Protein AF-A0A9D4Y7F9-F1 (afdb_monomer_lite)

Organism: Pisum sativum (NCBI:txid3888)

Radius of gyration: 32.21 Å; chains: 1; bounding box: 80×70×94 Å

Foldseek 3Di:
DDLVVLVVVLVVAFPDQPVLSVVLSVQVVPQQGAEEEAAAPPPPLLSVLSNQVPQDLVLFEEEEADDPDPVSLVSNQVNNCVRDVPPPARAAEDDPPDDLVVVLVNRQRSGYHYYHLVVLVVCLVVVSHQLQRYQEYEYADLLPDALPDSQLVSLVSSCVRDVRHHYYYYDNCVVSCPPDDNNVVRSCVSNVHDHYHYHYCPDPSNVVRCVPDDDDDDDDDDDDDPVRCVLVVVLLVVLVVLLVVLVVVVQADNVCSHSVNLLDPCNLVNVCVSCVVVVVVDDPSNVVSSVVSVVSSCVVVCPVVVLCVVLVQADWLVLAQDDPLQQFAEAEQCVQQNLHDALVQVVLQQVLCVVLLQHTQEYEDEHNFAAKDDDPQDPPDPQNPQLVLLIAGQDLFTDPRQDPPDDDDGLLVSLVCCCVVRVHNAYAYEAELLGHSQHHDCPRPPCVVQVWDFFAFDDDPVVVLFADDSSNVSCNVNTHGHRDLVRLLVVLLVNLQVCLVSVHAYYEYEPLVRQQRRCVPQVHSLRRSLSSQVSNQVSQVVRHPSSHYEYYPQPDPSNLSNHYHAAHYAQFDADDQPDPLVLLVLLLRSQLSLVVVQRRHQYDSYAEAQQHPLNLLSLLSQLAQLGHYYYNDHRPRHDSLSSPQAAFSVRTGLGFHGRKHWFPVQNPDDLADPLEDWTWIKTHALFWIKIKTARSYQWDQDSVVRDIDGPHPFRDWYKDKDARVSHVCGCVNQDDPQPQWWWKQKQVVRDIDTAPHPRIDMDIGGHSDMIMIITGGWDDLADVKIKTFQAASSHSNRSSQWPDWDWDDDPRDIDIDTDGDHDHKGKMAIQDDDPWDDDDNDTDDWDADNVRSIIID

Secondary structure (DSSP, 8-state):
--HHHHHHHHHTT----HHHHHHHHHHHH-TT--EEEEPTTS-HHHHHHHHHTT--GGG-EEEEE--S-HHHHHHHHHHHHHH-TT---PPEEE-TTS-HHHHHHHHTS--EEEE-HHHHHHHHHTT-S-GGGEEEEEES-GGG--TTSHHHHHHHHHHHH-SSSEEEEEES-HHHHTSSTTHHHHHHHHTT---EEEE-TTSHHHHHHHTSS---------PPPHHHHHHHHHHHHHHHHHHHHHHTTSSS-SSS--HHHHTSTTHHHHHHHHHGGGGGG--HHHHHHHHHHHHHHHTTTHHHHHHHHHH-S---GGGS---GGGGB-EEESHHHHGGG--HHHHHHHHHHHHHTT---SEEEE-SS-EEE------TT-S--SSGGGG--EEEEEE-GGG--TTTS-SHHHHHHHHHHHH---EEEEEEETTBSTTBB-TT-TT-GGG--EEE-----HHHHHH---HHHHHHHHH-EEE--TTTHHHHHHHHHHHHHHTT--EEEEE-GGGGGGG-TTTT-HHHHHHHHHHHHHHHHHHHSGGG-EEE-S--SHHHHTT-SS--EEE-SS---TT-TTHHHHHHHHHHHHHHHHTTTSEEE---B-SSSTTHHHHHHHHHTTSS--EE-PPTT---HHHHTTTB-TTSBB---SS--EE-GGGTTS-TTTSSSPPEEEEEE-SS-EEEEEE--TTEEEETTTTEEEES-SSPPPEEEEEEGGGSTTHHHHH-TT--S-EEEEETTTTEEEEE-TT-EEEEEE-TT-EEEEEEEE-EEEETTEEEEEEEETTSTTGGGGEEEEEEEEETTEEEEEEEE-S-S-EEEEESS--S-EEETTEEE--EE-TTT-EEE-

Structure (mmCIF, N/CA/C/O backbone):
data_AF-A0A9D4Y7F9-F1
#
_entry.id   AF-A0A9D4Y7F9-F1
#
loop_
_atom_site.group_PDB
_atom_site.id
_atom_site.type_symbol
_atom_site.label_atom_id
_atom_site.label_alt_id
_atom_site.label_comp_id
_atom_site.label_asym_id
_atom_site.label_entity_id
_atom_site.label_seq_id
_atom_site.pdbx_PDB_ins_code
_atom_site.Cartn_x
_atom_site.Cartn_y
_atom_site.Cartn_z
_atom_site.occupancy
_atom_site.B_iso_or_equiv
_atom_site.auth_seq_id
_atom_site.auth_comp_id
_atom_site.auth_asym_id
_atom_site.auth_atom_id
_atom_site.pdbx_PDB_model_num
ATOM 1 N N . MET A 1 1 ? 2.464 33.023 50.837 1.00 49.72 1 MET A N 1
ATOM 2 C CA . MET A 1 1 ? 3.862 32.960 50.341 1.00 49.72 1 MET A CA 1
ATOM 3 C C . MET A 1 1 ? 4.057 34.047 49.292 1.00 49.72 1 MET A C 1
ATOM 5 O O . MET A 1 1 ? 3.090 34.362 48.615 1.00 49.72 1 MET A O 1
ATOM 9 N N . SER A 1 2 ? 5.240 34.665 49.193 1.00 44.16 2 SER A N 1
ATOM 10 C CA . SER A 1 2 ? 5.492 35.785 48.264 1.00 44.16 2 SER A CA 1
ATOM 11 C C . SER A 1 2 ? 5.809 35.298 46.838 1.00 44.16 2 SER A C 1
ATOM 13 O O . SER A 1 2 ? 6.371 34.216 46.680 1.00 44.16 2 SER A O 1
ATOM 15 N N . LYS A 1 3 ? 5.521 36.109 45.801 1.00 48.72 3 LYS A N 1
ATOM 16 C CA . LYS A 1 3 ? 5.867 35.822 44.384 1.00 48.72 3 LYS A CA 1
ATOM 17 C C . LYS A 1 3 ? 7.338 35.430 44.178 1.00 48.72 3 LYS A C 1
ATOM 19 O O . LYS A 1 3 ? 7.646 34.622 43.312 1.00 48.72 3 LYS A O 1
ATOM 24 N N . ARG A 1 4 ? 8.248 35.972 44.997 1.00 51.25 4 ARG A N 1
ATOM 25 C CA . ARG A 1 4 ? 9.689 35.669 44.941 1.00 51.25 4 ARG A CA 1
ATOM 26 C C . ARG A 1 4 ? 10.029 34.247 45.399 1.00 51.25 4 ARG A C 1
ATOM 28 O O . ARG A 1 4 ? 10.983 33.682 44.886 1.00 51.25 4 ARG A O 1
ATOM 35 N N . PHE A 1 5 ? 9.260 33.673 46.327 1.00 55.97 5 PHE A N 1
ATOM 36 C CA . PHE A 1 5 ? 9.504 32.321 46.839 1.00 55.97 5 PHE A CA 1
ATOM 37 C C . PHE A 1 5 ? 9.187 31.250 45.786 1.00 55.97 5 PHE A C 1
ATOM 39 O O . PHE A 1 5 ? 10.023 30.396 45.520 1.00 55.97 5 PHE A O 1
ATOM 46 N N . TRP A 1 6 ? 8.020 31.338 45.136 1.00 57.50 6 TRP A N 1
ATOM 47 C CA . TRP A 1 6 ? 7.628 30.390 44.084 1.00 57.50 6 TRP A CA 1
ATOM 48 C C . TRP A 1 6 ? 8.493 30.513 42.831 1.00 57.50 6 TRP A C 1
ATOM 50 O O . TRP A 1 6 ? 8.875 29.498 42.262 1.00 57.50 6 TRP A O 1
ATOM 60 N N . LYS A 1 7 ? 8.864 31.743 42.456 1.00 54.44 7 LYS A N 1
ATOM 61 C CA . LYS A 1 7 ? 9.768 32.002 41.334 1.00 54.44 7 LYS A CA 1
ATOM 62 C C . LYS A 1 7 ? 11.158 31.385 41.552 1.00 54.44 7 LYS A C 1
ATOM 64 O O . LYS A 1 7 ? 11.618 30.649 40.695 1.00 54.44 7 LYS A O 1
ATOM 69 N N . ALA A 1 8 ? 11.770 31.572 42.725 1.00 53.28 8 ALA A N 1
ATOM 70 C CA . ALA A 1 8 ? 13.071 30.969 43.039 1.00 53.28 8 ALA A CA 1
ATOM 71 C C . ALA A 1 8 ? 13.032 29.425 43.098 1.00 53.28 8 ALA A C 1
ATOM 73 O O . ALA A 1 8 ? 14.016 28.759 42.772 1.00 53.28 8 ALA A O 1
ATOM 74 N N . LEU A 1 9 ? 11.895 28.845 43.503 1.00 55.62 9 LEU A N 1
ATOM 75 C CA . LEU A 1 9 ? 11.693 27.392 43.545 1.00 55.62 9 LEU A CA 1
ATOM 76 C C . LEU A 1 9 ? 11.493 26.780 42.145 1.00 55.62 9 LEU A C 1
ATOM 78 O O . LEU A 1 9 ? 11.846 25.626 41.934 1.00 55.62 9 LEU A O 1
ATOM 82 N N . LEU A 1 10 ? 10.938 27.548 41.202 1.00 57.50 10 LEU A N 1
ATOM 83 C CA . LEU A 1 10 ? 10.756 27.153 39.802 1.00 57.50 10 LEU A CA 1
ATOM 84 C C . LEU A 1 10 ? 12.050 27.345 38.985 1.00 57.50 10 LEU A C 1
ATOM 86 O O . LEU A 1 10 ? 12.474 26.404 38.316 1.00 57.50 10 LEU A O 1
ATOM 90 N N . GLU A 1 11 ? 12.737 28.485 39.150 1.00 57.44 11 GLU A N 1
ATOM 91 C CA . GLU A 1 11 ? 13.996 28.826 38.457 1.00 57.44 11 GLU A CA 1
ATOM 92 C C . GLU A 1 11 ? 15.165 27.890 38.816 1.00 57.44 11 GLU A C 1
ATOM 94 O O . GLU A 1 11 ? 16.031 27.629 37.983 1.00 57.44 11 GLU A O 1
ATOM 99 N N . SER A 1 12 ? 15.220 27.385 40.054 1.00 48.03 12 SER A N 1
ATOM 100 C CA . SER A 1 12 ? 16.332 26.540 40.525 1.00 48.03 12 SER A CA 1
ATOM 101 C C . SER A 1 12 ? 16.182 25.052 40.206 1.00 48.03 12 SER A C 1
ATOM 103 O O . SER A 1 12 ? 17.152 24.310 40.363 1.00 48.03 12 SER A O 1
ATOM 105 N N . ALA A 1 13 ? 14.999 24.600 39.779 1.00 47.94 13 ALA A N 1
ATOM 106 C CA . ALA A 1 13 ? 14.681 23.177 39.808 1.00 47.94 13 ALA A CA 1
ATOM 107 C C . ALA A 1 13 ? 14.300 22.563 38.453 1.00 47.94 13 ALA A C 1
ATOM 109 O O . ALA A 1 13 ? 14.514 21.365 38.285 1.00 47.94 13 ALA A O 1
ATOM 110 N N . PHE A 1 14 ? 13.785 23.312 37.467 1.00 54.06 14 PHE A N 1
ATOM 111 C CA . PHE A 1 14 ? 13.115 22.680 36.322 1.00 54.06 14 PHE A CA 1
ATOM 112 C C . PHE A 1 14 ? 13.313 23.443 35.008 1.00 54.06 14 PHE A C 1
ATOM 114 O O . PHE A 1 14 ? 13.115 24.647 34.957 1.00 54.06 14 PHE A O 1
ATOM 121 N N . GLY A 1 15 ? 13.611 22.735 33.909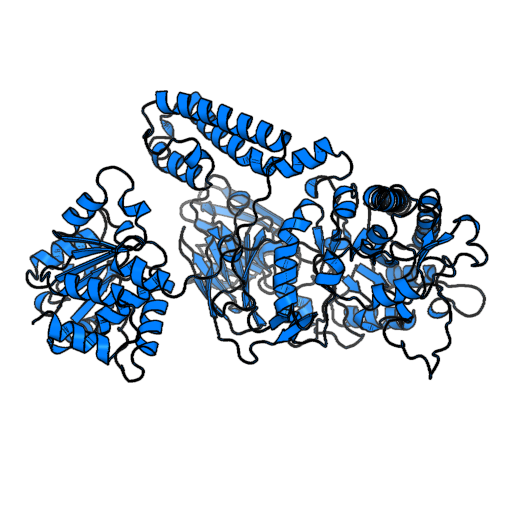 1.00 57.06 15 GLY A N 1
ATOM 122 C CA . GLY A 1 15 ? 13.627 23.268 32.532 1.00 57.06 15 GLY A CA 1
ATOM 123 C C . GLY A 1 15 ? 12.231 23.647 32.000 1.00 57.06 15 GLY A C 1
ATOM 124 O O . GLY A 1 15 ? 11.830 23.238 30.902 1.00 57.06 15 GLY A O 1
ATOM 125 N N . SER A 1 16 ? 11.442 24.341 32.821 1.00 64.44 16 SER A N 1
ATOM 126 C CA . SER A 1 16 ? 10.124 24.882 32.512 1.00 64.44 16 SER A CA 1
ATOM 127 C C . SER A 1 16 ? 10.263 26.121 31.632 1.00 64.44 16 SER A C 1
ATOM 129 O O . SER A 1 16 ? 11.248 26.843 31.719 1.00 64.44 16 SER A O 1
ATOM 131 N N . LEU A 1 17 ? 9.273 26.352 30.769 1.00 77.19 17 LEU A N 1
ATOM 132 C CA . LEU A 1 17 ? 9.199 27.603 30.018 1.00 77.19 17 LEU A CA 1
ATOM 133 C C . LEU A 1 17 ? 8.759 28.716 30.983 1.00 77.19 17 LEU A C 1
ATOM 135 O O . LEU A 1 17 ? 7.891 28.476 31.830 1.00 77.19 17 LEU A O 1
ATOM 139 N N . GLN A 1 18 ? 9.329 29.912 30.877 1.00 82.31 18 GLN A N 1
ATOM 140 C CA . GLN A 1 18 ? 9.021 31.055 31.740 1.00 82.31 18 GLN A CA 1
ATOM 141 C C . GLN A 1 18 ? 7.523 31.369 31.754 1.00 82.31 18 GLN A C 1
ATOM 143 O O . GLN A 1 18 ? 6.958 31.652 32.813 1.00 82.31 18 GLN A O 1
ATOM 148 N N . PHE A 1 19 ? 6.822 31.284 30.620 1.00 87.94 19 PHE A N 1
ATOM 149 C CA . PHE A 1 19 ? 5.376 31.533 30.613 1.00 87.94 19 PHE A CA 1
ATOM 150 C C . PHE A 1 19 ? 4.586 30.473 31.408 1.00 87.94 19 PHE A C 1
ATOM 152 O O . PHE A 1 19 ? 3.565 30.806 32.012 1.00 87.94 19 PHE A O 1
ATOM 159 N N . HIS A 1 20 ? 5.055 29.215 31.484 1.00 89.25 20 HIS A N 1
ATOM 160 C CA . HIS A 1 20 ? 4.449 28.191 32.355 1.00 89.25 20 HIS A CA 1
ATOM 161 C C . HIS A 1 20 ? 4.580 28.567 33.832 1.00 89.25 20 HIS A C 1
ATOM 163 O O . HIS A 1 20 ? 3.635 28.368 34.595 1.00 89.25 20 HIS A O 1
ATOM 169 N N . GLU A 1 21 ? 5.700 29.162 34.235 1.00 86.69 21 GLU A N 1
ATOM 170 C CA . GLU A 1 21 ? 5.908 29.625 35.612 1.00 86.69 21 GLU A CA 1
ATOM 171 C C . GLU A 1 21 ? 4.959 30.764 35.989 1.00 86.69 21 GLU A C 1
ATOM 173 O O . GLU A 1 21 ? 4.424 30.788 37.101 1.00 86.69 21 GLU A O 1
ATOM 178 N N . HIS A 1 22 ? 4.699 31.683 35.056 1.00 89.44 22 HIS A N 1
ATOM 179 C CA . HIS A 1 22 ? 3.738 32.764 35.265 1.00 89.44 22 HIS A CA 1
ATOM 180 C C . HIS A 1 22 ? 2.312 32.220 35.423 1.00 89.44 22 HIS A C 1
ATOM 182 O O . HIS A 1 22 ? 1.627 32.603 36.373 1.00 89.44 22 HIS A O 1
ATOM 188 N N . ILE A 1 23 ? 1.899 31.268 34.570 1.00 91.00 23 ILE A N 1
ATOM 189 C CA . ILE A 1 23 ? 0.600 30.580 34.696 1.00 91.00 23 ILE A CA 1
ATOM 190 C C . ILE A 1 23 ? 0.452 29.961 36.087 1.00 91.00 23 ILE A C 1
ATOM 192 O O . ILE A 1 23 ? -0.566 30.147 36.753 1.00 91.00 23 ILE A O 1
ATOM 196 N N . ILE A 1 24 ? 1.466 29.209 36.525 1.00 90.44 24 ILE A N 1
ATOM 197 C CA . ILE A 1 24 ? 1.450 28.528 37.820 1.00 90.44 24 ILE A CA 1
ATOM 198 C C . ILE A 1 24 ? 1.380 29.551 38.951 1.00 90.44 24 ILE A C 1
ATOM 200 O O . ILE A 1 24 ? 0.548 29.407 39.841 1.00 90.44 24 ILE A O 1
ATOM 204 N N . THR A 1 25 ? 2.203 30.598 38.904 1.00 88.06 25 THR A N 1
ATOM 205 C CA . THR A 1 25 ? 2.249 31.628 39.948 1.00 88.06 25 THR A CA 1
ATOM 206 C C . THR A 1 25 ? 0.890 32.304 40.122 1.00 88.06 25 THR A C 1
ATOM 208 O O . THR A 1 25 ? 0.400 32.375 41.247 1.00 88.06 25 THR A O 1
ATOM 211 N N . GLU A 1 26 ? 0.240 32.727 39.033 1.00 88.50 26 GLU A N 1
ATOM 212 C CA . GLU A 1 26 ? -1.111 33.305 39.091 1.00 88.50 26 GLU A CA 1
ATOM 213 C C . GLU A 1 26 ? -2.138 32.314 39.656 1.00 88.50 26 GLU A C 1
ATOM 215 O O . GLU A 1 26 ? -2.958 32.667 40.502 1.00 88.50 26 GLU A O 1
ATOM 220 N N . LEU A 1 27 ? -2.071 31.049 39.236 1.00 89.44 27 LEU A N 1
ATOM 221 C CA . LEU A 1 27 ? -3.003 30.012 39.677 1.00 89.44 27 LEU A CA 1
ATOM 222 C C . LEU A 1 27 ? -2.814 29.609 41.153 1.00 89.44 27 LEU A C 1
ATOM 224 O O . LEU A 1 27 ? -3.752 29.119 41.787 1.00 89.44 27 LEU A O 1
ATOM 228 N N . LEU A 1 28 ? -1.606 29.765 41.702 1.00 86.06 28 LEU A N 1
ATOM 229 C CA . LEU A 1 28 ? -1.308 29.530 43.119 1.00 86.06 28 LEU A CA 1
ATOM 230 C C . LEU A 1 28 ? -1.780 30.684 44.020 1.00 86.06 28 LEU A C 1
ATOM 232 O O . LEU A 1 28 ? -2.037 30.446 45.201 1.00 86.06 28 LEU A O 1
ATOM 236 N N . GLU A 1 29 ? -1.900 31.908 43.496 1.00 84.44 29 GLU A N 1
ATOM 237 C CA . GLU A 1 29 ? -2.435 33.061 44.240 1.00 84.44 29 GLU A CA 1
ATOM 238 C C . GLU A 1 29 ? -3.948 32.946 44.474 1.00 84.44 29 GLU A C 1
ATOM 240 O O . GLU A 1 29 ? -4.453 33.358 45.523 1.00 84.44 29 GLU A O 1
ATOM 245 N N . ASP A 1 30 ? -4.669 32.326 43.540 1.00 82.81 30 ASP A N 1
ATOM 246 C CA . ASP A 1 30 ? -6.100 32.067 43.665 1.00 82.81 30 ASP A CA 1
ATOM 247 C C . ASP A 1 30 ? -6.370 30.806 44.508 1.00 82.81 30 ASP A C 1
ATOM 249 O O . ASP A 1 30 ? -6.396 29.672 44.023 1.00 82.81 30 ASP A O 1
ATOM 253 N N . THR A 1 31 ? -6.649 31.004 45.800 1.00 80.00 31 THR A N 1
ATOM 254 C CA . THR A 1 31 ? -6.882 29.923 46.783 1.00 80.00 31 THR A CA 1
ATOM 255 C C . THR A 1 31 ? -8.052 28.995 46.443 1.00 80.00 31 THR A C 1
ATOM 257 O O . THR A 1 31 ? -8.075 27.847 46.876 1.00 80.00 31 THR A O 1
ATOM 260 N N . ASN A 1 32 ? -9.013 29.453 45.634 1.00 83.69 32 ASN A N 1
ATOM 261 C CA . ASN A 1 32 ? -10.136 28.639 45.159 1.00 83.69 32 ASN A CA 1
ATOM 262 C C . ASN A 1 32 ? -9.862 27.910 43.833 1.00 83.69 32 ASN A C 1
ATOM 264 O O . ASN A 1 32 ? -10.698 27.099 43.419 1.00 83.69 32 ASN A O 1
ATOM 268 N N . GLY A 1 33 ? -8.716 28.161 43.195 1.00 87.75 33 GLY A N 1
ATOM 269 C CA . GLY A 1 33 ? -8.380 27.703 41.850 1.00 87.75 33 GLY A CA 1
ATOM 270 C C . GLY A 1 33 ? -8.996 28.560 40.738 1.00 87.75 33 GLY A C 1
ATOM 271 O O . GLY A 1 33 ? -9.571 29.622 40.984 1.00 87.75 33 GLY A O 1
ATOM 272 N N . GLY A 1 34 ? -8.870 28.087 39.499 1.00 93.94 34 GLY A N 1
ATOM 273 C CA . GLY A 1 34 ? -9.195 28.848 38.294 1.00 93.94 34 GLY A CA 1
ATOM 274 C C . GLY A 1 34 ? -9.370 27.960 37.064 1.00 93.94 34 GLY A C 1
ATOM 275 O O . GLY A 1 34 ? -8.991 26.784 37.067 1.00 93.94 34 GLY A O 1
ATOM 276 N N . LEU A 1 35 ? -9.957 28.535 36.013 1.00 95.38 35 LEU A N 1
ATOM 277 C CA . LEU A 1 35 ? -10.042 27.940 34.683 1.00 95.38 35 LEU A CA 1
ATOM 278 C C . LEU A 1 35 ? -8.914 28.509 33.819 1.00 95.38 35 LEU A C 1
ATOM 280 O O . LEU A 1 35 ? -8.902 29.704 33.543 1.00 95.38 35 LEU A O 1
ATOM 284 N N . VAL A 1 36 ? -7.986 27.665 33.383 1.00 96.31 36 VAL A N 1
ATOM 285 C CA . VAL A 1 36 ? -6.867 28.028 32.509 1.00 96.31 36 VAL A CA 1
ATOM 286 C C . VAL A 1 36 ? -7.163 27.555 31.087 1.00 96.31 36 VAL A C 1
ATOM 288 O O . VAL A 1 36 ? -7.389 26.366 30.852 1.00 96.31 36 VAL A O 1
ATOM 291 N N . ILE A 1 37 ? -7.149 28.480 30.128 1.00 95.56 37 ILE A N 1
ATOM 292 C CA . ILE A 1 37 ? -7.316 28.186 28.702 1.00 95.56 37 ILE A CA 1
ATOM 293 C C . ILE A 1 37 ? -6.014 28.524 27.977 1.00 95.56 37 ILE A C 1
ATOM 295 O O . ILE A 1 37 ? -5.646 29.692 27.844 1.00 95.56 37 ILE A O 1
ATOM 299 N N . LEU A 1 38 ? -5.332 27.484 27.501 1.00 94.00 38 LEU A N 1
ATOM 300 C CA . LEU A 1 38 ? -4.108 27.572 26.711 1.00 94.00 38 LEU A CA 1
ATOM 301 C C . LEU A 1 38 ? -4.438 27.554 25.219 1.00 94.00 38 LEU A C 1
ATOM 303 O O . LEU A 1 38 ? -5.389 26.899 24.787 1.00 94.00 38 LEU A O 1
ATOM 307 N N . SER A 1 39 ? -3.600 28.199 24.409 1.00 90.19 39 SER A N 1
ATOM 308 C CA . SER A 1 39 ? -3.580 27.905 22.974 1.00 90.19 39 SER A CA 1
ATOM 309 C C . SER A 1 39 ? -3.099 26.485 22.694 1.00 90.19 39 SER A C 1
ATOM 311 O O . SER A 1 39 ? -2.212 25.961 23.374 1.00 90.19 39 SER A O 1
ATOM 313 N N . SER A 1 40 ? -3.636 25.894 21.627 1.00 84.69 40 SER A N 1
ATOM 314 C CA . SER A 1 40 ? -3.192 24.586 21.154 1.00 84.69 40 SER A CA 1
ATOM 315 C C . SER A 1 40 ? -1.686 24.593 20.861 1.00 84.69 40 SER A C 1
ATOM 317 O O . SER A 1 40 ? -1.153 25.536 20.265 1.00 84.69 40 SER A O 1
ATOM 319 N N . GLY A 1 41 ? -0.992 23.545 21.308 1.00 82.62 41 GLY A N 1
ATOM 320 C CA . GLY A 1 41 ? 0.449 23.363 21.118 1.00 82.62 41 GLY A CA 1
ATOM 321 C C . GLY A 1 41 ? 1.355 24.032 22.160 1.00 82.62 41 GLY A C 1
ATOM 322 O O . GLY A 1 41 ? 2.564 23.881 22.055 1.00 82.62 41 GLY A O 1
ATOM 323 N N . LEU A 1 42 ? 0.818 24.695 23.193 1.00 87.69 42 LEU A N 1
ATOM 324 C CA . LEU A 1 42 ? 1.613 25.236 24.318 1.00 87.69 42 LEU A CA 1
ATOM 325 C C . LEU A 1 42 ? 1.932 24.200 25.422 1.00 87.69 42 LEU A C 1
ATOM 327 O O . LEU A 1 42 ? 2.300 24.562 26.537 1.00 87.69 42 LEU A O 1
ATOM 331 N N . SER A 1 43 ? 1.791 22.907 25.109 1.00 87.56 43 SER A N 1
ATOM 332 C CA . SER A 1 43 ? 2.084 21.755 25.977 1.00 87.56 43 SER A CA 1
ATOM 333 C C . SER A 1 43 ? 1.409 21.790 27.360 1.00 87.56 43 SER A C 1
ATOM 335 O O . SER A 1 43 ? 2.047 22.026 28.388 1.00 87.56 43 SER A O 1
ATOM 337 N N . LEU A 1 44 ? 0.107 21.472 27.400 1.00 90.38 44 LEU A N 1
ATOM 338 C CA . LEU A 1 44 ? -0.639 21.309 28.656 1.00 90.38 44 LEU A CA 1
ATOM 339 C C . LEU A 1 44 ? 0.006 20.260 29.577 1.00 90.38 44 LEU A C 1
ATOM 341 O O . LEU A 1 44 ? 0.056 20.456 30.786 1.00 90.38 44 LEU A O 1
ATOM 345 N N . SER A 1 45 ? 0.542 19.169 29.023 1.00 89.31 45 SER A N 1
ATOM 346 C CA . SER A 1 45 ? 1.204 18.127 29.813 1.00 89.31 45 SER A CA 1
ATOM 347 C C . SER A 1 45 ? 2.402 18.662 30.595 1.00 89.31 45 SER A C 1
ATOM 349 O O . SER A 1 45 ? 2.520 18.347 31.773 1.00 89.31 45 SER A O 1
ATOM 351 N N . LYS A 1 46 ? 3.243 19.507 29.983 1.00 87.56 46 LYS A N 1
ATOM 352 C CA . LYS A 1 46 ? 4.409 20.106 30.652 1.00 87.56 46 LYS A CA 1
ATOM 353 C C . LYS A 1 46 ? 3.984 21.053 31.779 1.00 87.56 46 LYS A C 1
ATOM 355 O O . LYS A 1 46 ? 4.515 20.944 32.879 1.00 87.56 46 LYS A O 1
ATOM 360 N N . LEU A 1 47 ? 2.974 21.897 31.541 1.00 90.44 47 LEU A N 1
ATOM 361 C CA . LEU A 1 47 ? 2.412 22.788 32.564 1.00 90.44 47 LEU A CA 1
ATOM 362 C C . LEU A 1 47 ? 1.897 22.010 33.783 1.00 90.44 47 LEU A C 1
ATOM 364 O O . LEU A 1 47 ? 2.190 22.372 34.922 1.00 90.44 47 LEU A O 1
ATOM 368 N N . ILE A 1 48 ? 1.122 20.947 33.549 1.00 91.00 48 ILE A N 1
ATOM 369 C CA . ILE A 1 48 ? 0.571 20.130 34.634 1.00 91.00 48 ILE A CA 1
ATOM 370 C C . ILE A 1 48 ? 1.693 19.430 35.396 1.00 91.00 48 ILE A C 1
ATOM 372 O O . ILE A 1 48 ? 1.686 19.473 36.619 1.00 91.00 48 ILE A O 1
ATOM 376 N N . SER A 1 49 ? 2.683 18.851 34.716 1.00 88.12 49 SER A N 1
ATOM 377 C CA . SER A 1 49 ? 3.833 18.235 35.386 1.00 88.12 49 SER A CA 1
ATOM 378 C C . SER A 1 49 ? 4.572 19.225 36.291 1.00 88.12 49 SER A C 1
ATOM 380 O O . SER A 1 49 ? 4.807 18.908 37.453 1.00 88.12 49 SER A O 1
ATOM 382 N N . SER A 1 50 ? 4.849 20.444 35.814 1.00 87.06 50 SER A N 1
ATOM 383 C CA . SER A 1 50 ? 5.456 21.501 36.635 1.00 87.06 50 SER A CA 1
ATOM 384 C C . SER A 1 50 ? 4.589 21.874 37.845 1.00 87.06 50 SER A C 1
ATOM 386 O O . SER A 1 50 ? 5.107 22.060 38.942 1.00 87.06 50 SER A O 1
ATOM 388 N N . LEU A 1 51 ? 3.263 21.932 37.681 1.00 88.44 51 LEU A N 1
ATOM 389 C CA . LEU A 1 51 ? 2.337 22.209 38.783 1.00 88.44 51 LEU A CA 1
ATOM 390 C C . LEU A 1 51 ? 2.331 21.094 39.841 1.00 88.44 51 LEU A C 1
ATOM 392 O O . LEU A 1 51 ? 2.234 21.381 41.032 1.00 88.44 51 LEU A O 1
ATOM 396 N N . LEU A 1 52 ? 2.418 19.831 39.416 1.00 87.81 52 LEU A N 1
ATOM 397 C CA . LEU A 1 52 ? 2.394 18.672 40.312 1.00 87.81 52 LEU A CA 1
ATOM 398 C C . LEU A 1 52 ? 3.663 18.558 41.164 1.00 87.81 52 LEU A C 1
ATOM 400 O O . LEU A 1 52 ? 3.576 18.103 42.300 1.00 87.81 52 LEU A O 1
ATOM 404 N N . LEU A 1 53 ? 4.812 19.021 40.664 1.00 82.62 53 LEU A N 1
ATOM 405 C CA . LEU A 1 53 ? 6.069 19.051 41.424 1.00 82.62 53 LEU A CA 1
ATOM 406 C C . LEU A 1 53 ? 6.016 19.978 42.649 1.00 82.62 53 LEU A C 1
ATOM 408 O O . LEU A 1 53 ? 6.800 19.809 43.578 1.00 82.62 53 LEU A O 1
ATOM 412 N N . LEU A 1 54 ? 5.087 20.938 42.671 1.00 83.19 54 LEU A N 1
ATOM 413 C CA . LEU A 1 54 ? 4.893 21.856 43.798 1.00 83.19 54 LEU A CA 1
ATOM 414 C C . LEU A 1 54 ? 3.974 21.292 44.892 1.00 83.19 54 LEU A C 1
ATOM 416 O O . LEU A 1 54 ? 3.810 21.925 45.938 1.00 83.19 54 LEU A O 1
ATOM 420 N N . HIS A 1 55 ? 3.343 20.139 44.654 1.00 86.19 55 HIS A N 1
ATOM 421 C CA . HIS A 1 55 ? 2.453 19.505 45.621 1.00 86.19 55 HIS A CA 1
ATOM 422 C C . HIS A 1 55 ? 3.258 18.821 46.730 1.00 86.19 55 HIS A C 1
ATOM 424 O O . HIS A 1 55 ? 4.135 18.004 46.459 1.00 86.19 55 HIS A O 1
ATOM 430 N N . SER A 1 56 ? 2.930 19.122 47.987 1.00 82.25 56 SER A N 1
ATOM 431 C CA . SER A 1 56 ? 3.528 18.467 49.157 1.00 82.25 56 SER A CA 1
ATOM 432 C C . SER A 1 56 ? 2.530 17.511 49.797 1.00 82.25 56 SER A C 1
ATOM 434 O O . SER A 1 56 ? 1.366 17.864 49.982 1.00 82.25 56 SER A O 1
ATOM 436 N N . THR A 1 57 ? 2.990 16.340 50.243 1.00 79.88 57 THR A N 1
ATOM 437 C CA . THR A 1 57 ? 2.144 15.347 50.931 1.00 79.88 57 THR A CA 1
ATOM 438 C C . THR A 1 57 ? 1.477 15.896 52.195 1.00 79.88 57 THR A C 1
ATOM 440 O O . THR A 1 57 ? 0.373 15.481 52.544 1.00 79.88 57 THR A O 1
ATOM 443 N N . SER A 1 58 ? 2.087 16.896 52.838 1.00 81.50 58 SER A N 1
ATOM 444 C CA . SER A 1 58 ? 1.518 17.613 53.987 1.00 81.50 58 SER A CA 1
ATOM 445 C C . SER A 1 58 ? 0.262 18.437 53.671 1.00 81.50 58 SER A C 1
ATOM 447 O O . SER A 1 58 ? -0.438 18.843 54.595 1.00 81.50 58 SER A O 1
ATOM 449 N N . GLN A 1 59 ? -0.037 18.697 52.393 1.00 83.25 59 GLN A N 1
ATOM 450 C CA . GLN A 1 59 ? -1.207 19.472 51.965 1.00 83.25 59 GLN A CA 1
ATOM 451 C C . GLN A 1 59 ? -2.473 18.613 51.814 1.00 83.25 59 GLN A C 1
ATOM 453 O O . GLN A 1 59 ? -3.556 19.173 51.658 1.00 83.25 59 GLN A O 1
ATOM 458 N N . GLY A 1 60 ? -2.352 17.282 51.871 1.00 87.88 60 GLY A N 1
ATOM 459 C CA . GLY A 1 60 ? -3.431 16.329 51.590 1.00 87.88 60 GLY A CA 1
ATOM 460 C C . GLY A 1 60 ? -3.398 15.798 50.154 1.00 87.88 60 GLY A C 1
ATOM 461 O O . GLY A 1 60 ? -2.588 16.224 49.335 1.00 87.88 60 GLY A O 1
ATOM 462 N N . THR A 1 61 ? -4.274 14.851 49.827 1.00 91.44 61 THR A N 1
ATOM 463 C CA . THR A 1 61 ? -4.242 14.130 48.539 1.00 91.44 61 THR A CA 1
ATOM 464 C C . THR A 1 61 ? -4.776 14.996 47.400 1.00 91.44 61 THR A C 1
ATOM 466 O O . THR A 1 61 ? -5.842 15.598 47.530 1.00 91.44 61 THR A O 1
ATOM 469 N N . LEU A 1 62 ? -4.065 15.045 46.271 1.00 92.19 62 LEU A N 1
ATOM 470 C CA . LEU A 1 62 ? -4.462 15.796 45.075 1.00 92.19 62 LEU A CA 1
ATOM 471 C C . LEU A 1 62 ? -5.062 14.851 44.032 1.00 92.19 62 LEU A C 1
ATOM 473 O O . LEU A 1 62 ? -4.390 13.935 43.561 1.00 92.19 62 LEU A O 1
ATOM 477 N N . LEU A 1 63 ? -6.315 15.084 43.640 1.00 93.56 63 LEU A N 1
ATOM 478 C CA . LEU A 1 63 ? -7.007 14.237 42.668 1.00 93.56 63 LEU A CA 1
ATOM 479 C C . LEU A 1 63 ? -7.002 14.872 41.279 1.00 93.56 63 LEU A C 1
ATOM 481 O O . LEU A 1 63 ? -7.434 16.010 41.101 1.00 93.56 63 LEU A O 1
ATOM 485 N N . ILE A 1 64 ? -6.569 14.112 40.278 1.00 93.00 64 ILE A N 1
ATOM 486 C CA . ILE A 1 64 ? -6.642 14.496 38.869 1.00 93.00 64 ILE A CA 1
ATOM 487 C C . ILE A 1 64 ? -7.753 13.679 38.216 1.00 93.00 64 ILE A C 1
ATOM 489 O O . ILE A 1 64 ? -7.635 12.457 38.080 1.00 93.00 64 ILE A O 1
ATOM 493 N N . LEU A 1 65 ? -8.817 14.358 37.781 1.00 90.19 65 LEU A N 1
ATOM 494 C CA . LEU A 1 65 ? -9.844 13.756 36.942 1.00 90.19 65 LEU A CA 1
ATOM 495 C C . LEU A 1 65 ? -9.249 13.484 35.571 1.00 90.19 65 LEU A C 1
ATOM 497 O O . LEU A 1 65 ? -9.059 14.389 34.753 1.00 90.19 65 LEU A O 1
ATOM 501 N N . SER A 1 66 ? -8.913 12.218 35.357 1.00 69.25 66 SER A N 1
ATOM 502 C CA . SER A 1 66 ? -8.346 11.771 34.100 1.00 69.25 66 SER A CA 1
ATOM 503 C C . SER A 1 66 ? -9.477 11.578 33.086 1.00 69.25 66 SER A C 1
ATOM 505 O O . SER A 1 66 ? -10.418 10.827 33.373 1.00 69.25 66 SER A O 1
ATOM 507 N N . PRO A 1 67 ? -9.429 12.226 31.907 1.00 60.03 67 PRO A N 1
ATOM 508 C CA . PRO A 1 67 ? -10.261 11.799 30.792 1.00 60.03 67 PRO A CA 1
ATOM 509 C C . PRO A 1 67 ? -9.826 10.391 30.366 1.00 60.03 67 PRO A C 1
ATOM 511 O O . PRO A 1 67 ? -8.666 10.023 30.524 1.00 60.03 67 PRO A O 1
ATOM 514 N N . SER A 1 68 ? -10.716 9.614 29.752 1.00 52.31 68 SER A N 1
ATOM 515 C CA . SER A 1 68 ? -10.451 8.239 29.284 1.00 52.31 68 SER A CA 1
ATOM 516 C C . SER A 1 68 ? -9.315 8.094 28.244 1.00 52.31 68 SER A C 1
ATOM 518 O O . SER A 1 68 ? -9.081 7.000 27.745 1.00 52.31 68 SER A O 1
ATOM 520 N N . SER A 1 69 ? -8.606 9.175 27.891 1.00 54.91 69 SER A N 1
ATOM 521 C CA . SER A 1 69 ? -7.498 9.184 26.932 1.00 54.91 69 SER A CA 1
ATOM 522 C C . SER A 1 69 ? -6.156 8.925 27.630 1.00 54.91 69 SER A C 1
ATOM 524 O O . SER A 1 69 ? -5.594 9.805 28.288 1.00 54.91 69 SER A O 1
ATOM 526 N N . ALA A 1 70 ? -5.608 7.721 27.435 1.00 64.19 70 ALA A N 1
ATOM 527 C CA . ALA A 1 70 ? -4.326 7.287 28.002 1.00 64.19 70 ALA A CA 1
ATOM 528 C C . ALA A 1 70 ? -3.129 8.179 27.593 1.00 64.19 70 ALA A C 1
ATOM 530 O O . ALA A 1 70 ? -2.151 8.294 28.332 1.00 64.19 70 ALA A O 1
ATOM 531 N N . THR A 1 71 ? -3.212 8.867 26.449 1.00 76.06 71 THR A N 1
ATOM 532 C CA . THR A 1 71 ? -2.101 9.624 25.852 1.00 76.06 71 THR A CA 1
ATOM 533 C C . THR A 1 71 ? -1.667 10.839 26.679 1.00 76.06 71 THR A C 1
ATOM 535 O O . THR A 1 71 ? -0.469 11.082 26.826 1.00 76.06 71 THR A O 1
ATOM 538 N N . LEU A 1 72 ? -2.603 11.621 27.238 1.00 81.00 72 LEU A N 1
ATOM 539 C CA . LEU A 1 72 ? -2.257 12.826 28.013 1.00 81.00 72 LEU A CA 1
ATOM 540 C C . LEU A 1 72 ? -1.606 12.464 29.354 1.00 81.00 72 LEU A C 1
ATOM 542 O O . LEU A 1 72 ? -0.622 13.082 29.757 1.00 81.00 72 LEU A O 1
ATOM 546 N N . LYS A 1 73 ? -2.123 11.421 30.008 1.00 83.81 73 LYS A N 1
ATOM 547 C CA . LYS A 1 73 ? -1.573 10.869 31.248 1.00 83.81 73 LYS A CA 1
ATOM 548 C C . LYS A 1 73 ? -0.125 10.409 31.059 1.00 83.81 73 LYS A C 1
ATOM 550 O O . LYS A 1 73 ? 0.740 10.792 31.846 1.00 83.81 73 LYS A O 1
ATOM 555 N N . SER A 1 74 ? 0.159 9.659 29.990 1.00 83.25 74 SER A N 1
ATOM 556 C CA . SER A 1 74 ? 1.522 9.217 29.668 1.00 83.25 74 SER A CA 1
ATOM 557 C C . SER A 1 74 ? 2.477 10.391 29.453 1.00 83.25 74 SER A C 1
ATOM 559 O O . SER A 1 74 ? 3.590 10.363 29.972 1.00 83.25 74 SER A O 1
ATOM 561 N N . LYS A 1 75 ? 2.033 11.464 28.781 1.00 84.56 75 LYS A N 1
ATOM 562 C CA . LYS A 1 75 ? 2.838 12.685 28.593 1.00 84.56 75 LYS A CA 1
ATOM 563 C C . LYS A 1 75 ? 3.137 13.410 29.909 1.00 84.56 75 LYS A C 1
ATOM 565 O O . LYS A 1 75 ? 4.263 13.858 30.103 1.00 84.56 75 LYS A O 1
ATOM 570 N N . ILE A 1 76 ? 2.165 13.512 30.822 1.00 87.00 76 ILE A N 1
ATOM 571 C CA . ILE A 1 76 ? 2.378 14.113 32.154 1.00 87.00 76 ILE A CA 1
ATOM 572 C C . ILE A 1 76 ? 3.424 13.307 32.936 1.00 87.00 76 ILE A C 1
ATOM 574 O O . ILE A 1 76 ? 4.374 13.880 33.471 1.00 87.00 76 ILE A O 1
ATOM 578 N N . ASN A 1 77 ? 3.288 11.979 32.953 1.00 84.62 77 ASN A N 1
ATOM 579 C CA . ASN A 1 77 ? 4.232 11.090 33.631 1.00 84.62 77 ASN A CA 1
ATOM 580 C C . ASN A 1 77 ? 5.634 11.145 33.013 1.00 84.62 77 ASN A C 1
ATOM 582 O O . ASN A 1 77 ? 6.620 11.132 33.746 1.00 84.62 77 ASN A O 1
ATOM 586 N N . PHE A 1 78 ? 5.728 11.226 31.684 1.00 84.06 78 PHE A N 1
ATOM 587 C CA . PHE A 1 78 ? 6.996 11.394 30.979 1.00 84.06 78 PHE A CA 1
ATOM 588 C C . PHE A 1 78 ? 7.701 12.679 31.423 1.00 84.06 78 PHE A C 1
ATOM 590 O O . PHE A 1 78 ? 8.813 12.614 31.937 1.00 84.06 78 PHE A O 1
ATOM 597 N N . HIS A 1 79 ? 7.026 13.829 31.339 1.00 82.50 79 HIS A N 1
ATOM 598 C CA . HIS A 1 79 ? 7.624 15.100 31.748 1.00 82.50 79 HIS A CA 1
ATOM 599 C C . HIS A 1 79 ? 7.981 15.138 33.239 1.00 82.50 79 HIS A C 1
ATOM 601 O O . HIS A 1 79 ? 9.010 15.706 33.581 1.00 82.50 79 HIS A O 1
ATOM 607 N N . LEU A 1 80 ? 7.192 14.515 34.123 1.00 81.00 80 LEU A N 1
ATOM 608 C CA . LEU A 1 80 ? 7.540 14.409 35.547 1.00 81.00 80 LEU A CA 1
ATOM 609 C C . LEU A 1 80 ? 8.869 13.671 35.758 1.00 81.00 80 LEU A C 1
ATOM 611 O O . LEU A 1 80 ? 9.719 14.152 36.504 1.00 81.00 80 LEU A O 1
ATOM 615 N N . LYS A 1 81 ? 9.072 12.545 35.061 1.00 78.12 81 LYS A N 1
ATOM 616 C CA . LYS A 1 81 ? 10.325 11.775 35.120 1.00 78.12 81 LYS A CA 1
ATOM 617 C C . LYS A 1 81 ? 11.512 12.558 34.558 1.00 78.12 81 LYS A C 1
ATOM 619 O O . LYS A 1 81 ? 12.600 12.485 35.116 1.00 78.12 81 LYS A O 1
ATOM 624 N N . THR A 1 82 ? 11.308 13.307 33.474 1.00 75.00 82 THR A N 1
ATOM 625 C CA . THR A 1 82 ? 12.362 14.128 32.857 1.00 75.00 82 THR A CA 1
ATOM 626 C C . THR A 1 82 ? 12.759 15.313 33.734 1.00 75.00 82 THR A C 1
ATOM 628 O O . THR A 1 82 ? 13.937 15.637 33.827 1.00 75.00 82 THR A O 1
ATOM 631 N N . LEU A 1 83 ? 11.784 15.975 34.363 1.00 70.00 83 LEU A N 1
ATOM 632 C CA . LEU A 1 83 ? 12.016 17.177 35.163 1.00 70.00 83 LEU A CA 1
ATOM 633 C C . LEU A 1 83 ? 12.694 16.864 36.502 1.00 70.00 83 LEU A C 1
ATOM 635 O O . LEU A 1 83 ? 13.448 17.695 36.994 1.00 70.00 83 LEU A O 1
ATOM 639 N N . ASN A 1 84 ? 12.471 15.684 37.086 1.00 67.62 84 ASN A N 1
ATOM 640 C CA . ASN A 1 84 ? 13.154 15.283 38.312 1.00 67.62 84 ASN A CA 1
ATOM 641 C C . ASN A 1 84 ? 13.399 13.763 38.367 1.00 67.62 84 ASN A C 1
ATOM 643 O O . ASN A 1 84 ? 12.527 13.013 38.816 1.00 67.62 84 ASN A O 1
ATOM 647 N N . PRO A 1 85 ? 14.602 13.295 37.988 1.00 59.22 85 PRO A N 1
ATOM 648 C CA . PRO A 1 85 ? 14.961 11.875 38.023 1.00 59.22 85 PRO A CA 1
ATOM 649 C C . PRO A 1 85 ? 14.917 11.248 39.429 1.00 59.22 85 PRO A C 1
ATOM 651 O O . PRO A 1 85 ? 14.833 10.029 39.548 1.00 59.22 85 PRO A O 1
ATOM 654 N N . GLN A 1 86 ? 14.973 12.063 40.492 1.00 54.03 86 GLN A N 1
ATOM 655 C CA . GLN A 1 86 ? 14.899 11.629 41.894 1.00 54.03 86 GLN A CA 1
ATOM 656 C C . GLN A 1 86 ? 13.470 11.682 42.464 1.00 54.03 86 GLN A C 1
ATOM 658 O O . GLN A 1 86 ? 13.256 11.386 43.640 1.00 54.03 86 GLN A O 1
ATOM 663 N N . PHE A 1 87 ? 12.470 12.063 41.664 1.00 59.19 87 PHE A N 1
ATOM 664 C CA . PHE A 1 87 ? 11.078 12.124 42.101 1.00 59.19 87 PHE A CA 1
ATOM 665 C C . PHE A 1 87 ? 10.448 10.729 42.054 1.00 59.19 87 PHE A C 1
ATOM 667 O O . PHE A 1 87 ? 9.918 10.282 41.040 1.00 59.19 87 PHE A O 1
ATOM 674 N N . TYR A 1 88 ? 10.507 10.022 43.183 1.00 51.56 88 TYR A N 1
ATOM 675 C CA . TYR A 1 88 ? 10.006 8.648 43.316 1.00 51.56 88 TYR A CA 1
ATOM 676 C C . TYR A 1 88 ? 8.471 8.532 43.421 1.00 51.56 88 TYR A C 1
ATOM 678 O O . TYR A 1 88 ? 7.948 7.422 43.497 1.00 51.56 88 TYR A O 1
ATOM 686 N N . GLN A 1 89 ? 7.726 9.644 43.412 1.00 60.09 89 GLN A N 1
ATOM 687 C CA . GLN A 1 89 ? 6.261 9.648 43.518 1.00 60.09 89 GLN A CA 1
ATOM 688 C C . GLN A 1 89 ? 5.601 10.044 42.193 1.00 60.09 89 GLN A C 1
ATOM 690 O O . GLN A 1 89 ? 5.119 11.160 42.014 1.00 60.09 89 GLN A O 1
ATOM 695 N N . VAL A 1 90 ? 5.563 9.107 41.244 1.00 71.56 90 VAL A N 1
ATOM 696 C CA . VAL A 1 90 ? 4.675 9.219 40.075 1.00 71.56 90 VAL A CA 1
ATOM 697 C C . VAL A 1 90 ? 3.220 9.174 40.567 1.00 71.56 90 VAL A C 1
ATOM 699 O O . VAL A 1 90 ? 2.929 8.372 41.458 1.00 71.56 90 VAL A O 1
ATOM 702 N N . PRO A 1 91 ? 2.294 9.986 40.015 1.00 83.75 91 PRO A N 1
ATOM 703 C CA . PRO A 1 91 ? 0.900 9.941 40.430 1.00 83.75 91 PRO A CA 1
ATOM 704 C C . PRO A 1 91 ? 0.308 8.532 40.309 1.00 83.75 91 PRO A C 1
ATOM 706 O O . PRO A 1 91 ? 0.366 7.910 39.244 1.00 83.75 91 PRO A O 1
ATOM 709 N N . VAL A 1 92 ? -0.272 8.039 41.402 1.00 85.00 92 VAL A N 1
ATOM 710 C CA . VAL A 1 92 ? -0.840 6.686 41.482 1.00 85.00 92 VAL A CA 1
ATOM 711 C C . VAL A 1 92 ? -2.201 6.662 40.796 1.00 85.00 92 VAL A C 1
ATOM 713 O O . VAL A 1 92 ? -2.975 7.610 40.893 1.00 85.00 92 VAL A O 1
ATOM 716 N N . GLU A 1 93 ? -2.523 5.588 40.086 1.00 86.88 93 GLU A N 1
ATOM 717 C CA . GLU A 1 93 ? -3.835 5.444 39.462 1.00 86.88 93 GLU A CA 1
ATOM 718 C C . GLU A 1 93 ? -4.805 4.679 40.357 1.00 86.88 93 GLU A C 1
ATOM 720 O O . GLU A 1 93 ? -4.498 3.599 40.858 1.00 86.88 93 GLU A O 1
ATOM 725 N N . ILE A 1 94 ? -6.005 5.232 40.509 1.00 87.50 94 ILE A N 1
ATOM 726 C CA . ILE A 1 94 ? -7.117 4.591 41.194 1.00 87.50 94 ILE A CA 1
ATOM 727 C C . ILE A 1 94 ? -8.042 3.983 40.139 1.00 87.50 94 ILE A C 1
ATOM 729 O O . ILE A 1 94 ? -8.803 4.694 39.475 1.00 87.50 94 ILE A O 1
ATOM 733 N N . THR A 1 95 ? -7.970 2.661 39.987 1.00 85.25 95 THR A N 1
ATOM 734 C CA . THR A 1 95 ? -8.815 1.883 39.070 1.00 85.25 95 THR A CA 1
ATOM 735 C C . THR A 1 95 ? -10.020 1.273 39.788 1.00 85.25 95 THR A C 1
ATOM 737 O O . THR A 1 95 ? -10.103 1.259 41.021 1.00 85.25 95 THR A O 1
ATOM 740 N N . ALA A 1 96 ? -10.989 0.781 39.009 1.00 79.62 96 ALA A N 1
ATOM 741 C CA . ALA A 1 96 ? -12.180 0.125 39.546 1.00 79.62 96 ALA A CA 1
ATOM 742 C C . ALA A 1 96 ? -11.847 -1.201 40.258 1.00 79.62 96 ALA A C 1
ATOM 744 O O . ALA A 1 96 ? -12.542 -1.562 41.207 1.00 79.62 96 ALA A O 1
ATOM 745 N N . ASP A 1 97 ? -10.759 -1.858 39.848 1.00 81.12 97 ASP A N 1
ATOM 746 C CA . ASP A 1 97 ? -10.321 -3.168 40.347 1.00 81.12 97 ASP A CA 1
ATOM 747 C C . ASP A 1 97 ? -9.646 -3.100 41.725 1.00 81.12 97 ASP A C 1
ATOM 749 O O . ASP A 1 97 ? -9.458 -4.121 42.386 1.00 81.12 97 ASP A O 1
ATOM 753 N N . LEU A 1 98 ? -9.284 -1.899 42.194 1.00 85.50 98 LEU A N 1
ATOM 754 C CA . LEU A 1 98 ? -8.693 -1.736 43.518 1.00 85.50 98 LEU A CA 1
ATOM 755 C C . LEU A 1 98 ? -9.741 -1.966 44.620 1.00 85.50 98 LEU A C 1
ATOM 757 O O . LEU A 1 98 ? -10.782 -1.290 44.624 1.00 85.50 98 LEU A O 1
ATOM 761 N N . PRO A 1 99 ? -9.447 -2.829 45.616 1.00 86.56 99 PRO A N 1
ATOM 762 C CA . PRO A 1 99 ? -10.300 -3.004 46.783 1.00 86.56 99 PRO A CA 1
ATOM 763 C C . PRO A 1 99 ? -10.558 -1.678 47.501 1.00 86.56 99 PRO A C 1
ATOM 765 O O . PRO A 1 99 ? -9.677 -0.822 47.604 1.00 86.56 99 PRO A O 1
ATOM 768 N N . VAL A 1 100 ? -11.755 -1.533 48.072 1.00 81.44 100 VAL A N 1
ATOM 769 C CA . VAL A 1 100 ? -12.197 -0.297 48.747 1.00 81.44 100 VAL A CA 1
ATOM 770 C C . VAL A 1 100 ? -11.202 0.167 49.821 1.00 81.44 100 VAL A C 1
ATOM 772 O O . VAL A 1 100 ? -10.893 1.353 49.896 1.00 81.44 100 VAL A O 1
ATOM 775 N N . ASN A 1 101 ? -10.641 -0.763 50.600 1.00 83.75 101 ASN A N 1
ATOM 776 C CA . ASN A 1 101 ? -9.669 -0.447 51.652 1.00 83.75 101 ASN A CA 1
ATOM 777 C C . ASN A 1 101 ? -8.359 0.131 51.087 1.00 83.75 101 ASN A C 1
ATOM 779 O O . ASN A 1 101 ? -7.788 1.051 51.670 1.00 83.75 101 ASN A O 1
ATOM 783 N N . HIS A 1 102 ? -7.904 -0.358 49.927 1.00 85.50 102 HIS A N 1
ATOM 784 C CA . HIS A 1 102 ? -6.727 0.187 49.244 1.00 85.50 102 HIS A CA 1
ATOM 785 C C . HIS A 1 102 ? -7.009 1.578 48.672 1.00 85.50 102 HIS A C 1
ATOM 787 O O . HIS A 1 102 ? -6.182 2.472 48.836 1.00 85.50 102 HIS A O 1
ATOM 793 N N . ARG A 1 103 ? -8.193 1.806 48.082 1.00 87.75 103 ARG A N 1
ATOM 794 C CA . ARG A 1 103 ? -8.588 3.152 47.627 1.00 87.75 103 ARG A CA 1
ATOM 795 C C . ARG A 1 103 ? -8.605 4.152 48.783 1.00 87.75 103 ARG A C 1
ATOM 797 O O . ARG A 1 103 ? -8.046 5.235 48.654 1.00 87.75 103 ARG A O 1
ATOM 804 N N . HIS A 1 104 ? -9.155 3.763 49.934 1.00 85.62 104 HIS A N 1
ATOM 805 C CA . HIS A 1 104 ? -9.160 4.605 51.132 1.00 85.62 104 HIS A CA 1
ATOM 806 C C . HIS A 1 104 ? -7.741 4.925 51.631 1.00 85.62 104 HIS A C 1
ATOM 808 O O . HIS A 1 104 ? -7.461 6.060 52.009 1.00 85.62 104 HIS A O 1
ATOM 814 N N . SER A 1 105 ? -6.821 3.956 51.601 1.00 87.31 105 SER A N 1
ATOM 815 C CA . SER A 1 105 ? -5.412 4.196 51.941 1.00 87.31 105 SER A CA 1
ATOM 816 C C . SER A 1 105 ? -4.754 5.208 50.996 1.00 87.31 105 SER A C 1
ATOM 818 O O . SER A 1 105 ? -4.065 6.114 51.463 1.00 87.31 105 SER A O 1
ATOM 820 N N . LEU A 1 106 ? -5.030 5.118 49.690 1.00 88.00 106 LEU A N 1
ATOM 821 C CA . LEU A 1 106 ? -4.535 6.080 48.701 1.00 88.00 106 LEU A CA 1
ATOM 822 C C . LEU A 1 106 ? -5.117 7.479 48.926 1.00 88.00 106 LEU A C 1
ATOM 824 O O . LEU A 1 106 ? -4.368 8.454 48.905 1.00 88.00 106 LEU A O 1
ATOM 828 N N . TYR A 1 107 ? -6.409 7.593 49.242 1.00 89.50 107 TYR A N 1
ATOM 829 C CA . TYR A 1 107 ? -7.020 8.877 49.591 1.00 89.50 107 TYR A CA 1
ATOM 830 C C . TYR A 1 107 ? -6.398 9.519 50.837 1.00 89.50 107 TYR A C 1
ATOM 832 O O . TYR A 1 107 ? -6.297 10.742 50.891 1.00 89.50 107 TYR A O 1
ATOM 840 N N . SER A 1 108 ? -5.921 8.721 51.795 1.00 87.94 108 SER A N 1
ATOM 841 C CA . SER A 1 108 ? -5.239 9.192 53.010 1.00 87.94 108 SER A CA 1
ATOM 842 C C . SER A 1 108 ? -3.722 9.359 52.872 1.00 87.94 108 SER A C 1
ATOM 844 O O . SER A 1 108 ? -3.068 9.741 53.839 1.00 87.94 108 SER A O 1
ATOM 846 N N . SER A 1 109 ? -3.143 9.078 51.702 1.00 85.56 109 SER A N 1
ATOM 847 C CA . SER A 1 109 ? -1.684 9.064 51.510 1.00 85.56 109 SER A CA 1
ATOM 848 C C . SER A 1 109 ? -1.041 10.451 51.377 1.00 85.56 109 SER A C 1
ATOM 850 O O . SER A 1 109 ? 0.177 10.573 51.489 1.00 85.56 109 SER A O 1
ATOM 852 N N . GLY A 1 110 ? -1.829 11.490 51.082 1.00 85.00 110 GLY A N 1
ATOM 853 C CA . GLY A 1 110 ? -1.321 12.819 50.733 1.00 85.00 110 GLY A CA 1
ATOM 854 C C . GLY A 1 110 ? -0.729 12.909 49.319 1.00 85.00 110 GLY A C 1
ATOM 855 O O . GLY A 1 110 ? -0.267 13.975 48.915 1.00 85.00 110 GLY A O 1
ATOM 856 N N . SER A 1 111 ? -0.729 11.810 48.559 1.00 87.31 111 SER A N 1
ATOM 857 C CA . SER A 1 111 ? -0.113 11.733 47.231 1.00 87.31 111 SER A CA 1
ATOM 858 C C . SER A 1 111 ? -0.978 12.356 46.127 1.00 87.31 111 SER A C 1
ATOM 860 O O . SER A 1 111 ? -2.103 12.809 46.349 1.00 87.31 111 SER A O 1
ATOM 862 N N . VAL A 1 112 ? -0.435 12.406 44.911 1.00 90.50 112 VAL A N 1
ATOM 863 C CA . VAL A 1 112 ? -1.189 12.774 43.709 1.00 90.50 112 VAL A CA 1
ATOM 864 C C . VAL A 1 112 ? -1.789 11.505 43.108 1.00 90.50 112 VAL A C 1
ATOM 866 O O . VAL A 1 112 ? -1.064 10.536 42.880 1.00 90.50 112 VAL A O 1
ATOM 869 N N . CYS A 1 113 ? -3.090 11.501 42.814 1.00 90.94 113 CYS A N 1
ATOM 870 C CA . CYS A 1 113 ? -3.762 10.342 42.230 1.00 90.94 113 CYS A CA 1
ATOM 871 C C . CYS A 1 113 ? -4.546 10.684 40.958 1.00 90.94 113 CYS A C 1
ATOM 873 O O . CYS A 1 113 ? -5.307 11.653 40.920 1.00 90.94 113 CYS A O 1
ATOM 875 N N . PHE A 1 114 ? -4.423 9.840 39.933 1.00 91.69 114 PHE A N 1
ATOM 876 C CA . PHE A 1 114 ? -5.341 9.824 38.795 1.00 91.69 114 PHE A CA 1
ATOM 877 C C . PHE A 1 114 ? -6.585 9.013 39.146 1.00 91.69 114 PHE A C 1
ATOM 879 O O . PHE A 1 114 ? -6.480 7.891 39.636 1.00 91.69 114 PHE A O 1
ATOM 886 N N . ILE A 1 115 ? -7.763 9.558 38.854 1.00 91.50 115 ILE A N 1
ATOM 887 C CA . ILE A 1 115 ? -9.038 8.881 39.095 1.00 91.50 115 ILE A CA 1
ATOM 888 C C . ILE A 1 115 ? -10.040 9.217 37.991 1.00 91.50 115 ILE A C 1
ATOM 890 O O . ILE A 1 115 ? -10.044 10.324 37.447 1.00 91.50 115 ILE A O 1
ATOM 894 N N . THR A 1 116 ? -10.899 8.260 37.640 1.00 89.81 116 THR A N 1
ATOM 895 C CA . THR A 1 116 ? -11.982 8.507 36.680 1.00 89.81 116 THR A CA 1
ATOM 896 C C . THR A 1 116 ? -13.183 9.164 37.371 1.00 89.81 116 THR A C 1
ATOM 898 O O . THR A 1 116 ? -13.462 8.860 38.538 1.00 89.81 116 THR A O 1
ATOM 901 N N . PRO A 1 117 ? -13.966 10.006 36.667 1.00 90.19 117 PRO A N 1
ATOM 902 C CA . PRO A 1 117 ? -15.170 10.613 37.237 1.00 90.19 117 PRO A CA 1
ATOM 903 C C . PRO A 1 117 ? -16.153 9.585 37.822 1.00 90.19 117 PRO A C 1
ATOM 905 O O . PRO A 1 117 ? -16.711 9.803 38.894 1.00 90.19 117 PRO A O 1
ATOM 908 N N . LYS A 1 118 ? -16.322 8.427 37.163 1.00 88.94 118 LYS A N 1
ATOM 909 C CA . LYS A 1 118 ? -17.229 7.355 37.611 1.00 88.94 118 LYS A CA 1
ATOM 910 C C . LYS A 1 118 ? -16.829 6.756 38.963 1.00 88.94 118 LYS A C 1
ATOM 912 O O . LYS A 1 118 ? -17.702 6.503 39.785 1.00 88.94 118 LYS A O 1
ATOM 917 N N . ILE A 1 119 ? -15.535 6.539 39.207 1.00 89.94 119 ILE A N 1
ATOM 918 C CA . ILE A 1 119 ? -15.066 5.992 40.490 1.00 89.94 119 ILE A CA 1
ATOM 919 C C . ILE A 1 119 ? -15.229 7.047 41.586 1.00 89.94 119 ILE A C 1
ATOM 921 O O . ILE A 1 119 ? -15.804 6.761 42.635 1.00 89.94 119 ILE A O 1
ATOM 925 N N . LEU A 1 120 ? -14.794 8.285 41.316 1.00 91.62 120 LEU A N 1
ATOM 926 C CA . LEU A 1 120 ? -14.828 9.350 42.315 1.00 91.62 120 LEU A CA 1
ATOM 927 C C . LEU A 1 120 ? -16.256 9.674 42.768 1.00 91.62 120 LEU A C 1
ATOM 929 O O . LEU A 1 120 ? -16.491 9.849 43.961 1.00 91.62 120 LEU A O 1
ATOM 933 N N . ILE A 1 121 ? -17.220 9.736 41.843 1.00 91.25 121 ILE A N 1
ATOM 934 C CA . ILE A 1 121 ? -18.601 10.051 42.216 1.00 91.25 121 ILE A CA 1
ATOM 935 C C . ILE A 1 121 ? -19.224 8.959 43.092 1.00 91.25 121 ILE A C 1
ATOM 937 O O . ILE A 1 121 ? -19.919 9.277 44.054 1.00 91.25 121 ILE A O 1
ATOM 941 N N . VAL A 1 122 ? -18.945 7.683 42.809 1.00 90.12 122 VAL A N 1
ATOM 942 C CA . VAL A 1 122 ? -19.439 6.561 43.620 1.00 90.12 122 VAL A CA 1
ATOM 943 C C . VAL A 1 122 ? -18.828 6.606 45.019 1.00 90.12 122 VAL A C 1
ATOM 945 O O . VAL A 1 122 ? -19.557 6.473 46.003 1.00 90.12 122 VAL A O 1
ATOM 948 N N . ASP A 1 123 ? -17.520 6.843 45.133 1.00 90.75 123 ASP A N 1
ATOM 949 C CA . ASP A 1 123 ? -16.838 6.913 46.431 1.00 90.75 123 ASP A CA 1
ATOM 950 C C . ASP A 1 123 ? -17.286 8.138 47.260 1.00 90.75 123 ASP A C 1
ATOM 952 O O . ASP A 1 123 ? -17.428 8.027 48.480 1.00 90.75 123 ASP A O 1
ATOM 956 N N . LEU A 1 124 ? -17.599 9.273 46.615 1.00 89.94 124 LEU A N 1
ATOM 957 C CA . LEU A 1 124 ? -18.190 10.451 47.269 1.00 89.94 124 LEU A CA 1
ATOM 958 C C . LEU A 1 124 ? -19.625 10.191 47.755 1.00 89.94 124 LEU A C 1
ATOM 960 O O . LEU A 1 124 ? -19.947 10.495 48.901 1.00 89.94 124 LEU A O 1
ATOM 964 N N . LEU A 1 125 ? -20.489 9.616 46.911 1.00 90.06 125 LEU A N 1
ATOM 965 C CA . LEU A 1 125 ? -21.896 9.359 47.255 1.00 90.06 125 LEU A CA 1
ATOM 966 C C . LEU A 1 125 ? -22.060 8.275 48.324 1.00 90.06 125 LEU A C 1
ATOM 968 O O . LEU A 1 125 ? -22.999 8.321 49.113 1.00 90.06 125 LEU A O 1
ATOM 972 N N . THR A 1 126 ? -21.146 7.305 48.360 1.00 88.56 126 THR A N 1
ATOM 973 C CA . THR A 1 126 ? -21.146 6.229 49.363 1.00 88.56 126 THR A CA 1
ATOM 974 C C . THR A 1 126 ? -20.366 6.582 50.630 1.00 88.56 126 THR A C 1
ATOM 976 O O . THR A 1 126 ? -20.215 5.729 51.501 1.00 88.56 126 THR A O 1
ATOM 979 N N . ASN A 1 127 ? -19.886 7.828 50.750 1.00 83.94 127 ASN A N 1
ATOM 980 C CA . ASN A 1 127 ? -19.105 8.332 51.882 1.00 83.94 127 ASN A CA 1
ATOM 981 C C . ASN A 1 127 ? -17.853 7.485 52.198 1.00 83.94 127 ASN A C 1
ATOM 983 O O . ASN A 1 127 ? -17.440 7.359 53.349 1.00 83.94 127 ASN A O 1
ATOM 987 N N . LYS A 1 128 ? -17.256 6.880 51.162 1.00 82.25 128 LYS A N 1
ATOM 988 C CA . LYS A 1 128 ? -16.017 6.085 51.244 1.00 82.25 128 LYS A CA 1
ATOM 989 C C . LYS A 1 128 ? -14.760 6.934 51.065 1.00 82.25 128 LYS A C 1
ATOM 991 O O . LYS A 1 128 ? -13.659 6.458 51.323 1.00 82.25 128 LYS A O 1
ATOM 996 N N . LEU A 1 129 ? -14.928 8.176 50.616 1.00 84.44 129 LEU A N 1
ATOM 997 C CA . LEU A 1 129 ? -13.887 9.187 50.521 1.00 84.44 129 LEU A CA 1
ATOM 998 C C . LEU A 1 129 ? -14.199 10.324 51.509 1.00 84.44 129 LEU A C 1
ATOM 1000 O O . LEU A 1 129 ? -15.127 11.098 51.256 1.00 84.44 129 LEU A O 1
ATOM 1004 N N . PRO A 1 130 ? -13.427 10.486 52.598 1.00 82.94 130 PRO A N 1
ATOM 1005 C CA . PRO A 1 130 ? -13.521 11.680 53.428 1.00 82.94 130 PRO A CA 1
ATOM 1006 C C . PRO A 1 130 ? -13.088 12.891 52.593 1.00 82.94 130 PRO A C 1
ATOM 1008 O O . PRO A 1 130 ? -11.933 13.009 52.203 1.00 82.94 130 PRO A O 1
ATOM 1011 N N . ALA A 1 131 ? -13.991 13.817 52.272 1.00 84.56 131 ALA A N 1
ATOM 1012 C CA . ALA A 1 131 ? -13.617 14.948 51.417 1.00 84.56 131 ALA A CA 1
ATOM 1013 C C . ALA A 1 131 ? -12.586 15.881 52.084 1.00 84.56 131 ALA A C 1
ATOM 1015 O O . ALA A 1 131 ? -11.860 16.577 51.380 1.00 84.56 131 ALA A O 1
ATOM 1016 N N . SER A 1 132 ? -12.498 15.885 53.421 1.00 85.25 132 SER A N 1
ATOM 1017 C CA . SER A 1 132 ? -11.621 16.753 54.222 1.00 85.25 132 SER A CA 1
ATOM 1018 C C . SER A 1 132 ? -10.121 16.490 54.051 1.00 85.25 132 SER A C 1
ATOM 1020 O O . SER A 1 132 ? -9.331 17.392 54.311 1.00 85.25 132 SER A O 1
ATOM 1022 N N . ILE A 1 133 ? -9.724 15.293 53.605 1.00 86.75 133 ILE A N 1
ATOM 1023 C CA . ILE A 1 133 ? -8.311 14.914 53.391 1.00 86.75 133 ILE A CA 1
ATOM 1024 C C . ILE A 1 133 ? -7.815 15.217 51.968 1.00 86.75 133 ILE A C 1
ATOM 1026 O O . ILE A 1 133 ? -6.633 15.039 51.670 1.00 86.75 133 ILE A O 1
ATOM 1030 N N . ILE A 1 134 ? -8.708 15.674 51.084 1.00 91.88 134 ILE A N 1
ATOM 1031 C CA . ILE A 1 134 ? -8.373 16.048 49.708 1.00 91.88 134 ILE A CA 1
ATOM 1032 C C . ILE A 1 134 ? -7.966 17.522 49.660 1.00 91.88 134 ILE A C 1
ATOM 1034 O O . ILE A 1 134 ? -8.718 18.401 50.083 1.00 91.88 134 ILE A O 1
ATOM 1038 N N . SER A 1 135 ? -6.784 17.785 49.106 1.00 91.31 135 SER A N 1
ATOM 1039 C CA . SER A 1 135 ? -6.198 19.124 48.975 1.00 91.31 135 SER A CA 1
ATOM 1040 C C . SER A 1 135 ? -6.814 19.919 47.821 1.00 91.31 135 SER A C 1
ATOM 1042 O O . SER A 1 135 ? -7.037 21.128 47.926 1.00 91.31 135 SER A O 1
ATOM 1044 N N . GLY A 1 136 ? -7.146 19.236 46.725 1.00 92.50 136 GLY A N 1
ATOM 1045 C CA . GLY A 1 136 ? -7.738 19.853 45.549 1.00 92.50 136 GLY A CA 1
ATOM 1046 C C . GLY A 1 136 ? -8.100 18.867 44.445 1.00 92.50 136 GLY A C 1
ATOM 1047 O O . GLY A 1 136 ? -7.787 17.676 44.503 1.00 92.50 136 GLY A O 1
ATOM 1048 N N . LEU A 1 137 ? -8.770 19.403 43.425 1.00 94.56 137 LEU A N 1
ATOM 1049 C CA . LEU A 1 137 ? -9.197 18.686 42.227 1.00 94.56 137 LEU A CA 1
ATOM 1050 C C . LEU A 1 137 ? -8.627 19.360 40.972 1.00 94.56 137 LEU A C 1
ATOM 1052 O O . LEU A 1 137 ? -8.767 20.574 40.801 1.00 94.56 137 LEU A O 1
ATOM 1056 N N . ILE A 1 138 ? -8.029 18.572 40.077 1.00 94.94 138 ILE A N 1
ATOM 1057 C CA . ILE A 1 138 ? -7.563 19.009 38.755 1.00 94.94 138 ILE A CA 1
ATOM 1058 C C . ILE A 1 138 ? -8.422 18.367 37.665 1.00 94.94 138 ILE A C 1
ATOM 1060 O O . ILE A 1 138 ? -8.590 17.152 37.645 1.00 94.94 138 ILE A O 1
ATOM 1064 N N . ILE A 1 139 ? -8.932 19.171 36.731 1.00 94.19 139 ILE A N 1
ATOM 1065 C CA . ILE A 1 139 ? -9.727 18.716 35.578 1.00 94.19 139 ILE A CA 1
ATOM 1066 C C . ILE A 1 139 ? -9.018 19.147 34.293 1.00 94.19 139 ILE A C 1
ATOM 1068 O O . ILE A 1 139 ? -8.732 20.328 34.125 1.00 94.19 139 ILE A O 1
ATOM 1072 N N . LEU A 1 140 ? -8.734 18.217 33.377 1.00 92.25 140 LEU A N 1
ATOM 1073 C CA . LEU A 1 140 ? -7.880 18.480 32.203 1.00 92.25 140 LEU A CA 1
ATOM 1074 C C . LEU A 1 140 ? -8.644 18.721 30.887 1.00 92.25 140 LEU A C 1
ATOM 1076 O O . LEU A 1 140 ? -8.048 19.071 29.873 1.00 92.25 140 LEU A O 1
ATOM 1080 N N . ASN A 1 141 ? -9.960 18.517 30.885 1.00 88.12 141 ASN A N 1
ATOM 1081 C CA . ASN A 1 141 ? -10.826 18.494 29.706 1.00 88.12 141 ASN A CA 1
ATOM 1082 C C . ASN A 1 141 ? -11.991 19.493 29.820 1.00 88.12 141 ASN A C 1
ATOM 1084 O O . ASN A 1 141 ? -13.132 19.154 29.493 1.00 88.12 141 ASN A O 1
ATOM 1088 N N . ALA A 1 142 ? -11.728 20.736 30.252 1.00 91.50 142 ALA A N 1
ATOM 1089 C CA . ALA A 1 142 ? -12.780 21.736 30.512 1.00 91.50 142 ALA A CA 1
ATOM 1090 C C . ALA A 1 142 ? -13.745 21.945 29.330 1.00 91.50 142 ALA A C 1
ATOM 1092 O O . ALA A 1 142 ? -14.931 22.208 29.526 1.00 91.50 142 ALA A O 1
ATOM 1093 N N . HIS A 1 143 ? -13.250 21.786 28.100 1.00 89.50 143 HIS A N 1
ATOM 1094 C CA . HIS A 1 143 ? -14.036 21.918 26.873 1.00 89.50 143 HIS A CA 1
ATOM 1095 C C . HIS A 1 143 ? -15.170 20.891 26.739 1.00 89.50 143 HIS A C 1
ATOM 1097 O O . HIS A 1 143 ? -16.157 21.157 26.054 1.00 89.50 143 HIS A O 1
ATOM 1103 N N . SER A 1 144 ? -15.059 19.741 27.403 1.00 87.44 144 SER A N 1
ATOM 1104 C CA . SER A 1 144 ? -16.089 18.694 27.402 1.00 87.44 144 SER A CA 1
ATOM 1105 C C . SER A 1 144 ? -17.125 18.842 28.525 1.00 87.44 144 SER A C 1
ATOM 1107 O O . SER A 1 144 ? -18.175 18.208 28.472 1.00 87.44 144 SER A O 1
ATOM 1109 N N . VAL A 1 145 ? -16.884 19.719 29.506 1.00 89.25 145 VAL A N 1
ATOM 1110 C CA . VAL A 1 145 ? -17.754 19.887 30.681 1.00 89.25 145 VAL A CA 1
ATOM 1111 C C . VAL A 1 145 ? -19.055 20.602 30.304 1.00 89.25 145 VAL A C 1
ATOM 1113 O O . VAL A 1 145 ? -19.054 21.634 29.628 1.00 89.25 145 VAL A O 1
ATOM 1116 N N . SER A 1 146 ? -20.183 20.074 30.771 1.00 86.44 146 SER A N 1
ATOM 1117 C CA . SER A 1 146 ? -21.525 20.660 30.653 1.00 86.44 146 SER A CA 1
ATOM 1118 C C . SER A 1 146 ? -22.239 20.665 32.011 1.00 86.44 146 SER A C 1
ATOM 1120 O O . SER A 1 146 ? -21.781 20.028 32.959 1.00 86.44 146 SER A O 1
ATOM 1122 N N . GLU A 1 147 ? -23.394 21.329 32.103 1.00 82.31 147 GLU A N 1
ATOM 1123 C CA . GLU A 1 147 ? -24.249 21.313 33.307 1.00 82.31 147 GLU A CA 1
ATOM 1124 C C . GLU A 1 147 ? -24.665 19.895 33.733 1.00 82.31 147 GLU A C 1
ATOM 1126 O O . GLU A 1 147 ? -24.857 19.638 34.917 1.00 82.31 147 GLU A O 1
ATOM 1131 N N . THR A 1 148 ? -24.762 18.967 32.778 1.00 86.06 148 THR A N 1
ATOM 1132 C CA . THR A 1 148 ? -25.149 17.565 32.994 1.00 86.06 148 THR A CA 1
ATOM 1133 C C . THR A 1 148 ? -23.960 16.607 33.099 1.00 86.06 148 THR A C 1
ATOM 1135 O O . THR A 1 148 ? -24.156 15.402 33.244 1.00 86.06 148 THR A O 1
ATOM 1138 N N . SER A 1 149 ? -22.727 17.112 33.012 1.00 89.25 149 SER A N 1
ATOM 1139 C CA . SER A 1 149 ? -21.523 16.278 33.074 1.00 89.25 149 SER A CA 1
ATOM 1140 C C . SER A 1 149 ? -21.267 15.731 34.481 1.00 89.25 149 SER A C 1
ATOM 1142 O O . SER A 1 149 ? -21.576 16.370 35.493 1.00 89.25 149 SER A O 1
ATOM 1144 N N . THR A 1 150 ? -20.659 14.545 34.554 1.00 90.31 150 THR A N 1
ATOM 1145 C CA . THR A 1 150 ? -20.297 13.916 35.831 1.00 90.31 150 THR A CA 1
ATOM 1146 C C . THR A 1 150 ? -19.295 14.775 36.601 1.00 90.31 150 THR A C 1
ATOM 1148 O O . THR A 1 150 ? -19.397 14.890 37.816 1.00 90.31 150 THR A O 1
ATOM 1151 N N . GLU A 1 151 ? -18.373 15.442 35.911 1.00 92.56 151 GLU A N 1
ATOM 1152 C CA . GLU A 1 151 ? -17.389 16.359 36.483 1.00 92.56 151 GLU A CA 1
ATOM 1153 C C . GLU A 1 151 ? -18.054 17.552 37.179 1.00 92.56 151 GLU A C 1
ATOM 1155 O O . GLU A 1 151 ? -17.688 17.888 38.307 1.00 92.56 151 GLU A O 1
ATOM 1160 N N . ALA A 1 152 ? -19.071 18.161 36.556 1.00 91.94 152 ALA A N 1
ATOM 1161 C CA . ALA A 1 152 ? -19.841 19.235 37.183 1.00 91.94 152 ALA A CA 1
ATOM 1162 C C . ALA A 1 152 ? -20.565 18.747 38.449 1.00 91.94 152 ALA A C 1
ATOM 1164 O O . ALA A 1 152 ? -20.577 19.435 39.474 1.00 91.94 152 ALA A O 1
ATOM 1165 N N . PHE A 1 153 ? -21.119 17.532 38.408 1.00 93.69 153 PHE A N 1
ATOM 1166 C CA . PHE A 1 153 ? -21.785 16.928 39.559 1.00 93.69 153 PHE A CA 1
ATOM 1167 C C . PHE A 1 153 ? -20.812 16.599 40.704 1.00 93.69 153 PHE A C 1
ATOM 1169 O O . PHE A 1 153 ? -21.095 16.924 41.860 1.00 93.69 153 PHE A O 1
ATOM 1176 N N . ILE A 1 154 ? -19.635 16.050 40.383 1.00 94.31 154 ILE A N 1
ATOM 1177 C CA . ILE A 1 154 ? -18.539 15.815 41.334 1.00 94.31 154 ILE A CA 1
ATOM 1178 C C . ILE A 1 154 ? -18.150 17.118 42.015 1.00 94.31 154 ILE A C 1
ATOM 1180 O O . ILE A 1 154 ? -18.112 17.161 43.239 1.00 94.31 154 ILE A O 1
ATOM 1184 N N . VAL A 1 155 ? -17.891 18.187 41.257 1.00 93.38 155 VAL A N 1
ATOM 1185 C CA . VAL A 1 155 ? -17.460 19.467 41.836 1.00 93.38 155 VAL A CA 1
ATOM 1186 C C . VAL A 1 155 ? -18.522 20.044 42.767 1.00 93.38 155 VAL A C 1
ATOM 1188 O O . VAL A 1 155 ? -18.182 20.535 43.844 1.00 93.38 155 VAL A O 1
ATOM 1191 N N . ARG A 1 156 ? -19.807 19.937 42.410 1.00 92.12 156 ARG A N 1
ATOM 1192 C CA . ARG A 1 156 ? -20.917 20.386 43.263 1.00 92.12 156 ARG A CA 1
ATOM 1193 C C . ARG A 1 156 ? -20.950 19.647 44.606 1.00 92.12 156 ARG A C 1
ATOM 1195 O O . ARG A 1 156 ? -21.063 20.295 45.646 1.00 92.12 156 ARG A O 1
ATOM 1202 N N . ILE A 1 157 ? -20.834 18.318 44.599 1.00 91.75 157 ILE A N 1
ATOM 1203 C CA . ILE A 1 157 ? -20.799 17.512 45.832 1.00 91.75 157 ILE A CA 1
ATOM 1204 C C . ILE A 1 157 ? -19.513 17.790 46.610 1.00 91.75 157 ILE A C 1
ATOM 1206 O O . ILE A 1 157 ? -19.562 18.081 47.803 1.00 91.75 157 ILE A O 1
ATOM 1210 N N . PHE A 1 158 ? -18.371 17.782 45.930 1.00 91.38 158 PHE A N 1
ATOM 1211 C CA . PHE A 1 158 ? -17.063 17.992 46.533 1.00 91.38 158 PHE A CA 1
ATOM 1212 C C . PHE A 1 158 ? -16.984 19.336 47.267 1.00 91.38 158 PHE A C 1
ATOM 1214 O O . PHE A 1 158 ? -16.594 19.369 48.428 1.00 91.38 158 PHE A O 1
ATOM 1221 N N . ARG A 1 159 ? -17.471 20.428 46.661 1.00 90.12 159 ARG A N 1
ATOM 1222 C CA . ARG A 1 159 ? -17.543 21.755 47.301 1.00 90.12 159 ARG A CA 1
ATOM 1223 C C . ARG A 1 159 ? -18.515 21.816 48.482 1.00 90.12 159 ARG A C 1
ATOM 1225 O O . ARG A 1 159 ? -18.320 22.638 49.376 1.00 90.12 159 ARG A O 1
ATOM 1232 N N . SER A 1 160 ? -19.555 20.977 48.501 1.00 90.25 160 SER A N 1
ATOM 1233 C CA . SER A 1 160 ? -20.469 20.888 49.648 1.00 90.25 160 SER A CA 1
ATOM 1234 C C . SER A 1 160 ? -19.818 20.211 50.859 1.00 90.25 160 SER A C 1
ATOM 1236 O O . SER A 1 160 ? -20.104 20.599 51.990 1.00 90.25 160 SER A O 1
ATOM 1238 N N . LEU A 1 161 ? -18.905 19.263 50.613 1.00 89.69 161 LEU A N 1
ATOM 1239 C CA . LEU A 1 161 ? -18.220 18.471 51.637 1.00 89.69 161 LEU A CA 1
ATOM 1240 C C . LEU A 1 161 ? -16.868 19.071 52.066 1.00 89.69 161 LEU A C 1
ATOM 1242 O O . LEU A 1 161 ? -16.478 18.930 53.221 1.00 89.69 161 LEU A O 1
ATOM 1246 N N . ASN A 1 162 ? -16.157 19.756 51.167 1.00 88.00 162 ASN A N 1
ATOM 1247 C CA . ASN A 1 162 ? -14.886 20.428 51.436 1.00 88.00 162 ASN A CA 1
ATOM 1248 C C . ASN A 1 162 ? -14.854 21.806 50.754 1.00 88.00 162 ASN A C 1
ATOM 1250 O O . ASN A 1 162 ? -14.622 21.936 49.550 1.00 88.00 162 ASN A O 1
ATOM 1254 N N . ARG A 1 163 ? -15.078 22.862 51.546 1.00 84.88 163 ARG A N 1
ATOM 1255 C CA . ARG A 1 163 ? -15.064 24.252 51.059 1.00 84.88 163 ARG A CA 1
ATOM 1256 C C . ARG A 1 163 ? -13.655 24.821 50.881 1.00 84.88 163 ARG A C 1
ATOM 1258 O O . ARG A 1 163 ? -13.502 25.780 50.132 1.00 84.88 163 ARG A O 1
ATOM 1265 N N . SER A 1 164 ? -12.659 24.256 51.565 1.00 84.25 164 SER A N 1
ATOM 1266 C CA . SER A 1 164 ? -11.266 24.723 51.555 1.00 84.25 164 SER A CA 1
ATOM 1267 C C . SER A 1 164 ? -10.434 24.188 50.388 1.00 84.25 164 SER A C 1
ATOM 1269 O O . SER A 1 164 ? -9.430 24.803 50.047 1.00 84.25 164 SER A O 1
ATOM 1271 N N . ALA A 1 165 ? -10.832 23.073 49.768 1.00 88.94 165 ALA A N 1
ATOM 1272 C CA . ALA A 1 165 ? -10.102 22.492 48.644 1.00 88.94 165 ALA A CA 1
ATOM 1273 C C . ALA A 1 165 ? -10.247 23.322 47.359 1.00 88.94 165 ALA A C 1
ATOM 1275 O O . ALA A 1 165 ? -11.338 23.791 47.016 1.00 88.94 165 ALA A O 1
ATOM 1276 N N . PHE A 1 166 ? -9.152 23.469 46.612 1.00 92.56 166 PHE A N 1
ATOM 1277 C CA . PHE A 1 166 ? -9.155 24.194 45.340 1.00 92.56 166 PHE A CA 1
ATOM 1278 C C . PHE A 1 166 ? -9.673 23.327 44.184 1.00 92.56 166 PHE A C 1
ATOM 1280 O O . PHE A 1 166 ? -9.568 22.100 44.203 1.00 92.56 166 PHE A O 1
ATOM 1287 N N . VAL A 1 167 ? -10.185 23.970 43.130 1.00 94.56 167 VAL A N 1
ATOM 1288 C CA . VAL A 1 167 ? -10.537 23.301 41.866 1.00 94.56 167 VAL A CA 1
ATOM 1289 C C . VAL A 1 167 ? -9.837 24.029 40.723 1.00 94.56 167 VAL A C 1
ATOM 1291 O O . VAL A 1 167 ? -10.131 25.192 40.456 1.00 94.56 167 VAL A O 1
ATOM 1294 N N . ARG A 1 168 ? -8.891 23.356 40.065 1.00 95.56 168 ARG A N 1
ATOM 1295 C CA . ARG A 1 168 ? -8.118 23.891 38.933 1.00 95.56 168 ARG A CA 1
ATOM 1296 C C . ARG A 1 168 ? -8.500 23.153 37.664 1.00 95.56 168 ARG A C 1
ATOM 1298 O O . ARG A 1 168 ? -8.499 21.927 37.625 1.00 95.56 168 ARG A O 1
ATOM 1305 N N . VAL A 1 169 ? -8.855 23.892 36.626 1.00 95.06 169 VAL A N 1
ATOM 1306 C CA . VAL A 1 169 ? -9.472 23.319 35.428 1.00 95.06 169 VAL A CA 1
ATOM 1307 C C . VAL A 1 169 ? -8.737 23.843 34.212 1.00 95.06 169 VAL A C 1
ATOM 1309 O O . VAL A 1 169 ? -8.463 25.033 34.127 1.00 95.06 169 VAL A O 1
ATOM 1312 N N . PHE A 1 170 ? -8.409 22.960 33.278 1.00 95.25 170 PHE A N 1
ATOM 1313 C CA . PHE A 1 170 ? -7.554 23.260 32.143 1.00 95.25 170 PHE A CA 1
ATOM 1314 C C . PHE A 1 170 ? -8.219 22.866 30.824 1.00 95.25 170 PHE A C 1
ATOM 1316 O O . PHE A 1 170 ? -8.987 21.902 30.746 1.00 95.25 170 PHE A O 1
ATOM 1323 N N . SER A 1 171 ? -7.907 23.620 29.774 1.00 92.69 171 SER A N 1
ATOM 1324 C CA . SER A 1 171 ? -8.184 23.252 28.387 1.00 92.69 171 SER A CA 1
ATOM 1325 C C . SER A 1 171 ? -7.113 23.829 27.468 1.00 92.69 171 SER A C 1
ATOM 1327 O O . SER A 1 171 ? -6.758 24.996 27.592 1.00 92.69 171 SER A O 1
ATOM 1329 N N . ASP A 1 172 ? -6.644 23.034 26.512 1.00 92.19 172 ASP A N 1
ATOM 1330 C CA . ASP A 1 172 ? -5.794 23.452 25.388 1.00 92.19 172 ASP A CA 1
ATOM 1331 C C . ASP A 1 172 ? -6.583 23.568 24.068 1.00 92.19 172 ASP A C 1
ATOM 1333 O O . ASP A 1 172 ? -6.006 23.719 22.988 1.00 92.19 172 ASP A O 1
ATOM 1337 N N . ARG A 1 173 ? -7.920 23.496 24.157 1.00 88.69 173 ARG A N 1
ATOM 1338 C CA . ARG A 1 173 ? -8.867 23.622 23.040 1.00 88.69 173 ARG A CA 1
ATOM 1339 C C . ARG A 1 173 ? -9.665 24.923 23.154 1.00 88.69 173 ARG A C 1
ATOM 1341 O O . ARG A 1 173 ? -10.838 24.879 23.543 1.00 88.69 173 ARG A O 1
ATOM 1348 N N . PRO A 1 174 ? -9.066 26.086 22.846 1.00 88.44 174 PRO A N 1
ATOM 1349 C CA . PRO A 1 174 ? -9.742 27.373 22.978 1.00 88.44 174 PRO A CA 1
ATOM 1350 C C . PRO A 1 174 ? -10.974 27.472 22.068 1.00 88.44 174 PRO A C 1
ATOM 1352 O O . PRO A 1 174 ? -11.986 28.022 22.492 1.00 88.44 174 PRO A O 1
ATOM 1355 N N . GLN A 1 175 ? -10.951 26.859 20.876 1.00 82.12 175 GLN A N 1
ATOM 1356 C CA . GLN A 1 175 ? -12.083 26.886 19.937 1.00 82.12 175 GLN A CA 1
ATOM 1357 C C . GLN A 1 175 ? -13.340 26.226 20.524 1.00 82.12 175 GLN A C 1
ATOM 1359 O O . GLN A 1 175 ? -14.452 26.716 20.364 1.00 82.12 175 GLN A O 1
ATOM 1364 N N . ALA A 1 176 ? -13.179 25.127 21.264 1.00 81.50 176 ALA A N 1
ATOM 1365 C CA . ALA A 1 176 ? -14.308 24.446 21.891 1.00 81.50 176 ALA A CA 1
ATOM 1366 C C . ALA A 1 176 ? -14.900 25.252 23.063 1.00 81.50 176 ALA A C 1
ATOM 1368 O O . ALA A 1 176 ? -16.097 25.159 23.338 1.00 81.50 176 ALA A O 1
ATOM 1369 N N . MET A 1 177 ? -14.085 26.077 23.728 1.00 86.19 177 MET A N 1
ATOM 1370 C CA . MET A 1 177 ? -14.510 26.927 24.849 1.00 86.19 177 MET A CA 1
ATOM 1371 C C . MET A 1 177 ? -15.344 28.138 24.418 1.00 86.19 177 MET A C 1
ATOM 1373 O O . MET A 1 177 ? -16.044 28.710 25.253 1.00 86.19 177 MET A O 1
ATOM 1377 N N . VAL A 1 178 ? -15.294 28.497 23.134 1.00 80.69 178 VAL A N 1
ATOM 1378 C CA . VAL A 1 178 ? -16.121 29.549 22.522 1.00 80.69 178 VAL A CA 1
ATOM 1379 C C . VAL A 1 178 ? -17.273 28.984 21.685 1.00 80.69 178 VAL A C 1
ATOM 1381 O O . VAL A 1 178 ? -17.988 29.742 21.047 1.00 80.69 178 VAL A O 1
ATOM 1384 N N . SER A 1 179 ? -17.471 27.660 21.683 1.00 72.69 179 SER A N 1
ATOM 1385 C CA . SER A 1 179 ? -18.528 27.036 20.882 1.00 72.69 179 SER A CA 1
ATOM 1386 C C . SER A 1 179 ? -19.915 27.225 21.506 1.00 72.69 179 SER A C 1
ATOM 1388 O O . SER A 1 179 ? -20.150 26.848 22.657 1.00 72.69 179 SER A O 1
ATOM 1390 N N . GLY A 1 180 ? -20.853 27.763 20.723 1.00 69.38 180 GLY A N 1
ATOM 1391 C CA . GLY A 1 180 ? -22.212 28.068 21.173 1.00 69.38 180 GLY A CA 1
ATOM 1392 C C . GLY A 1 180 ? -22.282 29.187 22.221 1.00 69.38 180 GLY A C 1
ATOM 1393 O O . GLY A 1 180 ? -21.293 29.827 22.573 1.00 69.38 180 GLY A O 1
ATOM 1394 N N . PHE A 1 181 ? -23.479 29.423 22.757 1.00 73.19 181 PHE A N 1
ATOM 1395 C CA . PHE A 1 181 ? -23.729 30.570 23.630 1.00 73.19 181 PHE A CA 1
ATOM 1396 C C . PHE A 1 181 ? -23.044 30.452 25.007 1.00 73.19 181 PHE A C 1
ATOM 1398 O O . PHE A 1 181 ? -23.366 29.564 25.807 1.00 73.19 181 PHE A O 1
ATOM 1405 N N . ALA A 1 182 ? -22.129 31.386 25.298 1.00 81.69 182 ALA A N 1
ATOM 1406 C CA . ALA A 1 182 ? -21.508 31.621 26.610 1.00 81.69 182 ALA A CA 1
ATOM 1407 C C . ALA A 1 182 ? -20.874 30.378 27.277 1.00 81.69 182 ALA A C 1
ATOM 1409 O O . ALA A 1 182 ? -20.904 30.220 28.501 1.00 81.69 182 ALA A O 1
ATOM 1410 N N . LYS A 1 183 ? -20.285 29.470 26.487 1.00 86.38 183 LYS A N 1
ATOM 1411 C CA . LYS A 1 183 ? -19.761 28.181 26.972 1.00 86.38 183 LYS A CA 1
ATOM 1412 C C . LYS A 1 183 ? -18.744 28.313 28.108 1.00 86.38 183 LYS A C 1
ATOM 1414 O O . LYS A 1 183 ? -18.898 27.627 29.116 1.00 86.38 183 LYS A O 1
ATOM 1419 N N . ALA A 1 184 ? -17.752 29.197 27.991 1.00 89.19 184 ALA A N 1
ATOM 1420 C CA . ALA A 1 184 ? -16.765 29.419 29.051 1.00 89.19 184 ALA A CA 1
ATOM 1421 C C . ALA A 1 184 ? -17.417 29.853 30.377 1.00 89.19 184 ALA A C 1
ATOM 1423 O O . ALA A 1 184 ? -17.120 29.279 31.425 1.00 89.19 184 ALA A O 1
ATOM 1424 N N . GLU A 1 185 ? -18.364 30.793 30.325 1.00 91.19 185 GLU A N 1
ATOM 1425 C CA . GLU A 1 185 ? -19.108 31.259 31.499 1.00 91.19 185 GLU A CA 1
ATOM 1426 C C . GLU A 1 185 ? -19.940 30.129 32.123 1.00 91.19 185 GLU A C 1
ATOM 1428 O O . GLU A 1 185 ? -19.906 29.928 33.338 1.00 91.19 185 GLU A O 1
ATOM 1433 N N . ARG A 1 186 ? -20.655 29.346 31.305 1.00 90.56 186 ARG A N 1
ATOM 1434 C CA . ARG A 1 186 ? -21.439 28.196 31.783 1.00 90.56 186 ARG A CA 1
ATOM 1435 C C . ARG A 1 186 ? -20.547 27.153 32.444 1.00 90.56 186 ARG A C 1
ATOM 1437 O O . ARG A 1 186 ? -20.868 26.703 33.541 1.00 90.56 186 ARG A O 1
ATOM 1444 N N . THR A 1 187 ? -19.406 26.819 31.840 1.00 92.50 187 THR A N 1
ATOM 1445 C CA . THR A 1 187 ? -18.422 25.905 32.435 1.00 92.50 187 THR A CA 1
ATOM 1446 C C . THR A 1 187 ? -17.916 26.433 33.780 1.00 92.50 187 THR A C 1
ATOM 1448 O O . THR A 1 187 ? -17.891 25.685 34.756 1.00 92.50 187 THR A O 1
ATOM 1451 N N . MET A 1 188 ? -17.587 27.726 33.878 1.00 94.00 188 MET A N 1
ATOM 1452 C CA . MET A 1 188 ? -17.175 28.350 35.141 1.00 94.00 188 MET A CA 1
ATOM 1453 C C . MET A 1 188 ? -18.272 28.281 36.211 1.00 94.00 188 MET A C 1
ATOM 1455 O O . MET A 1 188 ? -17.985 27.894 37.344 1.00 94.00 188 MET A O 1
ATOM 1459 N N . LYS A 1 189 ? -19.531 28.578 35.856 1.00 92.56 189 LYS A N 1
ATOM 1460 C CA . LYS A 1 189 ? -20.686 28.469 36.766 1.00 92.56 189 LYS A CA 1
ATOM 1461 C C . LYS A 1 189 ? -20.888 27.037 37.262 1.00 92.56 189 LYS A C 1
ATOM 1463 O O . LYS A 1 189 ? -21.028 26.834 38.464 1.00 92.56 189 LYS A O 1
ATOM 1468 N N . CYS A 1 190 ? -20.833 26.047 36.369 1.00 91.44 190 CYS A N 1
ATOM 1469 C CA . CYS A 1 190 ? -20.980 24.629 36.723 1.00 91.44 190 CYS A CA 1
ATOM 1470 C C . CYS A 1 190 ? -19.901 24.163 37.705 1.00 91.44 190 CYS A C 1
ATOM 1472 O O . CYS A 1 190 ? -20.177 23.429 38.653 1.00 91.44 190 CYS A O 1
ATOM 1474 N N . LEU A 1 191 ? -18.666 24.615 37.491 1.00 92.38 191 LEU A N 1
ATOM 1475 C CA . LEU A 1 191 ? -17.508 24.229 38.293 1.00 92.38 191 LEU A CA 1
ATOM 1476 C C . LEU A 1 191 ? -17.284 25.152 39.503 1.00 92.38 191 LEU A C 1
ATOM 1478 O O . LEU A 1 191 ? -16.332 24.954 40.254 1.00 92.38 191 LEU A O 1
ATOM 1482 N N . HIS A 1 192 ? -18.167 26.131 39.728 1.00 90.44 192 HIS A N 1
ATOM 1483 C CA . HIS A 1 192 ? -18.081 27.107 40.820 1.00 90.44 192 HIS A CA 1
ATOM 1484 C C . HIS A 1 192 ? -16.748 27.883 40.834 1.00 90.44 192 HIS A C 1
ATOM 1486 O O . HIS A 1 192 ? -16.186 28.177 41.891 1.00 90.44 192 HIS A O 1
ATOM 1492 N N . ILE A 1 193 ? -16.240 28.223 39.646 1.00 92.12 193 ILE A N 1
ATOM 1493 C CA . ILE A 1 193 ? -14.977 28.939 39.441 1.00 92.12 193 ILE A CA 1
ATOM 1494 C C . ILE A 1 193 ? -15.259 30.401 39.113 1.00 92.12 193 ILE A C 1
ATOM 1496 O O . ILE A 1 193 ? -16.137 30.714 38.314 1.00 92.12 193 ILE A O 1
ATOM 1500 N N . ARG A 1 194 ? -14.487 31.308 39.719 1.00 91.38 194 ARG A N 1
ATOM 1501 C CA . ARG A 1 194 ? -14.629 32.762 39.521 1.00 91.38 194 ARG A CA 1
ATOM 1502 C C . ARG A 1 194 ? -13.548 33.370 38.629 1.00 91.38 194 ARG A C 1
ATOM 1504 O O . ARG A 1 194 ? -13.744 34.464 38.114 1.00 91.38 194 ARG A O 1
ATOM 1511 N N . LYS A 1 195 ? -12.413 32.687 38.473 1.00 94.19 195 LYS A N 1
ATOM 1512 C CA . LYS A 1 195 ? -11.212 33.202 37.808 1.00 94.19 195 LYS A CA 1
ATOM 1513 C C . LYS A 1 195 ? -10.946 32.462 36.504 1.00 94.19 195 LYS A C 1
ATOM 1515 O O . LYS A 1 195 ? -11.012 31.234 36.458 1.00 94.19 195 LYS A O 1
ATOM 1520 N N . LEU A 1 196 ? -10.675 33.235 35.457 1.00 94.25 196 LEU A N 1
ATOM 1521 C CA . LEU A 1 196 ? -10.366 32.769 34.112 1.00 94.25 196 LEU A CA 1
ATOM 1522 C C . LEU A 1 196 ? -8.975 33.280 33.733 1.00 94.25 196 LEU A C 1
ATOM 1524 O O . LEU A 1 196 ? -8.753 34.488 33.728 1.00 94.25 196 LEU A O 1
ATOM 1528 N N . HIS A 1 197 ? -8.070 32.368 33.395 1.00 94.06 197 HIS A N 1
ATOM 1529 C CA . HIS A 1 197 ? -6.715 32.667 32.941 1.00 94.06 197 HIS A CA 1
ATOM 1530 C C . HIS A 1 197 ? -6.616 32.325 31.455 1.00 94.06 197 HIS A C 1
ATOM 1532 O O . HIS A 1 197 ? -6.755 31.162 31.066 1.00 94.06 197 HIS A O 1
ATOM 1538 N N . LEU A 1 198 ? -6.390 33.336 30.619 1.00 94.44 198 LEU A N 1
ATOM 1539 C CA . LEU A 1 198 ? -6.286 33.183 29.170 1.00 94.44 198 LEU A CA 1
ATOM 1540 C C . LEU A 1 198 ? -4.829 33.314 28.742 1.00 94.44 198 LEU A C 1
ATOM 1542 O O . LEU A 1 198 ? -4.203 34.343 28.977 1.00 94.44 198 LEU A O 1
ATOM 1546 N N . TRP A 1 199 ? -4.321 32.285 28.069 1.00 94.44 199 TRP A N 1
ATOM 1547 C CA . TRP A 1 199 ? -2.930 32.206 27.627 1.00 94.44 199 TRP A CA 1
ATOM 1548 C C . TRP A 1 199 ? -2.857 31.957 26.114 1.00 94.44 199 TRP A C 1
ATOM 1550 O O . TRP A 1 199 ? -2.556 30.843 25.659 1.00 94.44 199 TRP A O 1
ATOM 1560 N N . PRO A 1 200 ? -3.210 32.974 25.301 1.00 92.62 200 PRO A N 1
ATOM 1561 C CA . PRO A 1 200 ? -3.036 32.922 23.859 1.00 92.62 200 PRO A CA 1
ATOM 1562 C C . PRO A 1 200 ? -1.551 32.958 23.462 1.00 92.62 200 PRO A C 1
ATOM 1564 O O . PRO A 1 200 ? -0.714 33.421 24.230 1.00 92.62 200 PRO A O 1
ATOM 1567 N N . ARG A 1 201 ? -1.210 32.534 22.237 1.00 89.44 201 ARG A N 1
ATOM 1568 C CA . ARG A 1 201 ? 0.182 32.605 21.735 1.00 89.44 201 ARG A CA 1
ATOM 1569 C C . ARG A 1 201 ? 0.753 34.026 21.680 1.00 89.44 201 ARG A C 1
ATOM 1571 O O . ARG A 1 201 ? 1.949 34.189 21.845 1.00 89.44 201 ARG A O 1
ATOM 1578 N N . PHE A 1 202 ? -0.102 35.032 21.496 1.00 88.50 202 PHE A N 1
ATOM 1579 C CA . PHE A 1 202 ? 0.284 36.448 21.491 1.00 88.50 202 PHE A CA 1
ATOM 1580 C C . PHE A 1 202 ? 0.356 37.071 22.896 1.00 88.50 202 PHE A C 1
ATOM 1582 O O . PHE A 1 202 ? 0.566 38.274 23.031 1.00 88.50 202 PHE A O 1
ATOM 1589 N N . GLN A 1 203 ? 0.120 36.292 23.957 1.00 93.12 203 GLN A N 1
ATOM 1590 C CA . GLN A 1 203 ? 0.337 36.767 25.320 1.00 93.12 203 GLN A CA 1
ATOM 1591 C C . GLN A 1 203 ? 1.822 37.134 25.468 1.00 93.12 203 GLN A C 1
ATOM 1593 O O . GLN A 1 203 ? 2.681 36.391 25.002 1.00 93.12 203 GLN A O 1
ATOM 1598 N N . VAL A 1 204 ? 2.113 38.279 26.092 1.00 91.31 204 VAL A N 1
ATOM 1599 C CA . VAL A 1 204 ? 3.451 38.901 26.095 1.00 91.31 204 VAL A CA 1
ATOM 1600 C C . VAL A 1 204 ? 4.568 37.934 26.507 1.00 91.31 204 VAL A C 1
ATOM 1602 O O . VAL A 1 204 ? 5.571 37.858 25.810 1.00 91.31 204 VAL A O 1
ATOM 1605 N N . TYR A 1 205 ? 4.386 37.156 27.575 1.00 90.62 205 TYR A N 1
ATOM 1606 C CA . TYR A 1 205 ? 5.373 36.179 28.048 1.00 90.62 205 TYR A CA 1
ATOM 1607 C C . TYR A 1 205 ? 5.497 34.969 27.116 1.00 90.62 205 TYR A C 1
ATOM 1609 O O . TYR A 1 205 ? 6.591 34.450 26.935 1.00 90.62 205 TYR A O 1
ATOM 1617 N N . VAL A 1 206 ? 4.393 34.524 26.506 1.00 89.69 206 VAL A N 1
ATOM 1618 C CA . VAL A 1 206 ? 4.409 33.408 25.545 1.00 89.69 206 VAL A CA 1
ATOM 1619 C C . VAL A 1 206 ? 5.139 33.814 24.264 1.00 89.69 206 VAL A C 1
ATOM 1621 O O . VAL A 1 206 ? 6.006 33.081 23.802 1.00 89.69 206 VAL A O 1
ATOM 1624 N N . SER A 1 207 ? 4.814 34.986 23.713 1.00 88.38 207 SER A N 1
ATOM 1625 C CA . SER A 1 207 ? 5.432 35.516 22.492 1.00 88.38 207 SER A CA 1
ATOM 1626 C C . SER A 1 207 ? 6.928 35.730 22.690 1.00 88.38 207 SER A C 1
ATOM 1628 O O . SER A 1 207 ? 7.726 35.167 21.952 1.00 88.38 207 SER A O 1
ATOM 1630 N N . GLN A 1 208 ? 7.309 36.440 23.759 1.00 88.38 208 GLN A N 1
ATOM 1631 C CA . GLN A 1 208 ? 8.708 36.741 24.075 1.00 88.38 208 GLN A CA 1
ATOM 1632 C C . GLN A 1 208 ? 9.584 35.500 24.235 1.00 88.38 208 GLN A C 1
ATOM 1634 O O . GLN A 1 208 ? 10.786 35.588 24.019 1.00 88.38 208 GLN A O 1
ATOM 1639 N N . GLU A 1 209 ? 9.017 34.372 24.655 1.00 86.38 209 GLU A N 1
ATOM 1640 C CA . GLU A 1 209 ? 9.762 33.128 24.818 1.00 86.38 209 GLU A CA 1
ATOM 1641 C C . GLU A 1 209 ? 9.804 32.305 23.525 1.00 86.38 209 GLU A C 1
ATOM 1643 O O . GLU A 1 209 ? 10.855 31.781 23.170 1.00 86.38 209 GLU A O 1
ATOM 1648 N N . LEU A 1 210 ? 8.696 32.225 22.779 1.00 83.50 210 LEU A N 1
ATOM 1649 C CA . LEU A 1 210 ? 8.651 31.496 21.505 1.00 83.50 210 LEU A CA 1
ATOM 1650 C C . LEU A 1 210 ? 9.404 32.207 20.369 1.00 83.50 210 LEU A C 1
ATOM 1652 O O . LEU A 1 210 ? 9.835 31.549 19.428 1.00 83.50 210 LEU A O 1
ATOM 1656 N N . GLU A 1 211 ? 9.554 33.530 20.440 1.00 83.56 211 GLU A N 1
ATOM 1657 C CA . GLU A 1 211 ? 10.248 34.348 19.434 1.00 83.56 211 GLU A CA 1
ATOM 1658 C C . GLU A 1 211 ? 11.764 34.453 19.673 1.00 83.56 211 GLU A C 1
ATOM 1660 O O . GLU A 1 211 ? 12.456 35.073 18.869 1.00 83.56 211 GLU A O 1
ATOM 1665 N N . GLN A 1 212 ? 12.302 33.855 20.745 1.00 84.62 212 GLN A N 1
ATOM 1666 C CA . GLN A 1 212 ? 13.751 33.843 21.002 1.00 84.62 212 GLN A CA 1
ATOM 1667 C C . GLN A 1 212 ? 14.530 33.007 19.985 1.00 84.62 212 GLN A C 1
ATOM 1669 O O . GLN A 1 212 ? 15.646 33.377 19.631 1.00 84.62 212 GLN A O 1
ATOM 1674 N N . ASP A 1 213 ? 13.942 31.901 19.531 1.00 78.56 213 ASP A N 1
ATOM 1675 C CA . ASP A 1 213 ? 14.534 30.990 18.550 1.00 78.56 213 ASP A CA 1
ATOM 1676 C C . ASP A 1 213 ? 13.441 30.490 17.587 1.00 78.56 213 ASP A C 1
ATOM 1678 O O . ASP A 1 213 ? 12.918 29.377 17.735 1.00 78.56 213 ASP A O 1
ATOM 1682 N N . PRO A 1 214 ? 12.977 31.348 16.656 1.00 78.88 214 PRO A N 1
ATOM 1683 C CA . PRO A 1 214 ? 11.925 30.975 15.727 1.00 78.88 214 PRO A CA 1
ATOM 1684 C C . PRO A 1 214 ? 12.456 29.947 14.725 1.00 78.88 214 PRO A C 1
ATOM 1686 O O . PRO A 1 214 ? 13.532 30.102 14.156 1.00 78.88 214 PRO A O 1
ATOM 1689 N N . SER A 1 215 ? 11.673 28.905 14.453 1.00 74.44 215 SER A N 1
ATOM 1690 C CA . SER A 1 215 ? 11.999 27.975 13.370 1.00 74.44 215 SER A CA 1
ATOM 1691 C C . SER A 1 215 ? 11.941 28.682 12.013 1.00 74.44 215 SER A C 1
ATOM 1693 O O . SER A 1 215 ? 10.978 29.400 11.735 1.00 74.44 215 SER A O 1
ATOM 1695 N N . ASP A 1 216 ? 12.916 28.420 11.143 1.00 80.56 216 ASP A N 1
ATOM 1696 C CA . ASP A 1 216 ? 12.908 28.932 9.772 1.00 80.56 216 ASP A CA 1
ATOM 1697 C C . ASP A 1 216 ? 11.756 28.315 8.966 1.00 80.56 216 ASP A C 1
ATOM 1699 O O . ASP A 1 216 ? 11.725 27.112 8.688 1.00 80.56 216 ASP A O 1
ATOM 1703 N N . VAL A 1 217 ? 10.797 29.152 8.566 1.00 72.25 217 VAL A N 1
ATOM 1704 C CA . VAL A 1 217 ? 9.675 28.759 7.706 1.00 72.25 217 VAL A CA 1
ATOM 1705 C C . VAL A 1 217 ? 9.884 29.336 6.312 1.00 72.25 217 VAL A C 1
ATOM 1707 O O . VAL A 1 217 ? 9.877 30.551 6.121 1.00 72.25 217 VAL A O 1
ATOM 1710 N N . VAL A 1 218 ? 10.014 28.461 5.314 1.00 83.38 218 VAL A N 1
ATOM 1711 C CA . VAL A 1 218 ? 10.071 28.850 3.899 1.00 83.38 218 VAL A CA 1
ATOM 1712 C C . VAL A 1 218 ? 8.673 28.723 3.285 1.00 83.38 218 VAL A C 1
ATOM 1714 O O . VAL A 1 218 ? 8.210 27.617 3.011 1.00 83.38 218 VAL A O 1
ATOM 1717 N N . ASP A 1 219 ? 7.991 29.854 3.071 1.00 65.31 219 ASP A N 1
ATOM 1718 C CA . ASP A 1 219 ? 6.687 29.913 2.385 1.00 65.31 219 ASP A CA 1
ATOM 1719 C C . ASP A 1 219 ? 6.884 29.914 0.857 1.00 65.31 219 ASP A C 1
ATOM 1721 O O . ASP A 1 219 ? 7.319 30.908 0.269 1.00 65.31 219 ASP A O 1
ATOM 1725 N N . ILE A 1 220 ? 6.568 28.791 0.203 1.00 74.25 220 ILE A N 1
ATOM 1726 C CA . ILE A 1 220 ? 6.586 28.667 -1.261 1.00 74.25 220 ILE A CA 1
ATOM 1727 C C . ILE A 1 220 ? 5.160 28.840 -1.788 1.00 74.25 220 ILE A C 1
ATOM 1729 O O . ILE A 1 220 ? 4.346 27.915 -1.769 1.00 74.25 220 ILE A O 1
ATOM 1733 N N . ARG A 1 221 ? 4.863 30.027 -2.322 1.00 64.62 221 ARG A N 1
ATOM 1734 C CA . ARG A 1 221 ? 3.544 30.338 -2.886 1.00 64.62 221 ARG A CA 1
ATOM 1735 C C . ARG A 1 221 ? 3.444 29.909 -4.343 1.00 64.62 221 ARG A C 1
ATOM 1737 O O . ARG A 1 221 ? 4.003 30.552 -5.228 1.00 64.62 221 ARG A O 1
ATOM 1744 N N . VAL A 1 222 ? 2.666 28.861 -4.598 1.00 67.56 222 VAL A N 1
ATOM 1745 C CA . VAL A 1 222 ? 2.317 28.421 -5.956 1.00 67.56 222 VAL A CA 1
ATOM 1746 C C . VAL A 1 222 ? 0.982 29.062 -6.364 1.00 67.56 222 VAL A C 1
ATOM 1748 O O . VAL A 1 222 ? -0.044 28.763 -5.750 1.00 67.56 222 VAL A O 1
ATOM 1751 N N . PRO A 1 223 ? 0.949 29.955 -7.370 1.00 69.00 223 PRO A N 1
ATOM 1752 C CA . PRO A 1 223 ? -0.287 30.610 -7.777 1.00 69.00 223 PRO A CA 1
ATOM 1753 C C . PRO A 1 223 ? -1.239 29.628 -8.470 1.00 69.00 223 PRO A C 1
ATOM 1755 O O . PRO A 1 223 ? -0.829 28.801 -9.285 1.00 69.00 223 PRO A O 1
ATOM 1758 N N . MET A 1 224 ? -2.537 29.761 -8.194 1.00 62.06 224 MET A N 1
ATOM 1759 C CA . MET A 1 224 ? -3.568 29.014 -8.914 1.00 62.06 224 MET A CA 1
ATOM 1760 C C . MET A 1 224 ? -3.662 29.472 -10.370 1.00 62.06 224 MET A C 1
ATOM 1762 O O . MET A 1 224 ? -3.559 30.660 -10.684 1.00 62.06 224 MET A O 1
ATOM 1766 N N . SER A 1 225 ? -3.928 28.530 -11.274 1.00 75.94 225 SER A N 1
ATOM 1767 C CA . SER A 1 225 ? -4.220 28.867 -12.668 1.00 75.94 225 SER A CA 1
ATOM 1768 C C . SER A 1 225 ? -5.532 29.656 -12.793 1.00 75.94 225 SER A C 1
ATOM 1770 O O . SER A 1 225 ? -6.415 29.577 -11.936 1.00 75.94 225 SER A O 1
ATOM 1772 N N . LYS A 1 226 ? -5.711 30.376 -13.910 1.00 81.62 226 LYS A N 1
ATOM 1773 C CA . LYS A 1 226 ? -6.958 31.110 -14.205 1.00 81.62 226 LYS A CA 1
ATOM 1774 C C . LYS A 1 226 ? -8.203 30.214 -14.136 1.00 81.62 226 LYS A C 1
ATOM 1776 O O . LYS A 1 226 ? -9.244 30.653 -13.655 1.00 81.62 226 LYS A O 1
ATOM 1781 N N . TYR A 1 227 ? -8.083 28.958 -14.563 1.00 71.62 227 TYR A N 1
ATOM 1782 C CA . TYR A 1 227 ? -9.176 27.985 -14.526 1.00 71.62 227 TYR A CA 1
ATOM 1783 C C . TYR A 1 227 ? -9.469 27.489 -13.110 1.00 71.62 227 TYR A C 1
ATOM 1785 O O . TYR A 1 227 ? -10.633 27.413 -12.731 1.00 71.62 227 TYR A O 1
ATOM 1793 N N . MET A 1 228 ? -8.433 27.218 -12.308 1.00 61.41 228 MET A N 1
ATOM 1794 C CA . MET A 1 228 ? -8.594 26.850 -10.896 1.00 61.41 228 MET A CA 1
ATOM 1795 C C . MET A 1 228 ? -9.276 27.969 -10.109 1.00 61.41 228 MET A C 1
ATOM 1797 O O . MET A 1 228 ? -10.233 27.702 -9.390 1.00 61.41 228 MET A O 1
ATOM 1801 N N . MET A 1 229 ? -8.864 29.222 -10.329 1.00 76.75 229 MET A N 1
ATOM 1802 C CA . MET A 1 229 ? -9.535 30.382 -9.740 1.00 76.75 229 MET A CA 1
ATOM 1803 C C . MET A 1 229 ? -11.002 30.474 -10.178 1.00 76.75 229 MET A C 1
ATOM 1805 O O . MET A 1 229 ? -11.866 30.735 -9.349 1.00 76.75 229 MET A O 1
ATOM 1809 N N . GLY A 1 230 ? -11.306 30.223 -11.457 1.00 78.69 230 GLY A N 1
ATOM 1810 C CA . GLY A 1 230 ? -12.682 30.222 -11.966 1.00 78.69 230 GLY A CA 1
ATOM 1811 C C . GLY A 1 230 ? -13.561 29.126 -11.351 1.00 78.69 230 GLY A C 1
ATOM 1812 O O . GLY A 1 230 ? -14.687 29.401 -10.933 1.00 78.69 230 GLY A O 1
ATOM 1813 N N . ILE A 1 231 ? -13.041 27.899 -11.247 1.00 69.69 231 ILE A N 1
ATOM 1814 C CA . ILE A 1 231 ? -13.741 26.756 -10.639 1.00 69.69 231 ILE A CA 1
ATOM 1815 C C . ILE A 1 231 ? -13.966 27.009 -9.151 1.00 69.69 231 ILE A C 1
ATOM 1817 O O . ILE A 1 231 ? -15.096 26.907 -8.679 1.00 69.69 231 ILE A O 1
ATOM 1821 N N . GLN A 1 232 ? -12.914 27.386 -8.420 1.00 72.38 232 GLN A N 1
ATOM 1822 C CA . GLN A 1 232 ? -13.011 27.666 -6.992 1.00 72.38 232 GLN A CA 1
ATOM 1823 C C . GLN A 1 232 ? -13.994 28.804 -6.726 1.00 72.38 232 GLN A C 1
ATOM 1825 O O . GLN A 1 232 ? -14.862 28.658 -5.872 1.00 72.38 232 GLN A O 1
ATOM 1830 N N . LYS A 1 233 ? -13.925 29.897 -7.498 1.00 81.19 233 LYS A N 1
ATOM 1831 C CA . LYS A 1 233 ? -14.878 31.008 -7.402 1.00 81.19 233 LYS A CA 1
ATOM 1832 C C . LYS A 1 233 ? -16.318 30.531 -7.598 1.00 81.19 233 LYS A C 1
ATOM 1834 O O . LYS A 1 233 ? -17.173 30.861 -6.787 1.00 81.19 233 LYS A O 1
ATOM 1839 N N . SER A 1 234 ? -16.565 29.701 -8.611 1.00 81.25 234 SER A N 1
ATOM 1840 C CA . SER A 1 234 ? -17.904 29.167 -8.892 1.00 81.25 234 SER A CA 1
ATOM 1841 C C . SER A 1 234 ? -18.417 28.267 -7.759 1.00 81.25 234 SER A C 1
ATOM 1843 O O . SER A 1 234 ? -19.559 28.405 -7.331 1.00 81.25 234 SER A O 1
ATOM 1845 N N . ILE A 1 235 ? -17.576 27.372 -7.226 1.00 74.44 235 ILE A N 1
ATOM 1846 C CA . ILE A 1 235 ? -17.936 26.497 -6.096 1.00 74.44 235 ILE A CA 1
ATOM 1847 C C . ILE A 1 235 ? -18.257 27.331 -4.850 1.00 74.44 235 ILE A C 1
ATOM 1849 O O . ILE A 1 235 ? -19.274 27.099 -4.199 1.00 74.44 235 ILE A O 1
ATOM 1853 N N . VAL A 1 236 ? -17.421 28.326 -4.543 1.00 76.00 236 VAL A N 1
ATOM 1854 C CA . VAL A 1 236 ? -17.589 29.250 -3.410 1.00 76.00 236 VAL A CA 1
ATOM 1855 C C . VAL A 1 236 ? -18.884 30.062 -3.549 1.00 76.00 236 VAL A C 1
ATOM 1857 O O . VAL A 1 236 ? -19.625 30.189 -2.574 1.00 76.00 236 VAL A O 1
ATOM 1860 N N . GLU A 1 237 ? -19.207 30.559 -4.747 1.00 84.75 237 GLU A N 1
ATOM 1861 C CA . GLU A 1 237 ? -20.452 31.291 -5.026 1.00 84.75 237 GLU A CA 1
ATOM 1862 C C . GLU A 1 237 ? -21.697 30.412 -4.838 1.00 84.75 237 GLU A C 1
ATOM 1864 O O . GLU A 1 237 ? -22.640 30.814 -4.150 1.00 84.75 237 GLU A O 1
ATOM 1869 N N . VAL A 1 238 ? -21.695 29.192 -5.389 1.00 82.12 238 VAL A N 1
ATOM 1870 C CA . VAL A 1 238 ? -22.819 28.248 -5.250 1.00 82.12 238 VAL A CA 1
ATOM 1871 C C . VAL A 1 238 ? -22.986 27.816 -3.793 1.00 82.12 238 VAL A C 1
ATOM 1873 O O . VAL A 1 238 ? -24.103 27.807 -3.275 1.00 82.12 238 VAL A O 1
ATOM 1876 N N . MET A 1 239 ? -21.886 27.532 -3.094 1.00 77.88 239 MET A N 1
ATOM 1877 C CA . MET A 1 239 ? -21.922 27.197 -1.673 1.00 77.88 239 MET A CA 1
ATOM 1878 C C . MET A 1 239 ? -22.473 28.362 -0.842 1.00 77.88 239 MET A C 1
ATOM 1880 O O . MET A 1 239 ? -23.334 28.153 0.011 1.00 77.88 239 MET A O 1
ATOM 1884 N N . GLY A 1 240 ? -22.069 29.600 -1.142 1.00 80.69 240 GLY A N 1
ATOM 1885 C CA . GLY A 1 240 ? -22.633 30.803 -0.529 1.00 80.69 240 GLY A CA 1
ATOM 1886 C C . GLY A 1 240 ? -24.143 30.941 -0.745 1.00 80.69 240 GLY A C 1
ATOM 1887 O O . GLY A 1 240 ? -24.868 31.281 0.194 1.00 80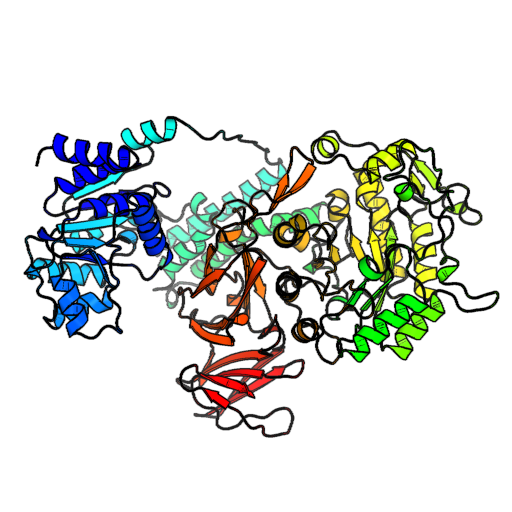.69 240 GLY A O 1
ATOM 1888 N N . ALA A 1 241 ? -24.643 30.619 -1.941 1.00 85.69 241 ALA A N 1
ATOM 1889 C CA . ALA A 1 241 ? -26.076 30.610 -2.228 1.00 85.69 241 ALA A CA 1
ATOM 1890 C C . ALA A 1 241 ? -26.825 29.529 -1.424 1.00 85.69 241 ALA A C 1
ATOM 1892 O O . ALA A 1 241 ? -27.848 29.829 -0.805 1.00 85.69 241 ALA A O 1
ATOM 1893 N N . CYS A 1 242 ? -26.292 28.304 -1.353 1.00 83.44 242 CYS A N 1
ATOM 1894 C CA . CYS A 1 242 ? -26.867 27.223 -0.545 1.00 83.44 242 CYS A CA 1
ATOM 1895 C C . CYS A 1 242 ? -26.916 27.583 0.947 1.00 83.44 242 CYS A C 1
ATOM 1897 O O . CYS A 1 242 ? -27.946 27.390 1.596 1.00 83.44 242 CYS A O 1
ATOM 1899 N N . LEU A 1 243 ? -25.840 28.165 1.490 1.00 80.19 243 LEU A N 1
ATOM 1900 C CA . LEU A 1 243 ? -25.798 28.636 2.877 1.00 80.19 243 LEU A CA 1
ATOM 1901 C C . LEU A 1 243 ? -26.818 29.751 3.126 1.00 80.19 243 LEU A C 1
ATOM 1903 O O . LEU A 1 243 ? -27.493 29.744 4.154 1.00 80.19 243 LEU A O 1
ATOM 1907 N N . LYS A 1 244 ? -26.987 30.683 2.180 1.00 84.25 244 LYS A N 1
ATOM 1908 C CA . LYS A 1 244 ? -27.987 31.756 2.272 1.00 84.25 244 LYS A CA 1
ATOM 1909 C C . LYS A 1 244 ? -29.413 31.209 2.338 1.00 84.25 244 LYS A C 1
ATOM 1911 O O . LYS A 1 244 ? -30.195 31.692 3.153 1.00 84.25 244 LYS A O 1
ATOM 1916 N N . GLU A 1 245 ? -29.749 30.204 1.531 1.00 84.44 245 GLU A N 1
ATOM 1917 C CA . GLU A 1 245 ? -31.057 29.540 1.612 1.00 84.44 245 GLU A CA 1
ATOM 1918 C C . GLU A 1 245 ? -31.219 28.753 2.915 1.00 84.44 245 GLU A C 1
ATOM 1920 O O . GLU A 1 245 ? -32.275 28.806 3.542 1.00 84.44 245 GLU A O 1
ATOM 1925 N N . MET A 1 246 ? -30.162 28.087 3.384 1.00 79.56 246 MET A N 1
ATOM 1926 C CA . MET A 1 246 ? -30.202 27.345 4.643 1.00 79.56 246 MET A CA 1
ATOM 1927 C C . MET A 1 246 ? -30.444 28.264 5.849 1.00 79.56 246 MET A C 1
ATOM 1929 O O . MET A 1 246 ? -31.237 27.919 6.726 1.00 79.56 246 MET A O 1
ATOM 1933 N N . ARG A 1 247 ? -29.864 29.472 5.857 1.00 79.62 247 ARG A N 1
ATOM 1934 C CA . ARG A 1 247 ? -30.102 30.492 6.897 1.00 79.62 247 ARG A CA 1
ATOM 1935 C C . ARG A 1 247 ? -31.570 30.919 7.001 1.00 79.62 247 ARG A C 1
ATOM 1937 O O . ARG A 1 247 ? -32.025 31.224 8.095 1.00 79.62 247 ARG A O 1
ATOM 1944 N N . LYS A 1 248 ? -32.345 30.883 5.908 1.00 81.94 248 LYS A N 1
ATOM 1945 C CA . LYS A 1 248 ? -33.780 31.239 5.928 1.00 81.94 248 LYS A CA 1
ATOM 1946 C C . LYS A 1 248 ? -34.646 30.253 6.712 1.00 81.94 248 LYS A C 1
ATOM 1948 O O . LYS A 1 248 ? -35.790 30.563 7.026 1.00 81.94 248 LYS A O 1
ATOM 1953 N N . THR A 1 249 ? -34.133 29.059 7.006 1.00 73.94 249 THR A N 1
ATOM 1954 C CA . THR A 1 249 ? -34.902 28.031 7.718 1.00 73.94 249 THR A CA 1
ATOM 1955 C C . THR A 1 249 ? -35.074 28.337 9.209 1.00 73.94 249 THR A C 1
ATOM 1957 O O . THR A 1 249 ? -35.943 27.735 9.833 1.00 73.94 249 THR A O 1
ATOM 1960 N N . ASN A 1 250 ? -34.280 29.249 9.795 1.00 66.94 250 ASN A N 1
ATOM 1961 C CA . ASN A 1 250 ? -34.253 29.579 11.233 1.00 66.94 250 ASN A CA 1
ATOM 1962 C C . ASN A 1 250 ? -34.079 28.362 12.174 1.00 66.94 250 ASN A C 1
ATOM 1964 O O . ASN A 1 250 ? -34.337 28.458 13.372 1.00 66.94 250 ASN A O 1
ATOM 1968 N N . LYS A 1 251 ? -33.672 27.199 11.644 1.00 70.44 251 LYS A N 1
ATOM 1969 C CA . LYS A 1 251 ? -33.438 25.952 12.397 1.00 70.44 251 LYS A CA 1
ATOM 1970 C C . LYS A 1 251 ? -31.958 25.691 12.680 1.00 70.44 251 LYS A C 1
ATOM 1972 O O . LYS A 1 251 ? -31.641 24.704 13.335 1.00 70.44 251 LYS A O 1
ATOM 1977 N N . VAL A 1 252 ? -31.077 26.543 12.163 1.00 69.88 252 VAL A N 1
ATOM 1978 C CA . VAL A 1 252 ? -29.622 26.421 12.263 1.00 69.88 252 VAL A CA 1
ATOM 1979 C C . VAL A 1 252 ? -29.069 27.766 12.701 1.00 69.88 252 VAL A C 1
ATOM 1981 O O . VAL A 1 252 ? -29.521 28.806 12.218 1.00 69.88 252 VAL A O 1
ATOM 1984 N N . ASP A 1 253 ? -28.113 27.732 13.617 1.00 67.06 253 ASP A N 1
ATOM 1985 C CA . ASP A 1 253 ? -27.356 28.891 14.056 1.00 67.06 253 ASP A CA 1
ATOM 1986 C C . ASP A 1 253 ? -26.575 29.479 12.875 1.00 67.06 253 ASP A C 1
ATOM 1988 O O . ASP A 1 253 ? -25.886 28.771 12.139 1.00 67.06 253 ASP A O 1
ATOM 1992 N N . VAL A 1 254 ? -26.731 30.781 12.660 1.00 66.88 254 VAL A N 1
ATOM 1993 C CA . VAL A 1 254 ? -26.217 31.488 11.485 1.00 66.88 254 VAL A CA 1
ATOM 1994 C C . VAL A 1 254 ? -24.731 31.817 11.637 1.00 66.88 254 VAL A C 1
ATOM 1996 O O . VAL A 1 254 ? -24.054 31.989 10.620 1.00 66.88 254 VAL A O 1
ATOM 1999 N N . GLU A 1 255 ? -24.221 31.869 12.872 1.00 65.75 255 GLU A N 1
ATOM 2000 C CA . GLU A 1 255 ? -22.833 32.245 13.171 1.00 65.75 255 GLU A CA 1
ATOM 2001 C C . GLU A 1 255 ? -21.824 31.252 12.575 1.00 65.75 255 GLU A C 1
ATOM 2003 O O . GLU A 1 255 ? -20.832 31.660 11.971 1.00 65.75 255 GLU A O 1
ATOM 2008 N N . ASP A 1 256 ? -22.126 29.952 12.631 1.00 63.25 256 ASP A N 1
ATOM 2009 C CA . ASP A 1 256 ? -21.236 28.894 12.139 1.00 63.25 256 ASP A CA 1
ATOM 2010 C C . ASP A 1 256 ? -21.352 28.646 10.619 1.00 63.25 256 ASP A C 1
ATOM 2012 O O . ASP A 1 256 ? -20.494 27.994 10.017 1.00 63.25 256 ASP A O 1
ATOM 2016 N N . LEU A 1 257 ? -22.394 29.177 9.969 1.00 67.94 257 LEU A N 1
ATOM 2017 C CA . LEU A 1 257 ? -22.725 28.928 8.561 1.00 67.94 257 LEU A CA 1
ATOM 2018 C C . LEU A 1 257 ? -22.044 29.908 7.600 1.00 67.94 257 LEU A C 1
ATOM 2020 O O . LEU A 1 257 ? -22.716 30.577 6.808 1.00 67.94 257 LEU A O 1
ATOM 2024 N N . THR A 1 258 ? -20.720 30.022 7.659 1.00 71.62 258 THR A N 1
ATOM 2025 C CA . THR A 1 258 ? -19.924 30.841 6.729 1.00 71.62 258 THR A CA 1
ATOM 2026 C C . THR A 1 258 ? -19.383 30.009 5.565 1.00 71.62 258 THR A C 1
ATOM 2028 O O . THR A 1 258 ? -19.265 28.789 5.651 1.00 71.62 258 THR A O 1
ATOM 2031 N N . VAL A 1 259 ? -19.054 30.670 4.452 1.00 67.12 259 VAL A N 1
ATOM 2032 C CA . VAL A 1 259 ? -18.448 30.004 3.286 1.00 67.12 259 VAL A CA 1
ATOM 2033 C C . VAL A 1 259 ? -17.070 29.438 3.639 1.00 67.12 259 VAL A C 1
ATOM 2035 O O . VAL A 1 259 ? -16.749 28.332 3.223 1.00 67.12 259 VAL A O 1
ATOM 2038 N N . GLU A 1 260 ? -16.292 30.149 4.458 1.00 64.50 260 GLU A N 1
ATOM 2039 C CA . GLU A 1 260 ? -14.997 29.676 4.963 1.00 64.50 260 GLU A CA 1
ATOM 2040 C C . GLU A 1 260 ? -15.150 28.402 5.797 1.00 64.50 260 GLU A C 1
ATOM 2042 O O . GLU A 1 260 ? -14.466 27.418 5.527 1.00 64.50 260 GLU A O 1
ATOM 2047 N N . ASN A 1 261 ? -16.111 28.371 6.728 1.00 65.75 261 ASN A N 1
ATOM 2048 C CA . ASN A 1 261 ? -16.418 27.167 7.500 1.00 65.75 261 ASN A CA 1
ATOM 2049 C C . ASN A 1 261 ? -16.904 26.027 6.596 1.00 65.75 261 ASN A C 1
ATOM 2051 O O . ASN A 1 261 ? -16.507 24.885 6.803 1.00 65.75 261 ASN A O 1
ATOM 2055 N N . GLY A 1 262 ? -17.692 26.346 5.562 1.00 60.84 262 GLY A N 1
ATOM 2056 C CA . GLY A 1 262 ? -18.210 25.410 4.559 1.00 60.84 262 GLY A CA 1
ATOM 2057 C C . GLY A 1 262 ? -17.149 24.631 3.775 1.00 60.84 262 GLY A C 1
ATOM 2058 O O . GLY A 1 262 ? -17.439 23.545 3.275 1.00 60.84 262 GLY A O 1
ATOM 2059 N N . LEU A 1 263 ? -15.917 25.149 3.686 1.00 61.97 263 LEU A N 1
ATOM 2060 C CA . LEU A 1 263 ? -14.801 24.477 3.010 1.00 61.97 263 LEU A CA 1
ATOM 2061 C C . LEU A 1 263 ? -14.131 23.397 3.880 1.00 61.97 263 LEU A C 1
ATOM 2063 O O . LEU A 1 263 ? -13.451 22.519 3.344 1.00 61.97 263 LEU A O 1
ATOM 2067 N N . PHE A 1 264 ? -14.307 23.423 5.205 1.00 61.44 264 PHE A N 1
ATOM 2068 C CA . PHE A 1 264 ? -13.657 22.472 6.111 1.00 61.44 264 PHE A CA 1
ATOM 2069 C C . PHE A 1 264 ? -14.439 21.158 6.250 1.00 61.44 264 PHE A C 1
ATOM 2071 O O . PHE A 1 264 ? -15.668 21.118 6.213 1.00 61.44 264 PHE A O 1
ATOM 2078 N N . LYS A 1 265 ? -13.722 20.048 6.485 1.00 57.03 265 LYS A N 1
ATOM 2079 C CA . LYS A 1 265 ? -14.336 18.719 6.692 1.00 57.03 265 LYS A CA 1
ATOM 2080 C C . LYS A 1 265 ? -15.288 18.674 7.899 1.00 57.03 265 LYS A C 1
ATOM 2082 O O . LYS A 1 265 ? -16.269 17.938 7.852 1.00 57.03 265 LYS A O 1
ATOM 2087 N N . SER A 1 266 ? -15.028 19.471 8.937 1.00 60.66 266 SER A N 1
ATOM 2088 C CA . SER A 1 266 ? -15.847 19.571 10.156 1.00 60.66 266 SER A CA 1
ATOM 2089 C C . SER A 1 266 ? -17.202 20.251 9.940 1.00 60.66 266 SER A C 1
ATOM 2091 O O . SER A 1 266 ? -18.063 20.189 10.815 1.00 60.66 266 SER A O 1
ATOM 2093 N N . PHE A 1 267 ? -17.431 20.876 8.784 1.00 68.38 267 PHE A N 1
ATOM 2094 C CA . PHE A 1 267 ? -18.679 21.575 8.499 1.00 68.38 267 PHE A CA 1
ATOM 2095 C C . PHE A 1 267 ? -19.899 20.650 8.504 1.00 68.38 267 PHE A C 1
ATOM 2097 O O . PHE A 1 267 ? -20.928 20.984 9.091 1.00 68.38 267 PHE A O 1
ATOM 2104 N N . ASP A 1 268 ? -19.767 19.455 7.918 1.00 65.81 268 ASP A N 1
ATOM 2105 C CA . ASP A 1 268 ? -20.837 18.452 7.902 1.00 65.81 268 ASP A CA 1
ATOM 2106 C C . ASP A 1 268 ? -21.237 18.050 9.332 1.00 65.81 268 ASP A C 1
ATOM 2108 O O . ASP A 1 268 ? -22.419 17.849 9.609 1.00 65.81 268 ASP A O 1
ATOM 2112 N N . GLU A 1 269 ? -20.268 17.955 10.248 1.00 64.69 269 GLU A N 1
ATOM 2113 C CA . GLU A 1 269 ? -20.515 17.634 11.657 1.00 64.69 269 GLU A CA 1
ATOM 2114 C C . GLU A 1 269 ? -21.199 18.784 12.393 1.00 64.69 269 GLU A C 1
ATOM 2116 O O . GLU A 1 269 ? -22.107 18.541 13.183 1.00 64.69 269 GLU A O 1
ATOM 2121 N N . ILE A 1 270 ? -20.811 20.031 12.117 1.00 68.62 270 ILE A N 1
ATOM 2122 C CA . ILE A 1 270 ? -21.443 21.222 12.699 1.00 68.62 270 ILE A CA 1
ATOM 2123 C C . ILE A 1 270 ? -22.913 21.296 12.277 1.00 68.62 270 ILE A C 1
ATOM 2125 O O . ILE A 1 270 ? -23.794 21.448 13.126 1.00 68.62 270 ILE A O 1
ATOM 2129 N N . VAL A 1 271 ? -23.187 21.126 10.980 1.00 71.06 271 VAL A N 1
ATOM 2130 C CA . VAL A 1 271 ? -24.548 21.143 10.428 1.00 71.06 271 VAL A CA 1
ATOM 2131 C C . VAL A 1 271 ? -25.373 19.979 10.984 1.00 71.06 271 VAL A C 1
ATOM 2133 O O . VAL A 1 271 ? -26.505 20.184 11.424 1.00 71.06 271 VAL A O 1
ATOM 2136 N N . ARG A 1 272 ? -24.809 18.765 11.043 1.00 69.50 272 ARG A N 1
ATOM 2137 C CA . ARG A 1 272 ? -25.488 17.593 11.621 1.00 69.50 272 ARG A CA 1
ATOM 2138 C C . ARG A 1 272 ? -25.753 17.736 13.112 1.00 69.50 272 ARG A C 1
ATOM 2140 O O . ARG A 1 272 ? -26.870 17.486 13.538 1.00 69.50 272 ARG A O 1
ATOM 2147 N N . ARG A 1 273 ? -24.806 18.236 13.910 1.00 70.00 273 ARG A N 1
ATOM 2148 C CA . ARG A 1 273 ? -24.994 18.421 15.363 1.00 70.00 273 ARG A CA 1
ATOM 2149 C C . ARG A 1 273 ? -26.222 19.272 15.690 1.00 70.00 273 ARG A C 1
ATOM 2151 O O . ARG A 1 273 ? -26.876 19.038 16.702 1.00 70.00 273 ARG A O 1
ATOM 2158 N N . GLN A 1 274 ? -26.516 20.263 14.853 1.00 72.81 274 GLN A N 1
ATOM 2159 C CA . GLN A 1 274 ? -27.669 21.143 15.031 1.00 72.81 274 GLN A CA 1
ATOM 2160 C C . GLN A 1 274 ? -28.967 20.533 14.486 1.00 72.81 274 GLN A C 1
ATOM 2162 O O . GLN A 1 274 ? -30.034 20.732 15.065 1.00 72.81 274 GLN A O 1
ATOM 2167 N N . LEU A 1 275 ? -28.883 19.784 13.384 1.00 77.19 275 LEU A N 1
ATOM 2168 C CA . LEU A 1 275 ? -30.050 19.281 12.663 1.00 77.19 275 LEU A CA 1
ATOM 2169 C C . LEU A 1 275 ? -30.491 17.871 13.076 1.00 77.19 275 LEU A C 1
ATOM 2171 O O . LEU A 1 275 ? -31.681 17.581 12.979 1.00 77.19 275 LEU A O 1
ATOM 2175 N N . ASP A 1 276 ? -29.589 17.014 13.555 1.00 74.25 276 ASP A N 1
ATOM 2176 C CA . ASP A 1 276 ? -29.862 15.623 13.942 1.00 74.25 276 ASP A CA 1
ATOM 2177 C C . ASP A 1 276 ? -30.986 15.502 14.995 1.00 74.25 276 ASP A C 1
ATOM 2179 O O . ASP A 1 276 ? -31.902 14.701 14.780 1.00 74.25 276 ASP A O 1
ATOM 2183 N N . PRO A 1 277 ? -31.034 16.328 16.069 1.00 77.44 277 PRO A N 1
ATOM 2184 C CA . PRO A 1 277 ? -32.106 16.250 17.071 1.00 77.44 277 PRO A CA 1
ATOM 2185 C C . PRO A 1 277 ? -33.507 16.513 16.502 1.00 77.44 277 PRO A C 1
ATOM 2187 O O . PRO A 1 277 ? -34.506 16.036 17.038 1.00 77.44 277 PRO A O 1
ATOM 2190 N N . ILE A 1 278 ? -33.588 17.269 15.405 1.00 80.62 278 ILE A N 1
ATOM 2191 C CA . ILE A 1 278 ? -34.841 17.676 14.760 1.00 80.62 278 ILE A CA 1
ATOM 2192 C C . ILE A 1 278 ? -34.989 17.092 13.352 1.00 80.62 278 ILE A C 1
ATOM 2194 O O . ILE A 1 278 ? -35.906 17.479 12.627 1.00 80.62 278 ILE A O 1
ATOM 2198 N N . TRP A 1 279 ? -34.134 16.144 12.952 1.00 79.31 279 TRP A N 1
ATOM 2199 C CA . TRP A 1 279 ? -33.991 15.698 11.559 1.00 79.31 279 TRP A CA 1
ATOM 2200 C C . TRP A 1 279 ? -35.295 15.170 10.952 1.00 79.31 279 TRP A C 1
ATOM 2202 O O . TRP A 1 279 ? -35.608 15.398 9.780 1.00 79.31 279 TRP A O 1
ATOM 2212 N N . HIS A 1 280 ? -36.099 14.495 11.772 1.00 79.88 280 HIS A N 1
ATOM 2213 C CA . HIS A 1 280 ? -37.407 13.960 11.402 1.00 79.88 280 HIS A CA 1
ATOM 2214 C C . HIS A 1 280 ? -38.436 15.060 11.081 1.00 79.88 280 HIS A C 1
ATOM 2216 O O . HIS A 1 280 ? -39.314 14.842 10.253 1.00 79.88 280 HIS A O 1
ATOM 2222 N N . THR A 1 281 ? -38.285 16.258 11.655 1.00 78.31 281 THR A N 1
ATOM 2223 C CA . THR A 1 281 ? -39.184 17.410 11.448 1.00 78.31 281 THR A CA 1
ATOM 2224 C C . THR A 1 281 ? -38.780 18.316 10.283 1.00 78.31 281 THR A C 1
ATOM 2226 O O . THR A 1 281 ? -39.546 19.194 9.888 1.00 78.31 281 THR A O 1
ATOM 2229 N N . LEU A 1 282 ? -37.579 18.133 9.724 1.00 82.00 282 LEU A N 1
ATOM 2230 C CA . LEU A 1 282 ? -37.068 18.985 8.652 1.00 82.00 282 LEU A CA 1
ATOM 2231 C C . LEU A 1 282 ? -37.751 18.678 7.316 1.00 82.00 282 LEU A C 1
ATOM 2233 O O . LEU A 1 282 ? -37.863 17.519 6.902 1.00 82.00 282 LEU A O 1
ATOM 2237 N N . GLY A 1 283 ? -38.135 19.740 6.605 1.00 82.69 283 GLY A N 1
ATOM 2238 C CA . GLY A 1 283 ? -38.701 19.649 5.263 1.00 82.69 283 GLY A CA 1
ATOM 2239 C C . GLY A 1 283 ? -37.703 19.113 4.230 1.00 82.69 283 GLY A C 1
ATOM 2240 O O . GLY A 1 283 ? -36.483 19.197 4.395 1.00 82.69 283 GLY A O 1
ATOM 2241 N N . LYS A 1 284 ? -38.231 18.590 3.118 1.00 82.19 284 LYS A N 1
ATOM 2242 C CA . LYS A 1 284 ? -37.442 18.005 2.017 1.00 82.19 284 LYS A CA 1
ATOM 2243 C C . LYS A 1 284 ? -36.386 18.971 1.462 1.00 82.19 284 LYS A C 1
ATOM 2245 O O . LYS A 1 284 ? -35.268 18.553 1.186 1.00 82.19 284 LYS A O 1
ATOM 2250 N N . GLN A 1 285 ? -36.722 20.256 1.354 1.00 80.88 285 GLN A N 1
ATOM 2251 C CA . GLN A 1 285 ? -35.826 21.292 0.832 1.00 80.88 285 GLN A CA 1
ATOM 2252 C C . GLN A 1 285 ? -34.574 21.483 1.702 1.00 80.88 285 GLN A C 1
ATOM 2254 O O . GLN A 1 285 ? -33.470 21.560 1.177 1.00 80.88 285 GLN A O 1
ATOM 2259 N N . THR A 1 286 ? -34.713 21.495 3.031 1.00 80.62 286 THR A N 1
ATOM 2260 C CA . THR A 1 286 ? -33.574 21.633 3.954 1.00 80.62 286 THR A CA 1
ATOM 2261 C C . THR A 1 286 ? -32.671 20.404 3.915 1.00 80.62 286 THR A C 1
ATOM 2263 O O . THR A 1 286 ? -31.453 20.541 3.862 1.00 80.62 286 THR A O 1
ATOM 2266 N N . LYS A 1 287 ? -33.255 19.200 3.864 1.00 80.44 287 LYS A N 1
ATOM 2267 C CA . LYS A 1 287 ? -32.494 17.948 3.710 1.00 80.44 287 LYS A CA 1
ATOM 2268 C C . LYS A 1 287 ? -31.710 17.920 2.394 1.00 80.44 287 LYS A C 1
ATOM 2270 O O . LYS A 1 287 ? -30.559 17.490 2.385 1.00 80.44 287 LYS A O 1
ATOM 2275 N N . GLN A 1 288 ? -32.311 18.425 1.313 1.00 82.81 288 GLN A N 1
ATOM 2276 C CA . GLN A 1 288 ? -31.644 18.569 0.021 1.00 82.81 288 GLN A CA 1
ATOM 2277 C C . GLN A 1 288 ? -30.470 19.552 0.103 1.00 82.81 288 GLN A C 1
ATOM 2279 O O . GLN A 1 288 ? -29.369 19.185 -0.280 1.00 82.81 288 GLN A O 1
ATOM 2284 N N . LEU A 1 289 ? -30.657 20.736 0.698 1.00 81.56 289 LEU A N 1
ATOM 2285 C CA . LEU A 1 289 ? -29.582 21.724 0.866 1.00 81.56 289 LEU A CA 1
ATOM 2286 C C . LEU A 1 289 ? -28.382 21.170 1.653 1.00 81.56 289 LEU A C 1
ATOM 2288 O O . LEU A 1 289 ? -27.240 21.426 1.283 1.00 81.56 289 LEU A O 1
ATOM 2292 N N . VAL A 1 290 ? -28.618 20.366 2.696 1.00 78.88 290 VAL A N 1
ATOM 2293 C CA . VAL A 1 290 ? -27.541 19.683 3.443 1.00 78.88 290 VAL A CA 1
ATOM 2294 C C . VAL A 1 290 ? -26.799 18.673 2.554 1.00 78.88 290 VAL A C 1
ATOM 2296 O O . VAL A 1 290 ? -25.572 18.584 2.602 1.00 78.88 290 VAL A O 1
ATOM 2299 N N . SER A 1 291 ? -27.521 17.929 1.711 1.00 76.62 291 SER A N 1
ATOM 2300 C CA . SER A 1 291 ? -26.922 17.003 0.739 1.00 76.62 291 SER A CA 1
ATOM 2301 C C . SER A 1 291 ? -26.139 17.728 -0.364 1.00 76.62 291 SER A C 1
ATOM 2303 O O . SER A 1 291 ? -25.071 17.267 -0.775 1.00 76.62 291 SER A O 1
ATOM 2305 N N . ASP A 1 292 ? -26.642 18.869 -0.830 1.00 80.31 292 ASP A N 1
ATOM 2306 C CA . ASP A 1 292 ? -26.008 19.684 -1.864 1.00 80.31 292 ASP A CA 1
ATOM 2307 C C . ASP A 1 292 ? -24.716 20.310 -1.336 1.00 80.31 292 ASP A C 1
ATOM 2309 O O . ASP A 1 292 ? -23.684 20.199 -1.989 1.00 80.31 292 ASP A O 1
ATOM 2313 N N . LEU A 1 293 ? -24.718 20.857 -0.114 1.00 75.19 293 LEU A N 1
ATOM 2314 C CA . LEU A 1 293 ? -23.511 21.370 0.552 1.00 75.19 293 LEU A CA 1
ATOM 2315 C C . LEU A 1 293 ? -22.439 20.280 0.704 1.00 75.19 293 LEU A C 1
ATOM 2317 O O . LEU A 1 293 ? -21.273 20.502 0.376 1.00 75.19 293 LEU A O 1
ATOM 2321 N N . LYS A 1 294 ? -22.844 19.064 1.092 1.00 72.94 294 LYS A N 1
ATOM 2322 C CA . LYS A 1 294 ? -21.950 17.898 1.136 1.00 72.94 294 LYS A CA 1
ATOM 2323 C C . LYS A 1 294 ? -21.379 17.551 -0.245 1.00 72.94 294 LYS A C 1
ATOM 2325 O O . LYS A 1 294 ? -20.219 17.157 -0.355 1.00 72.94 294 LYS A O 1
ATOM 2330 N N . THR A 1 295 ? -22.180 17.676 -1.299 1.00 72.31 295 THR A N 1
ATOM 2331 C CA . THR A 1 295 ? -21.770 17.382 -2.682 1.00 72.31 295 THR A CA 1
ATOM 2332 C C . THR A 1 295 ? -20.827 18.452 -3.232 1.00 72.31 295 THR A C 1
ATOM 2334 O O . THR A 1 295 ? -19.806 18.112 -3.822 1.00 72.31 295 THR A O 1
ATOM 2337 N N . LEU A 1 296 ? -21.110 19.731 -2.980 1.00 71.19 296 LEU A N 1
ATOM 2338 C CA . LEU A 1 296 ? -20.257 20.859 -3.360 1.00 71.19 296 LEU A CA 1
ATOM 2339 C C . LEU A 1 296 ? -18.881 20.775 -2.689 1.00 71.19 296 LEU A C 1
ATOM 2341 O O . LEU A 1 296 ? -17.873 21.028 -3.341 1.00 71.19 296 LEU A O 1
ATOM 2345 N N . ARG A 1 297 ? -18.816 20.317 -1.432 1.00 70.44 297 ARG A N 1
ATOM 2346 C CA . ARG A 1 297 ? -17.550 20.023 -0.741 1.00 70.44 297 ARG A CA 1
ATOM 2347 C C . ARG A 1 297 ? -16.760 18.908 -1.431 1.00 70.44 297 ARG A C 1
ATOM 2349 O O . ARG A 1 297 ? -15.548 19.016 -1.585 1.00 70.44 297 ARG A O 1
ATOM 2356 N N . LYS A 1 298 ? -17.449 17.863 -1.901 1.00 66.75 298 LYS A N 1
ATOM 2357 C CA . LYS A 1 298 ? -16.839 16.768 -2.669 1.00 66.75 298 LYS A CA 1
ATOM 2358 C C . LYS A 1 298 ? -16.362 17.190 -4.058 1.00 66.75 298 LYS A C 1
ATOM 2360 O O . LYS A 1 298 ? -15.521 16.496 -4.607 1.00 66.75 298 LYS A O 1
ATOM 2365 N N . LEU A 1 299 ? -16.835 18.301 -4.639 1.00 62.47 299 LEU A N 1
ATOM 2366 C CA . LEU A 1 299 ? -16.355 18.787 -5.948 1.00 62.47 299 LEU A CA 1
ATOM 2367 C C . LEU A 1 299 ? -14.855 19.130 -5.962 1.00 62.47 299 LEU A C 1
ATOM 2369 O O . LEU A 1 299 ? -14.249 19.116 -7.029 1.00 62.47 299 LEU A O 1
ATOM 2373 N N . LEU A 1 300 ? -14.233 19.356 -4.802 1.00 54.06 300 LEU A N 1
ATOM 2374 C CA . LEU A 1 300 ? -12.774 19.450 -4.687 1.00 54.06 300 LEU A CA 1
ATOM 2375 C C . LEU A 1 300 ? -12.082 18.105 -4.986 1.00 54.06 300 LEU A C 1
ATOM 2377 O O . LEU A 1 300 ? -11.056 18.096 -5.662 1.00 54.06 300 LEU A O 1
ATOM 2381 N N . ASP A 1 301 ? -12.693 16.973 -4.623 1.00 53.34 301 ASP A N 1
ATOM 2382 C CA . ASP A 1 301 ? -12.222 15.630 -5.008 1.00 53.34 301 ASP A CA 1
ATOM 2383 C C . ASP A 1 301 ? -12.410 15.374 -6.520 1.00 53.34 301 ASP A C 1
ATOM 2385 O O . ASP A 1 301 ? -11.722 14.549 -7.121 1.00 53.34 301 ASP A O 1
ATOM 2389 N N . TYR A 1 302 ? -13.305 16.118 -7.189 1.00 59.50 302 TYR A N 1
ATOM 2390 C CA . TYR A 1 302 ? -13.473 16.049 -8.646 1.00 59.50 302 TYR A CA 1
ATOM 2391 C C . TYR A 1 302 ? -12.367 16.779 -9.421 1.00 59.50 302 TYR A C 1
ATOM 2393 O O . TYR A 1 302 ? -12.362 16.690 -10.648 1.00 59.50 302 TYR A O 1
ATOM 2401 N N . LEU A 1 303 ? -11.422 17.472 -8.772 1.00 59.06 303 LEU A N 1
ATOM 2402 C CA . LEU A 1 303 ? -10.341 18.178 -9.473 1.00 59.06 303 LEU A CA 1
ATOM 2403 C C . LEU A 1 303 ? -9.483 17.226 -10.313 1.00 59.06 303 LEU A C 1
ATOM 2405 O O . LEU A 1 303 ? -9.214 17.528 -11.472 1.00 59.06 303 LEU A O 1
ATOM 2409 N N . VAL A 1 304 ? -9.133 16.043 -9.797 1.00 54.28 304 VAL A N 1
ATOM 2410 C CA . VAL A 1 304 ? -8.378 15.049 -10.581 1.00 54.28 304 VAL A CA 1
ATOM 2411 C C . VAL A 1 304 ? -9.240 14.518 -11.736 1.00 54.28 304 VAL A C 1
ATOM 2413 O O . VAL A 1 304 ? -8.784 14.481 -12.880 1.00 54.28 304 VAL A O 1
ATOM 2416 N N . ARG A 1 305 ? -10.537 14.247 -11.501 1.00 66.62 305 ARG A N 1
ATOM 2417 C CA . ARG A 1 305 ? -11.520 13.875 -12.550 1.00 66.62 305 ARG A CA 1
ATOM 2418 C C . ARG A 1 305 ? -11.684 14.961 -13.620 1.00 66.62 305 ARG A C 1
ATOM 2420 O O . ARG A 1 305 ? -11.920 14.650 -14.787 1.00 66.62 305 ARG A O 1
ATOM 2427 N N . ALA A 1 306 ? -11.531 16.229 -13.250 1.00 66.69 306 ALA A N 1
ATOM 2428 C CA . ALA A 1 306 ? -11.531 17.351 -14.178 1.00 66.69 306 ALA A CA 1
ATOM 2429 C C . ALA A 1 306 ? -10.248 17.388 -15.021 1.00 66.69 306 ALA A C 1
ATOM 2431 O O . ALA A 1 306 ? -10.341 17.648 -16.221 1.00 66.69 306 ALA A O 1
ATOM 2432 N N . VAL A 1 307 ? -9.084 17.062 -14.440 1.00 70.12 307 VAL A N 1
ATOM 2433 C CA . VAL A 1 307 ? -7.828 16.893 -15.194 1.00 70.12 307 VAL A CA 1
ATOM 2434 C C . VAL A 1 307 ? -7.967 15.755 -16.209 1.00 70.12 307 VAL A C 1
ATOM 2436 O O . VAL A 1 307 ? -7.601 15.946 -17.364 1.00 70.12 307 VAL A O 1
ATOM 2439 N N . GLU A 1 308 ? -8.583 14.625 -15.842 1.00 76.88 308 GLU A N 1
ATOM 2440 C CA . GLU A 1 308 ? -8.873 13.530 -16.786 1.00 76.88 308 GLU A CA 1
ATOM 2441 C C . GLU A 1 308 ? -9.743 14.008 -17.957 1.00 76.88 308 GLU A C 1
ATOM 2443 O O . GLU A 1 308 ? -9.395 13.807 -19.120 1.00 76.88 308 GLU A O 1
ATOM 2448 N N . LYS A 1 309 ? -10.853 14.699 -17.662 1.00 76.31 309 LYS A N 1
ATOM 2449 C CA . LYS A 1 309 ? -11.767 15.221 -18.690 1.00 76.31 309 LYS A CA 1
ATOM 2450 C C . LYS A 1 309 ? -11.104 16.265 -19.592 1.00 76.31 309 LYS A C 1
ATOM 2452 O O . LYS A 1 309 ? -11.432 16.328 -20.772 1.00 76.31 309 LYS A O 1
ATOM 2457 N N . HIS A 1 310 ? -10.220 17.092 -19.039 1.00 77.75 310 HIS A N 1
ATOM 2458 C CA . HIS A 1 310 ? -9.512 18.130 -19.781 1.00 77.75 310 HIS A CA 1
ATOM 2459 C C . HIS A 1 310 ? -8.415 17.551 -20.675 1.00 77.75 310 HIS A C 1
ATOM 2461 O O . HIS A 1 310 ? -8.340 17.894 -21.850 1.00 77.75 310 HIS A O 1
ATOM 2467 N N . MET A 1 311 ? -7.578 16.676 -20.117 1.00 81.19 311 MET A N 1
ATOM 2468 C CA . MET A 1 311 ? -6.406 16.137 -20.801 1.00 81.19 311 MET A CA 1
ATOM 2469 C C . MET A 1 311 ? -6.775 15.021 -21.782 1.00 81.19 311 MET A C 1
ATOM 2471 O O . MET A 1 311 ? -6.158 14.915 -22.834 1.00 81.19 311 MET A O 1
ATOM 2475 N N . GLN A 1 312 ? -7.757 14.174 -21.443 1.00 86.69 312 GLN A N 1
ATOM 2476 C CA . GLN A 1 312 ? -8.191 13.005 -22.231 1.00 86.69 312 GLN A CA 1
ATOM 2477 C C . GLN A 1 312 ? -7.059 12.015 -22.589 1.00 86.69 312 GLN A C 1
ATOM 2479 O O . GLN A 1 312 ? -7.187 11.184 -23.499 1.00 86.69 312 GLN A O 1
ATOM 2484 N N . THR A 1 313 ? -5.937 12.091 -21.871 1.00 88.19 313 THR A N 1
ATOM 2485 C CA . THR A 1 313 ? -4.711 11.320 -22.123 1.00 88.19 313 THR A CA 1
ATOM 2486 C C . THR A 1 313 ? -4.467 10.214 -21.102 1.00 88.19 313 THR A C 1
ATOM 2488 O O . THR A 1 313 ? -3.661 9.342 -21.382 1.00 88.19 313 THR A O 1
ATOM 2491 N N . PHE A 1 314 ? -5.195 10.189 -19.987 1.00 91.88 314 PHE A N 1
ATOM 2492 C CA . PHE A 1 314 ? -5.162 9.125 -18.979 1.00 91.88 314 PHE A CA 1
ATOM 2493 C C . PHE A 1 314 ? -6.581 8.826 -18.488 1.00 91.88 314 PHE A C 1
ATOM 2495 O O . PHE A 1 314 ? -7.506 9.583 -18.785 1.00 91.88 314 PHE A O 1
ATOM 2502 N N . LEU A 1 315 ? -6.741 7.740 -17.731 1.00 91.12 315 LEU A N 1
ATOM 2503 C CA . LEU A 1 315 ? -7.969 7.414 -17.000 1.00 91.12 315 LEU A CA 1
ATOM 2504 C C . LEU A 1 315 ? -7.665 7.264 -15.504 1.00 91.12 315 LEU A C 1
ATOM 2506 O O . LEU A 1 315 ? -6.554 6.889 -15.131 1.00 91.12 315 LEU A O 1
ATOM 2510 N N . HIS A 1 316 ? -8.655 7.522 -14.644 1.00 88.25 316 HIS A N 1
ATOM 2511 C CA . HIS A 1 316 ? -8.550 7.185 -13.217 1.00 88.25 316 HIS A CA 1
ATOM 2512 C C . HIS A 1 316 ? -8.490 5.677 -13.007 1.00 88.25 316 HIS A C 1
ATOM 2514 O O . HIS A 1 316 ? -9.105 4.930 -13.772 1.00 88.25 316 HIS A O 1
ATOM 2520 N N . ARG A 1 317 ? -7.855 5.249 -11.907 1.00 91.69 317 ARG A N 1
ATOM 2521 C CA . ARG A 1 317 ? -7.749 3.836 -11.507 1.00 91.69 317 ARG A CA 1
ATOM 2522 C C . ARG A 1 317 ? -9.081 3.087 -11.607 1.00 91.69 317 ARG A C 1
ATOM 2524 O O . ARG A 1 317 ? -9.132 2.017 -12.191 1.00 91.69 317 ARG A O 1
ATOM 2531 N N . GLU A 1 318 ? -10.168 3.674 -11.103 1.00 88.94 318 GLU A N 1
ATOM 2532 C CA . GLU A 1 318 ? -11.509 3.057 -11.080 1.00 88.94 318 GLU A CA 1
ATOM 2533 C C . GLU A 1 318 ? -12.098 2.755 -12.470 1.00 88.94 318 GLU A C 1
ATOM 2535 O O . GLU A 1 318 ? -13.033 1.968 -12.580 1.00 88.94 318 GLU A O 1
ATOM 2540 N N . LYS A 1 319 ? -11.594 3.398 -13.532 1.00 91.19 319 LYS A N 1
ATOM 2541 C CA . LYS A 1 319 ? -12.023 3.157 -14.921 1.00 91.19 319 LYS A CA 1
ATOM 2542 C C . LYS A 1 319 ? -11.157 2.125 -15.638 1.00 91.19 319 LYS A C 1
ATOM 2544 O O . LYS A 1 319 ? -11.459 1.773 -16.776 1.00 91.19 319 LYS A O 1
ATOM 2549 N N . LYS A 1 320 ? -10.066 1.689 -15.010 1.00 93.62 320 LYS A N 1
ATOM 2550 C CA . LYS A 1 320 ? -9.145 0.703 -15.564 1.00 93.62 320 LYS A CA 1
ATOM 2551 C C . LYS A 1 320 ? -9.546 -0.685 -15.093 1.00 93.62 320 LYS A C 1
ATOM 2553 O O . LYS A 1 320 ? -10.068 -0.858 -13.995 1.00 93.62 320 LYS A O 1
ATOM 2558 N N . ILE A 1 321 ? -9.288 -1.672 -15.937 1.00 93.44 321 ILE A N 1
ATOM 2559 C CA . ILE A 1 321 ? -9.501 -3.073 -15.587 1.00 93.44 321 ILE A CA 1
ATOM 2560 C C . ILE A 1 321 ? -8.311 -3.492 -14.731 1.00 93.44 321 ILE A C 1
ATOM 2562 O O . ILE A 1 321 ? -7.178 -3.461 -15.206 1.00 93.44 321 ILE A O 1
ATOM 2566 N N . LEU A 1 322 ? -8.562 -3.834 -13.467 1.00 93.62 322 LEU A N 1
ATOM 2567 C CA . LEU A 1 322 ? -7.528 -4.397 -12.609 1.00 93.62 322 LEU A CA 1
ATOM 2568 C C . LEU A 1 322 ? -7.241 -5.837 -13.070 1.00 93.62 322 LEU A C 1
ATOM 2570 O O . LEU A 1 322 ? -8.178 -6.638 -13.109 1.00 93.62 322 LEU A O 1
ATOM 2574 N N . PRO A 1 323 ? -5.994 -6.185 -13.429 1.00 93.38 323 PRO A N 1
ATOM 2575 C CA . PRO A 1 323 ? -5.682 -7.520 -13.909 1.00 93.38 323 PRO A CA 1
ATOM 2576 C C . PRO A 1 323 ? -5.832 -8.570 -12.804 1.00 93.38 323 PRO A C 1
ATOM 2578 O O . PRO A 1 323 ? -5.438 -8.357 -11.658 1.00 93.38 323 PRO A O 1
ATOM 2581 N N . SER A 1 324 ? -6.331 -9.746 -13.170 1.00 92.06 324 SER A N 1
ATOM 2582 C CA . SER A 1 324 ? -6.657 -10.833 -12.241 1.00 92.06 324 SER A CA 1
ATOM 2583 C C . SER A 1 324 ? -5.459 -11.459 -11.522 1.00 92.06 324 SER A C 1
ATOM 2585 O O . SER A 1 324 ? -5.674 -12.176 -10.550 1.00 92.06 324 SER A O 1
ATOM 2587 N N . PHE A 1 325 ? -4.212 -11.222 -11.959 1.00 94.69 325 PHE A N 1
ATOM 2588 C CA . PHE A 1 325 ? -3.017 -11.739 -11.270 1.00 94.69 325 PHE A CA 1
ATOM 2589 C C . PHE A 1 325 ? -2.870 -11.180 -9.845 1.00 94.69 325 PHE A C 1
ATOM 2591 O O . PHE A 1 325 ? -2.251 -11.830 -9.012 1.00 94.69 325 PHE A O 1
ATOM 2598 N N . VAL A 1 326 ? -3.460 -10.011 -9.555 1.00 95.25 326 VAL A N 1
ATOM 2599 C CA . VAL A 1 326 ? -3.389 -9.345 -8.241 1.00 95.25 326 VAL A CA 1
ATOM 2600 C C . VAL A 1 326 ? -3.964 -10.216 -7.113 1.00 95.25 326 VAL A C 1
ATOM 2602 O O . VAL A 1 326 ? -3.522 -10.110 -5.973 1.00 95.25 326 VAL A O 1
ATOM 2605 N N . ASP A 1 327 ? -4.892 -11.122 -7.433 1.00 95.19 327 ASP A N 1
ATOM 2606 C CA . ASP A 1 327 ? -5.504 -12.053 -6.475 1.00 95.19 327 ASP A CA 1
ATOM 2607 C C . ASP A 1 327 ? -4.661 -13.310 -6.194 1.00 95.19 327 ASP A C 1
ATOM 2609 O O . ASP A 1 327 ? -5.058 -14.159 -5.389 1.00 95.19 327 ASP A O 1
ATOM 2613 N N . TRP A 1 328 ? -3.514 -13.465 -6.859 1.00 97.75 328 TRP A N 1
ATOM 2614 C CA . TRP A 1 328 ? -2.697 -14.674 -6.811 1.00 97.75 328 TRP A CA 1
ATOM 2615 C C . TRP A 1 328 ? -1.332 -14.408 -6.198 1.00 97.75 328 TRP A C 1
ATOM 2617 O O . TRP A 1 328 ? -0.666 -13.426 -6.520 1.00 97.75 328 TRP A O 1
ATOM 2627 N N . PHE A 1 329 ? -0.894 -15.331 -5.344 1.00 98.56 329 PHE A N 1
ATOM 2628 C CA . PHE A 1 329 ? 0.458 -15.306 -4.814 1.00 98.56 329 PHE A CA 1
ATOM 2629 C C . PHE A 1 329 ? 1.467 -15.521 -5.941 1.00 98.56 329 PHE A C 1
ATOM 2631 O O . PHE A 1 329 ? 1.305 -16.439 -6.759 1.00 98.56 329 PHE A O 1
ATOM 2638 N N . GLY A 1 330 ? 2.501 -14.680 -5.967 1.00 98.31 330 GLY A N 1
ATOM 2639 C CA . GLY A 1 330 ? 3.526 -14.738 -6.996 1.00 98.31 330 GLY A CA 1
ATOM 2640 C C . GLY A 1 330 ? 4.949 -14.977 -6.507 1.00 98.31 330 GLY A C 1
ATOM 2641 O O . GLY A 1 330 ? 5.264 -14.858 -5.322 1.00 98.31 330 GLY A O 1
ATOM 2642 N N . TRP A 1 331 ? 5.825 -15.261 -7.465 1.00 98.62 331 TRP A N 1
ATOM 2643 C CA . TRP A 1 331 ? 7.272 -15.314 -7.279 1.00 98.62 331 TRP A CA 1
ATOM 2644 C C . TRP A 1 331 ? 7.973 -14.534 -8.398 1.00 98.62 331 TRP A C 1
ATOM 2646 O O . TRP A 1 331 ? 7.599 -14.648 -9.565 1.00 98.62 331 TRP A O 1
ATOM 2656 N N . CYS A 1 332 ? 8.961 -13.721 -8.038 1.00 98.50 332 CYS A N 1
ATOM 2657 C CA . CYS A 1 332 ? 9.785 -12.939 -8.953 1.00 98.50 332 CYS A CA 1
ATOM 2658 C C . CYS A 1 332 ? 11.229 -13.442 -8.905 1.00 98.50 332 CYS A C 1
ATOM 2660 O O . CYS A 1 332 ? 11.791 -13.613 -7.824 1.00 98.50 332 CYS A O 1
ATOM 2662 N N . THR A 1 333 ? 11.852 -13.656 -10.064 1.00 98.12 333 THR A N 1
ATOM 2663 C CA . THR A 1 333 ? 13.197 -14.250 -10.139 1.00 98.12 333 THR A CA 1
ATOM 2664 C C . THR A 1 333 ? 14.340 -13.283 -9.807 1.00 98.12 333 THR A C 1
ATOM 2666 O O . THR A 1 333 ? 15.485 -13.733 -9.751 1.00 98.12 333 THR A O 1
ATOM 2669 N N . TRP A 1 334 ? 14.062 -11.988 -9.588 1.00 94.88 334 TRP A N 1
ATOM 2670 C CA . TRP A 1 334 ? 15.087 -10.945 -9.434 1.00 94.88 334 TRP A CA 1
ATOM 2671 C C . TRP A 1 334 ? 16.035 -11.188 -8.258 1.00 94.88 334 TRP A C 1
ATOM 2673 O O . TRP A 1 334 ? 17.183 -11.513 -8.498 1.00 94.88 334 TRP A O 1
ATOM 2683 N N . ASP A 1 335 ? 15.612 -11.141 -6.993 1.00 91.50 335 ASP A N 1
ATOM 2684 C CA . ASP A 1 335 ? 16.582 -11.345 -5.893 1.00 91.50 335 ASP A CA 1
ATOM 2685 C C . ASP A 1 335 ? 17.095 -12.797 -5.800 1.00 91.50 335 ASP A C 1
ATOM 2687 O O . ASP A 1 335 ? 18.146 -13.078 -5.206 1.00 91.50 335 ASP A O 1
ATOM 2691 N N . ALA A 1 336 ? 16.364 -13.737 -6.410 1.00 93.38 336 ALA A N 1
ATOM 2692 C CA . ALA A 1 336 ? 16.741 -15.140 -6.449 1.00 93.38 336 ALA A CA 1
ATOM 2693 C C . ALA A 1 336 ? 17.988 -15.368 -7.320 1.00 93.38 336 ALA A C 1
ATOM 2695 O O . ALA A 1 336 ? 18.901 -16.097 -6.913 1.00 93.38 336 ALA A O 1
ATOM 2696 N N . PHE A 1 337 ? 18.051 -14.731 -8.492 1.00 93.75 337 PHE A N 1
ATOM 2697 C CA . PHE A 1 337 ? 19.097 -14.995 -9.487 1.00 93.75 337 PHE A CA 1
ATOM 2698 C C . PHE A 1 337 ? 19.733 -13.746 -10.096 1.00 93.75 337 PHE A C 1
ATOM 2700 O O . PHE A 1 337 ? 20.766 -13.853 -10.749 1.00 93.75 337 PHE A O 1
ATOM 2707 N N . TYR A 1 338 ? 19.141 -12.574 -9.911 1.00 90.81 338 TYR A N 1
ATOM 2708 C CA . TYR A 1 338 ? 19.392 -11.367 -10.691 1.00 90.81 338 TYR A CA 1
ATOM 2709 C C . TYR A 1 338 ? 19.418 -11.728 -12.183 1.00 90.81 338 TYR A C 1
ATOM 2711 O O . TYR A 1 338 ? 18.562 -12.469 -12.666 1.00 90.81 338 TYR A O 1
ATOM 2719 N N . THR A 1 339 ? 20.451 -11.301 -12.903 1.00 89.75 339 THR A N 1
ATOM 2720 C CA . THR A 1 339 ? 20.620 -11.588 -14.327 1.00 89.75 339 THR A CA 1
ATOM 2721 C C . THR A 1 339 ? 21.021 -13.035 -14.634 1.00 89.75 339 THR A C 1
ATOM 2723 O O . THR A 1 339 ? 21.066 -13.406 -15.808 1.00 89.75 339 THR A O 1
ATOM 2726 N N . ASP A 1 340 ? 21.261 -13.889 -13.631 1.00 91.06 340 ASP A N 1
ATOM 2727 C CA . ASP A 1 340 ? 21.688 -15.288 -13.795 1.00 91.06 340 ASP A CA 1
ATOM 2728 C C . ASP A 1 340 ? 20.517 -16.289 -13.862 1.00 91.06 340 ASP A C 1
ATOM 2730 O O . ASP A 1 340 ? 20.732 -17.500 -13.834 1.00 91.06 340 ASP A O 1
ATOM 2734 N N . VAL A 1 341 ? 19.269 -15.822 -14.002 1.00 93.62 341 VAL A N 1
ATOM 2735 C CA . VAL A 1 341 ? 18.083 -16.697 -14.116 1.00 93.62 341 VAL A CA 1
ATOM 2736 C C . VAL A 1 341 ? 18.213 -17.714 -15.265 1.00 93.62 341 VAL A C 1
ATOM 2738 O O . VAL A 1 341 ? 18.685 -17.381 -16.358 1.00 93.62 341 VAL A O 1
ATOM 2741 N N . THR A 1 342 ? 17.793 -18.960 -15.023 1.00 94.94 342 THR A N 1
ATOM 2742 C CA . THR A 1 342 ? 17.831 -20.091 -15.972 1.00 94.94 342 THR A CA 1
ATOM 2743 C C . THR A 1 342 ? 16.529 -20.890 -15.931 1.00 94.94 342 THR A C 1
ATOM 2745 O O . THR A 1 342 ? 15.749 -20.768 -14.985 1.00 94.94 342 THR A O 1
ATOM 2748 N N . THR A 1 343 ? 16.315 -21.747 -16.933 1.00 94.12 343 THR A N 1
ATOM 2749 C CA . THR A 1 343 ? 15.181 -22.688 -16.964 1.00 94.12 343 THR A CA 1
ATOM 2750 C C . THR A 1 343 ? 15.170 -23.589 -15.726 1.00 94.12 343 THR A C 1
ATOM 2752 O O . THR A 1 343 ? 14.144 -23.745 -15.070 1.00 94.12 343 THR A O 1
ATOM 2755 N N . GLU A 1 344 ? 16.328 -24.146 -15.374 1.00 94.62 344 GLU A N 1
ATOM 2756 C CA . GLU A 1 344 ? 16.491 -25.041 -14.230 1.00 94.62 344 GLU A CA 1
ATOM 2757 C C . GLU A 1 344 ? 16.255 -24.313 -12.900 1.00 94.62 344 GLU A C 1
ATOM 2759 O O . GLU A 1 344 ? 15.595 -24.858 -12.017 1.00 94.62 344 GLU A O 1
ATOM 2764 N N . GLY A 1 345 ? 16.728 -23.067 -12.770 1.00 96.06 345 GLY A N 1
ATOM 2765 C CA . GLY A 1 345 ? 16.499 -22.254 -11.573 1.00 96.06 345 GLY A CA 1
ATOM 2766 C C . GLY A 1 345 ? 15.023 -21.907 -11.351 1.00 96.06 345 GLY A C 1
ATOM 2767 O O . GLY A 1 345 ? 14.553 -21.920 -10.211 1.00 96.06 345 GLY A O 1
ATOM 2768 N N . ILE A 1 346 ? 14.269 -21.643 -12.427 1.00 97.38 346 ILE A N 1
ATOM 2769 C CA . ILE A 1 346 ? 12.816 -21.418 -12.346 1.00 97.38 346 ILE A CA 1
ATOM 2770 C C . ILE A 1 346 ? 12.112 -22.680 -11.835 1.00 97.38 346 ILE A C 1
ATOM 2772 O O . ILE A 1 346 ? 11.328 -22.599 -10.889 1.00 97.38 346 ILE A O 1
ATOM 2776 N N . GLU A 1 347 ? 12.420 -23.843 -12.413 1.00 96.56 347 GLU A N 1
ATOM 2777 C CA . GLU A 1 347 ? 11.834 -25.122 -11.994 1.00 96.56 347 GLU A CA 1
ATOM 2778 C C . GLU A 1 347 ? 12.147 -25.438 -10.522 1.00 96.56 347 GLU A C 1
ATOM 2780 O O . GLU A 1 347 ? 11.253 -25.820 -9.765 1.00 96.56 347 GLU A O 1
ATOM 2785 N N . GLU A 1 348 ? 13.392 -25.222 -10.084 1.00 97.25 348 GLU A N 1
ATOM 2786 C CA . GLU A 1 348 ? 13.804 -25.441 -8.694 1.00 97.25 348 GLU A CA 1
ATOM 2787 C C . GLU A 1 348 ? 13.011 -24.563 -7.713 1.00 97.25 348 GLU A C 1
ATOM 2789 O O . GLU A 1 348 ? 12.527 -25.054 -6.688 1.00 97.25 348 GLU A O 1
ATOM 2794 N N . GLY A 1 349 ? 12.829 -23.277 -8.029 1.00 97.25 349 GLY A N 1
ATOM 2795 C CA . GLY A 1 349 ? 12.087 -22.351 -7.171 1.00 97.25 349 GLY A CA 1
ATOM 2796 C C . GLY A 1 349 ? 10.597 -22.672 -7.081 1.00 97.25 349 GLY A C 1
ATOM 2797 O O . GLY A 1 349 ? 10.044 -22.732 -5.980 1.00 97.25 349 GLY A O 1
ATOM 2798 N N . LEU A 1 350 ? 9.948 -22.950 -8.216 1.00 97.69 350 LEU A N 1
ATOM 2799 C CA . LEU A 1 350 ? 8.526 -23.311 -8.253 1.00 97.69 350 LEU A CA 1
ATOM 2800 C C . LEU A 1 350 ? 8.243 -24.622 -7.515 1.00 97.69 350 LEU A C 1
ATOM 2802 O O . LEU A 1 350 ? 7.270 -24.716 -6.754 1.00 97.69 350 LEU A O 1
ATOM 2806 N N . LYS A 1 351 ? 9.124 -25.611 -7.695 1.00 97.19 351 LYS A N 1
ATOM 2807 C CA . LYS A 1 351 ? 9.063 -26.877 -6.971 1.00 97.19 351 LYS A CA 1
ATOM 2808 C C . LYS A 1 351 ? 9.236 -26.660 -5.469 1.00 97.19 351 LYS A C 1
ATOM 2810 O O . LYS A 1 351 ? 8.407 -27.140 -4.699 1.00 97.19 351 LYS A O 1
ATOM 2815 N N . SER A 1 352 ? 10.245 -25.889 -5.054 1.00 97.25 352 SER A N 1
ATOM 2816 C CA . SER A 1 352 ? 10.515 -25.614 -3.637 1.00 97.25 352 SER A CA 1
ATOM 2817 C C . SER A 1 352 ? 9.331 -24.943 -2.931 1.00 97.25 352 SER A C 1
ATOM 2819 O O . SER A 1 352 ? 8.939 -25.365 -1.842 1.00 97.25 352 SER A O 1
ATOM 2821 N N . LEU A 1 353 ? 8.708 -23.944 -3.565 1.00 96.81 353 LEU A N 1
ATOM 2822 C CA . LEU A 1 353 ? 7.524 -23.270 -3.025 1.00 96.81 353 LEU A CA 1
ATOM 2823 C C . LEU A 1 353 ? 6.307 -24.202 -2.928 1.00 96.81 353 LEU A C 1
ATOM 2825 O O . LEU A 1 353 ? 5.581 -24.181 -1.929 1.00 96.81 353 LEU A O 1
ATOM 2829 N N . SER A 1 354 ? 6.095 -25.039 -3.947 1.00 94.19 354 SER A N 1
ATOM 2830 C CA . SER A 1 354 ? 4.972 -25.977 -3.980 1.00 94.19 354 SER A CA 1
ATOM 2831 C C . SER A 1 354 ? 5.107 -27.097 -2.950 1.00 94.19 354 SER A C 1
ATOM 2833 O O . SER A 1 354 ? 4.138 -27.396 -2.253 1.00 94.19 354 SER A O 1
ATOM 2835 N N . GLU A 1 355 ? 6.302 -27.667 -2.784 1.00 95.00 355 GLU A N 1
ATOM 2836 C CA . GLU A 1 355 ? 6.582 -28.682 -1.759 1.00 95.00 355 GLU A CA 1
ATOM 2837 C C . GLU A 1 355 ? 6.399 -28.134 -0.334 1.00 95.00 355 GLU A C 1
ATOM 2839 O O . GLU A 1 355 ? 5.978 -28.864 0.564 1.00 95.00 355 GLU A O 1
ATOM 2844 N N . GLY A 1 356 ? 6.641 -26.837 -0.124 1.00 94.44 356 GLY A N 1
ATOM 2845 C CA . GLY A 1 356 ? 6.385 -26.162 1.150 1.00 94.44 356 GLY A CA 1
ATOM 2846 C C . GLY A 1 356 ? 4.933 -25.729 1.393 1.00 94.44 356 GLY A C 1
ATOM 2847 O O . GLY A 1 356 ? 4.634 -25.159 2.447 1.00 94.44 356 GLY A O 1
ATOM 2848 N N . GLY A 1 357 ? 4.021 -25.999 0.452 1.00 92.25 357 GLY A N 1
ATOM 2849 C CA . GLY A 1 357 ? 2.593 -25.686 0.569 1.00 92.25 357 GLY A CA 1
ATOM 2850 C C . GLY A 1 357 ? 2.224 -24.227 0.277 1.00 92.25 357 GLY A C 1
ATOM 2851 O O . GLY A 1 357 ? 1.124 -23.805 0.624 1.00 92.25 357 GLY A O 1
ATOM 2852 N N . ALA A 1 358 ? 3.119 -23.461 -0.353 1.00 95.19 358 ALA A N 1
ATOM 2853 C CA . ALA A 1 358 ? 2.896 -22.077 -0.773 1.00 95.19 358 ALA A CA 1
ATOM 2854 C C . ALA A 1 358 ? 3.049 -21.953 -2.297 1.00 95.19 358 ALA A C 1
ATOM 2856 O O . ALA A 1 358 ? 3.881 -21.196 -2.793 1.00 95.19 358 ALA A O 1
ATOM 2857 N N . SER A 1 359 ? 2.270 -22.736 -3.050 1.00 94.44 359 SER A N 1
ATOM 2858 C CA . SER A 1 359 ? 2.374 -22.780 -4.510 1.00 94.44 359 SER A CA 1
ATOM 2859 C C . SER A 1 359 ? 2.000 -21.437 -5.158 1.00 94.44 359 SER A C 1
ATOM 2861 O O . SER A 1 359 ? 0.836 -21.029 -5.063 1.00 94.44 359 SER A O 1
ATOM 2863 N N . PRO A 1 360 ? 2.923 -20.772 -5.875 1.00 97.25 360 PRO A N 1
ATOM 2864 C CA . PRO A 1 360 ? 2.598 -19.570 -6.627 1.00 97.25 360 PRO A CA 1
ATOM 2865 C C . PRO A 1 360 ? 1.698 -19.899 -7.823 1.00 97.25 360 PRO A C 1
ATOM 2867 O O . PRO A 1 360 ? 1.774 -20.975 -8.423 1.00 97.25 360 PRO A O 1
ATOM 2870 N N . ARG A 1 361 ? 0.840 -18.944 -8.185 1.00 98.19 361 ARG A N 1
ATOM 2871 C CA . ARG A 1 361 ? 0.040 -18.969 -9.426 1.00 98.19 361 ARG A CA 1
ATOM 2872 C C . ARG A 1 361 ? 0.381 -17.805 -10.353 1.00 98.19 361 ARG A C 1
ATOM 2874 O O . ARG A 1 361 ? -0.207 -17.695 -11.430 1.00 98.19 361 ARG A O 1
ATOM 2881 N N . PHE A 1 362 ? 1.341 -16.981 -9.946 1.00 98.44 362 PHE A N 1
ATOM 2882 C CA . PHE A 1 362 ? 1.917 -15.899 -10.722 1.00 98.44 362 PHE A CA 1
ATOM 2883 C C . PHE A 1 362 ? 3.455 -15.989 -10.707 1.00 98.44 362 PHE A C 1
ATOM 2885 O O . PHE A 1 362 ? 4.062 -16.141 -9.650 1.00 98.44 362 PHE A O 1
ATOM 2892 N N . LEU A 1 363 ? 4.096 -15.909 -11.869 1.00 98.75 363 LEU A N 1
ATOM 2893 C CA . LEU A 1 363 ? 5.553 -15.884 -12.016 1.00 98.75 363 LEU A CA 1
ATOM 2894 C C . LEU A 1 363 ? 5.963 -14.623 -12.771 1.00 98.75 363 LEU A C 1
ATOM 2896 O O . LEU A 1 363 ? 5.378 -14.321 -13.808 1.00 98.75 363 LEU A O 1
ATOM 2900 N N . ILE A 1 364 ? 7.000 -13.938 -12.296 1.00 98.75 364 ILE A N 1
ATOM 2901 C CA . ILE A 1 364 ? 7.715 -12.908 -13.052 1.00 98.75 364 ILE A CA 1
ATOM 2902 C C . ILE A 1 364 ? 9.111 -13.447 -13.368 1.00 98.75 364 ILE A C 1
ATOM 2904 O O . ILE A 1 364 ? 9.926 -13.622 -12.460 1.00 98.75 364 ILE A O 1
ATOM 2908 N N . ILE A 1 365 ? 9.379 -13.700 -14.651 1.00 98.56 365 ILE A N 1
ATOM 2909 C CA . ILE A 1 365 ? 10.737 -13.920 -15.159 1.00 98.56 365 ILE A CA 1
ATOM 2910 C C . ILE A 1 365 ? 11.353 -12.533 -15.351 1.00 98.56 365 ILE A C 1
ATOM 2912 O O . ILE A 1 365 ? 11.074 -11.839 -16.333 1.00 98.56 365 ILE A O 1
ATOM 2916 N N . ASP A 1 366 ? 12.112 -12.108 -14.349 1.00 97.25 366 ASP A N 1
ATOM 2917 C CA . ASP A 1 366 ? 12.749 -10.796 -14.301 1.00 97.25 366 ASP A CA 1
ATOM 2918 C C . ASP A 1 366 ? 14.008 -10.735 -15.199 1.00 97.25 366 ASP A C 1
ATOM 2920 O O . ASP A 1 366 ? 14.269 -11.659 -15.978 1.00 97.25 366 ASP A O 1
ATOM 2924 N N . ASP A 1 367 ? 14.756 -9.632 -15.152 1.00 94.75 367 ASP A N 1
ATOM 2925 C CA . ASP A 1 367 ? 15.918 -9.370 -16.010 1.00 94.75 367 ASP A CA 1
ATOM 2926 C C . ASP A 1 367 ? 16.922 -10.548 -16.036 1.00 94.75 367 ASP A C 1
ATOM 2928 O O . ASP A 1 367 ? 17.154 -11.250 -15.054 1.00 94.75 367 ASP A O 1
ATOM 2932 N N . GLY A 1 368 ? 17.514 -10.785 -17.209 1.00 93.00 368 GLY A N 1
ATOM 2933 C CA . GLY A 1 368 ? 18.464 -11.862 -17.478 1.00 93.00 368 GLY A CA 1
ATOM 2934 C C . GLY A 1 368 ? 18.029 -12.830 -18.577 1.00 93.00 368 GLY A C 1
ATOM 2935 O O . GLY A 1 368 ? 18.821 -13.690 -18.961 1.00 93.00 368 GLY A O 1
ATOM 2936 N N . TRP A 1 369 ? 16.815 -12.726 -19.121 1.00 95.19 369 TRP A N 1
ATOM 2937 C CA . TRP A 1 369 ? 16.323 -13.636 -20.171 1.00 95.19 369 TRP A CA 1
ATOM 2938 C C . TRP A 1 369 ? 16.577 -13.142 -21.609 1.00 95.19 369 TRP A C 1
ATOM 2940 O O . TRP A 1 369 ? 16.607 -13.951 -22.535 1.00 95.19 369 TRP A O 1
ATOM 2950 N N . GLN A 1 370 ? 16.786 -11.836 -21.809 1.00 94.88 370 GLN A N 1
ATOM 2951 C CA . GLN A 1 370 ? 16.874 -11.194 -23.131 1.00 94.88 370 GLN A CA 1
ATOM 2952 C C . GLN A 1 370 ? 18.233 -11.398 -23.827 1.00 94.88 370 GLN A C 1
ATOM 2954 O O . GLN A 1 370 ? 19.263 -11.592 -23.174 1.00 94.88 370 GLN A O 1
ATOM 2959 N N . GLN A 1 371 ? 18.250 -11.312 -25.163 1.00 93.88 371 GLN A N 1
ATOM 2960 C CA . GLN A 1 371 ? 19.476 -11.233 -25.970 1.00 93.88 371 GLN A CA 1
ATOM 2961 C C . GLN A 1 371 ? 20.095 -9.836 -25.898 1.00 93.88 371 GLN A C 1
ATOM 2963 O O . GLN A 1 371 ? 19.537 -8.867 -26.408 1.00 93.88 371 GLN A O 1
ATOM 2968 N N . ILE A 1 372 ? 21.270 -9.739 -25.283 1.00 93.19 372 ILE A N 1
ATOM 2969 C CA . ILE A 1 372 ? 21.957 -8.473 -25.018 1.00 93.19 372 ILE A CA 1
ATOM 2970 C C . ILE A 1 372 ? 23.392 -8.498 -25.544 1.00 93.19 372 ILE A C 1
ATOM 2972 O O . ILE A 1 372 ? 23.933 -9.552 -25.884 1.00 93.19 372 ILE A O 1
ATOM 2976 N N . GLU A 1 373 ? 24.021 -7.329 -25.652 1.00 88.75 373 GLU A N 1
ATOM 2977 C CA . GLU A 1 373 ? 25.429 -7.239 -26.042 1.00 88.75 373 GLU A CA 1
ATOM 2978 C C . GLU A 1 373 ? 26.354 -7.972 -25.059 1.00 88.75 373 GLU A C 1
ATOM 2980 O O . GLU A 1 373 ? 26.336 -7.725 -23.856 1.00 88.75 373 GLU A O 1
ATOM 2985 N N . SER A 1 374 ? 27.244 -8.816 -25.587 1.00 70.56 374 SER A N 1
ATOM 2986 C CA . SER A 1 374 ? 28.348 -9.387 -24.814 1.00 70.56 374 SER A CA 1
ATOM 2987 C C . SER A 1 374 ? 29.504 -8.387 -24.769 1.00 70.56 374 SER A C 1
ATOM 2989 O O . SER A 1 374 ? 30.336 -8.365 -25.678 1.00 70.56 374 SER A O 1
ATOM 2991 N N . LYS A 1 375 ? 29.575 -7.550 -23.729 1.00 62.00 375 LYS A N 1
ATOM 2992 C CA . LYS A 1 375 ? 30.760 -6.713 -23.477 1.00 62.00 375 LYS A CA 1
ATOM 2993 C C . LYS A 1 375 ? 31.781 -7.501 -22.636 1.00 62.00 375 LYS A C 1
ATOM 2995 O O . LYS A 1 375 ? 31.389 -8.076 -21.619 1.00 62.00 375 LYS A O 1
ATOM 3000 N N . PRO A 1 376 ? 33.070 -7.571 -23.028 1.00 50.38 376 PRO A N 1
ATOM 3001 C CA . PRO A 1 376 ? 34.101 -8.135 -22.162 1.00 50.38 376 PRO A CA 1
ATOM 3002 C C . PRO A 1 376 ? 34.182 -7.315 -20.868 1.00 50.38 376 PRO A C 1
ATOM 3004 O O . PRO A 1 376 ? 34.087 -6.089 -20.897 1.00 50.38 376 PRO A O 1
ATOM 3007 N N . LYS A 1 377 ? 34.332 -7.989 -19.721 1.00 48.84 377 LYS A N 1
ATOM 3008 C CA . LYS A 1 377 ? 34.622 -7.319 -18.447 1.00 48.84 377 LYS A CA 1
ATOM 3009 C C . LYS A 1 377 ? 36.048 -6.758 -18.526 1.00 48.84 377 LYS A C 1
ATOM 3011 O O . LYS A 1 377 ? 36.993 -7.473 -18.210 1.00 48.84 377 LYS A O 1
ATOM 3016 N N . ASP A 1 378 ? 36.212 -5.528 -19.008 1.00 44.47 378 ASP A N 1
ATOM 3017 C CA . ASP A 1 378 ? 37.525 -4.876 -19.079 1.00 44.47 378 ASP A CA 1
ATOM 3018 C C . ASP A 1 378 ? 38.056 -4.599 -17.670 1.00 44.47 378 ASP A C 1
ATOM 3020 O O . ASP A 1 378 ? 37.443 -3.852 -16.905 1.00 44.47 378 ASP A O 1
ATOM 3024 N N . ALA A 1 379 ? 39.205 -5.191 -17.335 1.00 40.38 379 ALA A N 1
ATOM 3025 C CA . ALA A 1 379 ? 39.838 -5.086 -16.020 1.00 40.38 379 ALA A CA 1
ATOM 3026 C C . ALA A 1 379 ? 40.386 -3.676 -15.700 1.00 40.38 379 ALA A C 1
ATOM 3028 O O . ALA A 1 379 ? 40.571 -3.369 -14.527 1.00 40.38 379 ALA A O 1
ATOM 3029 N N . ASP A 1 380 ? 40.574 -2.817 -16.713 1.00 37.72 380 ASP A N 1
ATOM 3030 C CA . ASP A 1 380 ? 41.241 -1.505 -16.601 1.00 37.72 380 ASP A CA 1
ATOM 3031 C C . ASP A 1 380 ? 40.301 -0.288 -16.808 1.00 37.72 380 ASP A C 1
ATOM 3033 O O . ASP A 1 380 ? 40.753 0.850 -16.952 1.00 37.72 380 ASP A O 1
ATOM 3037 N N . SER A 1 381 ? 38.978 -0.492 -16.827 1.00 38.84 381 SER A N 1
ATOM 3038 C CA . SER A 1 381 ? 37.993 0.599 -16.920 1.00 38.84 381 SER A CA 1
ATOM 3039 C C . SER A 1 381 ? 37.859 1.356 -15.590 1.00 38.84 381 SER A C 1
ATOM 3041 O O . SER A 1 381 ? 37.506 0.778 -14.565 1.00 38.84 381 SER A O 1
ATOM 3043 N N . VAL A 1 382 ? 38.067 2.679 -15.616 1.00 37.22 382 VAL A N 1
ATOM 3044 C CA . VAL A 1 382 ? 37.892 3.590 -14.461 1.00 37.22 382 VAL A CA 1
ATOM 3045 C C . VAL A 1 382 ? 36.402 3.795 -14.100 1.00 37.22 382 VAL A C 1
ATOM 3047 O O . VAL A 1 382 ? 36.092 4.368 -13.059 1.00 37.22 382 VAL A O 1
ATOM 3050 N N . VAL A 1 383 ? 35.464 3.283 -14.913 1.00 38.47 383 VAL A N 1
ATOM 3051 C CA . VAL A 1 383 ? 34.010 3.301 -14.657 1.00 38.47 383 VAL A CA 1
ATOM 3052 C C . VAL A 1 383 ? 33.453 1.880 -14.833 1.00 38.47 383 VAL A C 1
ATOM 3054 O O . VAL A 1 383 ? 32.873 1.542 -15.863 1.00 38.47 383 VAL A O 1
ATOM 3057 N N . GLN A 1 384 ? 33.692 1.002 -13.854 1.00 41.53 384 GLN A N 1
ATOM 3058 C CA . GLN A 1 384 ? 33.113 -0.353 -13.831 1.00 41.53 384 GLN A CA 1
ATOM 3059 C C . GLN A 1 384 ? 31.731 -0.400 -13.160 1.00 41.53 384 GLN A C 1
ATOM 3061 O O . GLN A 1 384 ? 30.889 -1.196 -13.572 1.00 41.53 384 GLN A O 1
ATOM 3066 N N . GLU A 1 385 ? 31.452 0.462 -12.176 1.00 45.62 385 GLU A N 1
ATOM 3067 C CA . GLU A 1 385 ? 30.109 0.582 -11.598 1.00 45.62 385 GLU A CA 1
ATOM 3068 C C . GLU A 1 385 ? 29.187 1.343 -12.558 1.00 45.62 385 GLU A C 1
ATOM 3070 O O . GLU A 1 385 ? 29.350 2.536 -12.798 1.00 45.62 385 GLU A O 1
ATOM 3075 N N . GLY A 1 386 ? 28.214 0.635 -13.132 1.00 56.34 386 GLY A N 1
ATOM 3076 C CA . GLY A 1 386 ? 27.134 1.218 -13.926 1.00 56.34 386 GLY A CA 1
ATOM 3077 C C . GLY A 1 386 ? 27.269 1.046 -15.440 1.00 56.34 386 GLY A C 1
ATOM 3078 O O . GLY A 1 386 ? 26.302 1.271 -16.169 1.00 56.34 386 GLY A O 1
ATOM 3079 N N . ALA A 1 387 ? 28.410 0.570 -15.950 1.00 59.47 387 ALA A N 1
ATOM 3080 C CA . ALA A 1 387 ? 28.578 0.266 -17.378 1.00 59.47 387 ALA A CA 1
ATOM 3081 C C . ALA A 1 387 ? 27.596 -0.815 -17.873 1.00 59.47 387 ALA A C 1
ATOM 3083 O O . ALA A 1 387 ? 27.194 -0.804 -19.040 1.00 59.47 387 ALA A O 1
ATOM 3084 N N . GLN A 1 388 ? 27.146 -1.705 -16.977 1.00 68.94 388 GLN A N 1
ATOM 3085 C CA . GLN A 1 388 ? 26.109 -2.696 -17.267 1.00 68.94 388 GLN A CA 1
ATOM 3086 C C . GLN A 1 388 ? 24.785 -2.057 -17.708 1.00 68.94 388 GLN A C 1
ATOM 3088 O O . GLN A 1 388 ? 24.086 -2.629 -18.545 1.00 68.94 388 GLN A O 1
ATOM 3093 N N . PHE A 1 389 ? 24.477 -0.847 -17.231 1.00 81.12 389 PHE A N 1
ATOM 3094 C CA . PHE A 1 389 ? 23.255 -0.134 -17.596 1.00 81.12 389 PHE A CA 1
ATOM 3095 C C . PHE A 1 389 ? 23.281 0.400 -19.033 1.00 81.12 389 PHE A C 1
ATOM 3097 O O . PHE A 1 389 ? 22.233 0.664 -19.603 1.00 81.12 389 PHE A O 1
ATOM 3104 N N . ALA A 1 390 ? 24.455 0.494 -19.663 1.00 84.75 390 ALA A N 1
ATOM 3105 C CA . ALA A 1 390 ? 24.595 0.859 -21.073 1.00 84.75 390 ALA A CA 1
ATOM 3106 C C . ALA A 1 390 ? 24.574 -0.357 -22.019 1.00 84.75 390 ALA A C 1
ATOM 3108 O O . ALA A 1 390 ? 24.970 -0.257 -23.184 1.00 84.75 390 ALA A O 1
ATOM 3109 N N . THR A 1 391 ? 24.195 -1.536 -21.527 1.00 90.94 391 THR A N 1
ATOM 3110 C CA . THR A 1 391 ? 24.070 -2.737 -22.360 1.00 90.94 391 THR A CA 1
ATOM 3111 C C . THR A 1 391 ? 22.817 -2.636 -23.223 1.00 90.94 391 THR A C 1
ATOM 3113 O O . THR A 1 391 ? 21.764 -2.238 -22.733 1.00 90.94 391 THR A O 1
ATOM 3116 N N . GLN A 1 392 ? 22.918 -2.983 -24.506 1.00 94.31 392 GLN A N 1
ATOM 3117 C CA . GLN A 1 392 ? 21.816 -2.834 -25.461 1.00 94.31 392 GLN A CA 1
ATOM 3118 C C . GLN A 1 392 ? 21.183 -4.179 -25.829 1.00 94.31 392 GLN A C 1
ATOM 3120 O O . GLN A 1 392 ? 21.861 -5.209 -25.870 1.00 94.31 392 GLN A O 1
ATOM 3125 N N . LEU A 1 393 ? 19.885 -4.148 -26.133 1.00 96.50 393 LEU A N 1
ATOM 3126 C CA . LEU A 1 393 ? 19.137 -5.272 -26.689 1.00 96.50 393 LEU A CA 1
ATOM 3127 C C . LEU A 1 393 ? 19.611 -5.558 -28.117 1.00 96.50 393 LEU A C 1
ATOM 3129 O O . LEU A 1 393 ? 19.672 -4.644 -28.943 1.00 96.50 393 LEU A O 1
ATOM 3133 N N . THR A 1 394 ? 19.918 -6.817 -28.416 1.00 96.00 394 THR A N 1
ATOM 3134 C CA . THR A 1 394 ? 20.414 -7.256 -29.732 1.00 96.00 394 THR A CA 1
ATOM 3135 C C . THR A 1 394 ? 19.455 -8.182 -30.473 1.00 96.00 394 THR A C 1
ATOM 3137 O O . THR A 1 394 ? 19.686 -8.462 -31.648 1.00 96.00 394 THR A O 1
ATOM 3140 N N . GLY A 1 395 ? 18.379 -8.626 -29.822 1.00 95.06 395 GLY A N 1
ATOM 3141 C CA . GLY A 1 395 ? 17.334 -9.434 -30.439 1.00 95.06 395 GLY A CA 1
ATOM 3142 C C . GLY A 1 395 ? 16.050 -9.467 -29.613 1.00 95.06 395 GLY A C 1
ATOM 3143 O O . GLY A 1 395 ? 16.046 -9.150 -28.426 1.00 95.06 395 GLY A O 1
ATOM 3144 N N . ILE A 1 396 ? 14.948 -9.849 -30.262 1.00 95.12 396 ILE A N 1
ATOM 3145 C CA . ILE A 1 396 ? 13.610 -9.942 -29.648 1.00 95.12 396 ILE A CA 1
ATOM 3146 C C . ILE A 1 396 ? 13.437 -11.215 -28.802 1.00 95.12 396 ILE A C 1
ATOM 3148 O O . ILE A 1 396 ? 12.644 -11.238 -27.863 1.00 95.12 396 ILE A O 1
ATOM 3152 N N . LYS A 1 397 ? 14.164 -12.283 -29.142 1.00 94.31 397 LYS A N 1
ATOM 3153 C CA . LYS A 1 397 ? 14.015 -13.600 -28.513 1.00 94.31 397 LYS A CA 1
ATOM 3154 C C . LYS A 1 397 ? 14.846 -13.732 -27.239 1.00 94.31 397 LYS A C 1
ATOM 3156 O O . LYS A 1 397 ? 15.713 -12.908 -26.949 1.00 94.31 397 LYS A O 1
ATOM 3161 N N . GLU A 1 398 ? 14.599 -14.805 -26.498 1.00 94.12 398 GLU A N 1
ATOM 3162 C CA . GLU A 1 398 ? 15.399 -15.197 -25.343 1.00 94.12 398 GLU A CA 1
ATOM 3163 C C . GLU A 1 398 ? 16.857 -15.503 -25.708 1.00 94.12 398 GLU A C 1
ATOM 3165 O O . GLU A 1 398 ? 17.195 -15.857 -26.843 1.00 94.12 398 GLU A O 1
ATOM 3170 N N . ASN A 1 399 ? 17.741 -15.363 -24.724 1.00 93.50 399 ASN A N 1
ATOM 3171 C CA . ASN A 1 399 ? 19.147 -15.715 -24.853 1.00 93.50 399 ASN A CA 1
ATOM 3172 C C . ASN A 1 399 ? 19.401 -17.222 -24.705 1.00 93.50 399 ASN A C 1
ATOM 3174 O O . ASN A 1 399 ? 18.508 -18.033 -24.459 1.00 93.50 399 ASN A O 1
ATOM 3178 N N . THR A 1 400 ? 20.671 -17.599 -24.826 1.00 91.19 400 THR A N 1
ATOM 3179 C CA . THR A 1 400 ? 21.115 -18.993 -24.826 1.00 91.19 400 THR A CA 1
ATOM 3180 C C . THR A 1 400 ? 20.820 -19.752 -23.530 1.00 91.19 400 THR A C 1
ATOM 3182 O O . THR A 1 400 ? 20.786 -20.976 -23.569 1.00 91.19 400 THR A O 1
ATOM 3185 N N . LYS A 1 401 ? 20.559 -19.081 -22.394 1.00 91.00 401 LYS A N 1
ATOM 3186 C CA . LYS A 1 401 ? 20.190 -19.756 -21.128 1.00 91.00 401 LYS A CA 1
ATOM 3187 C C . LYS A 1 401 ? 18.819 -20.434 -21.191 1.00 91.00 401 LYS A C 1
ATOM 3189 O O . LYS A 1 401 ? 18.524 -21.312 -20.385 1.00 91.00 401 LYS A O 1
ATOM 3194 N N . PHE A 1 402 ? 17.993 -20.024 -22.147 1.00 91.75 402 PHE A N 1
ATOM 3195 C CA . PHE A 1 402 ? 16.654 -20.555 -22.376 1.00 91.75 402 PHE A CA 1
ATOM 3196 C C . PHE A 1 402 ? 16.568 -21.363 -23.679 1.00 91.75 402 PHE A C 1
ATOM 3198 O O . PHE A 1 402 ? 15.517 -21.910 -23.988 1.00 91.75 402 PHE A O 1
ATOM 3205 N N . GLN A 1 403 ? 17.665 -21.478 -24.439 1.00 85.44 403 GLN A N 1
ATOM 3206 C CA . GLN A 1 403 ? 17.721 -22.228 -25.696 1.00 85.44 403 GLN A CA 1
ATOM 3207 C C . GLN A 1 403 ? 18.509 -23.527 -25.502 1.00 85.44 403 GLN A C 1
ATOM 3209 O O . GLN A 1 403 ? 19.719 -23.504 -25.289 1.00 85.44 403 GLN A O 1
ATOM 3214 N N . LYS A 1 404 ? 17.853 -24.690 -25.614 1.00 64.44 404 LYS A N 1
ATOM 3215 C CA . LYS A 1 404 ? 18.563 -25.984 -25.643 1.00 64.44 404 LYS A CA 1
ATOM 3216 C C . LYS A 1 404 ? 19.133 -26.292 -27.033 1.00 64.44 404 LYS A C 1
ATOM 3218 O O . LYS A 1 404 ? 18.487 -26.039 -28.047 1.00 64.44 404 LYS A O 1
ATOM 3223 N N . ASN A 1 405 ? 20.335 -26.879 -27.041 1.00 50.25 405 ASN A N 1
ATOM 3224 C CA . ASN A 1 405 ? 21.163 -27.314 -28.178 1.00 50.25 405 ASN A CA 1
ATOM 3225 C C . ASN A 1 405 ? 20.399 -27.790 -29.441 1.00 50.25 405 ASN A C 1
ATOM 3227 O O . ASN A 1 405 ? 20.258 -28.988 -29.676 1.00 50.25 405 ASN A O 1
ATOM 3231 N N . GLY A 1 406 ? 19.997 -26.854 -30.308 1.00 49.03 406 GLY A N 1
ATOM 3232 C CA . GLY A 1 406 ? 19.841 -27.101 -31.747 1.00 49.03 406 GLY A CA 1
ATOM 3233 C C . GLY A 1 406 ? 18.526 -27.695 -32.275 1.00 49.03 406 GLY A C 1
ATOM 3234 O O . GLY A 1 406 ? 18.574 -28.286 -33.351 1.00 49.03 406 GLY A O 1
ATOM 3235 N N . GLY A 1 407 ? 17.360 -27.533 -31.629 1.00 48.22 407 GLY A N 1
ATOM 3236 C CA . GLY A 1 407 ? 16.109 -27.940 -32.312 1.00 48.22 407 GLY A CA 1
ATOM 3237 C C . GLY A 1 407 ? 14.743 -27.735 -31.646 1.00 48.22 407 GLY A C 1
ATOM 3238 O O . GLY A 1 407 ? 13.734 -28.013 -32.282 1.00 48.22 407 GLY A O 1
ATOM 3239 N N . GLY A 1 408 ? 14.679 -27.244 -30.412 1.00 52.00 408 GLY A N 1
ATOM 3240 C CA . GLY A 1 408 ? 13.438 -27.068 -29.646 1.00 52.00 408 GLY A CA 1
ATOM 3241 C C . GLY A 1 408 ? 13.787 -27.287 -28.183 1.00 52.00 408 GLY A C 1
ATOM 3242 O O . GLY A 1 408 ? 14.254 -28.355 -27.803 1.00 52.00 408 GLY A O 1
ATOM 3243 N N . ASN A 1 409 ? 13.794 -26.255 -27.351 1.00 66.12 409 ASN A N 1
ATOM 3244 C CA . ASN A 1 409 ? 12.580 -25.740 -26.743 1.00 66.12 409 ASN A CA 1
ATOM 3245 C C . ASN A 1 409 ? 12.953 -24.445 -25.992 1.00 66.12 409 ASN A C 1
ATOM 3247 O O . ASN A 1 409 ? 13.675 -24.526 -25.000 1.00 66.12 409 ASN A O 1
ATOM 3251 N N . GLY A 1 410 ? 12.556 -23.287 -26.538 1.00 86.06 410 GLY A N 1
ATOM 3252 C CA . GLY A 1 410 ? 12.882 -21.938 -26.047 1.00 86.06 410 GLY A CA 1
ATOM 3253 C C . GLY A 1 410 ? 12.019 -21.494 -24.860 1.00 86.06 410 GLY A C 1
ATOM 3254 O O . GLY A 1 410 ? 11.488 -22.326 -24.125 1.00 86.06 410 GLY A O 1
ATOM 3255 N N . LEU A 1 411 ? 11.808 -20.181 -24.713 1.00 93.62 411 LEU A N 1
ATOM 3256 C CA . LEU A 1 411 ? 10.964 -19.608 -23.652 1.00 93.62 411 LEU A CA 1
ATOM 3257 C C . LEU A 1 411 ? 9.550 -20.224 -23.607 1.00 93.62 411 LEU A C 1
ATOM 3259 O O . LEU A 1 411 ? 9.035 -20.473 -22.522 1.00 93.62 411 LEU A O 1
ATOM 3263 N N . GLU A 1 412 ? 8.967 -20.541 -24.770 1.00 94.75 412 GLU A N 1
ATOM 3264 C CA . GLU A 1 412 ? 7.674 -21.239 -24.911 1.00 94.75 412 GLU A CA 1
ATOM 3265 C C . GLU A 1 412 ? 7.596 -22.505 -24.056 1.00 94.75 412 GLU A C 1
ATOM 3267 O O . GLU A 1 412 ? 6.658 -22.697 -23.291 1.00 94.75 412 GLU A O 1
ATOM 3272 N N . HIS A 1 413 ? 8.627 -23.343 -24.106 1.00 92.31 413 HIS A N 1
ATOM 3273 C CA . HIS A 1 413 ? 8.631 -24.585 -23.350 1.00 92.31 413 HIS A CA 1
ATOM 3274 C C . HIS A 1 413 ? 8.729 -24.360 -21.848 1.00 92.31 413 HIS A C 1
ATOM 3276 O O . HIS A 1 413 ? 8.104 -25.091 -21.086 1.00 92.31 413 HIS A O 1
ATOM 3282 N N . VAL A 1 414 ? 9.498 -23.358 -21.417 1.00 94.06 414 VAL A N 1
ATOM 3283 C CA . VAL A 1 414 ? 9.615 -23.010 -19.995 1.00 94.06 414 VAL A CA 1
ATOM 3284 C C . VAL A 1 414 ? 8.262 -22.556 -19.455 1.00 94.06 414 VAL A C 1
ATOM 3286 O O . VAL A 1 414 ? 7.847 -22.987 -18.377 1.00 94.06 414 VAL A O 1
ATOM 3289 N N . VAL A 1 415 ? 7.547 -21.730 -20.222 1.00 96.75 415 VAL A N 1
ATOM 3290 C CA . VAL A 1 415 ? 6.200 -21.265 -19.879 1.00 96.75 415 VAL A CA 1
ATOM 3291 C C . VAL A 1 415 ? 5.210 -22.429 -19.865 1.00 96.75 415 VAL A C 1
ATOM 3293 O O . VAL A 1 415 ? 4.487 -22.595 -18.881 1.00 96.75 415 VAL A O 1
ATOM 3296 N N . ASP A 1 416 ? 5.212 -23.275 -20.895 1.00 95.19 416 ASP A N 1
ATOM 3297 C CA . ASP A 1 416 ? 4.333 -24.443 -20.985 1.00 95.19 416 ASP A CA 1
ATOM 3298 C C . ASP A 1 416 ? 4.563 -25.428 -19.838 1.00 95.19 416 ASP A C 1
ATOM 3300 O O . ASP A 1 416 ? 3.606 -25.858 -19.191 1.00 95.19 416 ASP A O 1
ATOM 3304 N N . GLN A 1 417 ? 5.822 -25.752 -19.529 1.00 93.31 417 GLN A N 1
ATOM 3305 C CA . GLN A 1 417 ? 6.166 -26.618 -18.401 1.00 93.31 417 GLN A CA 1
ATOM 3306 C C . GLN A 1 417 ? 5.721 -26.005 -17.077 1.00 93.31 417 GLN A C 1
ATOM 3308 O O . GLN A 1 417 ? 5.100 -26.688 -16.266 1.00 93.31 417 GLN A O 1
ATOM 3313 N N . THR A 1 418 ? 5.958 -24.709 -16.881 1.00 94.94 418 THR A N 1
ATOM 3314 C CA . THR A 1 418 ? 5.532 -23.993 -15.676 1.00 94.94 418 THR A CA 1
ATOM 3315 C C . THR A 1 418 ? 4.009 -24.046 -15.499 1.00 94.94 418 THR A C 1
ATOM 3317 O O . THR A 1 418 ? 3.510 -24.313 -14.402 1.00 94.94 418 THR A O 1
ATOM 3320 N N . LYS A 1 419 ? 3.243 -23.855 -16.579 1.00 96.25 419 LYS A N 1
ATOM 3321 C CA . LYS A 1 419 ? 1.774 -23.935 -16.563 1.00 96.25 419 LYS A CA 1
ATOM 3322 C C . LYS A 1 419 ? 1.272 -25.356 -16.303 1.00 96.25 419 LYS A C 1
ATOM 3324 O O . LYS A 1 419 ? 0.380 -25.536 -15.477 1.00 96.25 419 LYS A O 1
ATOM 3329 N N . GLN A 1 420 ? 1.856 -26.358 -16.958 1.00 94.75 420 GLN A N 1
ATOM 3330 C CA . GLN A 1 420 ? 1.414 -27.753 -16.861 1.00 94.75 420 GLN A CA 1
ATOM 3331 C C . GLN A 1 420 ? 1.813 -28.424 -15.539 1.00 94.75 420 GLN A C 1
ATOM 3333 O O . GLN A 1 420 ? 0.994 -29.123 -14.946 1.00 94.75 420 GLN A O 1
ATOM 3338 N N . LEU A 1 421 ? 3.049 -28.222 -15.072 1.00 93.62 421 LEU A N 1
ATOM 3339 C CA . LEU A 1 421 ? 3.596 -28.918 -13.902 1.00 93.62 421 LEU A CA 1
ATOM 3340 C C . LEU A 1 421 ? 3.240 -28.225 -12.585 1.00 93.62 421 LEU A C 1
ATOM 3342 O O . LEU A 1 421 ? 2.940 -28.899 -11.602 1.00 93.62 421 LEU A O 1
ATOM 3346 N N . HIS A 1 422 ? 3.225 -26.888 -12.568 1.00 94.44 422 HIS A N 1
ATOM 3347 C CA . HIS A 1 422 ? 3.025 -26.103 -11.340 1.00 94.44 422 HIS A CA 1
ATOM 3348 C C . HIS A 1 422 ? 1.656 -25.424 -11.265 1.00 94.44 422 HIS A C 1
ATOM 3350 O O . HIS A 1 422 ? 1.404 -24.642 -10.345 1.00 94.44 422 HIS A O 1
ATOM 3356 N N . ASN A 1 423 ? 0.750 -25.723 -12.207 1.00 94.50 423 ASN A N 1
ATOM 3357 C CA . ASN A 1 423 ? -0.575 -25.101 -12.305 1.00 94.50 423 ASN A CA 1
ATOM 3358 C C . ASN A 1 423 ? -0.484 -23.558 -12.299 1.00 94.50 423 ASN A C 1
ATOM 3360 O O . ASN A 1 423 ? -1.274 -22.866 -11.648 1.00 94.50 423 ASN A O 1
ATOM 3364 N N . MET A 1 424 ? 0.544 -23.016 -12.961 1.00 97.44 424 MET A N 1
ATOM 3365 C CA . MET A 1 424 ? 0.779 -21.577 -13.047 1.00 97.44 424 MET A CA 1
ATOM 3366 C C . MET A 1 424 ? -0.328 -20.919 -13.871 1.00 97.44 424 MET A C 1
ATOM 3368 O O . MET A 1 424 ? -0.650 -21.387 -14.962 1.00 97.44 424 MET A O 1
ATOM 3372 N N . LYS A 1 425 ? -0.904 -19.819 -13.371 1.00 97.00 425 LYS A N 1
ATOM 3373 C CA . LYS A 1 425 ? -1.969 -19.097 -14.084 1.00 97.00 425 LYS A CA 1
ATOM 3374 C C . LYS A 1 425 ? -1.437 -17.972 -14.950 1.00 97.00 425 LYS A C 1
ATOM 3376 O O . LYS A 1 425 ? -1.982 -17.741 -16.024 1.00 97.00 425 LYS A O 1
ATOM 3381 N N . TYR A 1 426 ? -0.410 -17.282 -14.465 1.00 97.94 426 TYR A N 1
ATOM 3382 C CA . TYR A 1 426 ? 0.148 -16.114 -15.129 1.00 97.94 426 TYR A CA 1
ATOM 3383 C C . TYR A 1 426 ? 1.667 -16.188 -15.126 1.00 97.94 426 TYR A C 1
ATOM 3385 O O . TYR A 1 426 ? 2.276 -16.313 -14.065 1.00 97.94 426 TYR A O 1
ATOM 3393 N N . VAL A 1 427 ? 2.271 -16.067 -16.303 1.00 98.56 427 VAL A N 1
ATOM 3394 C CA . VAL A 1 427 ? 3.710 -15.837 -16.450 1.00 98.56 427 VAL A CA 1
ATOM 3395 C C . VAL A 1 427 ? 3.911 -14.470 -17.077 1.00 98.56 427 VAL A C 1
ATOM 3397 O O . VAL A 1 427 ? 3.412 -14.214 -18.171 1.00 98.56 427 VAL A O 1
ATOM 3400 N N . TYR A 1 428 ? 4.602 -13.583 -16.372 1.00 98.62 428 TYR A N 1
ATOM 3401 C CA . TYR A 1 428 ? 5.032 -12.286 -16.877 1.00 98.62 428 TYR A CA 1
ATOM 3402 C C . TYR A 1 428 ? 6.529 -12.306 -17.142 1.00 98.62 428 TYR A C 1
ATOM 3404 O O . TYR A 1 428 ? 7.277 -13.023 -16.478 1.00 98.62 428 TYR A O 1
ATOM 3412 N N . VAL A 1 429 ? 6.962 -11.471 -18.081 1.00 98.31 429 VAL A N 1
ATOM 3413 C CA . VAL A 1 429 ? 8.385 -11.239 -18.340 1.00 98.31 429 VAL A CA 1
ATOM 3414 C C . VAL A 1 429 ? 8.734 -9.767 -18.190 1.00 98.31 429 VAL A C 1
ATOM 3416 O O . VAL A 1 429 ? 7.927 -8.884 -18.493 1.00 98.31 429 VAL A O 1
ATOM 3419 N N . TRP A 1 430 ? 9.940 -9.505 -17.710 1.00 98.25 430 TRP A N 1
ATOM 3420 C CA . TRP A 1 430 ? 10.464 -8.156 -17.557 1.00 98.25 430 TRP A CA 1
ATOM 3421 C C . TRP A 1 430 ? 11.059 -7.624 -18.865 1.00 98.25 430 TRP A C 1
ATOM 3423 O O . TRP A 1 430 ? 11.697 -8.371 -19.604 1.00 98.25 430 TRP A O 1
ATOM 3433 N N . HIS A 1 431 ? 10.889 -6.334 -19.146 1.00 98.19 431 HIS A N 1
ATOM 3434 C CA . HIS A 1 431 ? 11.737 -5.599 -20.088 1.00 98.19 431 HIS A CA 1
ATOM 3435 C C . HIS A 1 431 ? 11.777 -4.108 -19.726 1.00 98.19 431 HIS A C 1
ATOM 3437 O O . HIS A 1 431 ? 10.846 -3.569 -19.129 1.00 98.19 431 HIS A O 1
ATOM 3443 N N . ALA A 1 432 ? 12.821 -3.391 -20.140 1.00 97.00 432 ALA A N 1
ATOM 3444 C CA . ALA A 1 432 ? 12.841 -1.933 -20.016 1.00 97.00 432 ALA A CA 1
ATOM 3445 C C . ALA A 1 432 ? 11.933 -1.272 -21.068 1.00 97.00 432 ALA A C 1
ATOM 3447 O O . ALA A 1 432 ? 11.747 -1.800 -22.169 1.00 97.00 432 ALA A O 1
ATOM 3448 N N . LEU A 1 433 ? 11.430 -0.066 -20.794 1.00 96.88 433 LEU A N 1
ATOM 3449 C CA . LEU A 1 433 ? 10.634 0.704 -21.758 1.00 96.88 433 LEU A CA 1
ATOM 3450 C C . LEU A 1 433 ? 11.401 0.958 -23.061 1.00 96.88 433 LEU A C 1
ATOM 3452 O O . LEU A 1 433 ? 10.825 0.894 -24.142 1.00 96.88 433 LEU A O 1
ATOM 3456 N N . ALA A 1 434 ? 12.709 1.190 -22.974 1.00 95.44 434 ALA A N 1
ATOM 3457 C CA . ALA A 1 434 ? 13.583 1.360 -24.133 1.00 95.44 434 ALA A CA 1
ATOM 3458 C C . ALA A 1 434 ? 14.017 0.028 -24.791 1.00 95.44 434 ALA A C 1
ATOM 3460 O O . ALA A 1 434 ? 14.808 0.043 -25.729 1.00 95.44 434 ALA A O 1
ATOM 3461 N N . GLY A 1 435 ? 13.519 -1.119 -24.319 1.00 95.88 435 GLY A N 1
ATOM 3462 C CA . GLY A 1 435 ? 13.864 -2.469 -24.778 1.00 95.88 435 GLY A CA 1
ATOM 3463 C C . GLY A 1 435 ? 14.769 -3.218 -23.796 1.00 95.88 435 GLY A C 1
ATOM 3464 O O . GLY A 1 435 ? 14.407 -4.293 -23.327 1.00 95.88 435 GLY A O 1
ATOM 3465 N N . TYR A 1 436 ? 15.907 -2.623 -23.442 1.00 96.00 436 TYR A N 1
ATOM 3466 C CA . TYR A 1 436 ? 16.779 -3.032 -22.329 1.00 96.00 436 TYR A CA 1
ATOM 3467 C C . TYR A 1 436 ? 17.355 -1.773 -21.653 1.00 96.00 436 TYR A C 1
ATOM 3469 O O . TYR A 1 436 ? 17.033 -0.666 -22.092 1.00 96.00 436 TYR A O 1
ATOM 3477 N N . TRP A 1 437 ? 18.188 -1.902 -20.615 1.00 93.31 437 TRP A N 1
ATOM 3478 C CA . TRP A 1 437 ? 18.746 -0.756 -19.874 1.00 93.31 437 TRP A CA 1
ATOM 3479 C C . TRP A 1 437 ? 19.381 0.316 -20.781 1.00 93.31 437 TRP A C 1
ATOM 3481 O O . TRP A 1 437 ? 19.045 1.494 -20.674 1.00 93.31 437 TRP A O 1
ATOM 3491 N N . GLY A 1 438 ? 20.220 -0.095 -21.738 1.00 93.62 438 GLY A N 1
ATOM 3492 C CA . GLY A 1 438 ? 20.873 0.782 -22.718 1.00 93.62 438 GLY A CA 1
ATOM 3493 C C . GLY A 1 438 ? 20.079 0.996 -24.006 1.00 93.62 438 GLY A C 1
ATOM 3494 O O . GLY A 1 438 ? 20.607 1.561 -24.964 1.00 93.62 438 GLY A O 1
ATOM 3495 N N . GLY A 1 439 ? 18.827 0.546 -24.060 1.00 95.81 439 GLY A N 1
ATOM 3496 C CA . GLY A 1 439 ? 17.972 0.619 -25.240 1.00 95.81 439 GLY A CA 1
ATOM 3497 C C . GLY A 1 439 ? 18.210 -0.499 -26.262 1.00 95.81 439 GLY A C 1
ATOM 3498 O O . GLY A 1 439 ? 18.772 -1.547 -25.944 1.00 95.81 439 GLY A O 1
ATOM 3499 N N . VAL A 1 440 ? 17.769 -0.285 -27.502 1.00 97.06 440 VAL A N 1
ATOM 3500 C CA . VAL A 1 440 ? 17.936 -1.226 -28.625 1.00 97.06 440 VAL A CA 1
ATOM 3501 C C . VAL A 1 440 ? 19.213 -0.911 -29.403 1.00 97.06 440 VAL A C 1
ATOM 3503 O O . VAL A 1 440 ? 19.518 0.248 -29.666 1.00 97.06 440 VAL A O 1
ATOM 3506 N N . LYS A 1 441 ? 19.971 -1.919 -29.832 1.00 95.44 441 LYS A N 1
ATOM 3507 C CA . LYS A 1 441 ? 21.178 -1.684 -30.630 1.00 95.44 441 LYS A CA 1
ATOM 3508 C C . LYS A 1 441 ? 20.826 -1.230 -32.061 1.00 95.44 441 LYS A C 1
ATOM 3510 O O . LYS A 1 441 ? 20.165 -1.984 -32.773 1.00 95.44 441 LYS A O 1
ATOM 3515 N N . PRO A 1 442 ? 21.306 -0.061 -32.544 1.00 91.88 442 PRO A N 1
ATOM 3516 C CA . PRO A 1 442 ? 20.979 0.459 -33.883 1.00 91.88 442 PRO A CA 1
ATOM 3517 C C . PRO A 1 442 ? 21.320 -0.457 -35.063 1.00 91.88 442 PRO A C 1
ATOM 3519 O O . PRO A 1 442 ? 20.639 -0.435 -36.081 1.00 91.88 442 PRO A O 1
ATOM 3522 N N . THR A 1 443 ? 22.391 -1.240 -34.940 1.00 85.75 443 THR A N 1
ATOM 3523 C CA . THR A 1 443 ? 22.927 -2.109 -36.000 1.00 85.75 443 THR A CA 1
ATOM 3524 C C . THR A 1 443 ? 22.761 -3.594 -35.682 1.00 85.75 443 THR A C 1
ATOM 3526 O O . THR A 1 443 ? 23.508 -4.427 -36.195 1.00 85.75 443 THR A O 1
ATOM 3529 N N . ALA A 1 444 ? 21.826 -3.941 -34.792 1.00 90.31 444 ALA A N 1
ATOM 3530 C CA . ALA A 1 444 ? 21.493 -5.337 -34.547 1.00 90.31 444 ALA A CA 1
ATOM 3531 C C . ALA A 1 444 ? 20.830 -5.952 -35.787 1.00 90.31 444 ALA A C 1
ATOM 3533 O O . ALA A 1 444 ? 19.871 -5.403 -36.329 1.00 90.31 444 ALA A O 1
ATOM 3534 N N . ILE A 1 445 ? 21.362 -7.102 -36.208 1.00 89.50 445 ILE A N 1
ATOM 3535 C CA . ILE A 1 445 ? 20.882 -7.847 -37.373 1.00 89.50 445 ILE A CA 1
ATOM 3536 C C . ILE A 1 445 ? 19.426 -8.255 -37.139 1.00 89.50 445 ILE A C 1
ATOM 3538 O O . ILE A 1 445 ? 19.126 -8.929 -36.155 1.00 89.50 445 ILE A O 1
ATOM 3542 N N . GLY A 1 446 ? 18.533 -7.883 -38.055 1.00 89.25 446 GLY A N 1
ATOM 3543 C CA . GLY A 1 446 ? 17.103 -8.183 -37.968 1.00 89.25 446 GLY A CA 1
ATOM 3544 C C . GLY A 1 446 ? 16.302 -7.209 -37.101 1.00 89.25 446 GLY A C 1
ATOM 3545 O O . GLY A 1 446 ? 15.130 -7.468 -36.850 1.00 89.25 446 GLY A O 1
ATOM 3546 N N . MET A 1 447 ? 16.906 -6.110 -36.641 1.00 93.31 447 MET A N 1
ATOM 3547 C CA . MET A 1 447 ? 16.244 -5.042 -35.877 1.00 93.31 447 MET A CA 1
ATOM 3548 C C . MET A 1 447 ? 16.350 -3.667 -36.563 1.00 93.31 447 MET A C 1
ATOM 3550 O O . MET A 1 447 ? 15.928 -2.652 -36.003 1.00 93.31 447 MET A O 1
ATOM 3554 N N . GLU A 1 448 ? 16.899 -3.603 -37.780 1.00 93.06 448 GLU A N 1
ATOM 3555 C CA . GLU A 1 448 ? 17.174 -2.355 -38.501 1.00 93.06 448 GLU A CA 1
ATOM 3556 C C . GLU A 1 448 ? 15.890 -1.573 -38.832 1.00 93.06 448 GLU A C 1
ATOM 3558 O O . GLU A 1 448 ? 15.894 -0.341 -38.874 1.00 93.06 448 GLU A O 1
ATOM 3563 N N . HIS A 1 449 ? 14.761 -2.267 -39.017 1.00 93.25 449 HIS A N 1
ATOM 3564 C CA . HIS A 1 449 ? 13.461 -1.672 -39.358 1.00 93.25 449 HIS A CA 1
ATOM 3565 C C . HIS A 1 449 ? 12.844 -0.821 -38.242 1.00 93.25 449 HIS A C 1
ATOM 3567 O O . HIS A 1 449 ? 11.901 -0.060 -38.504 1.00 93.25 449 HIS A O 1
ATOM 3573 N N . PHE A 1 450 ? 13.375 -0.901 -37.018 1.00 94.44 450 PHE A N 1
ATOM 3574 C CA . PHE A 1 450 ? 12.955 -0.055 -35.900 1.00 94.44 450 PHE A CA 1
ATOM 3575 C C . PHE A 1 450 ? 13.540 1.365 -35.954 1.00 94.44 450 PHE A C 1
ATOM 3577 O O . PHE A 1 450 ? 13.090 2.236 -35.205 1.00 94.44 450 PHE A O 1
ATOM 3584 N N . ASN A 1 451 ? 14.475 1.642 -36.876 1.00 94.44 451 ASN A N 1
ATOM 3585 C CA . ASN A 1 451 ? 15.116 2.953 -37.049 1.00 94.44 451 ASN A CA 1
ATOM 3586 C C . ASN A 1 451 ? 15.696 3.507 -35.739 1.00 94.44 451 ASN A C 1
ATOM 3588 O O . ASN A 1 451 ? 15.511 4.679 -35.401 1.00 94.44 451 ASN A O 1
ATOM 3592 N N . THR A 1 452 ? 16.347 2.641 -34.973 1.00 96.12 452 THR A N 1
ATOM 3593 C CA . THR A 1 452 ? 16.923 2.994 -33.681 1.00 96.12 452 THR A CA 1
ATOM 3594 C C . THR A 1 452 ? 18.145 3.892 -33.853 1.00 96.12 452 THR A C 1
ATOM 3596 O O . THR A 1 452 ? 18.978 3.661 -34.729 1.00 96.12 452 THR A O 1
ATOM 3599 N N . VAL A 1 453 ? 18.271 4.911 -33.005 1.00 94.44 453 VAL A N 1
ATOM 3600 C CA . VAL A 1 453 ? 19.398 5.855 -33.010 1.00 94.44 453 VAL A CA 1
ATOM 3601 C C . VAL A 1 453 ? 19.965 6.014 -31.606 1.00 94.44 453 VAL A C 1
ATOM 3603 O O . VAL A 1 453 ? 19.235 5.908 -30.625 1.00 94.44 453 VAL A O 1
ATOM 3606 N N . VAL A 1 454 ? 21.266 6.284 -31.497 1.00 94.94 454 VAL A N 1
ATOM 3607 C CA . VAL A 1 454 ? 21.870 6.609 -30.199 1.00 94.94 454 VAL A CA 1
ATOM 3608 C C . VAL A 1 454 ? 21.442 8.018 -29.795 1.00 94.94 454 VAL A C 1
ATOM 3610 O O . VAL A 1 454 ? 21.672 8.978 -30.531 1.00 94.94 454 VAL A O 1
ATOM 3613 N N . ALA A 1 455 ? 20.820 8.132 -28.628 1.00 93.44 455 ALA A N 1
ATOM 3614 C CA . ALA A 1 455 ? 20.414 9.380 -28.004 1.00 93.44 455 ALA A CA 1
ATOM 3615 C C . ALA A 1 455 ? 21.037 9.490 -26.609 1.00 93.44 455 ALA A C 1
ATOM 3617 O O . ALA A 1 455 ? 21.250 8.488 -25.934 1.00 93.44 455 ALA A O 1
ATOM 3618 N N . TYR A 1 456 ? 21.323 10.711 -26.169 1.00 91.75 456 TYR A N 1
ATOM 3619 C CA . TYR A 1 456 ? 22.001 10.960 -24.898 1.00 91.75 456 TYR A CA 1
ATOM 3620 C C . TYR A 1 456 ? 21.027 11.634 -23.924 1.00 91.75 456 TYR A C 1
ATOM 3622 O O . TYR A 1 456 ? 20.507 12.705 -24.261 1.00 91.75 456 TYR A O 1
ATOM 3630 N N . PRO A 1 457 ? 20.744 11.020 -22.759 1.00 89.12 457 PRO A N 1
ATOM 3631 C CA . PRO A 1 457 ? 19.923 11.618 -21.710 1.00 89.12 457 PRO A CA 1
ATOM 3632 C C . PRO A 1 457 ? 20.390 13.023 -21.328 1.00 89.12 457 PRO A C 1
ATOM 3634 O O . PRO A 1 457 ? 21.581 13.268 -21.145 1.00 89.12 457 PRO A O 1
ATOM 3637 N N . ILE A 1 458 ? 19.446 13.956 -21.181 1.00 84.75 458 ILE A N 1
ATOM 3638 C CA . ILE A 1 458 ? 19.718 15.293 -20.642 1.00 84.75 458 ILE A CA 1
ATOM 3639 C C . ILE A 1 458 ? 18.941 15.475 -19.343 1.00 84.75 458 ILE A C 1
ATOM 3641 O O . ILE A 1 458 ? 17.708 15.493 -19.325 1.00 84.75 458 ILE A O 1
ATOM 3645 N N . HIS A 1 459 ? 19.676 15.670 -18.253 1.00 76.56 459 HIS A N 1
ATOM 3646 C CA . HIS A 1 459 ? 19.095 15.860 -16.933 1.00 76.56 459 HIS A CA 1
ATOM 3647 C C . HIS A 1 459 ? 18.597 17.280 -16.700 1.00 76.56 459 HIS A C 1
ATOM 3649 O O . HIS A 1 459 ? 19.247 18.265 -17.056 1.00 76.56 459 HIS A O 1
ATOM 3655 N N . SER A 1 460 ? 17.468 17.393 -15.999 1.00 77.19 460 SER A N 1
ATOM 3656 C CA . SER A 1 460 ? 17.064 18.679 -15.437 1.00 77.19 460 SER A CA 1
ATOM 3657 C C . SER A 1 460 ? 17.917 19.023 -14.204 1.00 77.19 460 SER A C 1
ATOM 3659 O O . SER A 1 460 ? 18.276 18.122 -13.437 1.00 77.19 460 SER A O 1
ATOM 3661 N N . PRO A 1 461 ? 18.185 20.317 -13.933 1.00 79.62 461 PRO A N 1
ATOM 3662 C CA . PRO A 1 461 ? 18.900 20.731 -12.723 1.00 79.62 461 PRO A CA 1
ATOM 3663 C C . PRO A 1 461 ? 18.257 20.228 -11.421 1.00 79.62 461 PRO A C 1
ATOM 3665 O O . PRO A 1 461 ? 18.958 19.933 -10.458 1.00 79.62 461 PRO A O 1
ATOM 3668 N N . GLY A 1 462 ? 16.924 20.094 -11.393 1.00 76.00 462 GLY A N 1
ATOM 3669 C CA . GLY A 1 462 ? 16.194 19.580 -10.231 1.00 76.00 462 GLY A CA 1
ATOM 3670 C C . GLY A 1 462 ? 16.458 18.097 -9.955 1.00 76.00 462 GLY A C 1
ATOM 3671 O O . GLY A 1 462 ? 16.590 17.712 -8.796 1.00 76.00 462 GLY A O 1
ATOM 3672 N N . VAL A 1 463 ? 16.586 17.275 -11.003 1.00 74.69 463 VAL A N 1
ATOM 3673 C CA . VAL A 1 463 ? 16.931 15.849 -10.868 1.00 74.69 463 VAL A CA 1
ATOM 3674 C C . VAL A 1 463 ? 18.367 15.699 -10.359 1.00 74.69 463 VAL A C 1
ATOM 3676 O O . VAL A 1 463 ? 18.576 15.037 -9.345 1.00 74.69 463 VAL A O 1
ATOM 3679 N N . LEU A 1 464 ? 19.330 16.411 -10.964 1.00 75.31 464 LEU A N 1
ATOM 3680 C CA . LEU A 1 464 ? 20.741 16.406 -10.533 1.00 75.31 464 LEU A CA 1
ATOM 3681 C C . LEU A 1 464 ? 20.918 16.862 -9.072 1.00 75.31 464 LEU A C 1
ATOM 3683 O O . LEU A 1 464 ? 21.757 16.338 -8.331 1.00 75.31 464 LEU A O 1
ATOM 3687 N N . GLY A 1 465 ? 20.109 17.837 -8.644 1.00 72.00 465 GLY A N 1
ATOM 3688 C CA . GLY A 1 465 ? 20.101 18.333 -7.270 1.00 72.00 465 GLY A CA 1
ATOM 3689 C C . GLY A 1 465 ? 19.647 17.292 -6.242 1.00 72.00 465 GLY A C 1
ATOM 3690 O O . GLY A 1 465 ? 20.162 17.292 -5.125 1.00 72.00 465 GLY A O 1
ATOM 3691 N N . ASN A 1 466 ? 18.741 16.382 -6.617 1.00 68.62 466 ASN A N 1
ATOM 3692 C CA . ASN A 1 466 ? 18.166 15.388 -5.706 1.00 68.62 466 ASN A CA 1
ATOM 3693 C C . ASN A 1 466 ? 18.968 14.082 -5.646 1.00 68.62 466 ASN A C 1
ATOM 3695 O O . ASN A 1 466 ? 19.304 13.643 -4.547 1.00 68.62 466 ASN A O 1
ATOM 3699 N N . GLN A 1 467 ? 19.305 13.476 -6.787 1.00 65.38 467 GLN A N 1
ATOM 3700 C CA . GLN A 1 467 ? 20.033 12.204 -6.828 1.00 65.38 467 GLN A CA 1
ATOM 3701 C C . GLN A 1 467 ? 20.944 12.141 -8.071 1.00 65.38 467 GLN A C 1
ATOM 3703 O O . GLN A 1 467 ? 20.444 12.243 -9.188 1.00 65.38 467 GLN A O 1
ATOM 3708 N N . PRO A 1 468 ? 22.272 12.004 -7.899 1.00 62.50 468 PRO A N 1
ATOM 3709 C CA . PRO A 1 468 ? 23.175 11.558 -8.943 1.00 62.50 468 PRO A CA 1
ATOM 3710 C C . PRO A 1 468 ? 22.983 10.046 -9.065 1.00 62.50 468 PRO A C 1
ATOM 3712 O O . PRO A 1 468 ? 23.034 9.328 -8.065 1.00 62.50 468 PRO A O 1
ATOM 3715 N N . ASP A 1 469 ? 22.671 9.589 -10.265 1.00 68.25 469 ASP A N 1
ATOM 3716 C CA . ASP A 1 469 ? 22.282 8.211 -10.529 1.00 68.25 469 ASP A CA 1
ATOM 3717 C C . ASP A 1 469 ? 23.315 7.582 -11.465 1.00 68.25 469 ASP A C 1
ATOM 3719 O O . ASP A 1 469 ? 23.508 8.047 -12.587 1.00 68.25 469 ASP A O 1
ATOM 3723 N N . ALA A 1 470 ? 23.973 6.518 -10.999 1.00 71.19 470 ALA A N 1
ATOM 3724 C CA . ALA A 1 470 ? 24.999 5.808 -11.757 1.00 71.19 470 ALA A CA 1
ATOM 3725 C C . ALA A 1 470 ? 24.457 5.214 -13.071 1.00 71.19 470 ALA A C 1
ATOM 3727 O O . ALA A 1 470 ? 25.197 5.118 -14.052 1.00 71.19 470 ALA A O 1
ATOM 3728 N N . VAL A 1 471 ? 23.166 4.850 -13.119 1.00 77.38 471 VAL A N 1
ATOM 3729 C CA . VAL A 1 471 ? 22.486 4.410 -14.350 1.00 77.38 471 VAL A CA 1
ATOM 3730 C C . VAL A 1 471 ? 22.529 5.536 -15.376 1.00 77.38 471 VAL A C 1
ATOM 3732 O O . VAL A 1 471 ? 22.966 5.370 -16.513 1.00 77.38 471 VAL A O 1
ATOM 3735 N N . MET A 1 472 ? 22.102 6.711 -14.945 1.00 79.44 472 MET A N 1
ATOM 3736 C CA . MET A 1 472 ? 21.972 7.896 -15.770 1.00 79.44 472 MET A CA 1
ATOM 3737 C C . MET A 1 472 ? 23.314 8.499 -16.190 1.00 79.44 472 MET A C 1
ATOM 3739 O O . MET A 1 472 ? 23.476 8.878 -17.352 1.00 79.44 472 MET A O 1
ATOM 3743 N N . ASP A 1 473 ? 24.297 8.529 -15.289 1.00 79.81 473 ASP A N 1
ATOM 3744 C CA . ASP A 1 473 ? 25.666 8.947 -15.602 1.00 79.81 473 ASP A CA 1
ATOM 3745 C C . ASP A 1 473 ? 26.265 8.032 -16.681 1.00 79.81 473 ASP A C 1
ATOM 3747 O O . ASP A 1 473 ? 26.814 8.505 -17.681 1.00 79.81 473 ASP A O 1
ATOM 3751 N N . SER A 1 474 ? 26.070 6.716 -16.542 1.00 81.25 474 SER A N 1
ATOM 3752 C CA . SER A 1 474 ? 26.501 5.727 -17.533 1.00 81.25 474 SER A CA 1
ATOM 3753 C C . SER A 1 474 ? 25.845 5.946 -18.900 1.00 81.25 474 SER A C 1
ATOM 3755 O O . SER A 1 474 ? 26.545 5.977 -19.917 1.00 81.25 474 SER A O 1
ATOM 3757 N N . LEU A 1 475 ? 24.526 6.160 -18.947 1.00 85.50 475 LEU A N 1
ATOM 3758 C CA . LEU A 1 475 ? 23.788 6.399 -20.194 1.00 85.50 475 LEU A CA 1
ATOM 3759 C C . LEU A 1 475 ? 24.104 7.758 -20.833 1.00 85.50 475 LEU A C 1
ATOM 3761 O O . LEU A 1 475 ? 24.072 7.877 -22.057 1.00 85.50 475 LEU A O 1
ATOM 3765 N N . THR A 1 476 ? 24.450 8.773 -20.043 1.00 85.12 476 THR A N 1
ATOM 3766 C CA . THR A 1 476 ? 24.883 10.084 -20.557 1.00 85.12 476 THR A CA 1
ATOM 3767 C C . THR A 1 476 ? 26.232 9.985 -21.273 1.00 85.12 476 THR A C 1
ATOM 3769 O O . THR A 1 476 ? 26.465 10.699 -22.247 1.00 85.12 476 THR A O 1
ATOM 3772 N N . VAL A 1 477 ? 27.110 9.075 -20.836 1.00 83.88 477 VAL A N 1
ATOM 3773 C CA . VAL A 1 477 ? 28.414 8.829 -21.473 1.00 83.88 477 VAL A CA 1
ATOM 3774 C C . VAL A 1 477 ? 28.290 7.893 -22.678 1.00 83.88 477 VAL A C 1
ATOM 3776 O O . VAL A 1 477 ? 28.799 8.197 -23.756 1.00 83.88 477 VAL A O 1
ATOM 3779 N N . HIS A 1 478 ? 27.618 6.754 -22.513 1.00 84.62 478 HIS A N 1
ATOM 3780 C CA . HIS A 1 478 ? 27.595 5.690 -23.523 1.00 84.62 478 HIS A CA 1
ATOM 3781 C C . HIS A 1 478 ? 26.455 5.828 -24.542 1.00 84.62 478 HIS A C 1
ATOM 3783 O O . HIS A 1 478 ? 26.529 5.250 -25.627 1.00 84.62 478 HIS A O 1
ATOM 3789 N N . GLY A 1 479 ? 25.431 6.618 -24.219 1.00 89.50 479 GLY A N 1
ATOM 3790 C CA . GLY A 1 479 ? 24.221 6.771 -25.014 1.00 89.50 479 GLY A CA 1
ATOM 3791 C C . GLY A 1 479 ? 23.221 5.630 -24.817 1.00 89.50 479 GLY A C 1
ATOM 3792 O O . GLY A 1 479 ? 23.556 4.519 -24.406 1.00 89.50 479 GLY A O 1
ATOM 3793 N N . LEU A 1 480 ? 21.966 5.921 -25.147 1.00 93.69 480 LEU A N 1
ATOM 3794 C CA . LEU A 1 480 ? 20.842 4.995 -25.144 1.00 93.69 480 LEU A CA 1
ATOM 3795 C C . LEU A 1 480 ? 20.354 4.765 -26.577 1.00 93.69 480 LEU A C 1
ATOM 3797 O O . LEU A 1 480 ? 20.150 5.707 -27.341 1.00 93.69 480 LEU A O 1
ATOM 3801 N N . GLY A 1 481 ? 20.133 3.507 -26.940 1.00 96.12 481 GLY A N 1
ATOM 3802 C CA . GLY A 1 481 ? 19.535 3.109 -28.206 1.00 96.12 481 GLY A CA 1
ATOM 3803 C C . GLY A 1 481 ? 18.034 3.387 -28.244 1.00 96.12 481 GLY A C 1
ATOM 3804 O O . GLY A 1 481 ? 17.225 2.560 -27.826 1.00 96.12 481 GLY A O 1
ATOM 3805 N N . LEU A 1 482 ? 17.652 4.563 -28.736 1.00 97.00 482 LEU A N 1
ATOM 3806 C CA . LEU A 1 482 ? 16.275 5.042 -28.756 1.00 97.00 482 LEU A CA 1
ATOM 3807 C C . LEU A 1 482 ? 15.571 4.610 -30.046 1.00 97.00 482 LEU A C 1
ATOM 3809 O O . LEU A 1 482 ? 15.908 5.072 -31.140 1.00 97.00 482 LEU A O 1
ATOM 3813 N N . VAL A 1 483 ? 14.557 3.751 -29.924 1.00 97.38 483 VAL A N 1
ATOM 3814 C CA . VAL A 1 483 ? 13.675 3.400 -31.046 1.00 97.38 483 VAL A CA 1
ATOM 3815 C C . VAL A 1 483 ? 12.914 4.652 -31.482 1.00 97.38 483 VAL A C 1
ATOM 3817 O O . VAL A 1 483 ? 12.358 5.386 -30.659 1.00 97.38 483 VAL A O 1
ATOM 3820 N N . HIS A 1 484 ? 12.858 4.923 -32.785 1.00 94.06 484 HIS A N 1
ATOM 3821 C CA . HIS A 1 484 ? 12.183 6.124 -33.263 1.00 94.06 484 HIS A CA 1
ATOM 3822 C C . HIS A 1 484 ? 10.696 6.122 -32.825 1.00 94.06 484 HIS A C 1
ATOM 3824 O O . HIS A 1 484 ? 10.016 5.114 -33.021 1.00 94.06 484 HIS A O 1
ATOM 3830 N N . PRO A 1 485 ? 10.113 7.230 -32.313 1.00 93.31 485 PRO A N 1
ATOM 3831 C CA . PRO A 1 485 ? 8.743 7.230 -31.769 1.00 93.31 485 PRO A CA 1
ATOM 3832 C C . PRO A 1 485 ? 7.648 6.748 -32.736 1.00 93.31 485 PRO A C 1
ATOM 3834 O O . PRO A 1 485 ? 6.631 6.215 -32.315 1.00 93.31 485 PRO A O 1
ATOM 3837 N N . LYS A 1 486 ? 7.853 6.894 -34.053 1.00 93.69 486 LYS A N 1
ATOM 3838 C CA . LYS A 1 486 ? 6.940 6.356 -35.089 1.00 93.69 486 LYS A CA 1
ATOM 3839 C C . LYS A 1 486 ? 7.036 4.835 -35.298 1.00 93.69 486 LYS A C 1
ATOM 3841 O O . LYS A 1 486 ? 6.209 4.283 -36.010 1.00 93.69 486 LYS A O 1
ATOM 3846 N N . LYS A 1 487 ? 8.067 4.195 -34.748 1.00 96.62 487 LYS A N 1
ATOM 3847 C CA . LYS A 1 487 ? 8.401 2.770 -34.886 1.00 96.62 487 LYS A CA 1
ATOM 3848 C C . LYS A 1 487 ? 8.320 2.001 -33.573 1.00 96.62 487 LYS A C 1
ATOM 3850 O O . LYS A 1 487 ? 8.339 0.778 -33.585 1.00 96.62 487 LYS A O 1
ATOM 3855 N N . VAL A 1 488 ? 8.167 2.696 -32.449 1.00 97.12 488 VAL A N 1
ATOM 3856 C CA . VAL A 1 488 ? 8.136 2.065 -31.126 1.00 97.12 488 VAL A CA 1
ATOM 3857 C C . VAL A 1 488 ? 6.931 1.130 -30.934 1.00 97.12 488 VAL A C 1
ATOM 3859 O O . VAL A 1 488 ? 7.059 0.111 -30.267 1.00 97.12 488 VAL A O 1
ATOM 3862 N N . PHE A 1 489 ? 5.790 1.396 -31.586 1.00 98.12 489 PHE A N 1
ATOM 3863 C CA . PHE A 1 489 ? 4.683 0.429 -31.621 1.00 98.12 489 PHE A CA 1
ATOM 3864 C C . PHE A 1 489 ? 5.072 -0.857 -32.351 1.00 98.12 489 PHE A C 1
ATOM 3866 O O . PHE A 1 489 ? 4.783 -1.931 -31.840 1.00 98.12 489 PHE A O 1
ATOM 3873 N N . ASP A 1 490 ? 5.738 -0.757 -33.507 1.00 97.94 490 ASP A N 1
ATOM 3874 C CA . ASP A 1 490 ? 6.194 -1.930 -34.263 1.00 97.94 490 ASP A CA 1
ATOM 3875 C C . ASP A 1 490 ? 7.140 -2.773 -33.390 1.00 97.94 490 ASP A C 1
ATOM 3877 O O . ASP A 1 490 ? 6.959 -3.983 -33.288 1.00 97.94 490 ASP A O 1
ATOM 3881 N N . PHE A 1 491 ? 8.067 -2.117 -32.678 1.00 98.31 491 PHE A N 1
ATOM 3882 C CA . PHE A 1 491 ? 8.977 -2.757 -31.723 1.00 98.31 491 PHE A CA 1
ATOM 3883 C C . PHE A 1 491 ? 8.241 -3.481 -30.591 1.00 98.31 491 PHE A C 1
ATOM 3885 O O . PHE A 1 491 ? 8.420 -4.687 -30.417 1.00 98.31 491 PHE A O 1
ATOM 3892 N N . TYR A 1 492 ? 7.375 -2.786 -29.844 1.00 98.56 492 TYR A N 1
ATOM 3893 C CA . TYR A 1 492 ? 6.626 -3.428 -28.762 1.00 98.56 492 TYR A CA 1
ATOM 3894 C C . TYR A 1 492 ? 5.702 -4.520 -29.275 1.00 98.56 492 TYR A C 1
ATOM 3896 O O . TYR A 1 492 ? 5.498 -5.512 -28.586 1.00 98.56 492 TYR A O 1
ATOM 3904 N N . ASN A 1 493 ? 5.085 -4.338 -30.440 1.00 98.44 493 ASN A N 1
ATOM 3905 C CA . ASN A 1 493 ? 4.168 -5.323 -30.987 1.00 98.44 493 ASN A CA 1
ATOM 3906 C C . ASN A 1 493 ? 4.906 -6.584 -31.432 1.00 98.44 493 ASN A C 1
ATOM 3908 O O . ASN A 1 493 ? 4.383 -7.671 -31.230 1.00 98.44 493 ASN A O 1
ATOM 3912 N N . GLU A 1 494 ? 6.099 -6.463 -32.010 1.00 98.25 494 GLU A N 1
ATOM 3913 C CA . GLU A 1 494 ? 6.925 -7.619 -32.361 1.00 98.25 494 GLU A CA 1
ATOM 3914 C C . GLU A 1 494 ? 7.401 -8.366 -31.107 1.00 98.25 494 GLU A C 1
ATOM 3916 O O . GLU A 1 494 ? 7.232 -9.583 -31.022 1.00 98.25 494 GLU A O 1
ATOM 3921 N N . LEU A 1 495 ? 7.888 -7.635 -30.095 1.00 98.38 495 LEU A N 1
ATOM 3922 C CA . LEU A 1 495 ? 8.289 -8.209 -28.809 1.00 98.38 495 LEU A CA 1
ATOM 3923 C C . LEU A 1 495 ? 7.125 -8.912 -28.104 1.00 98.38 495 LEU A C 1
ATOM 3925 O O . LEU A 1 495 ? 7.228 -10.081 -27.742 1.00 98.38 495 LEU A O 1
ATOM 3929 N N . HIS A 1 496 ? 5.996 -8.231 -27.927 1.00 98.69 496 HIS A N 1
ATOM 3930 C CA . HIS A 1 496 ? 4.858 -8.794 -27.205 1.00 98.69 496 HIS A CA 1
ATOM 3931 C C . HIS A 1 496 ? 4.156 -9.906 -27.988 1.00 98.69 496 HIS A C 1
ATOM 3933 O O . HIS A 1 496 ? 3.676 -10.845 -27.363 1.00 98.69 496 HIS A O 1
ATOM 3939 N N . ALA A 1 497 ? 4.120 -9.853 -29.325 1.00 98.50 497 ALA A N 1
ATOM 3940 C CA . ALA A 1 497 ? 3.593 -10.955 -30.130 1.00 98.50 497 ALA A CA 1
ATOM 3941 C C . ALA A 1 497 ? 4.462 -12.210 -29.997 1.00 98.50 497 ALA A C 1
ATOM 3943 O O . ALA A 1 497 ? 3.926 -13.312 -29.893 1.00 98.50 497 ALA A O 1
ATOM 3944 N N . TYR A 1 498 ? 5.791 -12.050 -29.949 1.00 97.81 498 TYR A N 1
ATOM 3945 C CA . TYR A 1 498 ? 6.695 -13.159 -29.662 1.00 97.81 498 TYR A CA 1
ATOM 3946 C C . TYR A 1 498 ? 6.414 -13.766 -28.282 1.00 97.81 498 TYR A C 1
ATOM 3948 O O . TYR A 1 498 ? 6.156 -14.962 -28.172 1.00 97.81 498 TYR A O 1
ATOM 3956 N N . LEU A 1 499 ? 6.373 -12.935 -27.242 1.00 98.19 499 LEU A N 1
ATOM 3957 C CA . LEU A 1 499 ? 6.101 -13.380 -25.875 1.00 98.19 499 LEU A CA 1
ATOM 3958 C C . LEU A 1 499 ? 4.738 -14.074 -25.750 1.00 98.19 499 LEU A C 1
ATOM 3960 O O . LEU A 1 499 ? 4.652 -15.163 -25.185 1.00 98.19 499 LEU A O 1
ATOM 3964 N N . ALA A 1 500 ? 3.690 -13.494 -26.335 1.00 98.25 500 ALA A N 1
ATOM 3965 C CA . ALA A 1 500 ? 2.365 -14.101 -26.372 1.00 98.25 500 ALA A CA 1
ATOM 3966 C C . ALA A 1 500 ? 2.369 -15.447 -27.116 1.00 98.25 500 ALA A C 1
ATOM 3968 O O . ALA A 1 500 ? 1.700 -16.382 -26.682 1.00 98.25 500 ALA A O 1
ATOM 3969 N N . SER A 1 501 ? 3.159 -15.587 -28.192 1.00 97.25 501 SER A N 1
ATOM 3970 C CA . SER A 1 501 ? 3.327 -16.873 -28.888 1.00 97.25 501 SER A CA 1
ATOM 3971 C C . SER A 1 501 ? 4.026 -17.933 -28.032 1.00 97.25 501 SER A C 1
ATOM 3973 O O . SER A 1 501 ? 3.738 -19.110 -28.188 1.00 97.25 501 SER A O 1
ATOM 3975 N N . CYS A 1 502 ? 4.862 -17.518 -27.075 1.00 96.75 502 CYS A N 1
ATOM 3976 C CA . CYS A 1 502 ? 5.449 -18.390 -26.057 1.00 96.75 502 CYS A CA 1
ATOM 3977 C C . CYS A 1 502 ? 4.502 -18.675 -24.878 1.00 96.75 502 CYS A C 1
ATOM 3979 O O . CYS A 1 502 ? 4.931 -19.240 -23.877 1.00 96.75 502 CYS A O 1
ATOM 3981 N N . GLY A 1 503 ? 3.245 -18.230 -24.934 1.00 97.00 503 GLY A N 1
ATOM 3982 C CA . GLY A 1 503 ? 2.275 -18.411 -23.858 1.00 97.00 503 GLY A CA 1
ATOM 3983 C C . GLY A 1 503 ? 2.441 -17.455 -22.673 1.00 97.00 503 GLY A C 1
ATOM 3984 O O . GLY A 1 503 ? 1.784 -17.668 -21.654 1.00 97.00 503 GLY A O 1
ATOM 3985 N N . VAL A 1 504 ? 3.288 -16.423 -22.764 1.00 98.19 504 VAL A N 1
ATOM 3986 C CA . VAL A 1 504 ? 3.422 -15.379 -21.730 1.00 98.19 504 VAL A CA 1
ATOM 3987 C C . VAL A 1 504 ? 2.120 -14.580 -21.628 1.00 98.19 504 VAL A C 1
ATOM 3989 O O . VAL A 1 504 ? 1.507 -14.228 -22.633 1.00 98.19 504 VAL A O 1
ATOM 3992 N N . ASP A 1 505 ? 1.694 -14.278 -20.402 1.00 98.31 505 ASP A N 1
ATOM 3993 C CA . ASP A 1 505 ? 0.395 -13.664 -20.116 1.00 98.31 505 ASP A CA 1
ATOM 3994 C C . ASP A 1 505 ? 0.447 -12.138 -19.972 1.00 98.31 505 ASP A C 1
ATOM 3996 O O . ASP A 1 505 ? -0.605 -11.499 -20.006 1.00 98.31 505 ASP A O 1
ATOM 4000 N N . GLY A 1 506 ? 1.630 -11.556 -19.773 1.00 98.25 506 GLY A N 1
ATOM 4001 C CA . GLY A 1 506 ? 1.815 -10.118 -19.586 1.00 98.25 506 GLY A CA 1
ATOM 4002 C C . GLY A 1 506 ? 3.272 -9.722 -19.364 1.00 98.25 506 GLY A C 1
ATOM 4003 O O . GLY A 1 506 ? 4.183 -10.539 -19.495 1.00 98.25 506 GLY A O 1
ATOM 4004 N N . VAL A 1 507 ? 3.498 -8.452 -19.027 1.00 98.50 507 VAL A N 1
ATOM 4005 C CA . VAL A 1 507 ? 4.851 -7.888 -18.885 1.00 98.50 507 VAL A CA 1
ATOM 4006 C C . VAL A 1 507 ? 5.018 -7.032 -17.627 1.00 98.50 507 VAL A C 1
ATOM 4008 O O . VAL A 1 507 ? 4.077 -6.389 -17.158 1.00 98.50 507 VAL A O 1
ATOM 4011 N N . LYS A 1 508 ? 6.239 -6.995 -17.090 1.00 98.50 508 LYS A N 1
ATOM 4012 C CA . LYS A 1 508 ? 6.705 -5.984 -16.128 1.00 98.50 508 LYS A CA 1
ATOM 4013 C C . LYS A 1 508 ? 7.622 -5.021 -16.884 1.00 98.50 508 LYS A C 1
ATOM 4015 O O . LYS A 1 508 ? 8.612 -5.455 -17.462 1.00 98.50 508 LYS A O 1
ATOM 4020 N N . VAL A 1 509 ? 7.260 -3.739 -16.937 1.00 98.19 509 VAL A N 1
ATOM 4021 C CA . VAL A 1 509 ? 7.963 -2.745 -17.761 1.00 98.19 509 VAL A CA 1
ATOM 4022 C C . VAL A 1 509 ? 8.684 -1.740 -16.881 1.00 98.19 509 VAL A C 1
ATOM 4024 O O . VAL A 1 509 ? 8.039 -0.912 -16.232 1.00 98.19 509 VAL A O 1
ATOM 4027 N N . ASP A 1 510 ? 10.010 -1.774 -16.914 1.00 96.12 510 ASP A N 1
ATOM 4028 C CA . ASP A 1 510 ? 10.886 -0.970 -16.062 1.00 96.12 510 ASP A CA 1
ATOM 4029 C C . ASP A 1 510 ? 11.526 0.202 -16.815 1.00 96.12 510 ASP A C 1
ATOM 4031 O O . ASP A 1 510 ? 11.303 0.419 -18.010 1.00 96.12 510 ASP A O 1
ATOM 4035 N N . VAL A 1 511 ? 12.340 0.978 -16.092 1.00 92.94 511 VAL A N 1
ATOM 4036 C CA . VAL A 1 511 ? 13.172 2.067 -16.626 1.00 92.94 511 VAL A CA 1
ATOM 4037 C C . VAL A 1 511 ? 12.351 3.082 -17.434 1.00 92.94 511 VAL A C 1
ATOM 4039 O O . VAL A 1 511 ? 12.806 3.627 -18.432 1.00 92.94 511 VAL A O 1
ATOM 4042 N N . GLN A 1 512 ? 11.101 3.343 -17.047 1.00 94.62 512 GLN A N 1
ATOM 4043 C CA . GLN A 1 512 ? 10.209 4.178 -17.858 1.00 94.62 512 GLN A CA 1
ATOM 4044 C C . GLN A 1 512 ? 10.565 5.667 -17.794 1.00 94.62 512 GLN A C 1
ATOM 4046 O O . GLN A 1 512 ? 10.461 6.379 -18.793 1.00 94.62 512 GLN A O 1
ATOM 4051 N N . ASN A 1 513 ? 11.022 6.139 -16.630 1.00 90.19 513 ASN A N 1
ATOM 4052 C CA . ASN A 1 513 ? 11.384 7.538 -16.409 1.00 90.19 513 ASN A CA 1
ATOM 4053 C C . ASN A 1 513 ? 12.504 8.027 -17.344 1.00 90.19 513 ASN A C 1
ATOM 4055 O O . ASN A 1 513 ? 12.548 9.218 -17.629 1.00 90.19 513 ASN A O 1
ATOM 4059 N N . ILE A 1 514 ? 13.360 7.147 -17.886 1.00 90.00 514 ILE A N 1
ATOM 4060 C CA . ILE A 1 514 ? 14.461 7.549 -18.782 1.00 90.00 514 ILE A CA 1
ATOM 4061 C C . ILE A 1 514 ? 13.974 8.343 -19.999 1.00 90.00 514 ILE A C 1
ATOM 4063 O O . ILE A 1 514 ? 14.641 9.280 -20.439 1.00 90.00 514 ILE A O 1
ATOM 4067 N N . ILE A 1 515 ? 12.786 8.019 -20.519 1.00 92.12 515 ILE A N 1
ATOM 4068 C CA . ILE A 1 515 ? 12.252 8.608 -21.750 1.00 92.12 515 ILE A CA 1
ATOM 4069 C C . ILE A 1 515 ? 12.032 10.119 -21.619 1.00 92.12 515 ILE A C 1
ATOM 4071 O O . ILE A 1 515 ? 12.185 10.845 -22.604 1.00 92.12 515 ILE A O 1
ATOM 4075 N N . GLU A 1 516 ? 11.763 10.632 -20.413 1.00 88.31 516 GLU A N 1
ATOM 4076 C CA . GLU A 1 516 ? 11.569 12.072 -20.211 1.00 88.31 516 GLU A CA 1
ATOM 4077 C C . GLU A 1 516 ? 12.839 12.889 -20.521 1.00 88.31 516 GLU A C 1
ATOM 4079 O O . GLU A 1 516 ? 12.752 14.060 -20.897 1.00 88.31 516 GLU A O 1
ATOM 4084 N N . THR A 1 517 ? 14.016 12.262 -20.421 1.00 88.62 517 THR A N 1
ATOM 4085 C CA . THR A 1 517 ? 15.326 12.887 -20.668 1.00 88.62 517 THR A CA 1
ATOM 4086 C C . THR A 1 517 ? 15.724 12.900 -22.148 1.00 88.62 517 THR A C 1
ATOM 4088 O O . THR A 1 517 ? 16.706 13.541 -22.520 1.00 88.62 517 THR A O 1
ATOM 4091 N N . LEU A 1 518 ? 14.947 12.233 -23.011 1.00 90.75 518 LEU A N 1
ATOM 4092 C CA . LEU A 1 518 ? 15.272 11.967 -24.419 1.00 90.75 518 LEU A CA 1
ATOM 4093 C C . LEU A 1 518 ? 14.361 12.729 -25.399 1.00 90.75 518 LEU A C 1
ATOM 4095 O O . LEU A 1 518 ? 14.208 12.359 -26.559 1.00 90.75 518 LEU A O 1
ATOM 4099 N N . GLY A 1 519 ? 13.737 13.822 -24.950 1.00 87.62 519 GLY A N 1
ATOM 4100 C CA . GLY A 1 519 ? 12.762 14.581 -25.746 1.00 87.62 519 GLY A CA 1
ATOM 4101 C C . GLY A 1 519 ? 13.334 15.441 -26.882 1.00 87.62 519 GLY A C 1
ATOM 4102 O O . GLY A 1 519 ? 12.554 15.977 -27.682 1.00 87.62 519 GLY A O 1
ATOM 4103 N N . SER A 1 520 ? 14.658 15.615 -26.958 1.00 86.19 520 SER A N 1
ATOM 4104 C CA . SER A 1 520 ? 15.306 16.428 -27.997 1.00 86.19 520 SER A CA 1
ATOM 4105 C C . SER A 1 520 ? 15.025 15.855 -29.389 1.00 86.19 520 SER A C 1
ATOM 4107 O O . SER A 1 520 ? 15.150 14.657 -29.608 1.00 86.19 520 SER A O 1
ATOM 4109 N N . GLY A 1 521 ? 14.582 16.695 -30.329 1.00 85.50 521 GLY A N 1
ATOM 4110 C CA . GLY A 1 521 ? 14.204 16.254 -31.681 1.00 85.50 521 GLY A CA 1
ATOM 4111 C C . GLY A 1 521 ? 12.856 15.519 -31.790 1.00 85.50 521 GLY A C 1
ATOM 4112 O O . GLY A 1 521 ? 12.428 15.209 -32.901 1.00 85.50 521 GLY A O 1
ATOM 4113 N N . HIS A 1 522 ? 12.140 15.295 -30.680 1.00 88.88 522 HIS A N 1
ATOM 4114 C CA . HIS A 1 522 ? 10.906 14.489 -30.641 1.00 88.88 522 HIS A CA 1
ATOM 4115 C C . HIS A 1 522 ? 9.678 15.230 -30.075 1.00 88.88 522 HIS A C 1
ATOM 4117 O O . HIS A 1 522 ? 8.708 14.618 -29.624 1.00 88.88 522 HIS A O 1
ATOM 4123 N N . GLY A 1 523 ? 9.695 16.567 -30.115 1.00 84.44 523 GLY A N 1
ATOM 4124 C CA . GLY A 1 523 ? 8.605 17.412 -29.604 1.00 84.44 523 GLY A CA 1
ATOM 4125 C C . GLY A 1 523 ? 8.656 17.655 -28.090 1.00 84.44 523 GLY A C 1
ATOM 4126 O O . GLY A 1 523 ? 7.685 18.147 -27.518 1.00 84.44 523 GLY A O 1
ATOM 4127 N N . GLY A 1 524 ? 9.780 17.326 -27.442 1.00 88.81 524 GLY A N 1
ATOM 4128 C CA . GLY A 1 524 ? 9.989 17.483 -26.003 1.00 88.81 524 GLY A CA 1
ATOM 4129 C C . GLY A 1 524 ? 9.484 16.296 -25.176 1.00 88.81 524 GLY A C 1
ATOM 4130 O O . GLY A 1 524 ? 8.805 15.405 -25.689 1.00 88.81 524 GLY A O 1
ATOM 4131 N N . ARG A 1 525 ? 9.808 16.306 -23.873 1.00 87.75 525 ARG A N 1
ATOM 4132 C CA . ARG A 1 525 ? 9.551 15.195 -22.931 1.00 87.75 525 ARG A CA 1
ATOM 4133 C C . ARG A 1 525 ? 8.105 14.690 -22.949 1.00 87.75 525 ARG A C 1
ATOM 4135 O O . ARG A 1 525 ? 7.862 13.501 -23.089 1.00 87.75 525 ARG A O 1
ATOM 4142 N N . VAL A 1 526 ? 7.135 15.604 -22.962 1.00 90.44 526 VAL A N 1
ATOM 4143 C CA . VAL A 1 526 ? 5.705 15.258 -22.944 1.00 90.44 526 VAL A CA 1
ATOM 4144 C C . VAL A 1 526 ? 5.295 14.479 -24.201 1.00 90.44 526 VAL A C 1
ATOM 4146 O O . VAL A 1 526 ? 4.506 13.541 -24.125 1.00 90.44 526 VAL A O 1
ATOM 4149 N N . SER A 1 527 ? 5.806 14.881 -25.368 1.00 92.31 527 SER A N 1
ATOM 4150 C CA . SER A 1 527 ? 5.453 14.282 -26.660 1.00 92.31 527 SER A CA 1
ATOM 4151 C C . SER A 1 527 ? 6.045 12.880 -26.809 1.00 92.31 527 SER A C 1
ATOM 4153 O O . SER A 1 527 ? 5.330 11.946 -27.185 1.00 92.31 527 SER A O 1
ATOM 4155 N N . ILE A 1 528 ? 7.329 12.715 -26.472 1.00 94.19 528 ILE A N 1
ATOM 4156 C CA . ILE A 1 528 ? 7.996 11.414 -26.567 1.00 94.19 528 ILE A CA 1
ATOM 4157 C C . ILE A 1 528 ? 7.439 10.420 -25.544 1.00 94.19 528 ILE A C 1
ATOM 4159 O O . ILE A 1 528 ? 7.058 9.320 -25.940 1.00 94.19 528 ILE A O 1
ATOM 4163 N N . THR A 1 529 ? 7.271 10.827 -24.279 1.00 94.62 529 THR A N 1
ATOM 4164 C CA . THR A 1 529 ? 6.704 9.971 -23.227 1.00 94.62 529 THR A CA 1
ATOM 4165 C C . THR A 1 529 ? 5.303 9.511 -23.610 1.00 94.62 529 THR A C 1
ATOM 4167 O O . THR A 1 529 ? 5.009 8.318 -23.563 1.00 94.62 529 THR A O 1
ATOM 4170 N N . ARG A 1 530 ? 4.448 10.420 -24.099 1.00 94.44 530 ARG A N 1
ATOM 4171 C CA . ARG A 1 530 ? 3.106 10.050 -24.566 1.00 94.44 530 ARG A CA 1
ATOM 4172 C C . ARG A 1 530 ? 3.141 9.057 -25.724 1.00 94.44 530 ARG A C 1
ATOM 4174 O O . ARG A 1 530 ? 2.348 8.122 -25.726 1.00 94.44 530 ARG A O 1
ATOM 4181 N N . SER A 1 531 ? 4.035 9.254 -26.690 1.00 95.94 531 SER A N 1
ATOM 4182 C CA . SER A 1 531 ? 4.156 8.359 -27.848 1.00 95.94 531 SER A CA 1
ATOM 4183 C C . SER A 1 531 ? 4.560 6.946 -27.420 1.00 95.94 531 SER A C 1
ATOM 4185 O O . SER A 1 531 ? 3.949 5.974 -27.858 1.00 95.94 531 SER A O 1
ATOM 4187 N N . TYR A 1 532 ? 5.535 6.839 -26.514 1.00 97.69 532 TYR A N 1
ATOM 4188 C CA . TYR A 1 532 ? 5.993 5.569 -25.952 1.00 97.69 532 TYR A CA 1
ATOM 4189 C C . TYR A 1 532 ? 4.895 4.869 -25.140 1.00 97.69 532 TYR A C 1
ATOM 4191 O O . TYR A 1 532 ? 4.604 3.705 -25.396 1.00 97.69 532 TYR A O 1
ATOM 4199 N N . HIS A 1 533 ? 4.217 5.579 -24.232 1.00 96.06 533 HIS A N 1
ATOM 4200 C CA . HIS A 1 533 ? 3.126 4.999 -23.441 1.00 96.06 533 HIS A CA 1
ATOM 4201 C C . HIS A 1 533 ? 1.941 4.548 -24.304 1.00 96.06 533 HIS A C 1
ATOM 4203 O O . HIS A 1 533 ? 1.411 3.462 -24.090 1.00 96.06 533 HIS A O 1
ATOM 4209 N N . GLN A 1 534 ? 1.538 5.340 -25.303 1.00 96.06 534 GLN A N 1
ATOM 4210 C CA . GLN A 1 534 ? 0.448 4.959 -26.207 1.00 96.06 534 GLN A CA 1
ATOM 4211 C C . GLN A 1 534 ? 0.795 3.718 -27.028 1.00 96.06 534 GLN A C 1
ATOM 4213 O O . GLN A 1 534 ? -0.050 2.844 -27.203 1.00 96.06 534 GLN A O 1
ATOM 4218 N N . ALA A 1 535 ? 2.030 3.630 -27.520 1.00 97.94 535 ALA A N 1
ATOM 4219 C CA . ALA A 1 535 ? 2.503 2.460 -28.241 1.00 97.94 535 ALA A CA 1
ATOM 4220 C C . ALA A 1 535 ? 2.587 1.220 -27.341 1.00 97.94 535 ALA A C 1
ATOM 4222 O O . ALA A 1 535 ? 2.203 0.133 -27.774 1.00 97.94 535 ALA A O 1
ATOM 4223 N N . LEU A 1 536 ? 3.050 1.388 -26.098 1.00 98.06 536 LEU A N 1
ATOM 4224 C CA . LEU A 1 536 ? 3.120 0.318 -25.110 1.00 98.06 536 LEU A CA 1
ATOM 4225 C C . LEU A 1 536 ? 1.719 -0.229 -24.808 1.00 98.06 536 LEU A C 1
ATOM 4227 O O . LEU A 1 536 ? 1.484 -1.422 -24.985 1.00 98.06 536 LEU A O 1
ATOM 4231 N N . GLU A 1 537 ? 0.775 0.638 -24.427 1.00 97.00 537 GLU A N 1
ATOM 4232 C CA . GLU A 1 537 ? -0.608 0.240 -24.125 1.00 97.00 537 GLU A CA 1
ATOM 4233 C C . GLU A 1 537 ? -1.299 -0.385 -25.344 1.00 97.00 537 GLU A C 1
ATOM 4235 O O . GLU A 1 537 ? -1.965 -1.409 -25.211 1.00 97.00 537 GLU A O 1
ATOM 4240 N N . ALA A 1 538 ? -1.088 0.159 -26.548 1.00 97.44 538 ALA A N 1
ATOM 4241 C CA . ALA A 1 538 ? -1.640 -0.418 -27.773 1.00 97.44 538 ALA A CA 1
ATOM 4242 C C . ALA A 1 538 ? -1.084 -1.821 -28.066 1.00 97.44 538 ALA A C 1
ATOM 4244 O O . ALA A 1 538 ? -1.830 -2.693 -28.514 1.00 97.44 538 ALA A O 1
ATOM 4245 N N . SER A 1 539 ? 0.209 -2.052 -27.818 1.00 98.38 539 SER A N 1
ATOM 4246 C CA . SER A 1 539 ? 0.806 -3.379 -27.974 1.00 98.38 539 SER A CA 1
ATOM 4247 C C . SER A 1 539 ? 0.301 -4.357 -26.910 1.00 98.38 539 SER A C 1
ATOM 4249 O O . SER A 1 539 ? -0.040 -5.494 -27.237 1.00 98.38 539 SER A O 1
ATOM 4251 N N . ILE A 1 540 ? 0.204 -3.925 -25.648 1.00 97.81 540 ILE A N 1
ATOM 4252 C CA . ILE A 1 540 ? -0.338 -4.745 -24.555 1.00 97.81 540 ILE A CA 1
ATOM 4253 C C . ILE A 1 540 ? -1.773 -5.164 -24.877 1.00 97.81 540 ILE A C 1
ATOM 4255 O O . ILE A 1 540 ? -2.064 -6.353 -24.873 1.00 97.81 540 ILE A O 1
ATOM 4259 N N . ALA A 1 541 ? -2.645 -4.217 -25.231 1.00 96.56 541 ALA A N 1
ATOM 4260 C CA . ALA A 1 541 ? -4.046 -4.495 -25.545 1.00 96.56 541 ALA A CA 1
ATOM 4261 C C . ALA A 1 541 ? -4.222 -5.452 -26.736 1.00 96.56 541 ALA A C 1
ATOM 4263 O O . ALA A 1 541 ? -5.242 -6.133 -26.843 1.00 96.56 541 ALA A O 1
ATOM 4264 N N . ARG A 1 542 ? -3.244 -5.492 -27.649 1.00 97.56 542 ARG A N 1
ATOM 4265 C CA . ARG A 1 542 ? -3.254 -6.391 -28.804 1.00 97.56 542 ARG A CA 1
ATOM 4266 C C . ARG A 1 542 ? -2.802 -7.811 -28.467 1.00 97.56 542 ARG A C 1
ATOM 4268 O O . ARG A 1 542 ? -3.299 -8.744 -29.092 1.00 97.56 542 ARG A O 1
ATOM 4275 N N . ASN A 1 543 ? -1.860 -7.969 -27.541 1.00 98.12 543 ASN A N 1
ATOM 4276 C CA . ASN A 1 543 ? -1.166 -9.241 -27.318 1.00 98.12 543 ASN A CA 1
ATOM 4277 C C . ASN A 1 543 ? -1.534 -9.920 -25.989 1.00 98.12 543 ASN A C 1
ATOM 4279 O O . ASN A 1 543 ? -1.423 -11.138 -25.885 1.00 98.12 543 ASN A O 1
ATOM 4283 N N . PHE A 1 544 ? -2.022 -9.171 -24.996 1.00 96.56 544 PHE A N 1
ATOM 428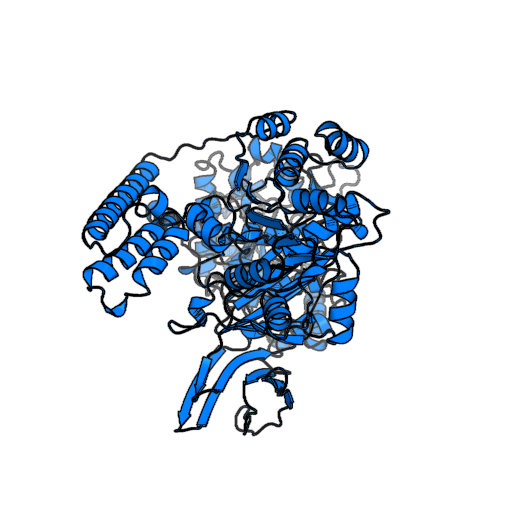4 C CA . PHE A 1 544 ? -2.334 -9.679 -23.662 1.00 96.56 544 PHE A CA 1
ATOM 4285 C C . PHE A 1 544 ? -3.763 -9.314 -23.242 1.00 96.56 544 PHE A C 1
ATOM 4287 O O . PHE A 1 544 ? -4.209 -8.174 -23.375 1.00 96.56 544 PHE A O 1
ATOM 4294 N N . CYS A 1 545 ? -4.491 -10.287 -22.691 1.00 89.56 545 CYS A N 1
ATOM 4295 C CA . CYS A 1 545 ? -5.833 -10.059 -22.148 1.00 89.56 545 CYS A CA 1
ATOM 4296 C C . CYS A 1 545 ? -5.784 -9.114 -20.934 1.00 89.56 545 CYS A C 1
ATOM 4298 O O . CYS A 1 545 ? -4.765 -9.027 -20.256 1.00 89.56 545 CYS A O 1
ATOM 4300 N N . ASP A 1 546 ? -6.889 -8.426 -20.633 1.00 86.75 546 ASP A N 1
ATOM 4301 C CA . ASP A 1 546 ? -7.071 -7.586 -19.432 1.00 86.75 546 ASP A CA 1
ATOM 4302 C C . ASP A 1 546 ? -5.996 -6.502 -19.198 1.00 86.75 546 ASP A C 1
ATOM 4304 O O . ASP A 1 546 ? -5.804 -6.055 -18.070 1.00 86.75 546 ASP A O 1
ATOM 4308 N N . ASN A 1 547 ? -5.289 -6.065 -20.248 1.00 85.94 547 ASN A N 1
ATOM 4309 C CA . ASN A 1 547 ? -4.193 -5.088 -20.175 1.00 85.94 547 ASN A CA 1
ATOM 4310 C C . ASN A 1 547 ? -3.108 -5.443 -19.138 1.00 85.94 547 ASN A C 1
ATOM 4312 O O . ASN A 1 547 ? -2.647 -4.596 -18.368 1.00 85.94 547 ASN A O 1
ATOM 4316 N N . ARG A 1 548 ? -2.718 -6.720 -19.111 1.00 94.31 548 ARG A N 1
ATOM 4317 C CA . ARG A 1 548 ? -1.750 -7.312 -18.177 1.00 94.31 548 ARG A CA 1
ATOM 4318 C C . ARG A 1 548 ? -0.349 -6.698 -18.292 1.00 94.31 548 ARG A C 1
ATOM 4320 O O . ARG A 1 548 ? 0.495 -7.145 -19.065 1.00 94.31 548 ARG A O 1
ATOM 4327 N N . CYS A 1 549 ? -0.113 -5.666 -17.485 1.00 97.06 549 CYS A N 1
ATOM 4328 C CA . CYS A 1 549 ? 1.154 -4.949 -17.390 1.00 97.06 549 CYS A CA 1
ATOM 4329 C C . CYS A 1 549 ? 1.376 -4.398 -15.975 1.00 97.06 549 CYS A C 1
ATOM 4331 O O . CYS A 1 549 ? 0.469 -3.793 -15.396 1.00 97.06 549 CYS A O 1
ATOM 4333 N N . ILE A 1 550 ? 2.594 -4.551 -15.453 1.00 97.94 550 ILE A N 1
ATOM 4334 C CA . ILE A 1 550 ? 3.078 -3.851 -14.254 1.00 97.94 550 ILE A CA 1
ATOM 4335 C C . ILE A 1 550 ? 3.990 -2.712 -14.704 1.00 97.94 550 ILE A C 1
ATOM 4337 O O . ILE A 1 550 ? 4.973 -2.939 -15.404 1.00 97.94 550 ILE A O 1
ATOM 4341 N N . SER A 1 551 ? 3.657 -1.483 -14.317 1.00 97.12 551 SER A N 1
ATOM 4342 C CA . SER A 1 551 ? 4.441 -0.291 -14.634 1.00 97.12 551 SER A CA 1
ATOM 4343 C C . SER A 1 551 ? 5.457 -0.007 -13.526 1.00 97.12 551 SER A C 1
ATOM 4345 O O . SER A 1 551 ? 5.069 0.202 -12.378 1.00 97.12 551 SER A O 1
ATOM 4347 N N . CYS A 1 552 ? 6.745 0.031 -13.848 1.00 95.31 552 CYS A N 1
ATOM 4348 C CA . CYS A 1 552 ? 7.833 0.239 -12.893 1.00 95.31 552 CYS A CA 1
ATOM 4349 C C . CYS A 1 552 ? 8.717 1.419 -13.285 1.00 95.31 552 CYS A C 1
ATOM 4351 O O . CYS A 1 552 ? 8.823 1.780 -14.458 1.00 95.31 552 CYS A O 1
ATOM 4353 N N . MET A 1 553 ? 9.357 2.034 -12.284 1.00 92.50 553 MET A N 1
ATOM 4354 C CA . MET A 1 553 ? 10.217 3.212 -12.473 1.00 92.50 553 MET A CA 1
ATOM 4355 C C . MET A 1 553 ? 9.538 4.308 -13.318 1.00 92.50 553 MET A C 1
ATOM 4357 O O . MET A 1 553 ? 10.159 4.900 -14.198 1.00 92.50 553 MET A O 1
ATOM 4361 N N . CYS A 1 554 ? 8.238 4.532 -13.097 1.00 91.69 554 CYS A N 1
ATOM 4362 C CA . CYS A 1 554 ? 7.366 5.322 -13.975 1.00 91.69 554 CYS A CA 1
ATOM 4363 C C . CYS A 1 554 ? 6.627 6.453 -13.238 1.00 91.69 554 CYS A C 1
ATOM 4365 O O . CYS A 1 554 ? 5.501 6.812 -13.582 1.00 91.69 554 CYS A O 1
ATOM 4367 N N . HIS A 1 555 ? 7.217 6.984 -12.163 1.00 89.38 555 HIS A N 1
ATOM 4368 C CA . HIS A 1 555 ? 6.573 7.995 -11.307 1.00 89.38 555 HIS A CA 1
ATOM 4369 C C . HIS A 1 555 ? 6.598 9.407 -11.903 1.00 89.38 555 HIS A C 1
ATOM 4371 O O . HIS A 1 555 ? 6.076 10.341 -11.293 1.00 89.38 555 HIS A O 1
ATOM 4377 N N . ASN A 1 556 ? 7.187 9.589 -13.088 1.00 86.44 556 ASN A N 1
ATOM 4378 C CA . ASN A 1 556 ? 7.133 10.870 -13.772 1.00 86.44 556 ASN A CA 1
ATOM 4379 C C . ASN A 1 556 ? 5.689 11.240 -14.155 1.00 86.44 556 ASN A C 1
ATOM 4381 O O . ASN A 1 556 ? 4.875 10.414 -14.578 1.00 86.44 556 ASN A O 1
ATOM 4385 N N . THR A 1 557 ? 5.370 12.526 -14.023 1.00 87.12 557 THR A N 1
ATOM 4386 C CA . THR A 1 557 ? 4.008 13.020 -14.276 1.00 87.12 557 THR A CA 1
ATOM 4387 C C . THR A 1 557 ? 3.569 12.864 -15.733 1.00 87.12 557 THR A C 1
ATOM 4389 O O . THR A 1 557 ? 2.381 12.668 -15.982 1.00 87.12 557 THR A O 1
ATOM 4392 N N . ASP A 1 558 ? 4.495 12.898 -16.697 1.00 90.06 558 ASP A N 1
ATOM 4393 C CA . ASP A 1 558 ? 4.158 12.767 -18.118 1.00 90.06 558 ASP A CA 1
ATOM 4394 C C . ASP A 1 558 ? 3.623 11.366 -18.445 1.00 90.06 558 ASP A C 1
ATOM 4396 O O . ASP A 1 558 ? 2.664 11.239 -19.211 1.00 90.06 558 ASP A O 1
ATOM 4400 N N . GLY A 1 559 ? 4.208 10.330 -17.841 1.00 91.75 559 GLY A N 1
ATOM 4401 C CA . GLY A 1 559 ? 3.794 8.937 -17.968 1.00 91.75 559 GLY A CA 1
ATOM 4402 C C . GLY A 1 559 ? 2.465 8.678 -17.269 1.00 91.75 559 GLY A C 1
ATOM 4403 O O . GLY A 1 559 ? 1.533 8.159 -17.885 1.00 91.75 559 GLY A O 1
ATOM 4404 N N . LEU A 1 560 ? 2.315 9.147 -16.023 1.00 91.50 560 LEU A N 1
ATOM 4405 C CA . LEU A 1 560 ? 1.057 9.028 -15.272 1.00 91.50 560 LEU A CA 1
ATOM 4406 C C . LEU A 1 560 ? -0.119 9.697 -16.003 1.00 91.50 560 LEU A C 1
ATOM 4408 O O . LEU A 1 560 ? -1.193 9.105 -16.122 1.00 91.50 560 LEU A O 1
ATOM 4412 N N . TYR A 1 561 ? 0.092 10.888 -16.576 1.00 90.69 561 TYR A N 1
ATOM 4413 C CA . TYR A 1 561 ? -0.914 11.583 -17.386 1.00 90.69 561 TYR A CA 1
ATOM 4414 C C . TYR A 1 561 ? -1.063 11.041 -18.813 1.00 90.69 561 TYR A C 1
ATOM 4416 O O . TYR A 1 561 ? -1.874 11.578 -19.572 1.00 90.69 561 TYR A O 1
ATOM 4424 N N . SER A 1 562 ? -0.339 9.987 -19.183 1.00 93.19 562 SER A N 1
ATOM 4425 C CA . SER A 1 562 ? -0.457 9.316 -20.483 1.00 93.19 562 SER A CA 1
ATOM 4426 C C . SER A 1 562 ? -1.004 7.887 -20.392 1.00 93.19 562 SER A C 1
ATOM 4428 O O . SER A 1 562 ? -1.226 7.274 -21.432 1.00 93.19 562 SER A O 1
ATOM 4430 N N . ALA A 1 563 ? -1.245 7.363 -19.185 1.00 92.25 563 ALA A N 1
ATOM 4431 C CA . ALA A 1 563 ? -1.654 5.975 -18.984 1.00 92.25 563 ALA A CA 1
ATOM 4432 C C . ALA A 1 563 ? -3.181 5.806 -18.929 1.00 92.25 563 ALA A C 1
ATOM 4434 O O . ALA A 1 563 ? -3.835 6.146 -17.930 1.00 92.25 563 ALA A O 1
ATOM 4435 N N . LYS A 1 564 ? -3.771 5.255 -19.993 1.00 92.88 564 LYS A N 1
ATOM 4436 C CA . LYS A 1 564 ? -5.217 5.021 -20.100 1.00 92.88 564 LYS A CA 1
ATOM 4437 C C . LYS A 1 564 ? -5.629 3.650 -19.595 1.00 92.88 564 LYS A C 1
ATOM 4439 O O . LYS A 1 564 ? -6.694 3.538 -19.000 1.00 92.88 564 LYS A O 1
ATOM 4444 N N . GLN A 1 565 ? -4.818 2.632 -19.830 1.00 93.31 565 GLN A N 1
ATOM 4445 C CA . GLN A 1 565 ? -5.192 1.233 -19.651 1.00 93.31 565 GLN A CA 1
ATOM 4446 C C . GLN A 1 565 ? -4.353 0.534 -18.591 1.00 93.31 565 GLN A C 1
ATOM 4448 O O . GLN A 1 565 ? -4.917 -0.231 -17.809 1.00 93.31 565 GLN A O 1
ATOM 4453 N N . THR A 1 566 ? -3.053 0.829 -18.510 1.00 95.19 566 THR A N 1
ATOM 4454 C CA . THR A 1 566 ? -2.170 0.208 -17.518 1.00 95.19 566 THR A CA 1
ATOM 4455 C C . THR A 1 566 ? -2.664 0.529 -16.116 1.00 95.19 566 THR A C 1
ATOM 4457 O O . THR A 1 566 ? -2.851 1.700 -15.759 1.00 95.19 566 THR A O 1
ATOM 4460 N N . ALA A 1 567 ? -2.917 -0.526 -15.345 1.00 95.88 567 ALA A N 1
ATOM 4461 C CA . ALA A 1 567 ? -3.686 -0.464 -14.111 1.00 95.88 567 ALA A CA 1
ATOM 4462 C C . ALA A 1 567 ? -2.868 -0.759 -12.852 1.00 95.88 567 ALA A C 1
ATOM 4464 O O . ALA A 1 567 ? -3.391 -0.526 -11.768 1.00 95.88 567 ALA A O 1
ATOM 4465 N N . VAL A 1 568 ? -1.623 -1.231 -12.966 1.00 97.44 568 VAL A N 1
ATOM 4466 C CA . VAL A 1 568 ? -0.752 -1.557 -11.824 1.00 97.44 568 VAL A CA 1
ATOM 4467 C C . VAL A 1 568 ? 0.559 -0.781 -11.930 1.00 97.44 568 VAL A C 1
ATOM 4469 O O . VAL A 1 568 ? 1.162 -0.734 -13.002 1.00 97.44 568 VAL A O 1
ATOM 4472 N N . VAL A 1 569 ? 0.996 -0.175 -10.822 1.00 97.50 569 VAL A N 1
ATOM 4473 C CA . VAL A 1 569 ? 2.236 0.612 -10.736 1.00 97.50 569 VAL A CA 1
ATOM 4474 C C . VAL A 1 569 ? 3.035 0.241 -9.496 1.00 97.50 569 VAL A C 1
ATOM 4476 O O . VAL A 1 569 ? 2.496 0.321 -8.397 1.00 97.50 569 VAL A O 1
ATOM 4479 N N . ARG A 1 570 ? 4.322 -0.088 -9.628 1.00 97.44 570 ARG A N 1
ATOM 4480 C CA . ARG A 1 570 ? 5.198 -0.225 -8.455 1.00 97.44 570 ARG A CA 1
ATOM 4481 C C . ARG A 1 570 ? 5.320 1.123 -7.767 1.00 97.44 570 ARG A C 1
ATOM 4483 O O . ARG A 1 570 ? 5.671 2.105 -8.412 1.00 97.44 570 ARG A O 1
ATOM 4490 N N . ALA A 1 571 ? 5.011 1.190 -6.479 1.00 95.81 571 ALA A N 1
ATOM 4491 C CA . ALA A 1 571 ? 4.946 2.425 -5.698 1.00 95.81 571 ALA A CA 1
ATOM 4492 C C . ALA A 1 571 ? 6.177 2.664 -4.813 1.00 95.81 571 ALA A C 1
ATOM 4494 O O . ALA A 1 571 ? 6.219 3.641 -4.061 1.00 95.81 571 ALA A O 1
ATOM 4495 N N . SER A 1 572 ? 7.180 1.801 -4.909 1.00 91.19 572 SER A N 1
ATOM 4496 C CA . SER A 1 572 ? 8.425 1.855 -4.151 1.00 91.19 572 SER A CA 1
ATOM 4497 C C . SER A 1 572 ? 9.647 1.896 -5.073 1.00 91.19 572 SER A C 1
ATOM 4499 O O . SER A 1 572 ? 9.564 1.639 -6.281 1.00 91.19 572 SER A O 1
ATOM 4501 N N . ASP A 1 573 ? 10.784 2.244 -4.476 1.00 87.69 573 ASP A N 1
ATOM 4502 C CA . ASP A 1 573 ? 12.081 1.779 -4.968 1.00 87.69 573 ASP A CA 1
ATOM 4503 C C . ASP A 1 573 ? 12.210 0.263 -4.717 1.00 87.69 573 ASP A C 1
ATOM 4505 O O . ASP A 1 573 ? 11.340 -0.321 -4.061 1.00 87.69 573 ASP A O 1
ATOM 4509 N N . ASP A 1 574 ? 13.261 -0.357 -5.238 1.00 86.56 574 ASP A N 1
ATOM 4510 C CA . ASP A 1 574 ? 13.470 -1.797 -5.104 1.00 86.56 574 ASP A CA 1
ATOM 4511 C C . ASP A 1 574 ? 13.554 -2.229 -3.625 1.00 86.56 574 ASP A C 1
ATOM 4513 O O . ASP A 1 574 ? 14.002 -1.491 -2.734 1.00 86.56 574 ASP A O 1
ATOM 4517 N N . PHE A 1 575 ? 13.120 -3.455 -3.341 1.00 89.56 575 PHE A N 1
ATOM 4518 C CA . PHE A 1 575 ? 13.388 -4.096 -2.060 1.00 89.56 575 PHE A CA 1
ATOM 4519 C C . PHE A 1 575 ? 14.882 -4.437 -1.936 1.00 89.56 575 PHE A C 1
ATOM 4521 O O . PHE A 1 575 ? 15.387 -5.309 -2.630 1.00 89.56 575 PHE A O 1
ATOM 4528 N N . TYR A 1 576 ? 15.593 -3.784 -1.010 1.00 90.19 576 TYR A N 1
ATOM 4529 C CA . TYR A 1 576 ? 17.023 -4.024 -0.774 1.00 90.19 576 TYR A CA 1
ATOM 4530 C C . TYR A 1 576 ? 17.247 -4.950 0.442 1.00 90.19 576 TYR A C 1
ATOM 4532 O O . TYR A 1 576 ? 17.402 -4.459 1.564 1.00 90.19 576 TYR A O 1
ATOM 4540 N N . PRO A 1 577 ? 17.311 -6.290 0.277 1.00 88.44 577 PRO A N 1
ATOM 4541 C CA . PRO A 1 577 ? 17.419 -7.243 1.393 1.00 88.44 577 PRO A CA 1
ATOM 4542 C C . PRO A 1 577 ? 18.699 -7.095 2.225 1.00 88.44 577 PRO A C 1
ATOM 4544 O O . PRO A 1 577 ? 18.765 -7.566 3.356 1.00 88.44 577 PRO A O 1
ATOM 4547 N N . HIS A 1 578 ? 19.741 -6.492 1.655 1.00 89.94 578 HIS A N 1
ATOM 4548 C CA . HIS A 1 578 ? 21.048 -6.340 2.292 1.00 89.94 578 HIS A CA 1
ATOM 4549 C C . HIS A 1 578 ? 21.306 -4.934 2.839 1.00 89.94 578 HIS A C 1
ATOM 4551 O O . HIS A 1 578 ? 22.365 -4.716 3.423 1.00 89.94 578 HIS A O 1
ATOM 4557 N N . ASP A 1 579 ? 20.361 -4.001 2.679 1.00 92.00 579 ASP A N 1
ATOM 4558 C CA . ASP A 1 579 ? 20.426 -2.667 3.278 1.00 92.00 579 ASP A CA 1
ATOM 4559 C C . ASP A 1 579 ? 19.427 -2.571 4.444 1.00 92.00 579 ASP A C 1
ATOM 4561 O O . ASP A 1 579 ? 18.240 -2.309 4.216 1.00 92.00 579 ASP A O 1
ATOM 4565 N N . PRO A 1 580 ? 19.876 -2.725 5.705 1.00 92.06 580 PRO A N 1
ATOM 4566 C CA . PRO A 1 580 ? 19.001 -2.610 6.866 1.00 92.06 580 PRO A CA 1
ATOM 4567 C C . PRO A 1 580 ? 18.303 -1.249 6.968 1.00 92.06 580 PRO A C 1
ATOM 4569 O O . PRO A 1 580 ? 17.195 -1.174 7.502 1.00 92.06 580 PRO A O 1
ATOM 4572 N N . ALA A 1 581 ? 18.916 -0.176 6.444 1.00 92.19 581 ALA A N 1
ATOM 4573 C CA . ALA A 1 581 ? 18.330 1.160 6.465 1.00 92.19 581 ALA A CA 1
ATOM 4574 C C . ALA A 1 581 ? 17.093 1.257 5.559 1.00 92.19 581 ALA A C 1
ATOM 4576 O O . ALA A 1 581 ? 16.236 2.110 5.786 1.00 92.19 581 ALA A O 1
ATOM 4577 N N . SER A 1 582 ? 16.975 0.389 4.552 1.00 93.12 582 SER A N 1
ATOM 4578 C CA . SER A 1 582 ? 15.901 0.446 3.561 1.00 93.12 582 SER A CA 1
ATOM 4579 C C . SER A 1 582 ? 14.536 0.021 4.112 1.00 93.12 582 SER A C 1
ATOM 4581 O O . SER A 1 582 ? 13.515 0.495 3.628 1.00 93.12 582 SER A O 1
ATOM 4583 N N . HIS A 1 583 ? 14.464 -0.847 5.128 1.00 94.38 583 HIS A N 1
ATOM 4584 C CA . HIS A 1 583 ? 13.216 -1.560 5.431 1.00 94.38 583 HIS A CA 1
ATOM 4585 C C . HIS A 1 583 ? 12.109 -0.694 6.039 1.00 94.38 583 HIS A C 1
ATOM 4587 O O . HIS A 1 583 ? 10.956 -0.794 5.612 1.00 94.38 583 HIS A O 1
ATOM 4593 N N . THR A 1 584 ? 12.429 0.164 7.011 1.00 94.38 584 THR A N 1
ATOM 4594 C CA . THR A 1 584 ? 11.433 1.087 7.581 1.00 94.38 584 THR A CA 1
ATOM 4595 C C . THR A 1 584 ? 11.081 2.207 6.597 1.00 94.38 584 THR A C 1
ATOM 4597 O O . THR A 1 584 ? 9.921 2.615 6.473 1.00 94.38 584 THR A O 1
ATOM 4600 N N . ILE A 1 585 ? 12.076 2.666 5.831 1.00 93.31 585 ILE A N 1
ATOM 4601 C CA . ILE A 1 585 ? 11.913 3.668 4.774 1.00 93.31 585 ILE A CA 1
ATOM 4602 C C . ILE A 1 585 ? 11.002 3.137 3.671 1.00 93.31 585 ILE A C 1
ATOM 4604 O O . ILE A 1 585 ? 10.140 3.873 3.204 1.00 93.31 585 ILE A O 1
ATOM 4608 N N . HIS A 1 586 ? 11.145 1.872 3.282 1.00 95.69 586 HIS A N 1
ATOM 4609 C CA . HIS A 1 586 ? 10.340 1.246 2.242 1.00 95.69 586 HIS A CA 1
ATOM 4610 C C . HIS A 1 586 ? 8.852 1.298 2.602 1.00 95.69 586 HIS A C 1
ATOM 4612 O O . HIS A 1 586 ? 8.074 1.882 1.851 1.00 95.69 586 HIS A O 1
ATOM 4618 N N . VAL A 1 587 ? 8.451 0.769 3.770 1.00 96.88 587 VAL A N 1
ATOM 4619 C CA . VAL A 1 587 ? 7.033 0.748 4.194 1.00 96.88 587 VAL A CA 1
ATOM 4620 C C . VAL A 1 587 ? 6.461 2.158 4.357 1.00 96.88 587 VAL A C 1
ATOM 4622 O O . VAL A 1 587 ? 5.337 2.417 3.922 1.00 96.88 587 VAL A O 1
ATOM 4625 N N . SER A 1 588 ? 7.223 3.099 4.921 1.00 95.38 588 SER A N 1
ATOM 4626 C CA . SER A 1 588 ? 6.771 4.494 5.005 1.00 95.38 588 SER A CA 1
ATOM 4627 C C . SER A 1 588 ? 6.632 5.150 3.625 1.00 95.38 588 SER A C 1
ATOM 4629 O O . SER A 1 588 ? 5.579 5.706 3.316 1.00 95.38 588 SER A O 1
ATOM 4631 N N . SER A 1 589 ? 7.634 5.029 2.754 1.00 93.38 589 SER A N 1
ATOM 4632 C CA . SER A 1 589 ? 7.649 5.682 1.439 1.00 93.38 589 SER A CA 1
ATOM 4633 C C . SER A 1 589 ? 6.566 5.134 0.518 1.00 93.38 589 SER A C 1
ATOM 4635 O O . SER A 1 589 ? 5.813 5.911 -0.066 1.00 93.38 589 SER A O 1
ATOM 4637 N N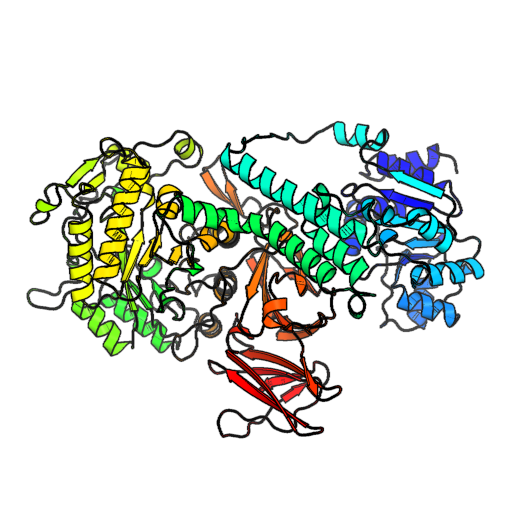 . VAL A 1 590 ? 6.421 3.807 0.436 1.00 95.69 590 VAL A N 1
ATOM 4638 C CA . VAL A 1 590 ? 5.397 3.171 -0.408 1.00 95.69 590 VAL A CA 1
ATOM 4639 C C . VAL A 1 590 ? 3.982 3.532 0.057 1.00 95.69 590 VAL A C 1
ATOM 4641 O O . VAL A 1 590 ? 3.093 3.739 -0.771 1.00 95.69 590 VAL A O 1
ATOM 4644 N N . THR A 1 591 ? 3.780 3.714 1.368 1.00 95.44 591 THR A N 1
ATOM 4645 C CA . THR A 1 591 ? 2.513 4.202 1.932 1.00 95.44 591 THR A CA 1
ATOM 4646 C C . THR A 1 591 ? 2.183 5.609 1.435 1.00 95.44 591 THR A C 1
ATOM 4648 O O . THR A 1 591 ? 1.078 5.845 0.943 1.00 95.44 591 THR A O 1
ATOM 4651 N N . TYR A 1 592 ? 3.121 6.557 1.541 1.00 91.88 592 TYR A N 1
ATOM 4652 C CA . TYR A 1 592 ? 2.880 7.935 1.101 1.00 91.88 592 TYR A CA 1
ATOM 4653 C C . TYR A 1 592 ? 2.762 8.038 -0.424 1.00 91.88 592 TYR A C 1
ATOM 4655 O O . TYR A 1 592 ? 1.874 8.732 -0.921 1.00 91.88 592 TYR A O 1
ATOM 4663 N N . ASN A 1 593 ? 3.568 7.284 -1.175 1.00 92.62 593 ASN A N 1
ATOM 4664 C CA . ASN A 1 593 ? 3.465 7.209 -2.633 1.00 92.62 593 ASN A CA 1
ATOM 4665 C C . ASN A 1 593 ? 2.102 6.655 -3.079 1.00 92.62 593 ASN A C 1
ATOM 4667 O O . ASN A 1 593 ? 1.519 7.153 -4.044 1.00 92.62 593 ASN A O 1
ATOM 4671 N N . SER A 1 594 ? 1.545 5.687 -2.339 1.00 93.75 594 SER A N 1
ATOM 4672 C CA . SER A 1 594 ? 0.223 5.105 -2.612 1.00 93.75 594 SER A CA 1
ATOM 4673 C C . SER A 1 594 ? -0.922 6.124 -2.520 1.00 93.75 594 SER A C 1
ATOM 4675 O O . SER A 1 594 ? -1.953 5.917 -3.160 1.00 93.75 594 SER A O 1
ATOM 4677 N N . ILE A 1 595 ? -0.750 7.254 -1.811 1.00 86.81 595 ILE A N 1
ATOM 4678 C CA . ILE A 1 595 ? -1.741 8.345 -1.812 1.00 86.81 595 ILE A CA 1
ATOM 4679 C C . ILE A 1 595 ? -1.904 8.921 -3.221 1.00 86.81 595 ILE A C 1
ATOM 4681 O O . ILE A 1 595 ? -3.016 9.144 -3.688 1.00 86.81 595 ILE A O 1
ATOM 4685 N N . PHE A 1 596 ? -0.791 9.203 -3.891 1.00 87.50 596 PHE A N 1
ATOM 4686 C CA . PHE A 1 596 ? -0.825 9.846 -5.197 1.00 87.50 596 PHE A CA 1
ATOM 4687 C C . PHE A 1 596 ? -1.030 8.819 -6.310 1.00 87.50 596 PHE A C 1
ATOM 4689 O O . PHE A 1 596 ? -1.929 8.959 -7.137 1.00 87.50 596 PHE A O 1
ATOM 4696 N N . LEU A 1 597 ? -0.239 7.745 -6.300 1.00 92.62 597 LEU A N 1
ATOM 4697 C CA . LEU A 1 597 ? -0.276 6.717 -7.338 1.00 92.62 597 LEU A CA 1
ATOM 4698 C C . LEU A 1 597 ? -1.605 5.952 -7.351 1.00 92.62 597 LEU A C 1
ATOM 4700 O O . LEU A 1 597 ? -2.098 5.622 -8.430 1.00 92.62 597 LEU A O 1
ATOM 4704 N N . GLY A 1 598 ? -2.227 5.766 -6.180 1.00 92.88 598 GLY A N 1
ATOM 4705 C CA . GLY A 1 598 ? -3.527 5.111 -6.018 1.00 92.88 598 GLY A CA 1
ATOM 4706 C C . GLY A 1 598 ? -4.696 5.799 -6.736 1.00 92.88 598 GLY A C 1
ATOM 4707 O O . GLY A 1 598 ? -5.750 5.182 -6.904 1.00 92.88 598 GLY A O 1
ATOM 4708 N N . GLU A 1 599 ? -4.530 7.048 -7.185 1.00 87.38 599 GLU A N 1
ATOM 4709 C CA . GLU A 1 599 ? -5.511 7.746 -8.031 1.00 87.38 599 GLU A CA 1
ATOM 4710 C C . GLU A 1 599 ? -5.418 7.324 -9.510 1.00 87.38 599 GLU A C 1
ATOM 4712 O O . GLU A 1 599 ? -6.413 7.347 -10.244 1.00 87.38 599 GLU A O 1
ATOM 4717 N N . PHE A 1 600 ? -4.234 6.890 -9.953 1.00 91.81 600 PHE A N 1
ATOM 4718 C CA . PHE A 1 600 ? -3.945 6.542 -11.346 1.00 91.81 600 PHE A CA 1
ATOM 4719 C C . PHE A 1 600 ? -3.978 5.036 -11.600 1.00 91.81 600 PHE A C 1
ATOM 4721 O O . PHE A 1 600 ? -4.452 4.603 -12.654 1.00 91.81 600 PHE A O 1
ATOM 4728 N N . MET A 1 601 ? -3.443 4.239 -10.675 1.00 95.44 601 MET A N 1
ATOM 4729 C CA . MET A 1 601 ? -3.226 2.795 -10.810 1.00 95.44 601 MET A CA 1
ATOM 4730 C C . MET A 1 601 ? -3.245 2.128 -9.429 1.00 95.44 601 MET A C 1
ATOM 4732 O O . MET A 1 601 ? -3.129 2.801 -8.410 1.00 95.44 601 MET A O 1
ATOM 4736 N N . GLN A 1 602 ? -3.404 0.808 -9.381 1.00 97.06 602 GLN A N 1
ATOM 4737 C CA . GLN A 1 602 ? -3.234 0.020 -8.169 1.00 97.06 602 GLN A CA 1
ATOM 4738 C C . GLN A 1 602 ? -1.743 -0.039 -7.800 1.00 97.06 602 GLN A C 1
ATOM 4740 O O . GLN A 1 602 ? -0.948 -0.526 -8.609 1.00 97.06 602 GLN A O 1
ATOM 4745 N N . PRO A 1 603 ? -1.350 0.451 -6.613 1.00 97.69 603 PRO A N 1
ATOM 4746 C CA . PRO A 1 603 ? 0.021 0.355 -6.139 1.00 97.69 603 PRO A CA 1
ATOM 4747 C C . PRO A 1 603 ? 0.440 -1.100 -5.930 1.00 97.69 603 PRO A C 1
ATOM 4749 O O . PRO A 1 603 ? -0.208 -1.845 -5.197 1.00 97.69 603 PRO A O 1
ATOM 4752 N N . ASP A 1 604 ? 1.546 -1.471 -6.552 1.00 97.81 604 ASP A N 1
ATOM 4753 C CA . ASP A 1 604 ? 2.345 -2.650 -6.265 1.00 97.81 604 ASP A CA 1
ATOM 4754 C C . ASP A 1 604 ? 3.440 -2.257 -5.265 1.00 97.81 604 ASP A C 1
ATOM 4756 O O . ASP A 1 604 ? 4.136 -1.257 -5.442 1.00 97.81 604 ASP A O 1
ATOM 4760 N N . TRP A 1 605 ? 3.522 -3.003 -4.167 1.00 96.94 605 TRP A N 1
ATOM 4761 C CA . TRP A 1 605 ? 4.431 -2.739 -3.051 1.00 96.94 605 TRP A CA 1
ATOM 4762 C C . TRP A 1 605 ? 5.764 -3.477 -3.186 1.00 96.94 605 TRP A C 1
ATOM 4764 O O . TRP A 1 605 ? 6.527 -3.511 -2.223 1.00 96.94 605 TRP A O 1
ATOM 4774 N N . ASP A 1 606 ? 6.022 -4.026 -4.373 1.00 96.94 606 ASP A N 1
ATOM 4775 C CA . ASP A 1 606 ? 7.223 -4.755 -4.759 1.00 96.94 606 ASP A CA 1
ATOM 4776 C C . ASP A 1 606 ? 7.393 -6.100 -4.039 1.00 96.94 606 ASP A C 1
ATOM 4778 O O . ASP A 1 606 ? 6.746 -6.394 -3.022 1.00 96.94 606 ASP A O 1
ATOM 4782 N N . MET A 1 607 ? 8.283 -6.932 -4.573 1.00 96.50 607 MET A N 1
ATOM 4783 C CA . MET A 1 607 ? 8.690 -8.198 -3.964 1.00 96.50 607 MET A CA 1
ATOM 4784 C C . MET A 1 607 ? 9.299 -8.019 -2.569 1.00 96.50 607 MET A C 1
ATOM 4786 O O . MET A 1 607 ? 9.671 -6.924 -2.149 1.00 96.50 607 MET A O 1
ATOM 4790 N N . PHE A 1 608 ? 9.386 -9.117 -1.821 1.00 97.69 608 PHE A N 1
ATOM 4791 C CA . PHE A 1 608 ? 10.147 -9.186 -0.577 1.00 97.69 608 PHE A CA 1
ATOM 4792 C C . PHE A 1 608 ? 10.649 -10.608 -0.319 1.00 97.69 608 PHE A C 1
ATOM 4794 O O . PHE A 1 608 ? 10.165 -11.572 -0.912 1.00 97.69 608 PHE A O 1
ATOM 4801 N N . HIS A 1 609 ? 11.584 -10.749 0.618 1.00 97.56 609 HIS A N 1
ATOM 4802 C CA . HIS A 1 609 ? 12.033 -12.054 1.103 1.00 97.56 609 HIS A CA 1
ATOM 4803 C C . HIS A 1 609 ? 11.168 -12.548 2.264 1.00 97.56 609 HIS A C 1
ATOM 4805 O O . HIS A 1 609 ? 11.064 -11.882 3.298 1.00 97.56 609 HIS A O 1
ATOM 4811 N N . SER A 1 610 ? 10.613 -13.752 2.133 1.00 98.00 610 SER A N 1
ATOM 4812 C CA . SER A 1 610 ? 9.902 -14.443 3.211 1.00 98.00 610 SER A CA 1
ATOM 4813 C C . SER A 1 610 ? 10.835 -14.887 4.348 1.00 98.00 610 SER A C 1
ATOM 4815 O O . SER A 1 610 ? 10.450 -14.857 5.520 1.00 98.00 610 SER A O 1
ATOM 4817 N N . LEU A 1 611 ? 12.081 -15.262 4.037 1.00 97.25 611 LEU A N 1
ATOM 4818 C CA . LEU A 1 611 ? 13.097 -15.627 5.025 1.00 97.25 611 LEU A CA 1
ATOM 4819 C C . LEU A 1 611 ? 14.058 -14.459 5.280 1.00 97.25 611 LEU A C 1
ATOM 4821 O O . LEU A 1 611 ? 15.180 -14.416 4.775 1.00 97.25 611 LEU A O 1
ATOM 4825 N N . HIS A 1 612 ? 13.612 -13.497 6.087 1.00 96.56 612 HIS A N 1
ATOM 4826 C CA . HIS A 1 612 ? 14.375 -12.293 6.418 1.00 96.56 612 HIS A CA 1
ATOM 4827 C C . HIS A 1 612 ? 14.003 -11.755 7.818 1.00 96.56 612 HIS A C 1
ATOM 4829 O O . HIS A 1 612 ? 12.844 -11.891 8.215 1.00 96.56 612 HIS A O 1
ATOM 4835 N N . PRO A 1 613 ? 14.914 -11.102 8.576 1.00 95.06 613 PRO A N 1
ATOM 4836 C CA . PRO A 1 613 ? 14.586 -10.515 9.884 1.00 95.06 613 PRO A CA 1
ATOM 4837 C C . PRO A 1 613 ? 13.402 -9.536 9.871 1.00 95.06 613 PRO A C 1
ATOM 4839 O O . PRO A 1 613 ? 12.632 -9.481 10.822 1.00 95.06 613 P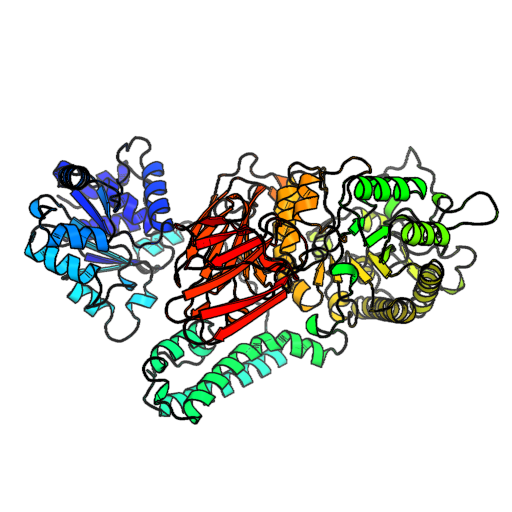RO A O 1
ATOM 4842 N N . ALA A 1 614 ? 13.225 -8.795 8.774 1.00 96.19 614 ALA A N 1
ATOM 4843 C CA . ALA A 1 614 ? 12.099 -7.879 8.565 1.00 96.19 614 ALA A CA 1
ATOM 4844 C C . ALA A 1 614 ? 10.922 -8.499 7.776 1.00 96.19 614 ALA A C 1
ATOM 4846 O O . ALA A 1 614 ? 10.012 -7.777 7.372 1.00 96.19 614 ALA A O 1
ATOM 4847 N N . ALA A 1 615 ? 10.926 -9.811 7.510 1.00 97.44 615 ALA A N 1
ATOM 4848 C CA . ALA A 1 615 ? 9.952 -10.439 6.612 1.00 97.44 615 ALA A CA 1
ATOM 4849 C C . ALA A 1 615 ? 8.511 -10.311 7.113 1.00 97.44 615 ALA A C 1
ATOM 4851 O O . ALA A 1 615 ? 7.621 -9.972 6.340 1.00 97.44 615 ALA A O 1
ATOM 4852 N N . GLU A 1 616 ? 8.274 -10.533 8.410 1.00 97.75 616 GLU A N 1
ATOM 4853 C CA . GLU A 1 616 ? 6.922 -10.472 8.973 1.00 97.75 616 GLU A CA 1
ATOM 4854 C C . GLU A 1 616 ? 6.344 -9.045 8.930 1.00 97.75 616 GLU A C 1
ATOM 4856 O O . GLU A 1 616 ? 5.175 -8.856 8.605 1.00 97.75 616 GLU A O 1
ATOM 4861 N N . TYR A 1 617 ? 7.195 -8.041 9.159 1.00 98.25 617 TYR A N 1
ATOM 4862 C CA . TYR A 1 617 ? 6.863 -6.620 9.031 1.00 98.25 617 TYR A CA 1
ATOM 4863 C C . TYR A 1 617 ? 6.432 -6.260 7.599 1.00 98.25 617 TYR A C 1
ATOM 4865 O O . TYR A 1 617 ? 5.396 -5.625 7.393 1.00 98.25 617 TYR A O 1
ATOM 4873 N N . HIS A 1 618 ? 7.185 -6.726 6.597 1.00 98.31 618 HIS A N 1
ATOM 4874 C CA . HIS A 1 618 ? 6.879 -6.517 5.176 1.00 98.31 618 HIS A CA 1
ATOM 4875 C C . HIS A 1 618 ? 5.649 -7.298 4.702 1.00 98.31 618 HIS A C 1
ATOM 4877 O O . HIS A 1 618 ? 4.849 -6.760 3.933 1.00 98.31 618 HIS A O 1
ATOM 4883 N N . ALA A 1 619 ? 5.477 -8.533 5.178 1.00 98.50 619 ALA A N 1
ATOM 4884 C CA . ALA A 1 619 ? 4.325 -9.381 4.891 1.00 98.50 619 ALA A CA 1
ATOM 4885 C C . ALA A 1 619 ? 3.025 -8.762 5.418 1.00 98.50 619 ALA A C 1
ATOM 4887 O O . ALA A 1 619 ? 2.055 -8.649 4.671 1.00 98.50 619 ALA A O 1
ATOM 4888 N N . ALA A 1 620 ? 3.019 -8.297 6.671 1.00 98.50 620 ALA A N 1
ATOM 4889 C CA . ALA A 1 620 ? 1.856 -7.661 7.282 1.00 98.50 620 ALA A CA 1
ATOM 4890 C C . ALA A 1 620 ? 1.426 -6.391 6.533 1.00 98.50 620 ALA A C 1
ATOM 4892 O O . ALA A 1 620 ? 0.234 -6.168 6.325 1.00 98.50 620 ALA A O 1
ATOM 4893 N N . ALA A 1 621 ? 2.386 -5.578 6.084 1.00 98.19 621 ALA A N 1
ATOM 4894 C CA . ALA A 1 621 ? 2.102 -4.361 5.329 1.00 98.19 621 ALA A CA 1
ATOM 4895 C C . ALA A 1 621 ? 1.516 -4.665 3.935 1.00 98.19 621 ALA A C 1
ATOM 4897 O O . ALA A 1 621 ? 0.523 -4.059 3.530 1.00 98.19 621 ALA A O 1
ATOM 4898 N N . ARG A 1 622 ? 2.073 -5.660 3.230 1.00 98.00 622 ARG A N 1
ATOM 4899 C CA . ARG A 1 622 ? 1.581 -6.112 1.915 1.00 98.00 622 ARG A CA 1
ATOM 4900 C C . ARG A 1 622 ? 0.215 -6.791 1.995 1.00 98.00 622 ARG A C 1
ATOM 4902 O O . ARG A 1 622 ? -0.606 -6.567 1.115 1.00 98.00 622 ARG A O 1
ATOM 4909 N N . ALA A 1 623 ? -0.067 -7.538 3.064 1.00 98.12 623 ALA A N 1
ATOM 4910 C CA . ALA A 1 623 ? -1.356 -8.205 3.267 1.00 98.12 623 ALA A CA 1
ATOM 4911 C C . ALA A 1 623 ? -2.552 -7.239 3.244 1.00 98.12 623 ALA A C 1
ATOM 4913 O O . ALA A 1 623 ? -3.645 -7.616 2.828 1.00 98.12 623 ALA A O 1
ATOM 4914 N N . ILE A 1 624 ? -2.345 -5.991 3.675 1.00 97.88 624 ILE A N 1
ATOM 4915 C CA . ILE A 1 624 ? -3.391 -4.962 3.735 1.00 97.88 624 ILE A CA 1
ATOM 4916 C C . ILE A 1 624 ? -3.205 -3.853 2.691 1.00 97.88 624 ILE A C 1
ATOM 4918 O O . ILE A 1 624 ? -3.928 -2.859 2.731 1.00 97.88 624 ILE A O 1
ATOM 4922 N N . SER A 1 625 ? -2.257 -3.991 1.756 1.00 97.44 625 SER A N 1
ATOM 4923 C CA . SER A 1 625 ? -1.928 -2.947 0.771 1.00 97.44 625 SER A CA 1
ATOM 4924 C C . SER A 1 625 ? -3.008 -2.770 -0.306 1.00 97.44 625 SER A C 1
ATOM 4926 O O . SER A 1 625 ? -3.177 -1.677 -0.851 1.00 97.44 625 SER A O 1
ATOM 4928 N N . GLY A 1 626 ? -3.730 -3.856 -0.602 1.00 95.88 626 GLY A N 1
ATOM 4929 C CA . GLY A 1 626 ? -4.630 -3.995 -1.750 1.00 95.88 626 GLY A CA 1
ATOM 4930 C C . GLY A 1 626 ? -3.915 -4.213 -3.090 1.00 95.88 626 GLY A C 1
ATOM 4931 O O . GLY A 1 626 ? -4.555 -4.206 -4.139 1.00 95.88 626 GLY A O 1
ATOM 4932 N N . GLY A 1 627 ? -2.587 -4.340 -3.078 1.00 96.00 627 GLY A N 1
ATOM 4933 C CA . GLY A 1 627 ? -1.758 -4.643 -4.243 1.00 96.00 627 GLY A CA 1
ATOM 4934 C C . GLY A 1 627 ? -1.422 -6.134 -4.377 1.00 96.00 627 GLY A C 1
ATOM 4935 O O . GLY A 1 627 ? -1.805 -6.939 -3.523 1.00 96.00 627 GLY A O 1
ATOM 4936 N N . PRO A 1 628 ? -0.698 -6.512 -5.446 1.00 96.94 628 PRO A N 1
ATOM 4937 C CA . PRO A 1 628 ? -0.177 -7.866 -5.612 1.00 96.94 628 PRO A CA 1
ATOM 4938 C C . PRO A 1 628 ? 0.800 -8.242 -4.486 1.00 96.94 628 PRO A C 1
ATOM 4940 O O . PRO A 1 628 ? 1.469 -7.386 -3.905 1.00 96.94 628 PRO A O 1
ATOM 4943 N N . ILE A 1 629 ? 0.889 -9.543 -4.190 1.00 98.06 629 ILE A N 1
ATOM 4944 C CA . ILE A 1 629 ? 1.791 -10.097 -3.172 1.00 98.06 629 ILE A CA 1
ATOM 4945 C C . ILE A 1 629 ? 2.639 -11.184 -3.819 1.00 98.06 629 ILE A C 1
ATOM 4947 O O . ILE A 1 629 ? 2.139 -12.252 -4.178 1.00 98.06 629 ILE A O 1
ATOM 4951 N N . TYR A 1 630 ? 3.933 -10.919 -3.943 1.00 98.12 630 TYR A N 1
ATOM 4952 C CA . TYR A 1 630 ? 4.893 -11.870 -4.475 1.00 98.12 630 TYR A CA 1
ATOM 4953 C C . TYR A 1 630 ? 6.220 -11.779 -3.729 1.00 98.12 630 TYR A C 1
ATOM 4955 O O . TYR A 1 630 ? 6.558 -10.744 -3.155 1.00 98.12 630 TYR A O 1
ATOM 4963 N N . VAL A 1 631 ? 6.942 -12.894 -3.700 1.00 98.44 631 VAL A N 1
ATOM 4964 C CA . VAL A 1 631 ? 8.252 -12.992 -3.049 1.00 98.44 631 VAL A CA 1
ATOM 4965 C C . VAL A 1 631 ? 9.371 -13.172 -4.064 1.00 98.44 631 VAL A C 1
ATOM 4967 O O . VAL A 1 631 ? 9.109 -13.487 -5.222 1.00 98.44 631 VAL A O 1
ATOM 4970 N N . SER A 1 632 ? 10.612 -12.985 -3.635 1.00 97.38 632 SER A N 1
ATOM 4971 C CA . SER A 1 632 ? 11.814 -13.112 -4.474 1.00 97.38 632 SER A CA 1
ATOM 4972 C C . SER A 1 632 ? 12.891 -14.008 -3.852 1.00 97.38 632 SER A C 1
ATOM 4974 O O . SER A 1 632 ? 14.034 -14.023 -4.300 1.00 97.38 632 SER A O 1
ATOM 4976 N N . ASP A 1 633 ? 12.536 -14.795 -2.827 1.00 96.56 633 ASP A N 1
ATOM 4977 C CA . ASP A 1 633 ? 13.453 -15.720 -2.160 1.00 96.56 633 ASP A CA 1
ATOM 4978 C C . ASP A 1 633 ? 14.143 -16.674 -3.152 1.00 96.56 633 ASP A C 1
ATOM 4980 O O . ASP A 1 633 ? 13.532 -17.173 -4.104 1.00 96.56 633 ASP A O 1
ATOM 4984 N N . LYS A 1 634 ? 15.405 -17.008 -2.856 1.00 96.56 634 LYS A N 1
ATOM 4985 C CA . LYS A 1 634 ? 16.122 -18.100 -3.526 1.00 96.56 634 LYS A CA 1
ATOM 4986 C C . LYS A 1 634 ? 15.423 -19.446 -3.286 1.00 96.56 634 LYS A C 1
ATOM 4988 O O . LYS A 1 634 ? 14.901 -19.651 -2.184 1.00 96.56 634 LYS A O 1
ATOM 4993 N N . PRO A 1 635 ? 15.485 -20.391 -4.243 1.00 96.94 635 PRO A N 1
ATOM 4994 C CA . PRO A 1 635 ? 15.000 -21.751 -4.024 1.00 96.94 635 PRO A CA 1
ATOM 4995 C C . PRO A 1 635 ? 15.559 -22.357 -2.728 1.00 96.94 635 PRO A C 1
ATOM 4997 O O . PRO A 1 635 ? 16.733 -22.180 -2.391 1.00 96.94 635 PRO A O 1
ATOM 5000 N N . GLY A 1 636 ? 14.700 -23.018 -1.949 1.00 95.31 636 GLY A N 1
ATOM 5001 C CA . GLY A 1 636 ? 15.068 -23.616 -0.662 1.00 95.31 636 GLY A CA 1
ATOM 5002 C C . GLY A 1 636 ? 15.296 -22.620 0.485 1.00 95.31 636 GLY A C 1
ATOM 5003 O O . GLY A 1 636 ? 15.647 -23.033 1.592 1.00 95.31 636 GLY A O 1
ATOM 5004 N N . ARG A 1 637 ? 15.093 -21.314 0.270 1.00 96.81 637 ARG A N 1
ATOM 5005 C CA . ARG A 1 637 ? 15.287 -20.254 1.277 1.00 96.81 637 ARG A CA 1
ATOM 5006 C C . ARG A 1 637 ? 13.977 -19.548 1.618 1.00 96.81 637 ARG A C 1
ATOM 5008 O O . ARG A 1 637 ? 13.952 -18.332 1.727 1.00 96.81 637 ARG A O 1
ATOM 5015 N N . HIS A 1 638 ? 12.913 -20.317 1.826 1.00 97.56 638 HIS A N 1
ATOM 5016 C CA . HIS A 1 638 ? 11.574 -19.801 2.119 1.00 97.56 638 HIS A CA 1
ATOM 5017 C C . HIS A 1 638 ? 11.211 -19.942 3.603 1.00 97.56 638 HIS A C 1
ATOM 5019 O O . HIS A 1 638 ? 11.635 -20.883 4.275 1.00 97.56 638 HIS A O 1
ATOM 5025 N N . ASN A 1 639 ? 10.366 -19.042 4.107 1.00 98.25 639 ASN A N 1
ATOM 5026 C CA . ASN A 1 639 ? 9.707 -19.190 5.405 1.00 98.25 639 ASN A CA 1
ATOM 5027 C C . ASN A 1 639 ? 8.239 -19.592 5.208 1.00 98.25 639 ASN A C 1
ATOM 5029 O O . ASN A 1 639 ? 7.359 -18.740 5.079 1.00 98.25 639 ASN A O 1
ATOM 5033 N N . PHE A 1 640 ? 7.958 -20.896 5.200 1.00 98.19 640 PHE A N 1
ATOM 5034 C CA . PHE A 1 640 ? 6.605 -21.397 4.937 1.00 98.19 640 PHE A CA 1
ATOM 5035 C C . PHE A 1 640 ? 5.599 -21.076 6.046 1.00 98.19 640 PHE A C 1
ATOM 5037 O O . PHE A 1 640 ? 4.415 -20.922 5.755 1.00 98.19 640 PHE A O 1
ATOM 5044 N N . ASP A 1 641 ? 6.044 -20.914 7.293 1.00 97.69 641 ASP A N 1
ATOM 5045 C CA . ASP A 1 641 ? 5.160 -20.496 8.386 1.00 97.69 641 ASP A CA 1
ATOM 5046 C C . ASP A 1 641 ? 4.692 -19.051 8.197 1.00 97.69 641 ASP A C 1
ATOM 5048 O O . ASP A 1 641 ? 3.551 -18.717 8.514 1.00 97.69 641 ASP A O 1
ATOM 5052 N N . LEU A 1 642 ? 5.548 -18.195 7.629 1.00 98.38 642 LEU A N 1
ATOM 5053 C CA . LEU A 1 642 ? 5.154 -16.854 7.215 1.00 98.38 642 LEU A CA 1
ATOM 5054 C C . LEU A 1 642 ? 4.237 -16.884 5.988 1.00 98.38 642 LEU A C 1
ATOM 5056 O O . LEU A 1 642 ? 3.210 -16.210 5.981 1.00 98.38 642 LEU A O 1
ATOM 5060 N N . LEU A 1 643 ? 4.588 -17.660 4.959 1.00 98.38 643 LEU A N 1
ATOM 5061 C CA . LEU A 1 643 ? 3.813 -17.716 3.715 1.00 98.38 643 LEU A CA 1
ATOM 5062 C C . LEU A 1 643 ? 2.387 -18.236 3.942 1.00 98.38 643 LEU A C 1
ATOM 5064 O O . LEU A 1 643 ? 1.450 -17.696 3.360 1.00 98.38 643 LEU A O 1
ATOM 5068 N N . LYS A 1 644 ? 2.185 -19.191 4.857 1.00 97.06 644 LYS A N 1
ATOM 5069 C CA . LYS A 1 644 ? 0.848 -19.686 5.242 1.00 97.06 644 LYS A CA 1
ATOM 5070 C C . LYS A 1 644 ? -0.054 -18.624 5.883 1.00 97.06 644 LYS A C 1
ATOM 5072 O O . LYS A 1 644 ? -1.260 -18.825 5.927 1.00 97.06 644 LYS A O 1
ATOM 5077 N N . LYS A 1 645 ? 0.497 -17.493 6.346 1.00 97.62 645 LYS A N 1
ATOM 5078 C CA . LYS A 1 645 ? -0.274 -16.337 6.851 1.00 97.62 645 LYS A CA 1
ATOM 5079 C C . LYS A 1 645 ? -0.747 -15.394 5.728 1.00 97.62 645 LYS A C 1
ATOM 5081 O O . LYS A 1 645 ? -1.491 -14.448 5.995 1.00 97.62 645 LYS A O 1
ATOM 5086 N N . LEU A 1 646 ? -0.291 -15.612 4.489 1.00 97.62 646 LEU A N 1
ATOM 5087 C CA . LEU A 1 646 ? -0.586 -14.799 3.299 1.00 97.62 646 LEU A CA 1
ATOM 5088 C C . LEU A 1 646 ? -1.321 -15.586 2.207 1.00 97.62 646 LEU A C 1
ATOM 5090 O O . LEU A 1 646 ? -2.228 -15.049 1.569 1.00 97.62 646 LEU A O 1
ATOM 5094 N N . VAL A 1 647 ? -0.912 -16.837 1.988 1.00 97.56 647 VAL A N 1
ATOM 5095 C CA . VAL A 1 647 ? -1.275 -17.653 0.826 1.00 97.56 647 VAL A CA 1
ATOM 5096 C C . VAL A 1 647 ? -2.287 -18.719 1.228 1.00 97.56 647 VAL A C 1
ATOM 5098 O O . VAL A 1 647 ? -2.049 -19.510 2.139 1.00 97.56 647 VAL A O 1
ATOM 5101 N N . LEU A 1 648 ? -3.421 -18.748 0.532 1.00 96.88 648 LEU A N 1
ATOM 5102 C CA . LEU A 1 648 ? -4.429 -19.791 0.681 1.00 96.88 648 LEU A CA 1
ATOM 5103 C C . LEU A 1 648 ? -3.991 -21.090 -0.019 1.00 96.88 648 LEU A C 1
ATOM 5105 O O . LEU A 1 648 ? -3.173 -21.041 -0.936 1.00 96.88 648 LEU A O 1
ATOM 5109 N N . PRO A 1 649 ? -4.565 -22.258 0.334 1.00 94.00 649 PRO A N 1
ATOM 5110 C CA . PRO A 1 649 ? -4.160 -23.540 -0.258 1.00 94.00 649 PRO A CA 1
ATOM 5111 C C . PRO A 1 649 ? -4.285 -23.626 -1.787 1.00 94.00 649 PRO A C 1
ATOM 5113 O O . PRO A 1 649 ? -3.592 -24.415 -2.424 1.00 94.00 649 PRO A O 1
ATOM 5116 N N . ASP A 1 650 ? -5.163 -22.827 -2.396 1.00 94.19 650 ASP A N 1
ATOM 5117 C CA . ASP A 1 650 ? -5.318 -22.761 -3.853 1.00 94.19 650 ASP A CA 1
ATOM 5118 C C . ASP A 1 650 ? -4.268 -21.862 -4.545 1.00 94.19 650 ASP A C 1
ATOM 5120 O O . ASP A 1 650 ? -4.167 -21.865 -5.778 1.00 94.19 650 ASP A O 1
ATOM 5124 N N . GLY A 1 651 ? -3.453 -21.146 -3.765 1.00 96.56 651 GLY A N 1
ATOM 5125 C CA . GLY A 1 651 ? -2.450 -20.178 -4.209 1.00 96.56 651 GLY A CA 1
ATOM 5126 C C . GLY A 1 651 ? -2.976 -18.743 -4.339 1.00 96.56 651 GLY A C 1
ATOM 5127 O O . GLY A 1 651 ? -2.246 -17.871 -4.811 1.00 96.56 651 GLY A O 1
ATOM 5128 N N . SER A 1 652 ? -4.233 -18.476 -3.969 1.00 97.12 652 SER A N 1
ATOM 5129 C CA . SER A 1 652 ? -4.781 -17.113 -3.928 1.00 97.12 652 SER A CA 1
ATOM 5130 C C . SER A 1 652 ? -4.401 -16.377 -2.636 1.00 97.12 652 SER A C 1
ATOM 5132 O O . SER A 1 652 ? -3.982 -16.993 -1.654 1.00 97.12 652 SER A O 1
ATOM 5134 N N . VAL A 1 653 ? -4.542 -15.049 -2.621 1.00 97.38 653 VAL A N 1
ATOM 5135 C CA . VAL A 1 653 ? -4.265 -14.201 -1.446 1.00 97.38 653 VAL A CA 1
ATOM 5136 C C . VAL A 1 653 ? -5.504 -13.430 -1.004 1.00 97.38 653 VAL A C 1
ATOM 5138 O O . VAL A 1 653 ? -6.368 -13.084 -1.807 1.00 97.38 653 VAL A O 1
ATOM 5141 N N . LEU A 1 654 ? -5.614 -13.133 0.292 1.00 96.50 654 LEU A N 1
ATOM 5142 C CA . LEU A 1 654 ? -6.691 -12.300 0.840 1.00 96.50 654 LEU A CA 1
ATOM 5143 C C . LEU A 1 654 ? -6.373 -10.811 0.636 1.00 96.50 654 LEU A C 1
ATOM 5145 O O . LEU A 1 654 ? -5.904 -10.141 1.551 1.00 96.50 654 LEU A O 1
ATOM 5149 N N . CYS A 1 655 ? -6.604 -10.299 -0.572 1.00 93.06 655 CYS A N 1
ATOM 5150 C CA . CYS A 1 655 ? -6.316 -8.908 -0.920 1.00 93.06 655 CYS A CA 1
ATOM 5151 C C . CYS A 1 655 ? -7.396 -7.939 -0.392 1.00 93.06 655 CYS A C 1
ATOM 5153 O O . CYS A 1 655 ? -8.596 -8.205 -0.501 1.00 93.06 655 CYS A O 1
ATOM 5155 N N . ALA A 1 656 ? -6.974 -6.808 0.179 1.00 95.75 656 ALA A N 1
ATOM 5156 C CA . ALA A 1 656 ? -7.873 -5.718 0.561 1.00 95.75 656 ALA A CA 1
ATOM 5157 C C . ALA A 1 656 ? -8.350 -4.921 -0.676 1.00 95.75 656 ALA A C 1
ATOM 5159 O O . ALA A 1 656 ? -7.724 -4.950 -1.729 1.00 95.75 656 ALA A O 1
ATOM 5160 N N . GLN A 1 657 ? -9.470 -4.201 -0.581 1.00 94.00 657 GLN A N 1
ATOM 5161 C CA . GLN A 1 657 ? -10.160 -3.658 -1.764 1.00 94.00 657 GLN A CA 1
ATOM 5162 C C . GLN A 1 657 ? -9.541 -2.391 -2.361 1.00 94.00 657 GLN A C 1
ATOM 5164 O O . GLN A 1 657 ? -9.731 -2.100 -3.546 1.00 94.00 657 GLN A O 1
ATOM 5169 N N . LEU A 1 658 ? -8.905 -1.564 -1.534 1.00 95.06 658 LEU A N 1
ATOM 5170 C CA . LEU A 1 658 ? -8.454 -0.233 -1.931 1.00 95.06 658 LEU A CA 1
ATOM 5171 C C . LEU A 1 658 ? -6.925 -0.182 -1.990 1.00 95.06 658 LEU A C 1
ATOM 5173 O O . LEU A 1 658 ? -6.260 -1.019 -1.392 1.00 95.06 658 LEU A O 1
ATOM 5177 N N . PRO A 1 659 ? -6.328 0.817 -2.656 1.00 95.56 659 PRO A N 1
ATOM 5178 C CA . PRO A 1 659 ? -4.952 1.193 -2.396 1.00 95.56 659 PRO A CA 1
ATOM 5179 C C . PRO A 1 659 ? -4.900 1.671 -0.952 1.00 95.56 659 PRO A C 1
ATOM 5181 O O . PRO A 1 659 ? -5.625 2.609 -0.600 1.00 95.56 659 PRO A O 1
ATOM 5184 N N . VAL A 1 660 ? -4.084 1.028 -0.127 1.00 95.38 660 VAL A N 1
ATOM 5185 C CA . VAL A 1 660 ? -3.955 1.402 1.281 1.00 95.38 660 VAL A CA 1
ATOM 5186 C C . VAL A 1 660 ? -3.559 2.873 1.422 1.00 95.38 660 VAL A C 1
ATOM 5188 O O . VAL A 1 660 ? -2.817 3.428 0.603 1.00 95.38 660 VAL A O 1
ATOM 5191 N N . ARG A 1 661 ? -4.078 3.525 2.463 1.00 91.69 661 ARG A N 1
ATOM 5192 C CA . ARG A 1 661 ? -3.812 4.938 2.754 1.00 91.69 661 ARG A CA 1
ATOM 5193 C C . ARG A 1 661 ? -3.325 5.098 4.185 1.00 91.69 661 ARG A C 1
ATOM 5195 O O . ARG A 1 661 ?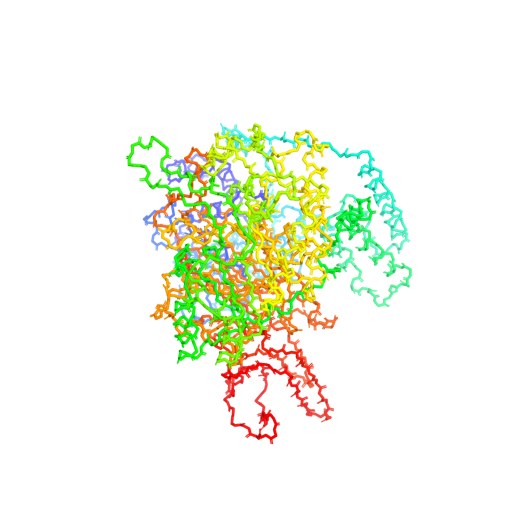 -3.776 4.355 5.054 1.00 91.69 661 ARG A O 1
ATOM 5202 N N . PRO A 1 662 ? -2.450 6.070 4.479 1.00 93.81 662 PRO A N 1
ATOM 5203 C CA . PRO A 1 662 ? -2.221 6.449 5.861 1.00 93.81 662 PRO A CA 1
ATOM 5204 C C . PRO A 1 662 ? -3.512 7.002 6.469 1.00 93.81 662 PRO A C 1
ATOM 5206 O O . PRO A 1 662 ? -4.318 7.657 5.805 1.00 93.81 662 PRO A O 1
ATOM 5209 N N . THR A 1 663 ? -3.695 6.735 7.754 1.00 90.44 663 THR A N 1
ATOM 5210 C CA . THR A 1 663 ? -4.738 7.366 8.572 1.00 90.44 663 THR A CA 1
ATOM 5211 C C . THR A 1 663 ? -4.528 8.878 8.639 1.00 90.44 663 THR A C 1
ATOM 5213 O O . THR A 1 663 ? -3.415 9.378 8.443 1.00 90.44 663 THR A O 1
ATOM 5216 N N . VAL A 1 664 ? -5.595 9.625 8.932 1.00 82.81 664 VAL A N 1
ATOM 5217 C CA . VAL A 1 664 ? -5.568 11.097 8.924 1.00 82.81 664 VAL A CA 1
ATOM 5218 C C . VAL A 1 664 ? -4.478 11.674 9.832 1.00 82.81 664 VAL A C 1
ATOM 5220 O O . VAL A 1 664 ? -3.824 12.647 9.460 1.00 82.81 664 VAL A O 1
ATOM 5223 N N . ASP A 1 665 ? -4.244 11.077 11.000 1.00 81.12 665 ASP A N 1
ATOM 5224 C CA . ASP A 1 665 ? -3.214 11.519 11.943 1.00 81.12 665 ASP A CA 1
ATOM 5225 C C . ASP A 1 665 ? -1.792 11.072 11.568 1.00 81.12 665 ASP A C 1
ATOM 5227 O O . ASP A 1 665 ? -0.833 11.593 12.131 1.00 81.12 665 ASP A O 1
ATOM 5231 N N . SER A 1 666 ? -1.637 10.184 10.582 1.00 88.06 666 SER A N 1
ATOM 5232 C CA . SER A 1 666 ? -0.343 9.825 9.983 1.00 88.06 666 SER A CA 1
ATOM 5233 C C . SER A 1 666 ? -0.005 10.616 8.708 1.00 88.06 666 SER A C 1
ATOM 5235 O O . SER A 1 666 ? 1.107 10.500 8.200 1.00 88.06 666 SER A O 1
ATOM 5237 N N . LEU A 1 667 ? -0.915 11.437 8.167 1.00 81.25 667 LEU A N 1
ATOM 5238 C CA . LEU A 1 667 ? -0.703 12.115 6.873 1.00 81.25 667 LEU A CA 1
ATOM 5239 C C . LEU A 1 667 ? 0.460 13.117 6.859 1.00 81.25 667 LEU A C 1
ATOM 5241 O O . LEU A 1 667 ? 1.135 13.243 5.843 1.00 81.25 667 LEU A O 1
ATOM 5245 N N . PHE A 1 668 ? 0.673 13.842 7.958 1.00 82.25 668 PHE A N 1
ATOM 5246 C CA . PHE A 1 668 ? 1.625 14.962 8.030 1.00 82.25 668 PHE A CA 1
ATOM 5247 C C . PHE A 1 668 ? 2.692 14.773 9.116 1.00 82.25 668 PHE A C 1
ATOM 5249 O O . PHE A 1 668 ? 3.216 15.747 9.656 1.00 82.25 668 PHE A O 1
ATOM 5256 N N . VAL A 1 669 ? 2.984 13.523 9.470 1.00 85.06 669 VAL A N 1
ATOM 5257 C CA . VAL A 1 669 ? 4.051 13.173 10.417 1.00 85.06 669 VAL A CA 1
ATOM 5258 C C . VAL A 1 669 ? 5.212 12.520 9.675 1.00 85.06 669 VAL A C 1
ATOM 5260 O O . VAL A 1 669 ? 5.036 12.025 8.566 1.00 85.06 669 VAL A O 1
ATOM 5263 N N . ASP A 1 670 ? 6.393 12.518 10.290 1.00 90.31 670 ASP A N 1
ATOM 5264 C CA . ASP A 1 670 ? 7.551 11.765 9.802 1.00 90.31 670 ASP A CA 1
ATOM 5265 C C . ASP A 1 670 ? 7.726 10.519 10.686 1.00 90.31 670 ASP A C 1
ATOM 5267 O O . ASP A 1 670 ? 8.449 10.571 11.687 1.00 90.31 670 ASP A O 1
ATOM 5271 N N . PRO A 1 671 ? 7.056 9.396 10.358 1.00 93.81 671 PRO A N 1
ATOM 5272 C CA . PRO A 1 671 ? 7.082 8.191 11.186 1.00 93.81 671 PRO A CA 1
ATOM 5273 C C . PRO A 1 671 ? 8.455 7.507 11.200 1.00 93.81 671 PRO A C 1
ATOM 5275 O O . PRO A 1 671 ? 8.642 6.531 11.927 1.00 93.81 671 PRO A O 1
ATOM 5278 N N . ALA A 1 672 ? 9.394 7.978 10.375 1.00 92.88 672 ALA A N 1
ATOM 5279 C CA . ALA A 1 672 ? 10.721 7.412 10.253 1.00 92.88 672 ALA A CA 1
ATOM 5280 C C . ALA A 1 672 ? 11.766 8.122 11.129 1.00 92.88 672 ALA A C 1
ATOM 5282 O O . ALA A 1 672 ? 12.804 7.525 11.421 1.00 92.88 672 ALA A O 1
ATOM 5283 N N . ARG A 1 673 ? 11.516 9.376 11.544 1.00 90.88 673 ARG A N 1
ATOM 5284 C CA . ARG A 1 673 ? 12.537 10.216 12.211 1.00 90.88 673 ARG A CA 1
ATOM 5285 C C . ARG A 1 673 ? 12.075 11.002 13.421 1.00 90.88 673 ARG A C 1
ATOM 5287 O O . ARG A 1 673 ? 12.910 11.503 14.169 1.00 90.88 673 ARG A O 1
ATOM 5294 N N . ASP A 1 674 ? 10.775 11.209 13.592 1.00 91.19 674 ASP A N 1
ATOM 5295 C CA . ASP A 1 674 ? 10.291 12.172 14.582 1.00 91.19 674 ASP A CA 1
ATOM 5296 C C . ASP A 1 674 ? 10.362 11.682 16.040 1.00 91.19 674 ASP A C 1
ATOM 5298 O O . ASP A 1 674 ? 10.026 12.441 16.954 1.00 91.19 674 ASP A O 1
ATOM 5302 N N . GLY A 1 675 ? 10.768 10.425 16.257 1.00 92.88 675 GLY A N 1
ATOM 5303 C CA . GLY A 1 675 ? 10.926 9.799 17.567 1.00 92.88 675 GLY A CA 1
ATOM 5304 C C . GLY A 1 675 ? 9.630 9.648 18.363 1.00 92.88 675 GLY A C 1
ATOM 5305 O O . GLY A 1 675 ? 9.689 9.403 19.564 1.00 92.88 675 GLY A O 1
ATOM 5306 N N . LYS A 1 676 ? 8.455 9.838 17.748 1.00 92.81 676 LYS A N 1
ATOM 5307 C CA . LYS A 1 676 ? 7.176 9.890 18.480 1.00 92.81 676 LYS A CA 1
ATOM 5308 C C . LYS A 1 676 ? 5.998 9.250 17.752 1.00 92.81 676 LYS A C 1
ATOM 5310 O O . LYS A 1 676 ? 5.052 8.832 18.420 1.00 92.81 676 LYS A O 1
ATOM 5315 N N . SER A 1 677 ? 6.017 9.191 16.423 1.00 94.12 677 SER A N 1
ATOM 5316 C CA . SER A 1 677 ? 4.869 8.755 15.627 1.00 94.12 677 SER A CA 1
ATOM 5317 C C . SER A 1 677 ? 5.035 7.318 15.145 1.00 94.12 677 SER A C 1
ATOM 5319 O O . SER A 1 677 ? 6.060 6.947 14.573 1.00 94.12 677 SER A O 1
ATOM 5321 N N . LEU A 1 678 ? 3.989 6.518 15.355 1.00 98.06 678 LEU A N 1
ATOM 5322 C CA . LEU A 1 678 ? 3.785 5.259 14.643 1.00 98.06 678 LEU A CA 1
ATOM 5323 C C . LEU A 1 678 ? 3.117 5.563 13.301 1.00 98.06 678 LEU A C 1
ATOM 5325 O O . LEU A 1 678 ? 2.229 6.413 13.235 1.00 98.06 678 LEU A O 1
ATOM 5329 N N . LEU A 1 679 ? 3.503 4.842 12.253 1.00 98.44 679 LEU A N 1
ATOM 5330 C CA . LEU A 1 679 ? 2.789 4.882 10.985 1.00 98.44 679 LEU A CA 1
ATOM 5331 C C . LEU A 1 679 ? 1.523 4.037 11.110 1.00 98.44 679 LEU A C 1
ATOM 5333 O O . LEU A 1 679 ? 1.608 2.831 11.341 1.00 98.44 679 LEU A O 1
ATOM 5337 N N . LYS A 1 680 ? 0.357 4.653 10.931 1.00 98.50 680 LYS A N 1
ATOM 5338 C CA . LYS A 1 680 ? -0.919 3.944 10.829 1.00 98.50 680 LYS A CA 1
ATOM 5339 C C . LYS A 1 680 ? -1.443 4.018 9.403 1.00 98.50 680 LYS A C 1
ATOM 5341 O O . LYS A 1 680 ? -1.610 5.117 8.866 1.00 98.50 680 LYS A O 1
ATOM 5346 N N . ILE A 1 681 ? -1.768 2.866 8.829 1.00 98.44 681 ILE A N 1
ATOM 5347 C CA . ILE A 1 681 ? -2.327 2.730 7.480 1.00 98.44 681 ILE A CA 1
ATOM 5348 C C . ILE A 1 681 ? -3.626 1.938 7.533 1.00 98.44 681 ILE A C 1
ATOM 5350 O O . ILE A 1 681 ? -3.752 1.040 8.360 1.00 98.44 681 ILE A O 1
ATOM 5354 N N . TRP A 1 682 ? -4.588 2.255 6.675 1.00 98.38 682 TRP A N 1
ATOM 5355 C CA . TRP A 1 682 ? -5.905 1.632 6.680 1.00 98.38 682 TRP A CA 1
ATOM 5356 C C . TRP A 1 682 ? -6.353 1.185 5.289 1.00 98.38 682 TRP A C 1
ATOM 5358 O O . TRP A 1 682 ? -5.971 1.762 4.265 1.00 98.38 682 TRP A O 1
ATOM 5368 N N . ASN A 1 683 ? -7.194 0.151 5.276 1.00 98.25 683 ASN A N 1
ATOM 5369 C CA . ASN A 1 683 ? -7.859 -0.376 4.087 1.00 98.25 683 ASN A CA 1
ATOM 5370 C C . ASN A 1 683 ? -9.249 -0.952 4.436 1.00 98.25 683 ASN A C 1
ATOM 5372 O O . ASN A 1 683 ? -9.651 -0.989 5.604 1.00 98.25 683 ASN A O 1
ATOM 5376 N N . LEU A 1 684 ? -9.990 -1.402 3.423 1.00 96.75 684 LEU A N 1
ATOM 5377 C CA . LEU A 1 684 ? -11.290 -2.058 3.549 1.00 96.75 684 LEU A CA 1
ATOM 5378 C C . LEU A 1 684 ? -11.276 -3.479 2.982 1.00 96.75 684 LEU A C 1
ATOM 5380 O O . LEU A 1 684 ? -10.736 -3.734 1.909 1.00 96.75 684 LEU A O 1
ATOM 5384 N N . ASN A 1 685 ? -11.985 -4.369 3.669 1.00 97.44 685 ASN A N 1
ATOM 5385 C CA . ASN A 1 685 ? -12.463 -5.648 3.152 1.00 97.44 685 ASN A CA 1
ATOM 5386 C C . ASN A 1 685 ? -13.977 -5.572 2.908 1.00 97.44 685 ASN A C 1
ATOM 5388 O O . ASN A 1 685 ? -14.618 -4.563 3.193 1.00 97.44 685 ASN A O 1
ATOM 5392 N N . LYS A 1 686 ? -14.587 -6.645 2.388 1.00 94.94 686 LYS A N 1
ATOM 5393 C CA . LYS A 1 686 ? -16.026 -6.662 2.039 1.00 94.94 686 LYS A CA 1
ATOM 5394 C C . LYS A 1 686 ? -16.951 -6.448 3.230 1.00 94.94 686 LYS A C 1
ATOM 5396 O O . LYS A 1 686 ? -18.015 -5.856 3.070 1.00 94.94 686 LYS A O 1
ATOM 5401 N N . CYS A 1 687 ? -16.538 -6.888 4.414 1.00 94.69 687 CYS A N 1
ATOM 5402 C CA . CYS A 1 687 ? -17.361 -6.816 5.619 1.00 94.69 687 CYS A CA 1
ATOM 5403 C C . CYS A 1 687 ? -16.674 -6.126 6.809 1.00 94.69 687 CYS A C 1
ATOM 5405 O O . CYS A 1 687 ? -17.260 -6.072 7.887 1.00 94.69 687 CYS A O 1
ATOM 5407 N N . CYS A 1 688 ? -15.453 -5.604 6.650 1.00 96.44 688 CYS A N 1
ATOM 5408 C CA . CYS A 1 688 ? -14.698 -5.000 7.751 1.00 96.44 688 CYS A CA 1
ATOM 5409 C C . CYS A 1 688 ? -13.704 -3.939 7.262 1.00 96.44 688 CYS A C 1
ATOM 5411 O O . CYS A 1 688 ? -13.396 -3.856 6.074 1.00 96.44 688 CYS A O 1
ATOM 5413 N N . GLY A 1 689 ? -13.179 -3.148 8.192 1.00 97.81 689 GLY A N 1
ATOM 5414 C CA . GLY A 1 689 ? -11.987 -2.331 7.976 1.00 97.81 689 GLY A CA 1
ATOM 5415 C C . GLY A 1 689 ? -10.753 -2.971 8.594 1.00 97.81 689 GLY A C 1
ATOM 5416 O O . GLY A 1 689 ? -10.871 -3.801 9.496 1.00 97.81 689 GLY A O 1
ATOM 5417 N N . VAL A 1 690 ? -9.573 -2.571 8.135 1.00 98.56 690 VAL A N 1
ATOM 5418 C CA . VAL A 1 690 ? -8.297 -2.991 8.722 1.00 98.56 690 VAL A CA 1
ATOM 5419 C C . VAL A 1 690 ? -7.375 -1.790 8.882 1.00 98.56 690 VAL A C 1
ATOM 5421 O O . VAL A 1 690 ? -7.320 -0.933 8.002 1.00 98.56 690 VAL A O 1
ATOM 5424 N N . VAL A 1 691 ? -6.672 -1.725 10.012 1.00 98.75 691 VAL A N 1
ATOM 5425 C CA . VAL A 1 691 ? -5.618 -0.746 10.295 1.00 98.75 691 VAL A CA 1
ATOM 5426 C C . VAL A 1 691 ? -4.346 -1.494 10.661 1.00 98.75 691 VAL A C 1
ATOM 5428 O O . VAL A 1 691 ? -4.328 -2.247 11.633 1.00 98.75 691 VAL A O 1
ATOM 5431 N N . GLY A 1 692 ? -3.278 -1.266 9.908 1.00 98.62 692 GLY A N 1
ATOM 5432 C CA . GLY A 1 692 ? -1.935 -1.688 10.282 1.00 98.62 692 GLY A CA 1
ATOM 5433 C C . GLY A 1 692 ? -1.187 -0.556 10.972 1.00 98.62 692 GLY A C 1
ATOM 5434 O O . GLY A 1 692 ? -1.231 0.590 10.522 1.00 98.62 692 GLY A O 1
ATOM 5435 N N . VAL A 1 693 ? -0.502 -0.875 12.065 1.00 98.75 693 VAL A N 1
ATOM 5436 C CA . VAL A 1 693 ? 0.336 0.060 12.820 1.00 98.75 693 VAL A CA 1
ATOM 5437 C C . VAL A 1 693 ? 1.771 -0.427 12.773 1.00 98.75 693 VAL A C 1
ATOM 5439 O O . VAL A 1 693 ? 2.024 -1.582 13.094 1.00 98.75 693 VAL A O 1
ATOM 5442 N N . PHE A 1 694 ? 2.701 0.449 12.402 1.00 98.56 694 PHE A N 1
ATOM 5443 C CA . PHE A 1 694 ? 4.100 0.111 12.154 1.00 98.56 694 PHE A CA 1
ATOM 5444 C C . PHE A 1 694 ? 5.025 1.121 12.830 1.00 98.56 694 PHE A C 1
ATOM 5446 O O . PHE A 1 694 ? 4.851 2.335 12.684 1.00 98.56 694 PHE A O 1
ATOM 5453 N N . ASN A 1 695 ? 6.052 0.641 13.531 1.00 98.06 695 ASN A N 1
ATOM 5454 C CA . ASN A 1 695 ? 7.127 1.511 14.003 1.00 98.06 695 ASN A CA 1
ATOM 5455 C C . ASN A 1 695 ? 8.227 1.603 12.932 1.00 98.06 695 ASN A C 1
ATOM 5457 O O . ASN A 1 695 ? 8.957 0.637 12.700 1.00 98.06 695 ASN A O 1
ATOM 5461 N N . CYS A 1 696 ? 8.320 2.762 12.271 1.00 97.31 696 CYS A N 1
ATOM 5462 C CA . CYS A 1 696 ? 9.248 3.006 11.162 1.00 97.31 696 CYS A CA 1
ATOM 5463 C C . CYS A 1 696 ? 10.514 3.783 11.582 1.00 97.31 696 CYS A C 1
ATOM 5465 O O . CYS A 1 696 ? 11.301 4.169 10.719 1.00 97.31 696 CYS A O 1
ATOM 5467 N N . GLN A 1 697 ? 10.715 4.039 12.876 1.00 96.19 697 GLN A N 1
ATOM 5468 C CA . GLN A 1 697 ? 11.778 4.926 13.355 1.00 96.19 697 GLN A CA 1
ATOM 5469 C C . GLN A 1 697 ? 13.184 4.376 13.065 1.00 96.19 697 GLN A C 1
ATOM 5471 O O . GLN A 1 697 ? 13.393 3.165 13.018 1.00 96.19 697 GLN A O 1
ATOM 5476 N N . GLY A 1 698 ? 14.165 5.272 12.939 1.00 92.56 698 GLY A N 1
ATOM 5477 C CA . GLY A 1 698 ? 15.594 4.940 13.010 1.00 92.56 698 GLY A CA 1
ATOM 5478 C C . GLY A 1 698 ? 16.374 5.035 11.708 1.00 92.56 698 GLY A C 1
ATOM 5479 O O . GLY A 1 698 ? 17.583 5.274 11.747 1.00 92.56 698 GLY A O 1
ATOM 5480 N N . ALA A 1 699 ? 15.704 4.945 10.557 1.00 93.38 699 ALA A N 1
ATOM 5481 C CA . ALA A 1 699 ? 16.337 5.088 9.247 1.00 93.38 699 ALA A CA 1
ATOM 5482 C C . ALA A 1 699 ? 15.595 6.080 8.342 1.00 93.38 699 ALA A C 1
ATOM 5484 O O . ALA A 1 699 ? 14.390 6.273 8.456 1.00 93.38 699 ALA A O 1
ATOM 5485 N N . GLY A 1 700 ? 16.328 6.764 7.464 1.00 89.25 700 GLY A N 1
ATOM 5486 C CA . GLY A 1 700 ? 15.761 7.735 6.530 1.00 89.25 700 GLY A CA 1
ATOM 5487 C C . GLY A 1 700 ? 16.703 8.086 5.376 1.00 89.25 700 GLY A C 1
ATOM 5488 O O . GLY A 1 700 ? 17.918 7.969 5.502 1.00 89.25 700 GLY A O 1
ATOM 5489 N N . TRP A 1 701 ? 16.146 8.577 4.264 1.00 85.88 701 TRP A N 1
ATOM 5490 C CA . TRP A 1 701 ? 16.915 9.177 3.167 1.00 85.88 701 TRP A CA 1
ATOM 5491 C C . TRP A 1 701 ? 17.746 10.399 3.607 1.00 85.88 701 TRP A C 1
ATOM 5493 O O . TRP A 1 701 ? 17.205 11.443 4.001 1.00 85.88 701 TRP A O 1
ATOM 5503 N N . CYS A 1 702 ? 19.068 10.315 3.506 1.00 85.19 702 CYS A N 1
ATOM 5504 C CA . CYS A 1 702 ? 19.965 11.435 3.755 1.00 85.19 702 CYS A CA 1
ATOM 5505 C C . CYS A 1 702 ? 20.141 12.263 2.475 1.00 85.19 702 CYS A C 1
ATOM 5507 O O . CYS A 1 702 ? 20.758 11.805 1.522 1.00 85.19 702 CYS A O 1
ATOM 5509 N N . LYS A 1 703 ? 19.654 13.512 2.457 1.00 81.88 703 LYS A N 1
ATOM 5510 C CA . LYS A 1 703 ? 19.778 14.404 1.285 1.00 81.88 703 LYS A CA 1
ATOM 5511 C C . LYS A 1 703 ? 21.218 14.829 0.976 1.00 81.88 703 LYS A C 1
ATOM 5513 O O . LYS A 1 703 ? 21.507 15.172 -0.162 1.00 81.88 703 LYS A O 1
ATOM 5518 N N . ILE A 1 704 ? 22.094 14.841 1.982 1.00 83.69 704 ILE A N 1
ATOM 5519 C CA . ILE A 1 704 ? 23.501 15.237 1.826 1.00 83.69 704 ILE A CA 1
ATOM 5520 C C . ILE A 1 704 ? 24.294 14.081 1.216 1.00 83.69 704 ILE A C 1
ATOM 5522 O O . ILE A 1 704 ? 24.962 14.251 0.204 1.00 83.69 704 ILE A O 1
ATOM 5526 N N . GLU A 1 705 ? 24.183 12.896 1.820 1.00 83.25 705 GLU A N 1
ATOM 5527 C CA . GLU A 1 705 ? 24.899 11.694 1.376 1.00 83.25 705 GLU A CA 1
ATOM 5528 C C . GLU A 1 705 ? 24.210 10.980 0.207 1.00 83.25 705 GLU A C 1
ATOM 5530 O O . GLU A 1 705 ? 24.808 10.087 -0.383 1.00 83.25 705 GLU A O 1
ATOM 5535 N N . LYS A 1 706 ? 22.967 11.363 -0.120 1.00 80.62 706 LYS A N 1
ATOM 5536 C CA . LYS A 1 706 ? 22.156 10.823 -1.223 1.00 80.62 706 LYS A CA 1
ATOM 5537 C C . LYS A 1 706 ? 22.001 9.297 -1.146 1.00 80.62 706 LYS A C 1
ATOM 5539 O O . LYS A 1 706 ? 22.133 8.596 -2.142 1.00 80.62 706 LYS A O 1
ATOM 5544 N N . LYS A 1 707 ? 21.727 8.796 0.065 1.00 85.12 707 LYS A N 1
ATOM 5545 C CA . LYS A 1 707 ? 21.477 7.376 0.361 1.00 85.12 707 LYS A CA 1
ATOM 5546 C C . LYS A 1 707 ? 20.585 7.193 1.586 1.00 85.12 707 LYS A C 1
ATOM 5548 O O . LYS A 1 707 ? 20.449 8.103 2.412 1.00 85.12 707 LYS A O 1
ATOM 5553 N N . ASN A 1 708 ? 20.025 5.997 1.740 1.00 88.88 708 ASN A N 1
ATOM 5554 C CA . ASN A 1 708 ? 19.379 5.581 2.981 1.00 88.88 708 ASN A CA 1
ATOM 5555 C C . ASN A 1 708 ? 20.416 5.464 4.100 1.00 88.88 708 ASN A C 1
ATOM 5557 O O . ASN A 1 708 ? 21.522 4.961 3.898 1.00 88.88 708 ASN A O 1
ATOM 5561 N N . ARG A 1 709 ? 20.075 5.972 5.286 1.00 91.94 709 ARG A N 1
ATOM 5562 C CA . ARG A 1 709 ? 20.970 5.944 6.441 1.00 91.94 709 ARG A CA 1
ATOM 5563 C C . ARG A 1 709 ? 20.202 5.673 7.726 1.00 91.94 709 ARG A C 1
ATOM 5565 O O . ARG A 1 709 ? 19.161 6.282 7.986 1.00 91.94 709 ARG A O 1
ATOM 5572 N N . ILE A 1 710 ? 20.782 4.813 8.558 1.00 94.44 710 ILE A N 1
ATOM 5573 C CA . ILE A 1 710 ? 20.403 4.672 9.962 1.00 94.44 710 ILE A CA 1
ATOM 5574 C C . ILE A 1 710 ? 20.915 5.911 10.702 1.00 94.44 710 ILE A C 1
ATOM 5576 O O . ILE A 1 710 ? 22.117 6.180 10.758 1.00 94.44 710 ILE A O 1
ATOM 5580 N N . HIS A 1 711 ? 19.989 6.724 11.199 1.00 92.19 711 HIS A N 1
ATOM 5581 C CA . HIS A 1 711 ? 20.288 7.927 11.981 1.00 92.19 711 HIS A CA 1
ATOM 5582 C C . HIS A 1 711 ? 20.120 7.681 13.486 1.00 92.19 711 HIS A C 1
ATOM 5584 O O . HIS A 1 711 ? 20.615 8.469 14.288 1.00 92.19 711 HIS A O 1
ATOM 5590 N N . CYS A 1 712 ? 19.460 6.584 13.868 1.00 92.38 712 CYS A N 1
ATOM 5591 C CA . CYS A 1 712 ? 19.363 6.117 15.243 1.00 92.38 712 CYS A CA 1
ATOM 5592 C C . CYS A 1 712 ? 19.410 4.580 15.263 1.00 92.38 712 CYS A C 1
ATOM 5594 O O . CYS A 1 712 ? 18.492 3.931 14.774 1.00 92.38 712 CYS A O 1
ATOM 5596 N N . GLU A 1 713 ? 20.479 4.008 15.824 1.00 89.62 713 GLU A N 1
ATOM 5597 C CA . GLU A 1 713 ? 20.686 2.547 15.918 1.00 89.62 713 GLU A CA 1
ATOM 5598 C C . GLU A 1 713 ? 19.765 1.878 16.949 1.00 89.62 713 GLU A C 1
ATOM 5600 O O . GLU A 1 713 ? 19.462 0.690 16.866 1.00 89.62 713 GLU A O 1
ATOM 5605 N N . THR A 1 714 ? 19.296 2.644 17.937 1.00 89.31 714 THR A N 1
ATOM 5606 C CA . THR A 1 714 ? 18.423 2.153 19.011 1.00 89.31 714 THR A CA 1
ATOM 5607 C C . THR A 1 714 ? 17.204 3.061 19.195 1.00 89.31 714 THR A C 1
ATOM 5609 O O . THR A 1 714 ? 17.091 3.720 20.235 1.00 89.31 714 THR A O 1
ATOM 5612 N N . PRO A 1 715 ? 16.298 3.160 18.204 1.00 90.94 715 PRO A N 1
ATOM 5613 C CA . PRO A 1 715 ? 15.138 4.032 18.333 1.00 90.94 715 PRO A CA 1
ATOM 5614 C C . PRO A 1 715 ? 14.178 3.530 19.416 1.00 90.94 715 PRO A C 1
ATOM 5616 O O . PRO A 1 715 ? 14.096 2.334 19.713 1.00 90.94 715 PRO A O 1
ATOM 5619 N N . GLU A 1 716 ? 13.453 4.465 20.027 1.00 91.25 716 GLU A N 1
ATOM 5620 C CA . GLU A 1 716 ? 12.600 4.169 21.174 1.00 91.25 716 GLU A CA 1
ATOM 5621 C C . GLU A 1 716 ? 11.391 3.288 20.815 1.00 91.25 716 GLU A C 1
ATOM 5623 O O . GLU A 1 716 ? 10.875 3.269 19.693 1.00 91.25 716 GLU A O 1
ATOM 5628 N N . THR A 1 717 ? 10.900 2.562 21.822 1.00 97.00 717 THR A N 1
ATOM 5629 C CA . THR A 1 717 ? 9.598 1.891 21.749 1.00 97.00 717 THR A CA 1
ATOM 5630 C C . THR A 1 717 ? 8.501 2.946 21.807 1.00 97.00 717 THR A C 1
ATOM 5632 O O . THR A 1 717 ? 8.414 3.701 22.775 1.00 97.00 717 THR A O 1
ATOM 5635 N N . LEU A 1 718 ? 7.636 2.978 20.798 1.00 97.50 718 LEU A N 1
ATOM 5636 C CA . LEU A 1 718 ? 6.582 3.981 20.692 1.00 97.50 718 LEU A CA 1
ATOM 5637 C C . LEU A 1 718 ? 5.234 3.418 21.124 1.00 97.50 718 LEU A C 1
ATOM 5639 O O . LEU A 1 718 ? 4.958 2.231 20.966 1.00 97.50 718 LEU A O 1
ATOM 5643 N N . THR A 1 719 ? 4.381 4.288 21.665 1.00 97.50 719 THR A N 1
ATOM 5644 C CA . THR A 1 719 ? 3.001 3.953 22.032 1.00 97.50 719 THR A CA 1
ATOM 5645 C C . THR A 1 719 ? 2.028 4.882 21.322 1.00 97.50 719 THR A C 1
ATOM 5647 O O . THR A 1 719 ? 2.145 6.103 21.416 1.00 97.50 719 THR A O 1
ATOM 5650 N N . GLY A 1 720 ? 1.043 4.297 20.652 1.00 95.06 720 GLY A N 1
ATOM 5651 C CA . GLY A 1 720 ? -0.058 4.989 19.999 1.00 95.06 720 GLY A CA 1
ATOM 5652 C C . GLY A 1 720 ? -1.406 4.406 20.405 1.00 95.06 720 GLY A C 1
ATOM 5653 O O . GLY A 1 720 ? -1.523 3.661 21.381 1.00 95.06 720 GLY A O 1
ATOM 5654 N N . SER A 1 721 ? -2.437 4.749 19.642 1.00 96.50 721 SER A N 1
ATOM 5655 C CA . SER A 1 721 ? -3.754 4.137 19.781 1.00 96.50 721 SER A CA 1
ATOM 5656 C C . SER A 1 721 ? -4.465 4.044 18.441 1.00 96.50 721 SER A C 1
ATOM 5658 O O . SER A 1 721 ? -4.265 4.903 17.579 1.00 96.50 721 SER A O 1
ATOM 5660 N N . VAL A 1 722 ? -5.336 3.050 18.320 1.00 96.75 722 VAL A N 1
ATOM 5661 C CA . VAL A 1 722 ? -6.203 2.836 17.161 1.00 96.75 722 VAL A CA 1
ATOM 5662 C C . VAL A 1 722 ? -7.669 2.918 17.554 1.00 96.75 722 VAL A C 1
ATOM 5664 O O . VAL A 1 722 ? -8.042 2.587 18.678 1.00 96.75 722 VAL A O 1
ATOM 5667 N N . CYS A 1 723 ? -8.517 3.350 16.637 1.00 95.19 723 CYS A N 1
ATOM 5668 C CA . CYS A 1 723 ? -9.957 3.432 16.823 1.00 95.19 723 CYS A CA 1
ATOM 5669 C C . CYS A 1 723 ? -10.686 3.169 15.508 1.00 95.19 723 CYS A C 1
ATOM 5671 O O . CYS A 1 723 ? -10.107 3.240 14.429 1.00 95.19 723 CYS A O 1
ATOM 5673 N N . THR A 1 724 ? -11.989 2.917 15.582 1.00 93.31 724 THR A N 1
ATOM 5674 C CA . THR A 1 724 ? -12.782 2.579 14.396 1.00 93.31 724 THR A CA 1
ATOM 5675 C C . THR A 1 724 ? -12.781 3.683 13.331 1.00 93.31 724 THR A C 1
ATOM 5677 O O . THR A 1 724 ? -12.863 3.388 12.143 1.00 93.31 724 THR A O 1
ATOM 5680 N N . SER A 1 725 ? -12.662 4.956 13.731 1.00 90.12 725 SER A N 1
ATOM 5681 C CA . SER A 1 725 ? -12.592 6.090 12.797 1.00 90.12 725 SER A CA 1
ATOM 5682 C C . SER A 1 725 ? -11.250 6.232 12.077 1.00 90.12 725 SER A C 1
ATOM 5684 O O . SER A 1 725 ? -11.162 7.062 11.182 1.00 90.12 725 SER A O 1
ATOM 5686 N N . ASP A 1 726 ? -10.228 5.445 12.434 1.00 94.56 726 ASP A N 1
ATOM 5687 C CA . ASP A 1 726 ? -8.982 5.376 11.657 1.00 94.56 726 ASP A CA 1
ATOM 5688 C C . ASP A 1 726 ? -9.199 4.710 10.285 1.00 94.56 726 ASP A C 1
ATOM 5690 O O . ASP A 1 726 ? -8.394 4.888 9.378 1.00 94.56 726 ASP A O 1
ATOM 5694 N N . VAL A 1 727 ? -10.297 3.966 10.109 1.00 94.94 727 VAL A N 1
ATOM 5695 C CA . VAL A 1 727 ? -10.743 3.467 8.805 1.00 94.94 727 VAL A CA 1
ATOM 5696 C C . VAL A 1 727 ? -11.737 4.473 8.218 1.00 94.94 727 VAL A C 1
ATOM 5698 O O . VAL A 1 727 ? -12.939 4.397 8.490 1.00 94.94 727 VAL A O 1
ATOM 5701 N N . ASP A 1 728 ? -11.260 5.398 7.380 1.00 86.31 728 ASP A N 1
ATOM 5702 C CA . ASP A 1 728 ? -12.066 6.534 6.884 1.00 86.31 728 ASP A CA 1
ATOM 5703 C C . ASP A 1 728 ? -13.396 6.111 6.231 1.00 86.31 728 ASP A C 1
ATOM 5705 O O . ASP A 1 728 ? -14.394 6.836 6.282 1.00 86.31 728 ASP A O 1
ATOM 5709 N N . LEU A 1 729 ? -13.421 4.934 5.598 1.00 87.75 729 LEU A N 1
ATOM 5710 C CA . LEU A 1 729 ? -14.567 4.432 4.839 1.00 87.75 729 LEU A CA 1
ATOM 5711 C C . LEU A 1 729 ? -15.344 3.306 5.540 1.00 87.75 729 LEU A C 1
ATOM 5713 O O . LEU A 1 729 ? -16.204 2.688 4.915 1.00 87.75 729 LEU A O 1
ATOM 5717 N N . ILE A 1 730 ? -15.125 3.066 6.839 1.00 90.25 730 ILE A N 1
ATOM 5718 C CA . ILE A 1 730 ? -15.782 1.971 7.583 1.00 90.25 730 ILE A CA 1
ATOM 5719 C C . ILE A 1 730 ? -17.317 2.014 7.513 1.00 90.25 730 ILE A C 1
ATOM 5721 O O . ILE A 1 730 ? -17.978 0.979 7.448 1.00 90.25 730 ILE A O 1
ATOM 5725 N N . ALA A 1 731 ? -17.904 3.211 7.440 1.00 86.69 731 ALA A N 1
ATOM 5726 C CA . ALA A 1 731 ? -19.351 3.377 7.326 1.00 86.69 731 ALA A CA 1
ATOM 5727 C C . ALA A 1 731 ? -19.932 2.756 6.037 1.00 86.69 731 ALA A C 1
ATOM 5729 O O . ALA A 1 731 ? -21.111 2.409 6.011 1.00 86.69 731 ALA A O 1
ATOM 5730 N N . GLN A 1 732 ? -19.125 2.596 4.977 1.00 85.88 732 GLN A N 1
ATOM 5731 C CA . GLN A 1 732 ? -19.568 1.973 3.725 1.00 85.88 732 GLN A CA 1
ATOM 5732 C C . GLN A 1 732 ? -19.862 0.479 3.899 1.00 85.88 732 GLN A C 1
ATOM 5734 O O . GLN A 1 732 ? -20.828 -0.015 3.324 1.00 85.88 732 GLN A O 1
ATOM 5739 N N . VAL A 1 733 ? -19.072 -0.223 4.719 1.00 88.69 733 VAL A N 1
ATOM 5740 C CA . VAL A 1 733 ? -19.255 -1.661 4.990 1.00 88.69 733 VAL A CA 1
ATOM 5741 C C . VAL A 1 733 ? -20.198 -1.917 6.168 1.00 88.69 733 VAL A C 1
ATOM 5743 O O . VAL A 1 733 ? -20.847 -2.959 6.238 1.00 88.69 733 VAL A O 1
ATOM 5746 N N . ALA A 1 734 ? -20.322 -0.949 7.079 1.00 86.88 734 ALA A N 1
ATOM 5747 C CA . ALA A 1 734 ? -21.187 -1.056 8.246 1.00 86.88 734 ALA A CA 1
ATOM 5748 C C . ALA A 1 734 ? -22.688 -0.958 7.913 1.00 86.88 734 ALA A C 1
ATOM 5750 O O . ALA A 1 734 ? -23.508 -1.660 8.511 1.00 86.88 734 ALA A O 1
ATOM 5751 N N . GLY A 1 735 ? -23.044 -0.124 6.931 1.00 78.94 735 GLY A N 1
ATOM 5752 C CA . GLY A 1 735 ? -24.429 0.192 6.577 1.00 78.94 735 GLY A CA 1
ATOM 5753 C C . GLY A 1 735 ? -24.956 1.454 7.271 1.00 78.94 735 GLY A C 1
ATOM 5754 O O . GLY A 1 735 ? -24.343 1.988 8.193 1.00 78.94 735 GLY A O 1
ATOM 5755 N N . ALA A 1 736 ? -26.100 1.959 6.796 1.00 75.44 736 ALA A N 1
ATOM 5756 C CA . ALA A 1 736 ? -26.643 3.260 7.204 1.00 75.44 736 ALA A CA 1
ATOM 5757 C C . ALA A 1 736 ? -27.076 3.329 8.680 1.00 75.44 736 ALA A C 1
ATOM 5759 O O . ALA A 1 736 ? -26.999 4.401 9.278 1.00 75.44 736 ALA A O 1
ATOM 5760 N N . ASP A 1 737 ? -27.486 2.198 9.257 1.00 77.56 737 ASP A N 1
ATOM 5761 C CA . ASP A 1 737 ? -28.027 2.108 10.620 1.00 77.56 737 ASP A CA 1
ATOM 5762 C C . ASP A 1 737 ? -26.954 1.810 11.680 1.00 77.56 737 ASP A C 1
ATOM 5764 O O . ASP A 1 737 ? -27.261 1.588 12.851 1.00 77.56 737 ASP A O 1
ATOM 5768 N N . TRP A 1 738 ? -25.678 1.791 11.287 1.00 87.62 738 TRP A N 1
ATOM 5769 C CA . TRP A 1 738 ? -24.589 1.494 12.204 1.00 87.62 738 TRP A CA 1
ATOM 5770 C C . TRP A 1 738 ? -24.395 2.607 13.240 1.00 87.62 738 TRP A C 1
ATOM 5772 O O . TRP A 1 738 ? -24.182 3.777 12.915 1.00 87.62 738 TRP A O 1
ATOM 5782 N N . ASN A 1 739 ? -24.422 2.226 14.516 1.00 84.56 739 ASN A N 1
ATOM 5783 C CA . ASN A 1 739 ? -24.319 3.149 15.644 1.00 84.56 739 ASN A CA 1
ATOM 5784 C C . ASN A 1 739 ? -22.871 3.589 15.955 1.00 84.56 739 ASN A C 1
ATOM 5786 O O . ASN A 1 739 ? -22.687 4.534 16.723 1.00 84.56 739 ASN A O 1
ATOM 5790 N N . GLY A 1 740 ? -21.861 2.965 15.338 1.00 88.12 740 GLY A N 1
ATOM 5791 C CA . GLY A 1 740 ? -20.437 3.236 15.559 1.00 88.12 740 GLY A CA 1
ATOM 5792 C C . GLY A 1 740 ? -19.698 2.180 16.390 1.00 88.12 740 GLY A C 1
ATOM 5793 O O . GLY A 1 740 ? -18.475 2.268 16.497 1.00 88.12 740 GLY A O 1
ATOM 5794 N N . ASP A 1 741 ? -20.404 1.197 16.951 1.00 92.44 741 ASP A N 1
ATOM 5795 C CA . ASP A 1 741 ? -19.804 0.131 17.753 1.00 92.44 741 ASP A CA 1
ATOM 5796 C C . ASP A 1 741 ? -19.216 -0.963 16.859 1.00 92.44 741 ASP A C 1
ATOM 5798 O O . ASP A 1 741 ? -19.848 -1.440 15.911 1.00 92.44 741 ASP A O 1
ATOM 5802 N N . ALA A 1 742 ? -17.994 -1.380 17.163 1.00 96.50 742 ALA A N 1
ATOM 5803 C CA . ALA A 1 742 ? -17.300 -2.411 16.411 1.00 96.50 742 ALA A CA 1
ATOM 5804 C C . ALA A 1 742 ? -16.752 -3.486 17.343 1.00 96.50 742 ALA A C 1
ATOM 5806 O O . ALA A 1 742 ? -16.419 -3.234 18.497 1.00 96.50 742 ALA A O 1
ATOM 5807 N N . VAL A 1 743 ? -16.616 -4.688 16.813 1.00 97.06 743 VAL A N 1
ATOM 5808 C CA . VAL A 1 743 ? -15.694 -5.683 17.340 1.00 97.06 743 VAL A CA 1
ATOM 5809 C C . VAL A 1 743 ? -14.333 -5.406 16.722 1.00 97.06 743 VAL A C 1
ATOM 5811 O O . VAL A 1 743 ? -14.237 -5.173 15.520 1.00 97.06 743 VAL A O 1
ATOM 5814 N N . VAL A 1 744 ? -13.280 -5.445 17.525 1.00 97.69 744 VAL A N 1
ATOM 5815 C CA . VAL A 1 744 ? -11.904 -5.317 17.049 1.00 97.69 744 VAL A CA 1
ATOM 5816 C C . VAL A 1 744 ? -11.136 -6.597 17.338 1.00 97.69 744 VAL A C 1
ATOM 5818 O O . VAL A 1 744 ? -11.161 -7.089 18.463 1.00 97.69 744 VAL A O 1
ATOM 5821 N N . PHE A 1 745 ? -10.482 -7.138 16.312 1.00 98.12 745 PHE A N 1
ATOM 5822 C CA . PHE A 1 745 ? -9.565 -8.271 16.421 1.00 98.12 745 PHE A CA 1
ATOM 5823 C C . PHE A 1 745 ? -8.128 -7.784 16.242 1.00 98.12 745 PHE A C 1
ATOM 5825 O O . PHE A 1 745 ? -7.791 -7.216 15.198 1.00 98.12 745 PHE A O 1
ATOM 5832 N N . SER A 1 746 ? -7.302 -8.012 17.260 1.00 97.56 746 SER A N 1
ATOM 5833 C CA . SER A 1 746 ? -5.876 -7.687 17.279 1.00 97.56 746 SER A CA 1
ATOM 5834 C C . SER A 1 746 ? -5.077 -8.922 16.879 1.00 97.56 746 SER A C 1
ATOM 5836 O O . SER A 1 746 ? -4.978 -9.871 17.659 1.00 97.56 746 SER A O 1
ATOM 5838 N N . TYR A 1 747 ? -4.508 -8.912 15.676 1.00 97.81 747 TYR A N 1
ATOM 5839 C CA . TYR A 1 747 ? -3.944 -10.102 15.042 1.00 97.81 747 TYR A CA 1
ATOM 5840 C C . TYR A 1 747 ? -2.832 -10.768 15.865 1.00 97.81 747 TYR A C 1
ATOM 5842 O O . TYR A 1 747 ? -2.931 -11.958 16.159 1.00 97.81 747 TYR A O 1
ATOM 5850 N N . ARG A 1 748 ? -1.799 -10.029 16.303 1.00 95.12 748 ARG A N 1
ATOM 5851 C CA . ARG A 1 748 ? -0.646 -10.654 16.986 1.00 95.12 748 ARG A CA 1
ATOM 5852 C C . ARG A 1 748 ? -1.002 -11.231 18.349 1.00 95.12 748 ARG A C 1
ATOM 5854 O O . ARG A 1 748 ? -0.427 -12.238 18.751 1.00 95.12 748 ARG A O 1
ATOM 5861 N N . SER A 1 749 ? -1.918 -10.586 19.069 1.00 91.88 749 SER A N 1
ATOM 5862 C CA . SER A 1 749 ? -2.378 -11.084 20.372 1.00 91.88 749 SER A CA 1
ATOM 5863 C C . SER A 1 749 ? -3.483 -12.136 20.267 1.00 91.88 749 SER A C 1
ATOM 5865 O O . SER A 1 749 ? -3.736 -12.834 21.244 1.00 91.88 749 SER A O 1
ATOM 5867 N N . GLY A 1 750 ? -4.154 -12.248 19.116 1.00 93.19 750 GLY A N 1
ATOM 5868 C CA . GLY A 1 750 ? -5.337 -13.092 18.944 1.00 93.19 750 GLY A CA 1
ATOM 5869 C C . GLY A 1 750 ? -6.544 -12.632 19.771 1.00 93.19 750 GLY A C 1
ATOM 5870 O O . GLY A 1 750 ? -7.510 -13.381 19.907 1.00 93.19 750 GLY A O 1
ATOM 5871 N N . ASN A 1 751 ? -6.491 -11.421 20.334 1.00 92.56 751 ASN A N 1
ATOM 5872 C CA . ASN A 1 751 ? -7.519 -10.906 21.225 1.00 92.56 751 ASN A CA 1
ATOM 5873 C C . ASN A 1 751 ? -8.633 -10.221 20.445 1.00 92.56 751 ASN A C 1
ATOM 5875 O O . ASN A 1 751 ? -8.401 -9.515 19.461 1.00 92.56 751 ASN A O 1
ATOM 5879 N N . ILE A 1 752 ? -9.843 -10.372 20.963 1.00 95.44 752 ILE A N 1
ATOM 5880 C CA . ILE A 1 752 ? -11.028 -9.673 20.497 1.00 95.44 752 ILE A CA 1
ATOM 5881 C C . ILE A 1 752 ? -11.558 -8.757 21.603 1.00 95.44 752 ILE A C 1
ATOM 5883 O O . ILE A 1 752 ? -11.544 -9.110 22.782 1.00 95.44 752 ILE A O 1
ATOM 5887 N N . ALA A 1 753 ? -12.036 -7.577 21.227 1.00 94.75 753 ALA A N 1
ATOM 5888 C CA . ALA A 1 753 ? -12.692 -6.664 22.149 1.00 94.75 753 ALA A CA 1
ATOM 5889 C C . ALA A 1 753 ? -13.907 -6.000 21.502 1.00 94.75 753 ALA A C 1
ATOM 5891 O O . ALA A 1 753 ? -13.938 -5.746 20.298 1.00 94.75 753 ALA A O 1
ATOM 5892 N N . LEU A 1 754 ? -14.901 -5.677 22.326 1.00 95.12 754 LEU A N 1
ATOM 5893 C CA . LEU A 1 754 ? -15.939 -4.726 21.955 1.00 95.12 754 LEU A CA 1
ATOM 5894 C C . LEU A 1 754 ? -15.367 -3.316 22.071 1.00 95.12 754 LEU A C 1
ATOM 5896 O O . LEU A 1 754 ? -14.880 -2.921 23.131 1.00 95.12 754 LEU A O 1
ATOM 5900 N N . LEU A 1 755 ? -15.451 -2.556 20.987 1.00 95.50 755 LEU A N 1
ATOM 5901 C CA . LEU A 1 755 ? -14.991 -1.183 20.903 1.00 95.50 755 LEU A CA 1
ATOM 5902 C C . LEU A 1 755 ? -16.190 -0.255 20.665 1.00 95.50 755 LEU A C 1
ATOM 5904 O O . LEU A 1 755 ? -16.662 -0.131 19.530 1.00 95.50 755 LEU A O 1
ATOM 5908 N N . PRO A 1 756 ? -16.695 0.402 21.726 1.00 93.88 756 PRO A N 1
ATOM 5909 C CA . PRO A 1 756 ? -17.770 1.374 21.597 1.00 93.88 756 PRO A CA 1
ATOM 5910 C C . PRO A 1 756 ? -17.370 2.547 20.705 1.00 93.88 756 PRO A C 1
ATOM 5912 O O . PRO A 1 756 ? -16.191 2.906 20.616 1.00 93.88 756 PRO A O 1
ATOM 5915 N N . LYS A 1 757 ? -18.360 3.215 20.111 1.00 89.62 757 LYS A N 1
ATOM 5916 C CA . LYS A 1 757 ? -18.135 4.424 19.311 1.00 89.62 757 LYS A CA 1
ATOM 5917 C C . LYS A 1 757 ? -17.226 5.432 20.029 1.00 89.62 757 LYS A C 1
ATOM 5919 O O . LYS A 1 757 ? -17.536 5.916 21.118 1.00 89.62 757 LYS A O 1
ATOM 5924 N N . GLY A 1 758 ? -16.133 5.811 19.366 1.00 83.75 758 GLY A N 1
ATOM 5925 C CA . GLY A 1 758 ? -15.184 6.818 19.853 1.00 83.75 758 GLY A CA 1
ATOM 5926 C C . GLY A 1 758 ? -14.189 6.316 20.904 1.00 83.75 758 GLY A C 1
ATOM 5927 O O . GLY A 1 758 ? -13.347 7.097 21.346 1.00 83.75 758 GLY A O 1
ATOM 5928 N N . ALA A 1 759 ? -14.255 5.041 21.299 1.00 91.50 759 ALA A N 1
ATOM 5929 C CA . ALA A 1 759 ? -13.210 4.411 22.094 1.00 91.50 759 ALA A CA 1
ATOM 5930 C C . ALA A 1 759 ? -11.977 4.096 21.230 1.00 91.50 759 ALA A C 1
ATOM 5932 O O . ALA A 1 759 ? -12.069 3.950 20.009 1.00 91.50 759 ALA A O 1
ATOM 5933 N N . SER A 1 760 ? -10.818 3.977 21.878 1.00 94.12 760 SER A N 1
ATOM 5934 C CA . SER A 1 760 ? -9.566 3.582 21.235 1.00 94.12 760 SER A CA 1
ATOM 5935 C C . SER A 1 760 ? -8.851 2.489 22.026 1.00 94.12 760 SER A C 1
ATOM 5937 O O . SER A 1 760 ? -9.025 2.369 23.240 1.00 94.12 760 SER A O 1
ATOM 5939 N N . MET A 1 761 ? -8.041 1.692 21.332 1.00 93.31 761 MET A N 1
ATOM 5940 C CA . MET A 1 761 ? -7.164 0.680 21.916 1.00 93.31 761 MET A CA 1
ATOM 5941 C C . MET A 1 761 ? -5.710 1.141 21.865 1.00 93.31 761 MET A C 1
ATOM 5943 O O . MET A 1 761 ? -5.285 1.659 20.831 1.00 93.31 761 MET A O 1
ATOM 5947 N N . PRO A 1 762 ? -4.931 0.966 22.945 1.00 96.25 762 PRO A N 1
ATOM 5948 C CA . PRO A 1 762 ? -3.512 1.282 22.935 1.00 96.25 762 PRO A CA 1
ATOM 5949 C C . PRO A 1 762 ? -2.722 0.254 22.118 1.00 96.25 762 PRO A C 1
ATOM 5951 O O . PRO A 1 762 ? -3.093 -0.915 22.037 1.00 96.25 762 PRO A O 1
ATOM 5954 N N . VAL A 1 763 ? -1.595 0.691 21.566 1.00 96.94 763 VAL A N 1
ATOM 5955 C CA . VAL A 1 763 ? -0.630 -0.172 20.879 1.00 96.94 763 VAL A CA 1
ATOM 5956 C C . VAL A 1 763 ? 0.780 0.315 21.184 1.00 96.94 763 VAL A C 1
ATOM 5958 O O . VAL A 1 763 ? 1.045 1.513 21.112 1.00 96.94 763 VAL A O 1
ATOM 5961 N N . THR A 1 764 ? 1.677 -0.601 21.537 1.00 97.94 764 THR A N 1
ATOM 5962 C CA . THR A 1 764 ? 3.072 -0.299 21.878 1.00 97.94 764 THR A CA 1
ATOM 5963 C C . THR A 1 764 ? 3.983 -1.188 21.045 1.00 97.94 764 THR A C 1
ATOM 5965 O O . THR A 1 764 ? 3.834 -2.405 21.090 1.00 97.94 764 THR A O 1
ATOM 5968 N N . LEU A 1 765 ? 4.896 -0.586 20.281 1.00 98.25 765 LEU A N 1
ATOM 5969 C CA . LEU A 1 765 ? 5.719 -1.284 19.290 1.00 98.25 765 LEU A CA 1
ATOM 5970 C C . LEU A 1 765 ? 7.178 -0.843 19.375 1.00 98.25 765 LEU A C 1
ATOM 5972 O O . LEU A 1 765 ? 7.482 0.357 19.383 1.00 98.25 765 LEU A O 1
ATOM 5976 N N . LYS A 1 766 ? 8.088 -1.815 19.375 1.00 97.44 766 LYS A N 1
ATOM 5977 C CA . LYS A 1 766 ? 9.508 -1.585 19.083 1.00 97.44 766 LYS A CA 1
ATOM 5978 C C . LYS A 1 766 ? 9.695 -1.342 17.586 1.00 97.44 766 LYS A C 1
ATOM 5980 O O . LYS A 1 766 ? 8.793 -1.572 16.788 1.00 97.44 766 LYS A O 1
ATOM 5985 N N . VAL A 1 767 ? 10.869 -0.859 17.204 1.00 96.31 767 VAL A N 1
ATOM 5986 C CA . VAL A 1 767 ? 11.240 -0.647 15.798 1.00 96.31 767 VAL A CA 1
ATOM 5987 C C . VAL A 1 767 ? 11.128 -1.950 15.016 1.00 96.31 767 VAL A C 1
ATOM 5989 O O . VAL A 1 767 ? 11.468 -3.006 15.547 1.00 96.31 767 VAL A O 1
ATOM 5992 N N . LEU A 1 768 ? 10.634 -1.868 13.775 1.00 95.62 768 LEU A N 1
ATOM 5993 C CA . LEU A 1 768 ? 10.320 -3.023 12.920 1.00 95.62 768 LEU A CA 1
ATOM 5994 C C . LEU A 1 768 ? 9.256 -3.977 13.492 1.00 95.62 768 LEU A C 1
ATOM 5996 O O . LEU A 1 768 ? 9.005 -5.033 12.913 1.00 95.62 768 LEU A O 1
ATOM 6000 N N . GLU A 1 769 ? 8.569 -3.608 14.576 1.00 97.81 769 GLU A N 1
ATOM 6001 C CA . GLU A 1 769 ? 7.343 -4.284 14.984 1.00 97.81 769 GLU A CA 1
ATOM 6002 C C . GLU A 1 769 ? 6.116 -3.629 14.346 1.00 97.81 769 GLU A C 1
ATOM 6004 O O . GLU A 1 769 ? 6.103 -2.453 13.957 1.00 97.81 769 GLU A O 1
ATOM 6009 N N . TYR A 1 770 ? 5.059 -4.428 14.268 1.00 98.44 770 TYR A N 1
ATOM 6010 C CA . TYR A 1 770 ? 3.764 -4.042 13.738 1.00 98.44 770 TYR A CA 1
ATOM 6011 C C . TYR A 1 770 ? 2.632 -4.644 14.585 1.00 98.44 770 TYR A C 1
ATOM 6013 O O . TYR A 1 770 ? 2.873 -5.503 15.439 1.00 98.44 770 TYR A O 1
ATOM 6021 N N . GLU A 1 771 ? 1.402 -4.207 14.329 1.00 98.50 771 GLU A N 1
ATOM 6022 C CA . GLU A 1 771 ? 0.154 -4.866 14.735 1.00 98.50 771 GLU A CA 1
ATOM 6023 C C . GLU A 1 771 ? -0.926 -4.598 13.676 1.00 98.50 771 GLU A C 1
ATOM 6025 O O . GLU A 1 771 ? -0.944 -3.520 13.076 1.00 98.50 771 GLU A O 1
ATOM 6030 N N . LEU A 1 772 ? -1.818 -5.566 13.448 1.00 98.75 772 LEU A N 1
ATOM 6031 C CA . LEU A 1 772 ? -2.963 -5.425 12.547 1.00 98.75 772 LEU A CA 1
ATOM 6032 C C . LEU A 1 772 ? -4.264 -5.490 13.352 1.00 98.75 772 LEU A C 1
ATOM 6034 O O . LEU A 1 772 ? -4.565 -6.492 14.001 1.00 98.75 772 LEU A O 1
ATOM 6038 N N . PHE A 1 773 ? -5.060 -4.428 13.268 1.00 98.62 773 PHE A N 1
ATOM 6039 C CA . PHE A 1 773 ? -6.364 -4.322 13.911 1.00 98.62 773 PHE A CA 1
ATOM 6040 C C . PHE A 1 773 ? -7.467 -4.398 12.866 1.00 98.62 773 PHE A C 1
ATOM 6042 O O . PHE A 1 773 ? -7.551 -3.551 11.976 1.00 98.62 773 PHE A O 1
ATOM 6049 N N . HIS A 1 774 ? -8.342 -5.387 12.992 1.00 98.44 774 HIS A N 1
ATOM 6050 C CA . HIS A 1 774 ? -9.494 -5.540 12.112 1.00 98.44 774 HIS A CA 1
ATOM 6051 C C . HIS A 1 774 ? -10.753 -5.072 12.829 1.00 98.44 774 HIS A C 1
ATOM 6053 O O . HIS A 1 774 ? -11.078 -5.588 13.896 1.00 98.44 774 HIS A O 1
ATOM 6059 N N . PHE A 1 775 ? -11.455 -4.106 12.244 1.00 98.00 775 PHE A N 1
ATOM 6060 C CA . PHE A 1 775 ? -12.659 -3.499 12.801 1.00 98.00 775 PHE A CA 1
ATOM 6061 C C . PHE A 1 775 ? -13.897 -4.035 12.084 1.00 98.00 775 PHE A C 1
ATOM 6063 O O . PHE A 1 775 ? -14.111 -3.760 10.901 1.00 98.00 775 PHE A O 1
ATOM 6070 N N . TYR A 1 776 ? -14.727 -4.767 12.817 1.00 97.31 776 TYR A N 1
ATOM 6071 C CA . TYR A 1 776 ? -15.951 -5.401 12.341 1.00 97.31 776 TYR A CA 1
ATOM 6072 C C . TYR A 1 776 ? -17.165 -4.657 12.901 1.00 97.31 776 TYR A C 1
ATOM 6074 O O . TYR A 1 776 ? -17.435 -4.749 14.101 1.00 97.31 776 TYR A O 1
ATOM 6082 N N . PRO A 1 777 ? -17.912 -3.912 12.071 1.00 94.94 777 PRO A N 1
ATOM 6083 C CA . PRO A 1 777 ? -19.153 -3.284 12.503 1.00 94.94 777 PRO A CA 1
ATOM 6084 C C . PRO A 1 777 ? -20.135 -4.329 13.034 1.00 94.94 777 PRO A C 1
ATOM 6086 O O . PRO A 1 777 ? -20.414 -5.328 12.367 1.00 94.94 777 PRO A O 1
ATOM 6089 N N . ILE A 1 778 ? -20.660 -4.099 14.233 1.00 92.31 778 ILE A N 1
ATOM 6090 C CA . ILE A 1 778 ? -21.574 -5.039 14.880 1.00 92.31 778 ILE A CA 1
ATOM 6091 C C . ILE A 1 778 ? -22.979 -4.860 14.305 1.00 92.31 778 ILE A C 1
ATOM 6093 O O . ILE A 1 778 ? -23.452 -3.732 14.151 1.00 92.31 778 ILE A O 1
ATOM 6097 N N . LYS A 1 779 ? -23.668 -5.972 14.030 1.00 90.56 779 LYS A N 1
ATOM 6098 C CA . LYS A 1 779 ? -25.083 -5.968 13.636 1.00 90.56 779 LYS A CA 1
ATOM 6099 C C . LYS A 1 779 ? -25.938 -6.711 14.648 1.00 90.56 779 LYS A C 1
ATOM 6101 O O . LYS A 1 779 ? -25.559 -7.780 15.121 1.00 90.56 779 LYS A O 1
ATOM 6106 N N . GLU A 1 780 ? -27.105 -6.156 14.952 1.00 90.75 780 GLU A N 1
ATOM 6107 C CA . GLU A 1 780 ? -28.140 -6.857 15.707 1.00 90.75 780 GLU A CA 1
ATOM 6108 C C . GLU A 1 780 ? -28.858 -7.841 14.768 1.00 90.75 780 GLU A C 1
ATOM 6110 O O . GLU A 1 780 ? -29.431 -7.440 13.755 1.00 90.75 780 GLU A O 1
ATOM 6115 N N . ILE A 1 781 ? -28.775 -9.139 15.066 1.00 90.50 781 ILE A N 1
ATOM 6116 C CA . ILE A 1 781 ? -29.337 -10.212 14.225 1.00 90.50 781 ILE A CA 1
ATOM 6117 C C . ILE A 1 781 ? -30.715 -10.673 14.708 1.00 90.50 781 ILE A C 1
ATOM 6119 O O . ILE A 1 781 ? -31.547 -11.103 13.911 1.00 90.50 781 ILE A O 1
ATOM 6123 N N . ALA A 1 782 ? -30.975 -10.541 16.004 1.00 89.19 782 ALA A N 1
ATOM 6124 C CA . ALA A 1 782 ? -32.254 -10.750 16.672 1.00 89.19 782 ALA A CA 1
ATOM 6125 C C . ALA A 1 782 ? -32.288 -9.845 17.909 1.00 89.19 782 ALA A C 1
ATOM 6127 O O . ALA A 1 782 ? -31.255 -9.298 18.288 1.00 89.19 782 ALA A O 1
ATOM 6128 N N . GLN A 1 783 ? -33.451 -9.693 18.542 1.00 87.75 783 GLN A N 1
ATOM 6129 C CA . GLN A 1 783 ? -33.624 -8.779 19.672 1.00 87.75 783 GLN A CA 1
ATOM 6130 C C . GLN A 1 783 ? -32.595 -9.046 20.790 1.00 87.75 783 GLN A C 1
ATOM 6132 O O . GLN A 1 783 ? -32.653 -10.079 21.458 1.00 87.75 783 GLN A O 1
ATOM 6137 N N . GLY A 1 784 ? -31.655 -8.114 20.986 1.00 87.88 784 GLY A N 1
ATOM 6138 C CA . GLY A 1 784 ? -30.578 -8.224 21.978 1.00 87.88 784 GLY A CA 1
ATOM 6139 C C . GLY A 1 784 ? -29.483 -9.250 21.648 1.00 87.88 784 GLY A C 1
ATOM 6140 O O . GLY A 1 784 ? -28.787 -9.712 22.556 1.00 87.88 784 GLY A O 1
ATOM 6141 N N . ILE A 1 785 ? -29.343 -9.644 20.377 1.00 91.81 785 ILE A N 1
ATOM 6142 C CA . ILE A 1 785 ? -28.299 -10.557 19.898 1.00 91.81 785 ILE A CA 1
ATOM 6143 C C . ILE A 1 785 ? -27.484 -9.868 18.811 1.00 91.81 785 ILE A C 1
ATOM 6145 O O . ILE A 1 785 ? -28.013 -9.477 17.772 1.00 91.81 785 ILE A O 1
ATOM 6149 N N . TRP A 1 786 ? -26.177 -9.781 19.033 1.00 93.38 786 TRP A N 1
ATOM 6150 C CA . TRP A 1 786 ? -25.231 -9.089 18.174 1.00 93.38 786 TRP A CA 1
ATOM 6151 C C . TRP A 1 786 ? -24.233 -10.051 17.538 1.00 93.38 786 TRP A C 1
ATOM 6153 O O . TRP A 1 786 ? -23.806 -11.028 18.158 1.00 93.38 786 TRP A O 1
ATOM 6163 N N . PHE A 1 787 ? -23.847 -9.744 16.303 1.00 95.00 787 PHE A N 1
ATOM 6164 C CA . PHE A 1 787 ? -22.962 -10.568 15.493 1.00 95.00 787 PHE A CA 1
ATOM 6165 C C . PHE A 1 787 ? -21.974 -9.722 14.684 1.00 95.00 787 PHE A C 1
ATOM 6167 O O . PHE A 1 787 ? -22.321 -8.634 14.215 1.00 95.00 787 PHE A O 1
ATOM 6174 N N . ALA A 1 788 ? -20.766 -10.253 14.475 1.00 95.81 788 ALA A N 1
ATOM 6175 C CA . ALA A 1 788 ? -19.797 -9.716 13.520 1.00 95.81 788 ALA A CA 1
ATOM 6176 C C . ALA A 1 788 ? -18.991 -10.857 12.853 1.00 95.81 788 ALA A C 1
ATOM 6178 O O . ALA A 1 788 ? -18.478 -11.728 13.563 1.00 95.81 788 ALA A O 1
ATOM 6179 N N . PRO A 1 789 ? -18.844 -10.878 11.513 1.00 95.50 789 PRO A N 1
ATOM 6180 C CA . PRO A 1 789 ? -18.069 -11.913 10.831 1.00 95.50 789 PRO A CA 1
ATOM 6181 C C . PRO A 1 789 ? -16.571 -11.573 10.859 1.00 95.50 789 PRO A C 1
ATOM 6183 O O . PRO A 1 789 ? -16.173 -10.601 10.226 1.00 95.50 789 PRO A O 1
ATOM 6186 N N . ILE A 1 790 ? -15.749 -12.356 11.572 1.00 96.75 790 ILE A N 1
ATOM 6187 C CA . ILE A 1 790 ? -14.313 -12.059 11.732 1.00 96.75 790 ILE A CA 1
ATOM 6188 C C . ILE A 1 790 ? -13.518 -12.591 10.534 1.00 96.75 790 ILE A C 1
ATOM 6190 O O . ILE A 1 790 ? -13.000 -11.799 9.761 1.00 96.75 790 ILE A O 1
ATOM 6194 N N . GLY A 1 791 ? -13.440 -13.909 10.332 1.00 97.44 791 GLY A N 1
ATOM 6195 C CA . GLY A 1 791 ? -12.683 -14.493 9.215 1.00 97.44 791 GLY A CA 1
ATOM 6196 C C . GLY A 1 791 ? -11.640 -15.527 9.638 1.00 97.44 791 GLY A C 1
ATOM 6197 O O . GLY A 1 791 ? -11.776 -16.156 10.686 1.00 97.44 791 GLY A O 1
ATOM 6198 N N . LEU A 1 792 ? -10.598 -15.710 8.820 1.00 97.81 792 LEU A N 1
ATOM 6199 C CA . LEU A 1 792 ? -9.512 -16.666 9.082 1.00 97.81 792 LEU A CA 1
ATOM 6200 C C . LEU A 1 792 ? -8.483 -16.060 10.041 1.00 97.81 792 LEU A C 1
ATOM 6202 O O . LEU A 1 792 ? -7.696 -15.199 9.650 1.00 97.81 792 LEU A O 1
ATOM 6206 N N . LEU A 1 793 ? -8.496 -16.511 11.297 1.00 97.69 793 LEU A N 1
ATOM 6207 C CA . LEU A 1 793 ? -7.775 -15.870 12.406 1.00 97.69 793 LEU A CA 1
ATOM 6208 C C . LEU A 1 793 ? -6.250 -15.937 12.280 1.00 97.69 793 LEU A C 1
ATOM 6210 O O . LEU A 1 793 ? -5.553 -15.135 12.894 1.00 97.69 793 LEU A O 1
ATOM 6214 N N . ASP A 1 794 ? -5.748 -16.886 11.493 1.00 96.94 794 ASP A N 1
ATOM 6215 C CA . ASP A 1 794 ? -4.315 -17.125 11.306 1.00 96.94 794 ASP A CA 1
ATOM 6216 C C . ASP A 1 794 ? -3.757 -16.426 10.046 1.00 96.94 794 ASP A C 1
ATOM 6218 O O . ASP A 1 794 ? -2.570 -16.534 9.747 1.00 96.94 794 ASP A O 1
ATOM 6222 N N . MET A 1 795 ? -4.600 -15.684 9.313 1.00 98.06 795 MET A N 1
ATOM 6223 C CA . MET A 1 795 ? -4.209 -14.897 8.138 1.00 98.06 795 MET A CA 1
ATOM 6224 C C . MET A 1 795 ? -4.018 -13.427 8.513 1.00 98.06 795 MET A C 1
ATOM 6226 O O . MET A 1 795 ? -4.849 -12.864 9.230 1.00 98.06 795 MET A O 1
ATOM 6230 N N . PHE A 1 796 ? -2.988 -12.775 7.958 1.00 98.31 796 PHE A N 1
ATOM 6231 C CA . PHE A 1 796 ? -2.723 -11.350 8.209 1.00 98.31 796 PHE A CA 1
ATOM 6232 C C . PHE A 1 796 ? -3.917 -10.457 7.871 1.00 98.31 796 PHE A C 1
ATOM 6234 O O . PHE A 1 796 ? -4.251 -9.575 8.653 1.00 98.31 796 PHE A O 1
ATOM 6241 N N . ASN A 1 797 ? -4.570 -10.690 6.728 1.00 97.81 797 ASN A N 1
ATOM 6242 C CA . ASN A 1 797 ? -5.810 -10.008 6.363 1.00 97.81 797 ASN A CA 1
ATOM 6243 C C . ASN A 1 797 ? -7.027 -10.880 6.709 1.00 97.81 797 ASN A C 1
ATOM 6245 O O . ASN A 1 797 ? -7.714 -11.405 5.831 1.00 97.81 797 ASN A O 1
ATOM 6249 N N . THR A 1 798 ? -7.270 -11.054 8.008 1.00 97.19 798 THR A N 1
ATOM 6250 C CA . THR A 1 798 ? -8.283 -11.951 8.586 1.00 97.19 798 THR A CA 1
ATOM 6251 C C . THR A 1 798 ? -9.663 -11.775 7.941 1.00 97.19 798 THR A C 1
ATOM 6253 O O . THR A 1 798 ? -10.253 -12.734 7.436 1.00 97.19 798 THR A O 1
ATOM 6256 N N . GLY A 1 799 ? -10.156 -10.533 7.905 1.00 96.12 799 GLY A N 1
ATOM 6257 C CA . GLY A 1 799 ? -11.477 -10.195 7.368 1.00 96.12 799 GLY A CA 1
ATOM 6258 C C . GLY A 1 799 ? -11.582 -10.251 5.847 1.00 96.12 799 GLY A C 1
ATOM 6259 O O . GLY A 1 799 ? -12.691 -10.230 5.313 1.00 96.12 799 GLY A O 1
ATOM 6260 N N . GLY A 1 800 ? -10.454 -10.373 5.141 1.00 96.88 800 GLY A N 1
ATOM 6261 C CA . GLY A 1 800 ? -10.429 -10.603 3.697 1.00 96.88 800 GLY A CA 1
ATOM 6262 C C . GLY A 1 800 ? -11.022 -11.958 3.299 1.00 96.88 800 GLY A C 1
ATOM 6263 O O . GLY A 1 800 ? -11.433 -12.127 2.157 1.00 96.88 800 GLY A O 1
ATOM 6264 N N . ALA A 1 801 ? -11.121 -12.910 4.235 1.00 97.25 801 ALA A N 1
ATOM 6265 C CA . ALA A 1 801 ? -11.724 -14.222 3.996 1.00 97.25 801 ALA A CA 1
ATOM 6266 C C . ALA A 1 801 ? -13.260 -14.192 3.906 1.00 97.25 801 ALA A C 1
ATOM 6268 O O . ALA A 1 801 ? -13.857 -15.170 3.457 1.00 97.25 801 ALA A O 1
ATOM 6269 N N . VAL A 1 802 ? -13.912 -13.115 4.358 1.00 96.88 802 VAL A N 1
ATOM 6270 C CA . VAL A 1 802 ? -15.376 -12.993 4.370 1.00 96.88 802 VAL A CA 1
ATOM 6271 C C . VAL A 1 802 ? -15.839 -12.272 3.108 1.00 96.88 802 VAL A C 1
ATOM 6273 O O . VAL A 1 802 ? -15.636 -11.071 2.946 1.00 96.88 802 VAL A O 1
ATOM 6276 N N . GLU A 1 803 ? -16.501 -13.007 2.219 1.00 94.50 803 GLU A N 1
ATOM 6277 C CA . GLU A 1 803 ? -16.979 -12.506 0.928 1.00 94.50 803 GLU A CA 1
ATOM 6278 C C . GLU A 1 803 ? -18.362 -11.858 1.034 1.00 94.50 803 GLU A C 1
ATOM 6280 O O . GLU A 1 803 ? -18.643 -10.854 0.378 1.00 94.50 803 GLU A O 1
ATOM 6285 N N . GLN A 1 804 ? -19.238 -12.452 1.846 1.00 92.94 804 GLN A N 1
ATOM 6286 C CA . GLN A 1 804 ? -20.623 -12.025 2.020 1.00 92.94 804 GLN A CA 1
ATOM 6287 C C . GLN A 1 804 ? -21.156 -12.502 3.370 1.00 92.94 804 GLN A C 1
ATOM 6289 O O . GLN A 1 804 ? -20.774 -13.566 3.860 1.00 92.94 804 GLN A O 1
ATOM 6294 N N . PHE A 1 805 ? -22.075 -11.726 3.939 1.00 90.81 805 PHE A N 1
ATOM 6295 C CA . PHE A 1 805 ? -22.758 -12.032 5.189 1.00 90.81 805 PHE A CA 1
ATOM 6296 C C . PHE A 1 805 ? -24.246 -11.684 5.066 1.00 90.81 805 PHE A C 1
ATOM 6298 O O . PHE A 1 805 ? -24.594 -10.539 4.768 1.00 90.81 805 PHE A O 1
ATOM 6305 N N . GLU A 1 806 ? -25.109 -12.671 5.312 1.00 91.81 806 GLU A N 1
ATOM 6306 C CA . GLU A 1 806 ? -26.567 -12.549 5.284 1.00 91.81 806 GLU A CA 1
ATOM 6307 C C . GLU A 1 806 ? -27.194 -12.973 6.615 1.00 91.81 806 GLU A C 1
ATOM 6309 O O . GLU A 1 806 ? -26.720 -13.886 7.296 1.00 91.81 806 GLU A O 1
ATOM 6314 N N . ILE A 1 807 ? -28.282 -12.295 6.980 1.00 90.94 807 ILE A N 1
ATOM 6315 C CA . ILE A 1 807 ? -29.037 -12.535 8.210 1.00 90.94 807 ILE A CA 1
ATOM 6316 C C . ILE A 1 807 ? -30.434 -13.003 7.812 1.00 90.94 807 ILE A C 1
ATOM 6318 O O . ILE A 1 807 ? -31.149 -12.294 7.104 1.00 90.94 807 ILE A O 1
ATOM 6322 N N . HIS A 1 808 ? -30.851 -14.162 8.314 1.00 90.75 808 HIS A N 1
ATOM 6323 C CA . HIS A 1 808 ? -32.203 -14.679 8.131 1.00 90.75 808 HIS A CA 1
ATOM 6324 C C . HIS A 1 808 ? -32.899 -14.781 9.492 1.00 90.75 808 HIS A C 1
ATOM 6326 O O . HIS A 1 808 ? -32.517 -15.587 10.343 1.00 90.75 808 HIS A O 1
ATOM 6332 N N . GLN A 1 809 ? -33.932 -13.966 9.703 1.00 80.38 809 GLN A N 1
ATOM 6333 C CA . GLN A 1 809 ? -34.735 -13.996 10.926 1.00 80.38 809 GLN A CA 1
ATOM 6334 C C . GLN A 1 809 ? -35.886 -15.001 10.817 1.00 80.38 809 GLN A C 1
ATOM 6336 O O . GLN A 1 809 ? -36.621 -15.027 9.830 1.00 80.38 809 GLN A O 1
ATOM 6341 N N . LYS A 1 810 ? -36.073 -15.804 11.868 1.00 70.25 810 LYS A N 1
ATOM 6342 C CA . LYS A 1 810 ? -37.213 -16.708 12.059 1.00 70.25 810 LYS A CA 1
ATOM 6343 C C . LYS A 1 810 ? -37.768 -16.531 13.475 1.00 70.25 810 LYS A C 1
ATOM 6345 O O . LYS A 1 810 ? -37.438 -17.282 14.392 1.00 70.25 810 LYS A O 1
ATOM 6350 N N . GLY A 1 811 ? -38.626 -15.527 13.655 1.00 72.06 811 GLY A N 1
ATOM 6351 C CA . GLY A 1 811 ? -39.220 -15.213 14.958 1.00 72.06 811 GLY A CA 1
ATOM 6352 C C . GLY A 1 811 ? -38.163 -14.751 15.965 1.00 72.06 811 GLY A C 1
ATOM 6353 O O . GLY A 1 811 ? -37.513 -13.737 15.743 1.00 72.06 811 GLY A O 1
ATOM 6354 N N . VAL A 1 812 ? -37.991 -15.499 17.060 1.00 72.06 812 VAL A N 1
ATOM 6355 C CA . VAL A 1 812 ? -37.015 -15.205 18.133 1.00 72.06 812 VAL A CA 1
ATOM 6356 C C . VAL A 1 812 ? -35.604 -15.737 17.845 1.00 72.06 812 VAL A C 1
ATOM 6358 O O . VAL A 1 812 ? -34.678 -15.442 18.594 1.00 72.06 812 VAL A O 1
ATOM 6361 N N . ALA A 1 813 ? -35.430 -16.520 16.777 1.00 79.56 813 ALA A N 1
ATOM 6362 C CA . ALA A 1 813 ? -34.144 -17.067 16.361 1.00 79.56 813 ALA A CA 1
ATOM 6363 C C . ALA A 1 813 ? -33.657 -16.396 15.069 1.00 79.56 813 ALA A C 1
ATOM 6365 O O . ALA A 1 813 ? -34.451 -16.047 14.192 1.00 79.56 813 ALA A O 1
ATOM 6366 N N . ALA A 1 814 ? -32.341 -16.263 14.931 1.00 89.12 814 ALA A N 1
ATOM 6367 C CA . ALA A 1 814 ? -31.695 -15.815 13.704 1.00 89.12 814 ALA A CA 1
ATOM 6368 C C . ALA A 1 814 ? -30.679 -16.858 13.240 1.00 89.12 814 ALA A C 1
ATOM 6370 O O . ALA A 1 814 ? -29.979 -17.460 14.053 1.00 89.12 814 ALA A O 1
ATOM 6371 N N . SER A 1 815 ? -30.598 -17.059 11.929 1.00 92.62 815 SER A N 1
ATOM 6372 C CA . SER A 1 815 ? -29.516 -17.805 11.292 1.00 92.62 815 SER A CA 1
ATOM 6373 C C . SER A 1 815 ? -28.678 -16.855 10.452 1.00 92.62 815 SER A C 1
ATOM 6375 O O . SER A 1 815 ? -29.222 -16.036 9.709 1.00 92.62 815 SER A O 1
ATOM 6377 N N . VAL A 1 816 ? -27.363 -16.988 10.568 1.00 94.25 816 VAL A N 1
ATOM 6378 C CA . VAL A 1 816 ? -26.382 -16.207 9.822 1.00 94.25 816 VAL A CA 1
ATOM 6379 C C . VAL A 1 816 ? -25.723 -17.101 8.781 1.00 94.25 816 VAL A C 1
ATOM 6381 O O . VAL A 1 816 ? -25.213 -18.167 9.122 1.00 94.25 816 VAL A O 1
ATOM 6384 N N . SER A 1 817 ? -25.710 -16.645 7.533 1.00 95.00 817 SER A N 1
ATOM 6385 C CA . SER A 1 817 ? -25.044 -17.322 6.424 1.00 95.00 817 SER A CA 1
ATOM 6386 C C . SER A 1 817 ? -23.843 -16.500 5.969 1.00 95.00 817 SER A C 1
ATOM 6388 O O . SER A 1 817 ? -23.958 -15.300 5.710 1.00 95.00 817 SER A O 1
ATOM 6390 N N . LEU A 1 818 ? -22.678 -17.145 5.890 1.00 95.50 818 LEU A N 1
ATOM 6391 C CA . LEU A 1 818 ? -21.429 -16.532 5.448 1.00 95.50 818 LEU A CA 1
ATOM 6392 C C . LEU A 1 818 ? -20.949 -17.210 4.170 1.00 95.50 818 LEU A C 1
ATOM 6394 O O . LEU A 1 818 ? -20.862 -18.436 4.109 1.00 95.50 818 LEU A O 1
ATOM 6398 N N . LYS A 1 819 ? -20.580 -16.408 3.172 1.00 95.81 819 LYS A N 1
ATOM 6399 C CA . LYS A 1 819 ? -19.748 -16.874 2.063 1.00 95.81 819 LYS A CA 1
ATOM 6400 C C . LYS A 1 819 ? -18.309 -16.533 2.407 1.00 95.81 819 LYS A C 1
ATOM 6402 O O . LYS A 1 819 ? -18.004 -15.370 2.670 1.00 95.81 819 LYS A O 1
ATOM 6407 N N . VAL A 1 820 ? -17.443 -17.537 2.422 1.00 95.00 820 VAL A N 1
ATOM 6408 C CA . VAL A 1 820 ? -16.050 -17.394 2.860 1.00 95.00 820 VAL A CA 1
ATOM 6409 C C . VAL A 1 820 ? -15.090 -18.008 1.848 1.00 95.00 820 VAL A C 1
ATOM 6411 O O . VAL A 1 820 ? -15.500 -18.824 1.019 1.00 95.00 820 VAL A O 1
ATOM 6414 N N . ARG A 1 821 ? -13.816 -17.617 1.917 1.00 94.31 821 ARG A N 1
ATOM 6415 C CA . ARG A 1 821 ? -12.734 -18.145 1.081 1.00 94.31 821 ARG A CA 1
ATOM 6416 C C . ARG A 1 821 ? -11.563 -18.621 1.938 1.00 94.31 821 ARG A C 1
ATOM 6418 O O . ARG A 1 821 ? -11.175 -17.945 2.886 1.00 94.31 821 ARG A O 1
ATOM 6425 N N . GLY A 1 822 ? -10.977 -19.751 1.549 1.00 93.06 822 GLY A N 1
ATOM 6426 C CA . GLY A 1 822 ? -9.847 -20.371 2.239 1.00 93.06 822 GLY A CA 1
ATOM 6427 C C . GLY A 1 822 ? -10.263 -21.440 3.249 1.00 93.06 822 GLY A C 1
ATOM 6428 O O . GLY A 1 822 ? -11.418 -21.857 3.299 1.00 93.06 822 GLY A O 1
ATOM 6429 N N . SER A 1 823 ? -9.297 -21.899 4.040 1.00 91.44 823 SER A N 1
ATOM 6430 C CA . SER A 1 823 ? -9.479 -22.924 5.071 1.00 91.44 823 SER A CA 1
ATOM 6431 C C . SER A 1 823 ? -8.554 -22.646 6.249 1.00 91.44 823 SER A C 1
ATOM 6433 O O . SER A 1 823 ? -7.454 -22.135 6.051 1.00 91.44 823 SER A O 1
ATOM 6435 N N . GLY A 1 824 ? -8.962 -23.036 7.449 1.00 93.25 824 GLY A N 1
ATOM 6436 C CA . GLY A 1 824 ? -8.197 -22.828 8.674 1.00 93.25 824 GLY A CA 1
ATOM 6437 C C . GLY A 1 824 ? -9.125 -22.449 9.816 1.00 93.25 824 GLY A C 1
ATOM 6438 O O . GLY A 1 824 ? -10.344 -22.534 9.676 1.00 93.25 824 GLY A O 1
ATOM 6439 N N . ARG A 1 825 ? -8.543 -22.012 10.932 1.00 95.44 825 ARG A N 1
ATOM 6440 C CA . ARG A 1 825 ? -9.304 -21.606 12.112 1.00 95.44 825 ARG A CA 1
ATOM 6441 C C . ARG A 1 825 ? -10.132 -20.364 11.794 1.00 95.44 825 ARG A C 1
ATOM 6443 O O . ARG A 1 825 ? -9.581 -19.274 11.598 1.00 95.44 825 ARG A O 1
ATOM 6450 N N . PHE A 1 826 ? -11.448 -20.528 11.747 1.00 96.50 826 PHE A N 1
ATOM 6451 C CA . PHE A 1 826 ? -12.366 -19.449 11.421 1.00 96.50 826 PHE A CA 1
ATOM 6452 C C . PHE A 1 826 ? -12.972 -18.866 12.696 1.00 96.50 826 PHE A C 1
ATOM 6454 O O . PHE A 1 826 ? -13.261 -19.583 13.652 1.00 96.50 826 PHE A O 1
ATOM 6461 N N . GLY A 1 827 ? -13.147 -17.548 12.726 1.00 96.88 827 GLY A N 1
ATOM 6462 C CA . GLY A 1 827 ? -13.726 -16.828 13.851 1.00 96.88 827 GLY A CA 1
ATOM 6463 C C . GLY A 1 827 ? -14.967 -16.034 13.466 1.00 96.88 827 GLY A C 1
ATOM 6464 O O . GLY A 1 827 ? -15.047 -15.438 12.388 1.00 96.88 827 GLY A O 1
ATOM 6465 N N . VAL A 1 828 ? -15.913 -15.957 14.395 1.00 97.25 828 VAL A N 1
ATOM 6466 C CA . VAL A 1 828 ? -17.012 -14.985 14.391 1.00 97.25 828 VAL A CA 1
ATOM 6467 C C . VAL A 1 828 ? -17.219 -14.434 15.796 1.00 97.25 828 VAL A C 1
ATOM 6469 O O . VAL A 1 828 ? -16.909 -15.096 16.786 1.00 97.25 828 VAL A O 1
ATOM 6472 N N . TYR A 1 829 ? -17.768 -13.230 15.893 1.00 97.38 829 TYR A N 1
ATOM 6473 C CA . TYR A 1 829 ? -18.277 -12.701 17.150 1.00 97.38 829 TYR A CA 1
ATOM 6474 C C . TYR A 1 829 ? -19.774 -12.974 17.260 1.00 97.38 829 TYR A C 1
ATOM 6476 O O . TYR A 1 829 ? -20.533 -12.607 16.362 1.00 97.38 829 TYR A O 1
ATOM 6484 N N . CYS A 1 830 ? -20.188 -13.544 18.389 1.00 95.69 830 CYS A N 1
ATOM 6485 C CA . CYS A 1 830 ? -21.579 -13.743 18.771 1.00 95.69 830 CYS A CA 1
ATOM 6486 C C . CYS A 1 830 ? -21.759 -13.301 20.226 1.00 95.69 830 CYS A C 1
ATOM 6488 O O . CYS A 1 830 ? -21.074 -13.799 21.115 1.00 95.69 830 CYS A O 1
ATOM 6490 N N . SER A 1 831 ? -22.714 -12.414 20.506 1.00 95.06 831 SER A N 1
ATOM 6491 C CA . SER A 1 831 ? -22.992 -11.996 21.890 1.00 95.06 831 SER A CA 1
ATOM 6492 C C . SER A 1 831 ? -23.680 -13.072 22.738 1.00 95.06 831 SER A C 1
ATOM 6494 O O . SER A 1 831 ? -23.781 -12.935 23.956 1.00 95.06 831 SER A O 1
ATOM 6496 N N . GLN A 1 832 ? -24.206 -14.116 22.097 1.00 93.88 832 GLN A N 1
ATOM 6497 C CA . GLN A 1 832 ? -24.776 -15.295 22.737 1.00 93.88 832 GLN A CA 1
ATOM 6498 C C . GLN A 1 832 ? -24.191 -16.554 22.106 1.00 93.88 832 GLN A C 1
ATOM 6500 O O . GLN A 1 832 ? -23.831 -16.560 20.928 1.00 93.88 832 GLN A O 1
ATOM 6505 N N . ARG A 1 833 ? -24.138 -17.639 22.887 1.00 95.12 833 ARG A N 1
ATOM 6506 C CA . ARG A 1 833 ? -23.638 -18.932 22.417 1.00 95.12 833 ARG A CA 1
ATOM 6507 C C . ARG A 1 833 ? -24.488 -19.426 21.236 1.00 95.12 833 ARG A C 1
ATOM 6509 O O . ARG A 1 833 ? -25.697 -19.593 21.415 1.00 95.12 833 ARG A O 1
ATOM 6516 N N . PRO A 1 834 ? -23.889 -19.712 20.066 1.00 94.00 834 PRO A N 1
ATOM 6517 C CA . PRO A 1 834 ? -24.613 -20.323 18.958 1.00 94.00 834 PRO A CA 1
ATOM 6518 C C . PRO A 1 834 ? -25.197 -21.682 19.351 1.00 94.00 834 PRO A C 1
ATOM 6520 O O . PRO A 1 834 ? -24.630 -22.396 20.175 1.00 94.00 834 PRO A O 1
ATOM 6523 N N . VAL A 1 835 ? -26.327 -22.056 18.750 1.00 93.56 835 VAL A N 1
ATOM 6524 C CA . VAL A 1 835 ? -26.924 -23.389 18.956 1.00 93.56 835 VAL A CA 1
ATOM 6525 C C . VAL A 1 835 ? -26.235 -24.431 18.078 1.00 93.56 835 VAL A C 1
ATOM 6527 O O . VAL A 1 835 ? -26.054 -25.570 18.493 1.00 93.56 835 VAL A O 1
ATOM 6530 N N . LYS A 1 836 ? -25.859 -24.032 16.861 1.00 92.94 836 LYS A N 1
ATOM 6531 C CA . LYS A 1 836 ? -25.320 -24.899 15.816 1.00 92.94 836 LYS A CA 1
ATOM 6532 C C . LYS A 1 836 ? -24.401 -24.094 14.900 1.00 92.94 836 LYS A C 1
ATOM 6534 O O . LYS A 1 836 ? -24.712 -22.942 14.596 1.00 92.94 836 LYS A O 1
ATOM 6539 N N . CYS A 1 837 ? -23.321 -24.716 14.433 1.00 94.00 837 CYS A N 1
ATOM 6540 C CA . CYS A 1 837 ? -22.468 -24.206 13.363 1.00 94.00 837 CYS A CA 1
ATOM 6541 C C . CYS A 1 837 ? -22.432 -25.225 12.215 1.00 94.00 837 CYS A C 1
ATOM 6543 O O . CYS A 1 837 ? -22.339 -26.428 12.456 1.00 94.00 837 CYS A O 1
ATOM 6545 N N . VAL A 1 838 ? -22.551 -24.760 10.970 1.00 93.00 838 VAL A N 1
ATOM 6546 C CA . VAL A 1 838 ? -22.557 -25.612 9.771 1.00 93.00 838 VAL A CA 1
ATOM 6547 C C . VAL A 1 838 ? -21.559 -25.052 8.771 1.00 93.00 838 VAL A C 1
ATOM 6549 O O . VAL A 1 838 ? -21.606 -23.861 8.465 1.00 93.00 838 VAL A O 1
ATOM 6552 N N . VAL A 1 839 ? -20.687 -25.912 8.248 1.00 91.25 839 VAL A N 1
ATOM 6553 C CA . VAL A 1 839 ? -19.738 -25.575 7.182 1.00 91.25 839 VAL A CA 1
ATOM 6554 C C . VAL A 1 839 ? -20.019 -26.497 6.000 1.00 91.25 839 VAL A C 1
ATOM 6556 O O . VAL A 1 839 ? -19.912 -27.720 6.113 1.00 91.25 839 VAL A O 1
ATOM 6559 N N . GLY A 1 840 ? -20.428 -25.911 4.872 1.00 87.94 840 GLY A N 1
ATOM 6560 C CA . GLY A 1 840 ? -21.002 -26.670 3.759 1.00 87.94 840 GLY A CA 1
ATOM 6561 C C . GLY A 1 840 ? -22.305 -27.345 4.191 1.00 87.94 840 GLY A C 1
ATOM 6562 O O . GLY A 1 840 ? -23.200 -26.676 4.701 1.00 87.94 840 GLY A O 1
ATOM 6563 N N . ASP A 1 841 ? -22.376 -28.666 4.041 1.00 87.81 841 ASP A N 1
ATOM 6564 C CA . ASP A 1 841 ? -23.537 -29.473 4.444 1.00 87.81 841 ASP A CA 1
ATOM 6565 C C . ASP A 1 841 ? -23.354 -30.166 5.809 1.00 87.81 841 ASP A C 1
ATOM 6567 O O . ASP A 1 841 ? -24.233 -30.899 6.264 1.00 87.81 841 ASP A O 1
ATOM 6571 N N . ASN A 1 842 ? -22.222 -29.931 6.487 1.00 90.56 842 ASN A N 1
ATOM 6572 C CA . ASN A 1 842 ? -21.841 -30.651 7.701 1.00 90.56 842 ASN A CA 1
ATOM 6573 C C . ASN A 1 842 ? -21.965 -29.776 8.952 1.00 90.56 842 ASN A C 1
ATOM 6575 O O . ASN A 1 842 ? -21.469 -28.648 9.003 1.00 90.56 842 ASN A O 1
ATOM 6579 N N . GLU A 1 843 ? -22.591 -30.313 9.997 1.00 91.94 843 GLU A N 1
ATOM 6580 C CA . GLU A 1 843 ? -22.548 -29.720 11.334 1.00 91.94 843 GLU A CA 1
ATOM 6581 C C . GLU A 1 843 ? -21.137 -29.864 11.916 1.00 91.94 843 GLU A C 1
ATOM 6583 O O . GLU A 1 843 ? -20.543 -30.937 11.836 1.00 91.94 843 GLU A O 1
ATOM 6588 N N . ASN A 1 844 ? -20.590 -28.774 12.454 1.00 90.88 844 ASN A N 1
ATOM 6589 C CA . ASN A 1 844 ? -19.228 -28.720 12.980 1.00 90.88 844 ASN A CA 1
ATOM 6590 C C . ASN A 1 844 ? -19.245 -28.385 14.471 1.00 90.88 844 ASN A C 1
ATOM 6592 O O . ASN A 1 844 ? -20.051 -27.569 14.934 1.00 90.88 844 ASN A O 1
ATOM 6596 N N . GLU A 1 845 ? -18.326 -28.999 15.216 1.00 93.31 845 GLU A N 1
ATOM 6597 C CA . GLU A 1 845 ? -18.048 -28.585 16.586 1.00 93.31 845 GLU A CA 1
ATOM 6598 C C . GLU A 1 845 ? -17.485 -27.160 16.593 1.00 93.31 845 GLU A C 1
ATOM 6600 O O . GLU A 1 845 ? -16.732 -26.767 15.707 1.00 93.31 845 GLU A O 1
ATOM 6605 N N . PHE A 1 846 ? -17.861 -26.376 17.602 1.00 95.56 846 PHE A N 1
ATOM 6606 C CA . PHE A 1 846 ? -17.367 -25.015 17.774 1.00 95.56 846 PHE A CA 1
ATOM 6607 C C . PHE A 1 846 ? -17.028 -24.749 19.238 1.00 95.56 846 PHE A C 1
ATOM 6609 O O . PHE A 1 846 ? -17.667 -25.264 20.165 1.00 95.56 846 PHE A O 1
ATOM 6616 N N . LYS A 1 847 ? -16.045 -23.880 19.455 1.00 96.44 847 LYS A N 1
ATOM 6617 C CA . LYS A 1 847 ? -15.691 -23.349 20.770 1.00 96.44 847 LYS A CA 1
ATOM 6618 C C . LYS A 1 847 ? -16.305 -21.962 20.917 1.00 96.44 847 LYS A C 1
ATOM 6620 O O . LYS A 1 847 ? -16.107 -21.110 20.062 1.00 96.44 847 LYS A O 1
ATOM 6625 N N . TYR A 1 848 ? -17.034 -21.733 22.008 1.00 96.75 848 TYR A N 1
ATOM 6626 C CA . TYR A 1 848 ? -17.592 -20.425 22.356 1.00 96.75 848 TYR A CA 1
ATOM 6627 C C . TYR A 1 848 ? -16.947 -19.901 23.636 1.00 96.75 848 TYR A C 1
ATOM 6629 O O . TYR A 1 848 ? -17.012 -20.559 24.677 1.00 96.75 848 TYR A O 1
ATOM 6637 N N . GLU A 1 849 ? -16.361 -18.713 23.560 1.00 95.56 849 GLU A N 1
ATOM 6638 C CA . GLU A 1 849 ? -15.741 -18.022 24.685 1.00 95.56 849 GLU A CA 1
ATOM 6639 C C . GLU A 1 849 ? -16.711 -16.980 25.243 1.00 95.56 849 GLU A C 1
ATOM 6641 O O . GLU A 1 849 ? -16.928 -15.925 24.654 1.00 95.56 849 GLU A O 1
ATOM 6646 N N . SER A 1 850 ? -17.322 -17.272 26.394 1.00 91.56 850 SER A N 1
ATOM 6647 C CA . SER A 1 850 ? -18.389 -16.436 26.960 1.00 91.56 850 SER A CA 1
ATOM 6648 C C . SER A 1 850 ? -17.950 -15.032 27.369 1.00 91.56 850 SER A C 1
ATOM 6650 O O . SER A 1 850 ? -18.787 -14.137 27.411 1.00 91.56 850 SER A O 1
ATOM 6652 N N . GLU A 1 851 ? -16.669 -14.841 27.688 1.00 90.81 851 GLU A N 1
ATOM 6653 C CA . GLU A 1 851 ? -16.122 -13.542 28.099 1.00 90.81 851 GLU A CA 1
ATOM 6654 C C . GLU A 1 851 ? -15.993 -12.573 26.921 1.00 90.81 851 GLU A C 1
ATOM 6656 O O . GLU A 1 851 ? -16.241 -11.378 27.061 1.00 90.81 851 GLU A O 1
ATOM 6661 N N . THR A 1 852 ? -15.622 -13.095 25.754 1.00 92.50 852 THR A N 1
ATOM 6662 C CA . THR A 1 852 ? -15.296 -12.297 24.570 1.00 92.50 852 THR A CA 1
ATOM 6663 C C . THR A 1 852 ? -16.369 -12.361 23.488 1.00 92.50 852 THR A C 1
ATOM 6665 O O . THR A 1 852 ? -16.399 -11.509 22.603 1.00 92.50 852 THR A O 1
ATOM 6668 N N . GLY A 1 853 ? -17.244 -13.369 23.534 1.00 94.44 853 GLY A N 1
ATOM 6669 C CA . GLY A 1 853 ? -18.187 -13.697 22.466 1.00 94.44 853 GLY A CA 1
ATOM 6670 C C . GLY A 1 853 ? -17.523 -14.323 21.235 1.00 94.44 853 GLY A C 1
ATOM 6671 O O . GLY A 1 853 ? -18.183 -14.501 20.209 1.00 94.44 853 GLY A O 1
ATOM 6672 N N . LEU A 1 854 ? -16.226 -14.649 21.295 1.00 96.62 854 LEU A N 1
ATOM 6673 C CA . LEU A 1 854 ? -15.530 -15.290 20.186 1.00 96.62 854 LEU A CA 1
ATOM 6674 C C . LEU A 1 854 ? -16.034 -16.724 20.023 1.00 96.62 854 LEU A C 1
ATOM 6676 O O . LEU A 1 854 ? -15.981 -17.537 20.947 1.00 96.62 854 LEU A O 1
ATOM 6680 N N . THR A 1 855 ? -16.505 -17.031 18.821 1.00 96.38 855 THR A N 1
ATOM 6681 C CA . THR A 1 855 ? -16.813 -18.394 18.399 1.00 96.38 855 THR A CA 1
ATOM 6682 C C . THR A 1 855 ? -15.798 -18.822 17.352 1.00 96.38 855 THR A C 1
ATOM 6684 O O . THR A 1 855 ? -15.645 -18.129 16.345 1.00 96.38 855 THR A O 1
ATOM 6687 N N . THR A 1 856 ? -15.130 -19.953 17.573 1.00 96.12 856 THR A N 1
ATOM 6688 C CA . THR A 1 856 ? -14.191 -20.544 16.613 1.00 96.12 856 THR A CA 1
ATOM 6689 C C . THR A 1 856 ? -14.595 -21.952 16.214 1.00 96.12 856 THR A C 1
ATOM 6691 O O . THR A 1 856 ? -15.162 -22.690 17.025 1.00 96.12 856 THR A O 1
ATOM 6694 N N . PHE A 1 857 ? -14.320 -22.299 14.961 1.00 91.38 857 PHE A N 1
ATOM 6695 C CA . PHE A 1 857 ? -14.560 -23.614 14.373 1.00 91.38 857 PHE A CA 1
ATOM 6696 C C . PHE A 1 857 ? -13.640 -23.849 13.172 1.00 91.38 857 PHE A C 1
ATOM 6698 O O . PHE A 1 857 ? -13.011 -22.866 12.698 1.00 91.38 857 PHE A O 1
#

Sequence (857 aa):
MSKRFWKALLESAFGSLQFHEHIITELLEDTNGGLVILSSGLSLSKLISSLLLLHSTSQGTLLILSPSSATLKSKINFHLKTLNPQFYQVPVEITADLPVNHRHSLYSSGSVCFITPKILIVDLLTNKLPASIISGLIILNAHSVSETSTEAFIVRIFRSLNRSAFVRVFSDRPQAMVSGFAKAERTMKCLHIRKLHLWPRFQVYVSQELEQDPSDVVDIRVPMSKYMMGIQKSIVEVMGACLKEMRKTNKVDVEDLTVENGLFKSFDEIVRRQLDPIWHTLGKQTKQLVSDLKTLRKLLDYLVRAVEKHMQTFLHREKKILPSFVDWFGWCTWDAFYTDVTTEGIEEGLKSLSEGGASPRFLIIDDGWQQIESKPKDADSVVQEGAQFATQLTGIKENTKFQKNGGGNGLEHVVDQTKQLHNMKYVYVWHALAGYWGGVKPTAIGMEHFNTVVAYPIHSPGVLGNQPDAVMDSLTVHGLGLVHPKKVFDFYNELHAYLASCGVDGVKVDVQNIIETLGSGHGGRVSITRSYHQALEASIARNFCDNRCISCMCHNTDGLYSAKQTAVVRASDDFYPHDPASHTIHVSSVTYNSIFLGEFMQPDWDMFHSLHPAAEYHAAARAISGGPIYVSDKPGRHNFDLLKKLVLPDGSVLCAQLPVRPTVDSLFVDPARDGKSLLKIWNLNKCCGVVGVFNCQGAGWCKIEKKNRIHCETPETLTGSVCTSDVDLIAQVAGADWNGDAVVFSYRSGNIALLPKGASMPVTLKVLEYELFHFYPIKEIAQGIWFAPIGLLDMFNTGGAVEQFEIHQKGVAASVSLKVRGSGRFGVYCSQRPVKCVVGDNENEFKYESETGLTTF

InterPro domains:
  IPR008811 Glycosyl hydrolases 36 [PF05691] (301-857)
  IPR008811 Glycosyl hydrolases 36 [PTHR31268] (297-856)
  IPR013785 Aldolase-type TIM barrel [G3DSA:3.20.20.70] (328-646)
  IPR017853 Glycoside hydrolase superfamily [SSF51445] (325-646)

pLDDT: mean 87.42, std 12.03, range [37.22, 98.75]